Protein 3C0K (pdb70)

GO terms:
  GO:0016434 rRNA (cytosine) methyltransferase activity (F, IDA)
  GO:0031167 rRNA methylation (P, IDA)
  GO:0005737 cytoplasm (C, IC)
  GO:0005829 cytosol (C, IDA)
  GO:0042803 protein homodimerization activity (F, IDA)
  GO:0009383 rRNA (cytosine-C5-)-methyltransferase activity (F, IDA)
  GO:0044010 single-species biofilm formation (P, IMP)
  GO:0070475 rRNA base methylation (P, IMP)

Radius of gyration: 27.85 Å; Cα contacts (8 Å, |Δi|>4): 1786; chains: 2; bounding box: 64×61×77 Å

Nearest PDB structures (foldseek):
  2as0-assembly1_B  TM=9.151E-01  e=5.476E-42  Pyrococcus horikoshii
  4dmg-assembly1_B  TM=9.090E-01  e=1.293E-38  Thermus thermophilus HB8
  3vse-assembly3_C  TM=9.055E-01  e=3.470E-36  Staphylococcus aureus subsp. aureus Mu50
  3vse-assembly4_D  TM=9.020E-01  e=1.062E-35  Staphylococcus aureus subsp. aureus Mu50
  3vse-assembly1_A  TM=8.926E-01  e=8.281E-36  Staphylococcus aureus subsp. aureus Mu50

B-factor: mean 24.9, std 9.45, range [7.54, 64.99]

Sequence (772 aa):
SVRLVLAKGREKSLLRRHPWVFSGAVAREGKASLGETIDIVDHQGKWLARGAYSPASQIRARVWTFDPSESIDIAFFSRRLQQAQKWRDWLAQKDGLDSYRLIAGESDGLPGITIDRFGNFLVLQLLSAGAEYQRAALISALQTLYPECSIYDRSDVAVRKKEGELTQGPVTGELPPALLPIEEHGKLLVDIQHGHKTGYYLDQRDSRLATRRYVENKRVLNCFSYTGGFAVSALGGCSQVVSVDTSQEALDIARQNVELNKLDLSKAEFVRDDVFKLLRTYRDRGEKFDVIVDPPKFVENKSQLGACRGYKDINLAIQLLNEGGILLTFSCSGLTSDLFQKIIADAAIDAGRDVQFIEQFRQAADHPVIATYPEGLYLKGFACRVSVRLVLAKGREKSLLRRHPWVFSGAVAREGKASLGETIDIVDHQGKWLARGAYSPASQIRARVWTFDPSESIDIAFFSRRLQQAQKWRDWLAQKDGLDSYRLIAGESDGLPGITIDRFGNFLVLQLLSAGAEYQRAALISALQTLYPECSIYDRSDVAVRKKEGELTQGPVTGELPPALLPIEEHGKLLVDIQHGHKTGYYLDQRDSRLATRRYVENKRVLNCFSYTGGFAVSALGGCSQVVSVDTSQEALDIARQNVELNKLDLSKAEFVRDDVFKLLRTYRDRGEKFDVIVDPPKFVENKSQLGACRGYKDINLAIQLLNEGGILLTFSCSGLTSDLFQKIIADAAIDAGRDVQFIEQFRQAADHPVIATYPEGLYLKGFACRV

Foldseek 3Di:
DAEFEFEAPLCVLLVLVFFFDFPVGTPDGDDDDFLDWYFYAYNVRHTQAIWGAQVLARRRTTGLGRDPPDDDFLVSLLVLQVVLVVVVVVVCVVFVWLKFWRDQAVQSSHHQWTWIDFRQEIEIARQARNSVVCVVSNVVSCCVVRVRGWYWYFNQDPSNVSSPHGDTGGDGDDDDDCWGWIDGNLTATFGCRDAPDRTDQNQCRVVLQVLLVQAAQWEEEEEQQFLHSNQLSNLVHHQAYEYEEQDPVSQVNNLVRCVVSVRDCVRYHYYRDDRLVVLVVCLVVQAATQEYEEDDALVQPPDLCNPDLPLLSSLNVVSRYDAFRKYKYKDQRNVDQVVSVVSNCVSQVVSVHGKDFDDKDFTDPSQDDHPSGPSSTRMTITIIGD/DAEFEFEAPLCVLLVLVFFFDFPVRTPGGDDDDFLDWYFYAYNVRHTRAIWGAQVLARRRTTGLGRDPPDDDFLVSLLVLQVVLVVVVVVVCVVFVWQKFWSDQAVQSSHHQWTWIGFRQEIEIARQARNSVVCVVSNVVSCCVVRVRGWYWYQNQDPSSVNRPHGDTGGDGDDDDDCWDWIDTNLTATWGQRDAPDRTDQLQCRVVLQVLLCQAAQWEEEEEQCQLPSNVCSNLVHHQAYEYEHQDPVSLVNNLVGCVVSVGDCVRYHYHHDDRLVVLVVCLVVQAATQEYEEDDQLVCHVCLCDPSLNLLSNLNVVSRYDAFRKYKYKDLGPNDQVVSVVSNQVSCVVSVHGKDFDDWDFGDPSQDAHPSHPVSTRITITMIGD

Structure (mmCIF, N/CA/C/O backbone):
data_3C0K
#
_entry.id   3C0K
#
_cell.length_a   64.312
_cell.length_b   80.875
_cell.length_c   66.155
_cell.angle_alpha   90.00
_cell.angle_beta   98.91
_cell.angle_gamma   90.00
#
_symmetry.space_group_name_H-M   'P 1 21 1'
#
loop_
_entity.id
_entity.type
_entity.pdbx_description
1 polymer 'UPF0064 protein yccW'
2 water water
#
loop_
_atom_site.group_PDB
_atom_site.id
_atom_site.type_symbol
_atom_site.label_atom_id
_atom_site.label_alt_id
_atom_site.label_comp_id
_atom_site.label_asym_id
_atom_site.label_entity_id
_atom_site.label_seq_id
_atom_site.pdbx_PDB_ins_code
_atom_site.Cartn_x
_atom_site.Cartn_y
_atom_site.Cartn_z
_atom_site.occupancy
_atom_site.B_iso_or_equiv
_atom_site.auth_seq_id
_atom_site.auth_comp_id
_atom_site.auth_asym_id
_atom_site.auth_atom_id
_atom_site.pdbx_PDB_model_num
ATOM 1 N N . SER A 1 2 ? 60.678 36.784 37.615 1.00 40.58 2 SER A N 1
ATOM 2 C CA . SER A 1 2 ? 59.441 37.557 37.314 1.00 39.54 2 SER A CA 1
ATOM 3 C C . SER A 1 2 ? 59.760 38.720 36.384 1.00 39.48 2 SER A C 1
ATOM 4 O O . SER A 1 2 ? 59.077 39.744 36.400 1.00 41.18 2 SER A O 1
ATOM 6 N N . VAL A 1 3 ? 60.806 38.555 35.578 1.00 38.08 3 VAL A N 1
ATOM 7 C CA . VAL A 1 3 ? 61.225 39.582 34.630 1.00 36.22 3 VAL A CA 1
ATOM 8 C C . VAL A 1 3 ? 60.094 39.928 33.662 1.00 35.56 3 VAL A C 1
ATOM 9 O O . VAL A 1 3 ? 59.366 39.048 33.197 1.00 33.31 3 VAL A O 1
ATOM 13 N N . ARG A 1 4 ? 59.959 41.214 33.355 1.00 35.68 4 ARG A N 1
ATOM 14 C CA . ARG A 1 4 ? 58.903 41.678 32.466 1.00 36.93 4 ARG A CA 1
ATOM 15 C C . ARG A 1 4 ? 59.404 42.418 31.232 1.00 37.46 4 ARG A C 1
ATOM 16 O O . ARG A 1 4 ? 60.434 43.097 31.262 1.00 37.10 4 ARG A O 1
ATOM 24 N N . LEU A 1 5 ? 58.650 42.279 30.146 1.00 38.28 5 LEU A N 1
ATOM 25 C CA . LEU A 1 5 ? 58.961 42.937 28.888 1.00 38.69 5 LEU A CA 1
ATOM 26 C C . LEU A 1 5 ? 57.894 44.015 28.707 1.00 39.09 5 LEU A C 1
ATOM 27 O O . LEU A 1 5 ? 56.724 43.710 28.470 1.00 38.48 5 LEU A O 1
ATOM 32 N N . VAL A 1 6 ? 58.301 45.274 28.841 1.00 39.48 6 VAL A N 1
ATOM 33 C CA . VAL A 1 6 ? 57.379 46.398 28.714 1.00 39.36 6 VAL A CA 1
ATOM 34 C C . VAL A 1 6 ? 57.238 46.837 27.263 1.00 40.59 6 VAL A C 1
ATOM 35 O O . VAL A 1 6 ? 58.232 47.005 26.557 1.00 41.52 6 VAL A O 1
ATOM 39 N N . LEU A 1 7 ? 55.998 47.026 26.824 1.00 40.22 7 LEU A N 1
ATOM 40 C CA . LEU A 1 7 ? 55.725 47.437 25.452 1.00 40.99 7 LEU A CA 1
ATOM 41 C C . LEU A 1 7 ? 55.498 48.942 25.340 1.00 41.45 7 LEU A C 1
ATOM 42 O O . LEU A 1 7 ? 54.949 49.568 26.247 1.00 41.79 7 LEU A O 1
ATOM 47 N N . ALA A 1 8 ? 55.919 49.516 24.218 1.00 41.60 8 ALA A N 1
ATOM 48 C CA . ALA A 1 8 ? 55.737 50.941 23.984 1.00 41.96 8 ALA A CA 1
ATOM 49 C C . ALA A 1 8 ? 54.241 51.234 23.980 1.00 42.48 8 ALA A C 1
ATOM 50 O O . ALA A 1 8 ? 53.436 50.371 23.627 1.00 42.09 8 ALA A O 1
ATOM 52 N N . LYS A 1 9 ? 53.874 52.447 24.377 1.00 42.01 9 LYS A N 1
ATOM 53 C CA . LYS A 1 9 ? 52.474 52.845 24.418 1.00 42.56 9 LYS A CA 1
ATOM 54 C C . LYS A 1 9 ? 51.817 52.639 23.056 1.00 42.35 9 LYS A C 1
ATOM 55 O O . LYS A 1 9 ? 52.394 52.971 22.020 1.00 42.03 9 LYS A O 1
ATOM 61 N N . GLY A 1 10 ? 50.611 52.079 23.071 1.00 42.90 10 GLY A N 1
ATOM 62 C CA . GLY A 1 10 ? 49.885 51.836 21.838 1.00 44.16 10 GLY A CA 1
ATOM 63 C C . GLY A 1 10 ? 50.541 50.822 20.920 1.00 43.97 10 GLY A C 1
ATOM 64 O O . GLY A 1 10 ? 50.313 50.840 19.712 1.00 45.38 10 GLY A O 1
ATOM 65 N N . ARG A 1 11 ? 51.354 49.937 21.488 1.00 44.19 11 ARG A N 1
ATOM 66 C CA . ARG A 1 11 ? 52.043 48.915 20.704 1.00 45.00 11 ARG A CA 1
ATOM 67 C C . ARG A 1 11 ? 51.677 47.511 21.164 1.00 45.47 11 ARG A C 1
ATOM 68 O O . ARG A 1 11 ? 52.386 46.548 20.869 1.00 45.43 11 ARG A O 1
ATOM 76 N N . GLU A 1 12 ? 50.571 47.398 21.892 1.00 45.06 12 GLU A N 1
ATOM 77 C CA . GLU A 1 12 ? 50.123 46.104 22.387 1.00 44.59 12 GLU A CA 1
ATOM 78 C C . GLU A 1 12 ? 48.916 45.600 21.602 1.00 44.22 12 GLU A C 1
ATOM 79 O O . GLU A 1 12 ? 48.301 44.599 21.970 1.00 44.09 12 GLU A O 1
ATOM 85 N N . LYS A 1 13 ? 48.582 46.295 20.520 1.00 43.27 13 LYS A N 1
ATOM 86 C CA . LYS A 1 13 ? 47.443 45.908 19.697 1.00 42.02 13 LYS A CA 1
ATOM 87 C C . LYS A 1 13 ? 47.620 44.495 19.159 1.00 40.00 13 LYS A C 1
ATOM 88 O O . LYS A 1 13 ? 46.644 43.772 18.966 1.00 40.57 13 LYS A O 1
ATOM 94 N N . SER A 1 14 ? 48.868 44.104 18.915 1.00 36.87 14 SER A N 1
ATOM 95 C CA . SER A 1 14 ? 49.152 42.772 18.398 1.00 34.59 14 SER A CA 1
ATOM 96 C C . SER A 1 14 ? 48.722 41.717 19.411 1.00 32.58 14 SER A C 1
ATOM 97 O O . SER A 1 14 ? 48.064 40.744 19.055 1.00 31.38 14 SER A O 1
ATOM 100 N N . LEU A 1 15 ? 49.098 41.917 20.672 1.00 29.86 15 LEU A N 1
ATOM 101 C CA . LEU A 1 15 ? 48.741 40.984 21.735 1.00 28.56 15 LEU A CA 1
ATOM 102 C C . LEU A 1 15 ? 47.235 40.937 21.938 1.00 28.11 15 LEU A C 1
ATOM 103 O O . LEU A 1 15 ? 46.689 39.912 22.348 1.00 27.45 15 LEU A O 1
ATOM 108 N N . LEU A 1 16 ? 46.567 42.053 21.660 1.00 26.13 16 LEU A N 1
ATOM 109 C CA . LEU A 1 16 ? 45.124 42.125 21.816 1.00 27.05 16 LEU A CA 1
ATOM 110 C C . LEU A 1 16 ? 44.446 41.285 20.738 1.00 26.71 16 LEU A C 1
ATOM 111 O O . LEU A 1 16 ? 43.304 40.865 20.904 1.00 27.75 16 LEU A O 1
ATOM 116 N N . ARG A 1 17 ? 45.158 41.059 19.636 1.00 25.39 17 ARG A N 1
ATOM 117 C CA . ARG A 1 17 ? 44.661 40.250 18.525 1.00 25.59 17 ARG A CA 1
ATOM 118 C C . ARG A 1 17 ? 45.177 38.836 18.743 1.00 24.39 17 ARG A C 1
ATOM 119 O O . ARG A 1 17 ? 44.991 37.958 17.903 1.00 23.53 17 ARG A O 1
ATOM 127 N N . ARG A 1 18 ? 45.839 38.641 19.881 1.00 23.18 18 ARG A N 1
ATOM 128 C CA . ARG A 1 18 ? 46.408 37.357 20.269 1.00 22.78 18 ARG A CA 1
ATOM 129 C C . ARG A 1 18 ? 47.493 36.843 19.328 1.00 23.25 18 ARG A C 1
ATOM 130 O O . ARG A 1 18 ? 47.719 35.633 19.225 1.00 21.57 18 ARG A O 1
ATOM 138 N N . HIS A 1 19 ? 48.176 37.753 18.638 1.00 22.67 19 HIS A N 1
ATOM 139 C CA . HIS A 1 19 ? 49.254 37.320 17.756 1.00 23.25 19 HIS A CA 1
ATOM 140 C C . HIS A 1 19 ? 50.344 36.780 18.687 1.00 23.57 19 HIS A C 1
ATOM 141 O O . HIS A 1 19 ? 50.606 37.355 19.745 1.00 23.06 19 HIS A O 1
ATOM 148 N N . PRO A 1 20 ? 50.982 35.658 18.313 1.00 22.94 20 PRO A N 1
ATOM 149 C CA . PRO A 1 20 ? 52.034 35.036 19.124 1.00 23.77 20 PRO A CA 1
ATOM 150 C C . PRO A 1 20 ? 53.388 35.740 19.159 1.00 24.60 20 PRO A C 1
ATOM 151 O O . PRO A 1 20 ? 54.201 35.475 20.049 1.00 22.28 20 PRO A O 1
ATOM 155 N N . TRP A 1 21 ? 53.628 36.634 18.204 1.00 25.35 21 TRP A N 1
ATOM 156 C CA . TRP A 1 21 ? 54.912 37.324 18.129 1.00 24.76 21 TRP A CA 1
ATOM 157 C C . TRP A 1 21 ? 54.962 38.764 18.637 1.00 26.20 21 TRP A C 1
ATOM 158 O O . TRP A 1 21 ? 54.055 39.566 18.398 1.00 24.60 21 TRP A O 1
ATOM 169 N N . VAL A 1 22 ? 56.048 39.068 19.343 1.00 26.01 22 VAL A N 1
ATOM 170 C CA . VAL A 1 22 ? 56.306 40.392 19.893 1.00 28.53 22 VAL A CA 1
ATOM 171 C C . VAL A 1 22 ? 57.656 40.805 19.315 1.00 29.93 22 VAL A C 1
ATOM 172 O O . VAL A 1 22 ? 58.700 40.290 19.722 1.00 29.81 22 VAL A O 1
ATOM 176 N N . PHE A 1 23 ? 57.628 41.715 18.348 1.00 31.34 23 PHE A N 1
ATOM 177 C CA . PHE A 1 23 ? 58.849 42.175 17.699 1.00 33.03 23 PHE A CA 1
ATOM 178 C C . PHE A 1 23 ? 59.624 43.161 18.564 1.00 33.96 23 PHE A C 1
ATOM 179 O O . PHE A 1 23 ? 59.051 43.855 19.401 1.00 33.31 23 PHE A O 1
ATOM 187 N N . SER A 1 24 ? 60.935 43.208 18.350 1.00 34.98 24 SER A N 1
ATOM 188 C CA . SER A 1 24 ? 61.822 44.089 19.099 1.00 37.47 24 SER A CA 1
ATOM 189 C C . SER A 1 24 ? 61.380 45.553 19.117 1.00 37.93 24 SER A C 1
ATOM 190 O O . SER A 1 24 ? 61.367 46.193 20.171 1.00 36.55 24 SER A O 1
ATOM 193 N N . GLY A 1 25 ? 61.023 46.076 17.950 1.00 38.63 25 GLY A N 1
ATOM 194 C CA . GLY A 1 25 ? 60.606 47.464 17.859 1.00 39.40 25 GLY A CA 1
ATOM 195 C C . GLY A 1 25 ? 59.480 47.835 18.801 1.00 40.70 25 GLY A C 1
ATOM 196 O O . GLY A 1 25 ? 59.285 49.012 19.105 1.00 40.31 25 GLY A O 1
ATOM 197 N N . ALA A 1 26 ? 58.740 46.832 19.267 1.00 40.48 26 ALA A N 1
ATOM 198 C CA . ALA A 1 26 ? 57.617 47.060 20.168 1.00 39.44 26 ALA A CA 1
ATOM 199 C C . ALA A 1 26 ? 58.030 47.131 21.634 1.00 39.22 26 ALA A C 1
ATOM 200 O O . ALA A 1 26 ? 57.313 47.692 22.460 1.00 38.63 26 ALA A O 1
ATOM 202 N N . VAL A 1 27 ? 59.188 46.567 21.956 1.00 38.94 27 VAL A N 1
ATOM 203 C CA . VAL A 1 27 ? 59.665 46.567 23.331 1.00 39.68 27 VAL A CA 1
ATOM 204 C C . VAL A 1 27 ? 60.135 47.944 23.790 1.00 40.28 27 VAL A C 1
ATOM 205 O O . VAL A 1 27 ? 61.013 48.548 23.174 1.00 40.49 27 VAL A O 1
ATOM 209 N N . ALA A 1 28 ? 59.542 48.436 24.873 1.00 41.00 28 ALA A N 1
ATOM 210 C CA . ALA A 1 28 ? 59.912 49.732 25.427 1.00 43.07 28 ALA A CA 1
ATOM 211 C C . ALA A 1 28 ? 61.167 49.550 26.268 1.00 44.10 28 ALA A C 1
ATOM 212 O O . ALA A 1 28 ? 62.163 50.249 26.081 1.00 45.30 28 ALA A O 1
ATOM 214 N N . ARG A 1 29 ? 61.112 48.597 27.192 1.00 45.24 29 ARG A N 1
ATOM 215 C CA . ARG A 1 29 ? 62.244 48.313 28.062 1.00 45.32 29 ARG A CA 1
ATOM 216 C C . ARG A 1 29 ? 62.072 46.973 28.770 1.00 45.13 29 ARG A C 1
ATOM 217 O O . ARG A 1 29 ? 60.950 46.515 28.992 1.00 45.37 29 ARG A O 1
ATOM 233 N N . GLU A 1 31 ? 62.385 45.163 32.133 1.00 43.51 31 GLU A N 1
ATOM 234 C CA . GLU A 1 31 ? 62.533 45.399 33.562 1.00 43.16 31 GLU A CA 1
ATOM 235 C C . GLU A 1 31 ? 63.012 44.100 34.197 1.00 42.68 31 GLU A C 1
ATOM 236 O O . GLU A 1 31 ? 62.216 43.266 34.632 1.00 41.97 31 GLU A O 1
ATOM 242 N N . GLY A 1 32 ? 64.328 43.929 34.221 1.00 42.60 32 GLY A N 1
ATOM 243 C CA . GLY A 1 32 ? 64.913 42.730 34.788 1.00 43.20 32 GLY A CA 1
ATOM 244 C C . GLY A 1 32 ? 65.915 42.119 33.832 1.00 43.47 32 GLY A C 1
ATOM 245 O O . GLY A 1 32 ? 66.121 42.628 32.731 1.00 43.69 32 GLY A O 1
ATOM 246 N N . LYS A 1 33 ? 66.540 41.025 34.252 1.00 44.03 33 LYS A N 1
ATOM 247 C CA . LYS A 1 33 ? 67.530 40.340 33.431 1.00 44.06 33 LYS A CA 1
ATOM 248 C C . LYS A 1 33 ? 67.116 38.887 33.225 1.00 43.18 33 LYS A C 1
ATOM 249 O O . LYS A 1 33 ? 67.054 38.109 34.176 1.00 44.03 33 LYS A O 1
ATOM 255 N N . ALA A 1 34 ? 66.830 38.528 31.976 1.00 41.79 34 ALA A N 1
ATOM 256 C CA . ALA A 1 34 ? 66.405 37.172 31.655 1.00 39.34 34 ALA A CA 1
ATOM 257 C C . ALA A 1 34 ? 67.350 36.480 30.684 1.00 37.80 34 ALA A C 1
ATOM 258 O O . ALA A 1 34 ? 67.931 37.116 29.805 1.00 38.34 34 ALA A O 1
ATOM 260 N N . SER A 1 35 ? 67.495 35.170 30.853 1.00 36.35 35 SER A N 1
ATOM 261 C CA . SER A 1 35 ? 68.356 34.373 29.989 1.00 35.44 35 SER A CA 1
ATOM 262 C C . SER A 1 35 ? 67.607 33.990 28.717 1.00 33.96 35 SER A C 1
ATOM 263 O O . SER A 1 35 ? 66.377 34.059 28.664 1.00 34.79 35 SER A O 1
ATOM 266 N N . LEU A 1 36 ? 68.351 33.579 27.697 1.00 31.37 36 LEU A N 1
ATOM 267 C CA . LEU A 1 36 ? 67.755 33.196 26.420 1.00 29.23 36 LEU A CA 1
ATOM 268 C C . LEU A 1 36 ? 66.714 32.088 26.562 1.00 27.02 36 LEU A C 1
ATOM 269 O O . LEU A 1 36 ? 66.992 31.022 27.109 1.00 24.38 36 LEU A O 1
ATOM 274 N N . GLY A 1 37 ? 65.510 32.364 26.069 1.00 26.20 37 GLY A N 1
ATOM 275 C CA . GLY A 1 37 ? 64.432 31.393 26.120 1.00 26.63 37 GLY A CA 1
ATOM 276 C C . GLY A 1 37 ? 63.631 31.391 27.407 1.00 27.00 37 GLY A C 1
ATOM 277 O O . GLY A 1 37 ? 62.599 30.727 27.497 1.00 27.02 37 GLY A O 1
ATOM 278 N N . GLU A 1 38 ? 64.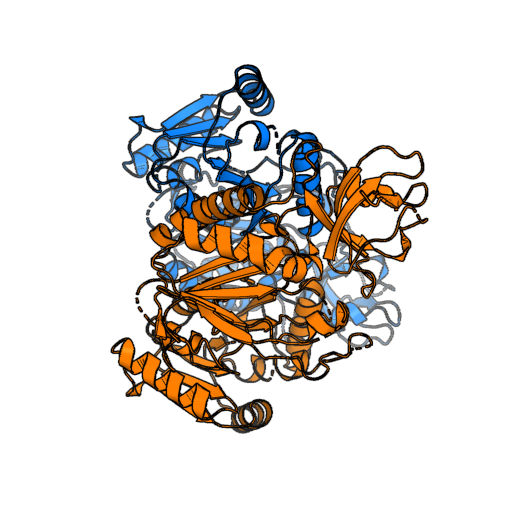098 32.141 28.398 1.00 25.31 38 GLU A N 1
ATOM 279 C CA . GLU A 1 38 ? 63.437 32.206 29.696 1.00 25.12 38 GLU A CA 1
ATOM 280 C C . GLU A 1 38 ? 62.009 32.742 29.635 1.00 25.51 38 GLU A C 1
ATOM 281 O O . GLU A 1 38 ? 61.678 33.592 28.810 1.00 25.21 38 GLU A O 1
ATOM 287 N N . THR A 1 39 ? 61.172 32.232 30.529 1.00 24.26 39 THR A N 1
ATOM 288 C CA . THR A 1 39 ? 59.782 32.654 30.622 1.00 24.67 39 THR A CA 1
ATOM 289 C C . THR A 1 39 ? 59.722 34.075 31.177 1.00 24.80 39 THR A C 1
ATOM 290 O O . THR A 1 39 ? 60.369 34.385 32.171 1.00 24.10 39 THR A O 1
ATOM 294 N N . ILE A 1 40 ? 58.949 34.938 30.530 1.00 25.71 40 ILE A N 1
ATOM 295 C CA . ILE A 1 40 ? 58.815 36.316 30.981 1.00 26.28 40 ILE A CA 1
ATOM 296 C C . ILE A 1 40 ? 57.377 36.782 30.826 1.00 26.98 40 ILE A C 1
ATOM 297 O O . ILE A 1 40 ? 56.559 36.103 30.203 1.00 26.16 40 ILE A O 1
ATOM 302 N N . ASP A 1 41 ? 57.070 37.934 31.412 1.00 27.47 41 ASP A N 1
ATOM 303 C CA . ASP A 1 41 ? 55.734 38.511 31.316 1.00 29.14 41 ASP A CA 1
ATOM 304 C C . ASP A 1 41 ? 55.776 39.647 30.311 1.00 30.04 41 ASP A C 1
ATOM 305 O O . ASP A 1 41 ? 56.815 40.281 30.125 1.00 30.08 41 ASP A O 1
ATOM 310 N N . ILE A 1 42 ? 54.653 39.898 29.651 1.00 30.22 42 ILE A N 1
ATOM 311 C CA . ILE A 1 42 ? 54.584 40.993 28.699 1.00 31.24 42 ILE A CA 1
ATOM 312 C C . ILE A 1 42 ? 53.502 41.923 29.221 1.00 31.53 42 ILE A C 1
ATOM 313 O O . ILE A 1 42 ? 52.396 41.483 29.554 1.00 30.26 42 ILE A O 1
ATOM 318 N N . VAL A 1 43 ? 53.828 43.207 29.319 1.00 31.48 43 VAL A N 1
ATOM 319 C CA . VAL A 1 43 ? 52.877 44.185 29.823 1.00 31.73 43 VAL A CA 1
ATOM 320 C C . VAL A 1 43 ? 52.857 45.416 28.928 1.00 32.55 43 VAL A C 1
ATOM 321 O O . VAL A 1 43 ? 53.740 45.592 28.088 1.00 32.55 43 VAL A O 1
ATOM 325 N N . ASP A 1 44 ? 51.839 46.257 29.099 1.00 35.25 44 ASP A N 1
ATOM 326 C CA . ASP A 1 44 ? 51.733 47.486 28.320 1.00 37.88 44 ASP A CA 1
ATOM 327 C C . ASP A 1 44 ? 52.528 48.585 29.024 1.00 39.10 44 ASP A C 1
ATOM 328 O O . ASP A 1 44 ? 53.179 48.326 30.035 1.00 38.97 44 ASP A O 1
ATOM 333 N N . HIS A 1 45 ? 52.476 49.805 28.496 1.00 40.85 45 HIS A N 1
ATOM 334 C CA . HIS A 1 45 ? 53.212 50.920 29.089 1.00 41.17 45 HIS A CA 1
ATOM 335 C C . HIS A 1 45 ? 52.774 51.219 30.524 1.00 40.43 45 HIS A C 1
ATOM 336 O O . HIS A 1 45 ? 53.496 51.864 31.278 1.00 40.46 45 HIS A O 1
ATOM 343 N N . GLN A 1 46 ? 51.593 50.750 30.906 1.00 40.05 46 GLN A N 1
ATOM 344 C CA . GLN A 1 46 ? 51.101 50.997 32.254 1.00 39.44 46 GLN A CA 1
ATOM 345 C C . GLN A 1 46 ? 51.358 49.839 33.210 1.00 38.61 46 GLN A C 1
ATOM 346 O O . GLN A 1 46 ? 50.991 49.902 34.383 1.00 38.57 46 GLN A O 1
ATOM 352 N N . GLY A 1 47 ? 51.987 48.782 32.704 1.00 37.99 47 GLY A N 1
ATOM 353 C CA . GLY A 1 47 ? 52.301 47.637 33.540 1.00 36.14 47 GLY A CA 1
ATOM 354 C C . GLY A 1 47 ? 51.262 46.535 33.594 1.00 35.25 47 GLY A C 1
ATOM 355 O O . GLY A 1 47 ? 51.440 45.561 34.322 1.00 35.19 47 GLY A O 1
ATOM 356 N N . LYS A 1 48 ? 50.180 46.677 32.837 1.00 34.68 48 LYS A N 1
ATOM 357 C CA . LYS A 1 48 ? 49.135 45.655 32.829 1.00 35.70 48 LYS A CA 1
ATOM 358 C C . LYS A 1 48 ? 49.585 44.396 32.093 1.00 33.96 48 LYS A C 1
ATOM 359 O O . LYS A 1 48 ? 50.102 44.467 30.980 1.00 34.04 48 LYS A O 1
ATOM 365 N N . TRP A 1 49 ? 49.382 43.248 32.732 1.00 32.65 49 TRP A N 1
ATOM 366 C CA . TRP A 1 49 ? 49.766 41.954 32.172 1.00 30.34 49 TRP A CA 1
ATOM 367 C C . TRP A 1 49 ? 48.983 41.651 30.898 1.00 28.32 49 TRP A C 1
ATOM 368 O O . TRP A 1 49 ? 47.766 41.831 30.855 1.00 27.51 49 TRP A O 1
ATOM 379 N N . LEU A 1 50 ? 49.684 41.190 29.868 1.00 27.09 50 LEU A N 1
ATOM 380 C CA . LEU A 1 50 ? 49.049 40.855 28.594 1.00 26.86 50 LEU A CA 1
ATOM 381 C C . LEU A 1 50 ? 49.250 39.388 28.209 1.00 26.07 50 LEU A C 1
ATOM 382 O O . LEU A 1 50 ? 48.374 38.767 27.605 1.00 25.15 50 LEU A O 1
ATOM 387 N N . ALA A 1 51 ? 50.406 38.838 28.551 1.00 24.16 51 ALA A N 1
ATOM 388 C CA . ALA A 1 51 ? 50.696 37.447 28.230 1.00 23.95 51 ALA A CA 1
ATOM 389 C C . ALA A 1 51 ? 51.996 36.991 28.863 1.00 24.75 51 ALA A C 1
ATOM 390 O O . ALA A 1 51 ? 52.767 37.799 29.386 1.00 24.83 51 ALA A O 1
ATOM 392 N N . ARG A 1 52 ? 52.222 35.683 28.811 1.00 24.78 52 ARG A N 1
ATOM 393 C CA . ARG A 1 52 ? 53.419 35.063 29.350 1.00 23.37 52 ARG A CA 1
ATOM 394 C C . ARG A 1 52 ? 54.116 34.407 28.164 1.00 23.68 52 ARG A C 1
ATOM 395 O O . ARG A 1 52 ? 53.525 33.574 27.473 1.00 22.60 52 ARG A O 1
ATOM 403 N N . GLY A 1 53 ? 55.364 34.794 27.920 1.00 21.71 53 GLY A N 1
ATOM 404 C CA . GLY A 1 53 ? 56.092 34.238 26.795 1.00 23.99 53 GLY A CA 1
ATOM 405 C C . GLY A 1 53 ? 57.517 33.831 27.095 1.00 23.68 53 GLY A C 1
ATOM 406 O O . GLY A 1 53 ? 57.909 33.708 28.255 1.00 24.66 53 GLY A O 1
ATOM 407 N N . ALA A 1 54 ? 58.288 33.603 26.036 1.00 24.96 54 ALA A N 1
ATOM 408 C CA . ALA A 1 54 ? 59.688 33.205 26.156 1.00 25.28 54 ALA A CA 1
ATOM 409 C C . ALA A 1 54 ? 60.553 34.303 25.550 1.00 25.70 54 ALA A C 1
ATOM 410 O O . ALA A 1 54 ? 60.254 34.811 24.472 1.00 24.78 54 ALA A O 1
ATOM 412 N N . TYR A 1 55 ? 61.626 34.659 26.250 1.00 26.46 55 TYR A N 1
ATOM 413 C CA . TYR A 1 55 ? 62.539 35.715 25.809 1.00 25.91 55 TYR A CA 1
ATOM 414 C C . TYR A 1 55 ? 63.566 35.211 24.798 1.00 25.79 55 TYR A C 1
ATOM 415 O O . TYR A 1 55 ? 64.180 34.161 24.994 1.00 25.86 55 TYR A O 1
ATOM 424 N N . SER A 1 56 ? 63.747 35.964 23.714 1.00 26.54 56 SER A N 1
ATOM 425 C CA . SER A 1 56 ? 64.718 35.609 22.673 1.00 26.44 56 SER A CA 1
ATOM 426 C C . SER A 1 56 ? 65.529 36.863 22.321 1.00 27.54 56 SER A C 1
ATOM 427 O O . SER A 1 56 ? 65.223 37.569 21.358 1.00 27.14 56 SER A O 1
ATOM 430 N N . PRO A 1 57 ? 66.589 37.141 23.096 1.00 27.93 57 PRO A N 1
ATOM 431 C CA . PRO A 1 57 ? 67.456 38.308 22.899 1.00 28.55 57 PRO A CA 1
ATOM 432 C C . PRO A 1 57 ? 68.192 38.419 21.558 1.00 28.98 57 PRO A C 1
ATOM 433 O O . PRO A 1 57 ? 68.496 39.524 21.105 1.00 28.66 57 PRO A O 1
ATOM 437 N N . ALA A 1 58 ? 68.468 37.287 20.921 1.00 29.37 58 ALA A N 1
ATOM 438 C CA . ALA A 1 58 ? 69.192 37.294 19.651 1.00 29.48 58 ALA A CA 1
ATOM 439 C C . ALA A 1 58 ? 68.311 37.386 18.411 1.00 30.61 58 ALA A C 1
ATOM 440 O O . ALA A 1 58 ? 68.812 37.540 17.295 1.00 30.42 58 ALA A O 1
ATOM 442 N N . SER A 1 59 ? 66.999 37.316 18.605 1.00 31.25 59 SER A N 1
ATOM 443 C CA . SER A 1 59 ? 66.063 37.358 17.487 1.00 30.98 59 SER A CA 1
ATOM 444 C C . SER A 1 59 ? 65.291 38.657 17.303 1.00 30.87 59 SER A C 1
ATOM 445 O O . SER A 1 59 ? 65.189 39.475 18.217 1.00 31.18 59 SER A O 1
ATOM 448 N N . GLN A 1 60 ? 64.747 38.826 16.101 1.00 30.45 60 GLN A N 1
ATOM 449 C CA . GLN A 1 60 ? 63.933 39.989 15.766 1.00 31.96 60 GLN A CA 1
ATOM 450 C C . GLN A 1 60 ? 62.617 39.772 16.506 1.00 31.10 60 GLN A C 1
ATOM 451 O O . GLN A 1 60 ? 61.940 40.721 16.908 1.00 32.38 60 GLN A O 1
ATOM 457 N N . ILE A 1 61 ? 62.259 38.499 16.662 1.00 29.77 61 ILE A N 1
ATOM 458 C CA . ILE A 1 61 ? 61.055 38.113 17.386 1.00 28.29 61 ILE A CA 1
ATOM 459 C C . ILE A 1 61 ? 61.548 37.978 18.824 1.00 27.65 61 ILE A C 1
ATOM 460 O O . ILE A 1 61 ? 61.914 36.891 19.280 1.00 27.36 61 ILE A O 1
ATOM 465 N N . ARG A 1 62 ? 61.570 39.108 19.523 1.00 28.86 62 ARG A N 1
ATOM 466 C CA . ARG A 1 62 ? 62.061 39.178 20.894 1.00 27.30 62 ARG A CA 1
ATOM 467 C C . ARG A 1 62 ? 61.356 38.284 21.903 1.00 26.89 62 ARG A C 1
ATOM 468 O O . ARG A 1 62 ? 61.930 37.930 22.936 1.00 27.74 62 ARG A O 1
ATOM 476 N N . ALA A 1 63 ? 60.116 37.919 21.615 1.00 24.77 63 ALA A N 1
ATOM 477 C CA . ALA A 1 63 ? 59.375 37.052 22.516 1.00 24.44 63 ALA A CA 1
ATOM 478 C C . ALA A 1 63 ? 58.205 36.396 21.805 1.00 23.13 63 ALA A C 1
ATOM 479 O O . ALA A 1 63 ? 57.574 37.007 20.939 1.00 23.22 63 ALA A O 1
ATOM 481 N N . ARG A 1 64 ? 57.939 35.142 22.154 1.00 21.31 64 ARG A N 1
ATOM 482 C CA . ARG A 1 64 ? 56.808 34.415 21.580 1.00 21.26 64 ARG A CA 1
ATOM 483 C C . ARG A 1 64 ? 55.894 34.062 22.740 1.00 20.82 64 ARG A C 1
ATOM 484 O O . ARG A 1 64 ? 56.355 33.647 23.801 1.00 22.17 64 ARG A O 1
ATOM 492 N N . VAL A 1 65 ? 54.598 34.235 22.535 1.00 19.51 65 VAL A N 1
ATOM 493 C CA . VAL A 1 65 ? 53.620 33.968 23.576 1.00 18.97 65 VAL A CA 1
ATOM 494 C C . VAL A 1 65 ? 53.344 32.490 23.828 1.00 18.42 65 VAL A C 1
ATOM 495 O O . VAL A 1 65 ? 53.011 31.744 22.909 1.00 18.65 65 VAL A O 1
ATOM 499 N N . TRP A 1 66 ? 53.513 32.071 25.079 1.00 18.13 66 TRP A N 1
ATOM 500 C CA . TRP A 1 66 ? 53.234 30.697 25.472 1.00 18.23 66 TRP A CA 1
ATOM 501 C C . TRP A 1 66 ? 51.743 30.661 25.806 1.00 18.49 66 TRP A C 1
ATOM 502 O O . TRP A 1 66 ? 51.019 29.753 25.401 1.00 17.85 66 TRP A O 1
ATOM 513 N N . THR A 1 67 ? 51.286 31.665 26.545 1.00 19.99 67 THR A N 1
ATOM 514 C CA . THR A 1 67 ? 49.887 31.716 26.943 1.00 20.38 67 THR A CA 1
ATOM 515 C C . THR A 1 67 ? 49.401 33.127 27.232 1.00 20.60 67 THR A C 1
ATOM 516 O O . THR A 1 67 ? 50.196 34.025 27.540 1.00 19.06 67 THR A O 1
ATOM 520 N N . PHE A 1 68 ? 48.087 33.305 27.123 1.00 20.03 68 PHE A N 1
ATOM 521 C CA . PHE A 1 68 ? 47.433 34.579 27.409 1.00 20.41 68 PHE A CA 1
ATOM 522 C C . PHE A 1 68 ? 46.603 34.401 28.688 1.00 20.56 68 PHE A C 1
ATOM 523 O O . PHE A 1 68 ? 45.826 35.278 29.055 1.00 21.83 68 PHE A O 1
ATOM 531 N N . ASP A 1 69 ? 46.764 33.255 29.347 1.00 21.68 69 ASP A N 1
ATOM 532 C CA . ASP A 1 69 ? 46.039 32.943 30.587 1.00 23.82 69 ASP A CA 1
ATOM 533 C C . ASP A 1 69 ? 46.899 33.311 31.797 1.00 24.32 69 ASP A C 1
ATOM 534 O O . ASP A 1 69 ? 47.895 32.652 32.078 1.00 21.96 69 ASP A O 1
ATOM 539 N N . PRO A 1 70 ? 46.504 34.357 32.541 1.00 25.61 70 PRO A N 1
ATOM 540 C CA . PRO A 1 70 ? 47.225 34.839 33.723 1.00 27.99 70 PRO A CA 1
ATOM 541 C C . PRO A 1 70 ? 47.680 33.775 34.721 1.00 28.22 70 PRO A C 1
ATOM 542 O O . PRO A 1 70 ? 48.769 33.875 35.280 1.00 27.99 70 PRO A O 1
ATOM 546 N N . SER A 1 71 ? 46.844 32.765 34.939 1.00 29.13 71 SER A N 1
ATOM 547 C CA . SER A 1 71 ? 47.136 31.710 35.911 1.00 29.52 71 SER A CA 1
ATOM 548 C C . SER A 1 71 ? 47.858 30.484 35.370 1.00 28.91 71 SER A C 1
ATOM 549 O O . SER A 1 71 ? 48.173 29.557 36.124 1.00 27.09 71 SER A O 1
ATOM 552 N N . GLU A 1 72 ? 48.131 30.472 34.072 1.00 27.56 72 GLU A N 1
ATOM 553 C CA . GLU A 1 72 ? 48.788 29.325 33.474 1.00 26.28 72 GLU A CA 1
ATOM 554 C C . GLU A 1 72 ? 50.307 29.394 33.523 1.00 25.95 72 GLU A C 1
ATOM 555 O O . GLU A 1 72 ? 50.920 30.247 32.880 1.00 26.76 72 GLU A O 1
ATOM 561 N N . SER A 1 73 ? 50.912 28.497 34.295 1.00 25.08 73 SER A N 1
ATOM 562 C CA . SER A 1 73 ? 52.366 28.447 34.395 1.00 25.68 73 SER A CA 1
ATOM 563 C C . SER A 1 73 ? 52.878 27.560 33.273 1.00 24.26 73 SER A C 1
ATOM 564 O O . SER A 1 73 ? 52.171 26.662 32.810 1.00 24.24 73 SER A O 1
ATOM 567 N N . ILE A 1 74 ? 54.097 27.805 32.817 1.00 25.02 74 ILE A N 1
ATOM 568 C CA . ILE A 1 74 ? 54.626 26.973 31.755 1.00 25.11 74 ILE A CA 1
ATOM 569 C C . ILE A 1 74 ? 55.528 25.912 32.372 1.00 24.87 74 ILE A C 1
ATOM 570 O O . ILE A 1 74 ? 56.645 26.179 32.827 1.00 23.17 74 ILE A O 1
ATOM 575 N N . ASP A 1 75 ? 54.993 24.697 32.404 1.00 22.59 75 ASP A N 1
ATOM 576 C CA . ASP A 1 75 ? 55.668 23.550 32.987 1.00 22.04 75 ASP A CA 1
ATOM 577 C C . ASP A 1 75 ? 55.258 22.284 32.250 1.00 21.69 75 ASP A C 1
ATOM 578 O O . ASP A 1 75 ? 54.633 22.341 31.190 1.00 23.13 75 ASP A O 1
ATOM 583 N N . ILE A 1 76 ? 55.600 21.141 32.830 1.00 20.33 76 ILE A N 1
ATOM 584 C CA . ILE A 1 76 ? 55.275 19.853 32.240 1.00 19.82 76 ILE A CA 1
ATOM 585 C C . ILE A 1 76 ? 53.787 19.741 31.914 1.00 19.47 76 ILE A C 1
ATOM 586 O O . ILE A 1 76 ? 53.420 19.262 30.844 1.00 19.28 76 ILE A O 1
ATOM 591 N N . ALA A 1 77 ? 52.939 20.195 32.832 1.00 18.00 77 ALA A N 1
ATOM 592 C CA . ALA A 1 77 ? 51.494 20.131 32.642 1.00 17.43 77 ALA A CA 1
ATOM 593 C C . ALA A 1 77 ? 51.016 20.975 31.464 1.00 16.18 77 ALA A C 1
ATOM 594 O O . ALA A 1 77 ? 50.073 20.598 30.768 1.00 17.24 77 ALA A O 1
ATOM 596 N N . PHE A 1 78 ? 51.656 22.123 31.265 1.00 15.37 78 PHE A N 1
ATOM 597 C CA . PHE A 1 78 ? 51.321 23.039 30.177 1.00 17.21 78 PHE A CA 1
ATOM 598 C C . PHE A 1 78 ? 51.497 22.330 28.836 1.00 17.66 78 PHE A C 1
ATOM 599 O O . PHE A 1 78 ? 50.604 22.352 27.986 1.00 18.40 78 PHE A O 1
ATOM 607 N N . PHE A 1 79 ? 52.652 21.696 28.657 1.00 15.02 79 PHE A N 1
ATOM 608 C CA . PHE A 1 79 ? 52.949 20.990 27.423 1.00 16.58 79 PHE A CA 1
ATOM 609 C C . PHE A 1 79 ? 52.086 19.755 27.273 1.00 17.50 79 PHE A C 1
ATOM 610 O O . PHE A 1 79 ? 51.692 19.403 26.165 1.00 17.82 79 PHE A O 1
ATOM 618 N N . SER A 1 80 ? 51.792 19.103 28.393 1.00 18.02 80 SER A N 1
ATOM 619 C CA . SER A 1 80 ? 50.958 17.912 28.377 1.00 18.19 80 SER A CA 1
ATOM 620 C C . SER A 1 80 ? 49.559 18.261 27.845 1.00 17.18 80 SER A C 1
ATOM 621 O O . SER A 1 80 ? 49.023 17.559 26.991 1.00 16.39 80 SER A O 1
ATOM 624 N N . ARG A 1 81 ? 48.979 19.351 28.342 1.00 17.22 81 ARG A N 1
ATOM 625 C CA . ARG A 1 81 ? 47.655 19.776 27.894 1.00 18.29 81 ARG A CA 1
ATOM 626 C C . ARG A 1 81 ? 47.659 20.178 26.421 1.00 17.65 81 ARG A C 1
ATOM 627 O O . ARG A 1 81 ? 46.724 19.874 25.684 1.00 16.42 81 ARG A O 1
ATOM 635 N N . ARG A 1 82 ? 48.712 20.867 25.999 1.00 16.61 82 ARG A N 1
ATOM 636 C CA . ARG A 1 82 ? 48.831 21.309 24.610 1.00 16.43 82 ARG A CA 1
ATOM 637 C C . ARG A 1 82 ? 48.970 20.115 23.677 1.00 14.07 82 ARG A C 1
ATOM 638 O O . ARG A 1 82 ? 48.363 20.085 22.609 1.00 12.98 82 ARG A O 1
ATOM 646 N N . LEU A 1 83 ? 49.783 19.142 24.080 1.00 10.77 83 LEU A N 1
ATOM 647 C CA . LEU A 1 83 ? 49.985 17.932 23.291 1.00 11.21 83 LEU A CA 1
ATOM 648 C C . LEU A 1 83 ? 48.689 17.133 23.169 1.00 12.02 83 LEU A C 1
ATOM 649 O O . LEU A 1 83 ? 48.377 16.598 22.106 1.00 12.44 83 LEU A O 1
ATOM 654 N N . GLN A 1 84 ? 47.941 17.039 24.263 1.00 14.38 84 GLN A N 1
ATOM 655 C CA . GLN A 1 84 ? 46.681 16.295 24.250 1.00 15.86 84 GLN A CA 1
ATOM 656 C C . GLN A 1 84 ? 45.641 16.982 23.367 1.00 16.42 84 GLN A C 1
ATOM 657 O O . GLN A 1 84 ? 44.902 16.321 22.638 1.00 18.50 84 GLN A O 1
ATOM 663 N N . GLN A 1 85 ? 45.580 18.307 23.430 1.00 15.27 85 GLN A N 1
ATOM 664 C CA . GLN A 1 85 ? 44.620 19.032 22.612 1.00 17.56 85 GLN A CA 1
ATOM 665 C C . GLN A 1 85 ? 44.959 18.865 21.130 1.00 16.13 85 GLN A C 1
ATOM 666 O O . GLN A 1 85 ? 44.066 18.692 20.298 1.00 14.84 85 GLN A O 1
ATOM 672 N N . ALA A 1 86 ? 46.251 18.890 20.806 1.00 14.81 86 ALA A N 1
ATOM 673 C CA . ALA A 1 86 ? 46.692 18.715 19.422 1.00 14.54 86 ALA A CA 1
ATOM 674 C C . ALA A 1 86 ? 46.433 17.279 18.955 1.00 12.63 86 ALA A C 1
ATOM 675 O O . ALA A 1 86 ? 46.003 17.052 17.824 1.00 13.26 86 ALA A O 1
ATOM 677 N N . GLN A 1 87 ? 46.688 16.314 19.834 1.00 13.63 87 GLN A N 1
ATOM 678 C CA . GLN A 1 87 ? 46.494 14.904 19.506 1.00 13.91 87 GLN A CA 1
ATOM 679 C C . GLN A 1 87 ? 45.048 14.603 19.136 1.00 13.47 87 GLN A C 1
ATOM 680 O O . GLN A 1 87 ? 44.780 13.727 18.313 1.00 14.70 87 GLN A O 1
ATOM 686 N N . LYS A 1 88 ? 44.117 15.324 19.750 1.00 14.89 88 LYS A N 1
ATOM 687 C CA . LYS A 1 88 ? 42.705 15.114 19.468 1.00 16.16 88 LYS A CA 1
ATOM 688 C C . LYS A 1 88 ? 42.414 15.305 17.984 1.00 15.49 88 LYS A C 1
ATOM 689 O O . LYS A 1 88 ? 41.695 14.509 17.382 1.00 13.81 88 LYS A O 1
ATOM 695 N N . TRP A 1 89 ? 42.984 16.354 17.393 1.00 14.40 89 TRP A N 1
ATOM 696 C CA . TRP A 1 89 ? 42.780 16.644 15.972 1.00 12.51 89 TRP A CA 1
ATOM 697 C C . TRP A 1 89 ? 43.425 15.585 15.082 1.00 13.05 89 TRP A C 1
ATOM 698 O O . TRP A 1 89 ? 42.807 15.115 14.129 1.00 11.74 89 TRP A O 1
ATOM 709 N N . ARG A 1 90 ? 44.665 15.207 15.392 1.00 13.33 90 ARG A N 1
ATOM 710 C CA . ARG A 1 90 ? 45.378 14.214 14.592 1.00 12.68 90 ARG A CA 1
ATOM 711 C C . ARG A 1 90 ? 44.799 12.812 14.679 1.00 12.80 90 ARG A C 1
ATOM 712 O O . ARG A 1 90 ? 44.968 12.019 13.754 1.00 15.09 90 ARG A O 1
ATOM 720 N N . ASP A 1 91 ? 44.127 12.493 15.780 1.00 13.45 91 ASP A N 1
ATOM 721 C CA . ASP A 1 91 ? 43.504 11.182 15.895 1.00 14.15 91 ASP A CA 1
ATOM 722 C C . ASP A 1 91 ? 42.389 11.109 14.858 1.00 14.63 91 ASP A C 1
ATOM 723 O O . ASP A 1 91 ? 42.203 10.086 14.195 1.00 15.93 91 ASP A O 1
ATOM 728 N N . TRP A 1 92 ? 41.651 12.206 14.716 1.00 15.35 92 TRP A N 1
ATOM 729 C CA . TRP A 1 92 ? 40.560 12.268 13.746 1.00 17.26 92 TRP A CA 1
ATOM 730 C C . TRP A 1 92 ? 41.086 12.220 12.310 1.00 15.41 92 TRP A C 1
ATOM 731 O O . TRP A 1 92 ? 40.538 11.518 11.458 1.00 14.94 92 TRP A O 1
ATOM 742 N N . LEU A 1 93 ? 42.153 12.969 12.042 1.00 16.51 93 LEU A N 1
ATOM 743 C CA . LEU A 1 93 ? 42.756 13.010 10.710 1.00 16.82 93 LEU A CA 1
ATOM 744 C C . LEU A 1 93 ? 43.352 11.669 10.282 1.00 16.77 93 LEU A C 1
ATOM 745 O O . LEU A 1 93 ? 43.191 11.246 9.142 1.00 17.58 93 LEU A O 1
ATOM 750 N N . ALA A 1 94 ? 44.061 11.019 11.196 1.00 17.87 94 ALA A N 1
ATOM 751 C CA . ALA A 1 94 ? 44.703 9.740 10.909 1.00 18.25 94 ALA A CA 1
ATOM 752 C C . ALA A 1 94 ? 43.696 8.656 10.556 1.00 18.17 94 ALA A C 1
ATOM 753 O O . ALA A 1 94 ? 43.905 7.884 9.621 1.00 14.62 94 ALA A O 1
ATOM 755 N N . GLN A 1 95 ? 42.607 8.590 11.308 1.00 19.87 95 GLN A N 1
ATOM 756 C CA . GLN A 1 95 ? 41.596 7.580 11.040 1.00 21.23 95 GLN A CA 1
ATOM 757 C C . GLN A 1 95 ? 40.883 7.918 9.730 1.00 20.56 95 GLN A C 1
ATOM 758 O O . GLN A 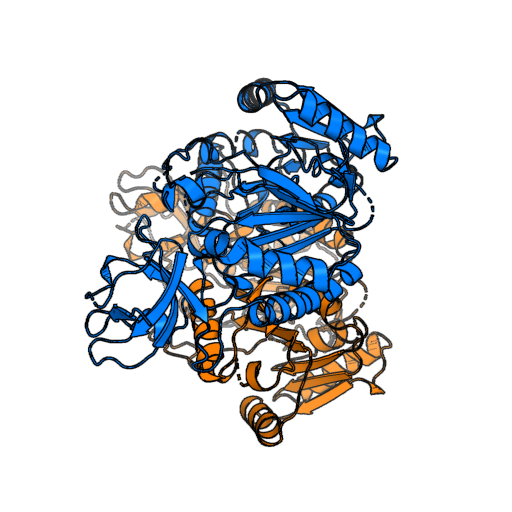1 95 ? 40.601 7.034 8.922 1.00 18.27 95 GLN A O 1
ATOM 764 N N . LYS A 1 96 ? 40.629 9.205 9.508 1.00 18.98 96 LYS A N 1
ATOM 765 C CA . LYS A 1 96 ? 39.936 9.646 8.304 1.00 20.97 96 LYS A CA 1
ATOM 766 C C . LYS A 1 96 ? 40.764 9.511 7.024 1.00 19.78 96 LYS A C 1
ATOM 767 O O . LYS A 1 96 ? 40.236 9.108 5.990 1.00 19.91 96 LYS A O 1
ATOM 773 N N . ASP A 1 97 ? 42.055 9.833 7.086 1.00 17.68 97 ASP A N 1
ATOM 774 C CA . ASP A 1 97 ? 42.890 9.741 5.893 1.00 19.00 97 ASP A CA 1
ATOM 775 C C . ASP A 1 97 ? 43.858 8.558 5.847 1.00 19.36 97 ASP A C 1
ATOM 776 O O . ASP A 1 97 ? 44.743 8.514 4.991 1.00 19.54 97 ASP A O 1
ATOM 781 N N . GLY A 1 98 ? 43.681 7.599 6.755 1.00 17.33 98 GLY A N 1
ATOM 782 C CA . GLY A 1 98 ? 44.537 6.421 6.789 1.00 15.98 98 GLY A CA 1
ATOM 783 C C . GLY A 1 98 ? 46.005 6.716 7.035 1.00 15.86 98 GLY A C 1
ATOM 784 O O . GLY A 1 98 ? 46.872 6.260 6.292 1.00 16.41 98 GLY A O 1
ATOM 785 N N . LEU A 1 99 ? 46.287 7.462 8.095 1.00 16.44 99 LEU A N 1
ATOM 786 C CA . LEU A 1 99 ? 47.656 7.840 8.430 1.00 16.97 99 LEU A CA 1
ATOM 787 C C . LEU A 1 99 ? 48.169 7.197 9.708 1.00 18.68 99 LEU A C 1
ATOM 788 O O . LEU A 1 99 ? 47.421 7.013 10.663 1.00 19.22 99 LEU A O 1
ATOM 793 N N . ASP A 1 100 ? 49.455 6.870 9.722 1.00 19.52 100 ASP A N 1
ATOM 794 C CA . ASP A 1 100 ? 50.086 6.328 10.917 1.00 20.74 100 ASP A CA 1
ATOM 795 C C . ASP A 1 100 ? 51.201 7.325 11.233 1.00 19.34 100 ASP A C 1
ATOM 796 O O . ASP A 1 100 ? 52.008 7.117 12.139 1.00 18.70 100 ASP A O 1
ATOM 801 N N . SER A 1 101 ? 51.224 8.410 10.460 1.00 16.67 101 SER A N 1
ATOM 802 C CA . SER A 1 101 ? 52.220 9.470 10.598 1.00 17.82 101 SER A CA 1
ATOM 803 C C . SER A 1 101 ? 51.579 10.818 10.262 1.00 16.40 101 SER A C 1
ATOM 804 O O . SER A 1 101 ? 50.717 10.900 9.391 1.00 16.32 101 SER A O 1
ATOM 807 N N . TYR A 1 102 ? 52.006 11.871 10.951 1.00 15.31 102 TYR A N 1
ATOM 808 C CA . TYR A 1 102 ? 51.445 13.201 10.735 1.00 15.90 102 TYR A CA 1
ATOM 809 C C . TYR A 1 102 ? 52.193 14.202 11.601 1.00 15.45 102 TYR A C 1
ATOM 810 O O . TYR A 1 102 ? 52.991 13.811 12.449 1.00 14.70 102 TYR A O 1
ATOM 819 N N . ARG A 1 103 ? 51.951 15.490 11.375 1.00 14.56 103 ARG A N 1
ATOM 820 C CA . ARG A 1 103 ? 52.582 16.509 12.198 1.00 15.18 103 ARG A CA 1
ATOM 821 C C . ARG A 1 103 ? 51.675 16.636 13.414 1.00 15.42 103 ARG A C 1
ATOM 822 O O . ARG A 1 103 ? 50.466 16.855 13.272 1.00 13.23 103 ARG A O 1
ATOM 830 N N . LEU A 1 104 ? 52.250 16.467 14.603 1.00 13.62 104 LEU A N 1
ATOM 831 C CA . LEU A 1 104 ? 51.480 16.549 15.841 1.00 14.68 104 LEU A CA 1
ATOM 832 C C . LEU A 1 104 ? 51.358 17.986 16.317 1.00 15.33 104 LEU A C 1
ATOM 833 O O . LEU A 1 104 ? 50.262 18.471 16.615 1.00 14.25 104 LEU A O 1
ATOM 838 N N . ILE A 1 105 ? 52.484 18.676 16.411 1.00 15.43 105 ILE A N 1
ATOM 839 C CA . ILE A 1 105 ? 52.418 20.057 16.826 1.00 16.21 105 ILE A CA 1
ATOM 840 C C . ILE A 1 105 ? 53.090 20.953 15.783 1.00 16.65 105 ILE A C 1
ATOM 841 O O . ILE A 1 105 ? 54.250 20.765 15.401 1.00 15.61 105 ILE A O 1
ATOM 846 N N . ALA A 1 106 ? 52.305 21.897 15.282 1.00 15.53 106 ALA A N 1
ATOM 847 C CA . ALA A 1 106 ? 52.765 22.834 14.269 1.00 16.05 106 ALA A CA 1
ATOM 848 C C . ALA A 1 106 ? 53.035 24.201 14.897 1.00 15.20 106 ALA A C 1
ATOM 849 O O . ALA A 1 106 ? 52.390 25.182 14.554 1.00 15.52 106 ALA A O 1
ATOM 851 N N . GLY A 1 107 ? 53.982 24.244 15.831 1.00 15.37 107 GLY A N 1
ATOM 852 C CA . GLY A 1 107 ? 54.346 25.486 16.494 1.00 15.31 107 GLY A CA 1
ATOM 853 C C . GLY A 1 107 ? 53.208 26.374 16.969 1.00 17.00 107 GLY A C 1
ATOM 854 O O . GLY A 1 107 ? 52.271 25.921 17.633 1.00 18.22 107 GLY A O 1
ATOM 855 N N . GLU A 1 108 ? 53.313 27.655 16.632 1.00 15.31 108 GLU A N 1
ATOM 856 C CA . GLU A 1 108 ? 52.327 28.670 16.987 1.00 17.20 108 GLU A CA 1
ATOM 857 C C . GLU A 1 108 ? 50.870 28.222 16.803 1.00 16.81 108 GLU A C 1
ATOM 858 O O . GLU A 1 108 ? 50.015 28.508 17.640 1.00 15.96 108 GLU A O 1
ATOM 864 N N . SER A 1 109 ? 50.592 27.527 15.707 1.00 17.02 109 SER A N 1
ATOM 865 C CA . SER A 1 109 ? 49.233 27.086 15.403 1.00 18.17 109 SER A CA 1
ATOM 866 C C . SER A 1 109 ? 48.637 26.059 16.357 1.00 18.48 109 SER A C 1
ATOM 867 O O . SER A 1 109 ? 47.432 25.805 16.324 1.00 19.18 109 SER A O 1
ATOM 870 N N . ASP A 1 110 ? 49.476 25.464 17.197 1.00 17.97 110 ASP A N 1
ATOM 871 C CA . ASP A 1 110 ? 49.012 24.512 18.196 1.00 16.98 110 ASP A CA 1
ATOM 872 C C . ASP A 1 110 ? 49.395 25.035 19.589 1.00 16.36 110 ASP A C 1
ATOM 873 O O . ASP A 1 110 ? 49.616 24.269 20.526 1.00 17.38 110 ASP A O 1
ATOM 878 N N . GLY A 1 111 ? 49.472 26.356 19.705 1.00 16.26 111 GLY A N 1
ATOM 879 C CA . GLY A 1 111 ? 49.810 26.988 20.972 1.00 16.16 111 GLY A CA 1
ATOM 880 C C . GLY A 1 111 ? 51.211 26.763 21.532 1.00 14.53 111 GLY A C 1
ATOM 881 O O . GLY A 1 111 ? 51.443 27.041 22.704 1.00 14.60 111 GLY A O 1
ATOM 882 N N . LEU A 1 112 ? 52.141 26.275 20.712 1.00 14.91 112 LEU A N 1
ATOM 883 C CA . LEU A 1 112 ? 53.521 26.035 21.157 1.00 15.01 112 LEU A CA 1
ATOM 884 C C . LEU A 1 112 ? 54.516 26.683 20.185 1.00 15.81 112 LEU A C 1
ATOM 885 O O . LEU A 1 112 ? 55.203 25.998 19.433 1.00 16.78 112 LEU A O 1
ATOM 890 N N . PRO A 1 113 ? 54.601 28.023 20.191 1.00 17.02 113 PRO A N 1
ATOM 891 C CA . PRO A 1 113 ? 55.512 28.756 19.305 1.00 18.57 113 PRO A CA 1
ATOM 892 C C . PRO A 1 113 ? 56.938 28.212 19.324 1.00 19.23 113 PRO A C 1
ATOM 893 O O . PRO A 1 113 ? 57.511 27.978 20.390 1.00 19.56 113 PRO A O 1
ATOM 897 N N . GLY A 1 114 ? 57.496 28.000 18.138 1.00 17.68 114 GLY A N 1
ATOM 898 C CA . GLY A 1 114 ? 58.858 27.515 18.038 1.00 18.86 114 GLY A CA 1
ATOM 899 C C . GLY A 1 114 ? 59.057 26.022 18.170 1.00 19.93 114 GLY A C 1
ATOM 900 O O . GLY A 1 114 ? 60.175 25.535 18.019 1.00 22.61 114 GLY A O 1
ATOM 901 N N . ILE A 1 115 ? 57.986 25.289 18.441 1.00 18.43 115 ILE A N 1
ATOM 902 C CA . ILE A 1 115 ? 58.094 23.850 18.592 1.00 17.99 115 ILE A CA 1
ATOM 903 C C . ILE A 1 115 ? 57.370 23.080 17.494 1.00 18.24 115 ILE A C 1
ATOM 904 O O . ILE A 1 115 ? 56.201 23.326 17.213 1.00 18.73 115 ILE A O 1
ATOM 909 N N . THR A 1 116 ? 58.075 22.161 16.849 1.00 18.22 116 THR A N 1
ATOM 910 C CA . THR A 1 116 ? 57.446 21.331 15.839 1.00 19.84 116 THR A CA 1
ATOM 911 C C . THR A 1 116 ? 57.733 19.880 16.182 1.00 19.80 116 THR A C 1
ATOM 912 O O . THR A 1 116 ? 58.851 19.521 16.564 1.00 19.18 116 THR A O 1
ATOM 916 N N . ILE A 1 117 ? 56.702 19.049 16.090 1.00 19.05 117 ILE A N 1
ATOM 917 C CA . ILE A 1 117 ? 56.848 17.637 16.398 1.00 19.37 117 ILE A CA 1
ATOM 918 C C . ILE A 1 117 ? 56.126 16.793 15.366 1.00 20.28 117 ILE A C 1
ATOM 919 O O . ILE A 1 117 ? 54.923 16.956 15.146 1.00 19.87 117 ILE A O 1
ATOM 924 N N . ASP A 1 118 ? 56.867 15.896 14.728 1.00 19.03 118 ASP A N 1
ATOM 925 C CA . ASP A 1 118 ? 56.285 15.014 13.731 1.00 20.85 118 ASP A CA 1
ATOM 926 C C . ASP A 1 118 ? 56.279 13.585 14.238 1.00 22.28 118 ASP A C 1
ATOM 927 O O . ASP A 1 118 ? 57.235 13.141 14.878 1.00 21.53 118 ASP A O 1
ATOM 932 N N . ARG A 1 119 ? 55.197 12.874 13.945 1.00 20.16 119 ARG A N 1
ATOM 933 C CA . ARG A 1 119 ? 55.054 11.489 14.362 1.00 21.67 119 ARG A CA 1
ATOM 934 C C . ARG A 1 119 ? 55.165 10.563 13.148 1.00 21.30 119 ARG A C 1
ATOM 935 O O . ARG A 1 119 ? 54.409 10.697 12.189 1.00 18.68 119 ARG A O 1
ATOM 943 N N . PHE A 1 120 ? 56.133 9.650 13.182 1.00 19.66 120 PHE A N 1
ATOM 944 C CA . PHE A 1 120 ? 56.331 8.684 12.100 1.00 19.75 120 PHE A CA 1
ATOM 945 C C . PHE A 1 120 ? 56.269 7.316 12.757 1.00 20.55 120 PHE A C 1
ATOM 946 O O . PHE A 1 120 ? 57.255 6.858 13.342 1.00 22.08 120 PHE A O 1
ATOM 954 N N . GLY A 1 121 ? 55.111 6.671 12.674 1.00 19.97 121 GLY A N 1
ATOM 955 C CA . GLY A 1 121 ? 54.959 5.372 13.306 1.00 21.68 121 GLY A CA 1
ATOM 956 C C . GLY A 1 121 ? 55.127 5.543 14.806 1.00 22.12 121 GLY A C 1
ATOM 957 O O . GLY A 1 121 ? 54.382 6.293 15.441 1.00 20.46 121 GLY A O 1
ATOM 958 N N . ASN A 1 122 ? 56.112 4.869 15.387 1.00 23.55 122 ASN A N 1
ATOM 959 C CA . ASN A 1 122 ? 56.335 5.003 16.820 1.00 24.95 122 ASN A CA 1
ATOM 960 C C . ASN A 1 122 ? 57.472 5.950 17.165 1.00 23.25 122 ASN A C 1
ATOM 961 O O . ASN A 1 122 ? 58.061 5.870 18.243 1.00 23.81 122 ASN A O 1
ATOM 966 N N . PHE A 1 123 ? 57.780 6.850 16.241 1.00 21.27 123 PHE A N 1
ATOM 967 C CA . PHE A 1 123 ? 58.830 7.822 16.472 1.00 19.65 123 PHE A CA 1
ATOM 968 C C . PHE A 1 123 ? 58.259 9.231 16.515 1.00 18.73 123 PHE A C 1
ATOM 969 O O . PHE A 1 123 ? 57.394 9.586 15.718 1.00 19.32 123 PHE A O 1
ATOM 977 N N . LEU A 1 124 ? 58.730 10.013 17.475 1.00 17.61 124 LEU A N 1
ATOM 978 C CA . LEU A 1 124 ? 58.331 11.403 17.604 1.00 17.80 124 LEU A CA 1
ATOM 979 C C . LEU A 1 124 ? 59.610 12.151 17.254 1.00 18.92 124 LEU A C 1
ATOM 980 O O . LEU A 1 124 ? 60.664 11.896 17.844 1.00 18.73 124 LEU A O 1
ATOM 985 N N . VAL A 1 125 ? 59.532 13.042 16.270 1.00 18.58 125 VAL A N 1
ATOM 986 C CA . VAL A 1 125 ? 60.703 13.800 15.846 1.00 17.04 125 VAL A CA 1
ATOM 987 C C . VAL A 1 125 ? 60.530 15.259 16.212 1.00 18.34 125 VAL A C 1
ATOM 988 O O . VAL A 1 125 ? 59.575 15.919 15.795 1.00 19.83 125 VAL A O 1
ATOM 992 N N . LEU A 1 126 ? 61.466 15.762 17.000 1.00 17.23 126 LEU A N 1
ATOM 993 C CA . LEU A 1 126 ? 61.414 17.140 17.450 1.00 19.16 126 LEU A CA 1
ATOM 994 C C . LEU A 1 126 ? 62.194 18.108 16.591 1.00 19.41 126 LEU A C 1
ATOM 995 O O . LEU A 1 126 ? 63.123 17.734 15.885 1.00 18.13 126 LEU A O 1
ATOM 1000 N N . GLN A 1 127 ? 61.789 19.367 16.674 1.00 18.78 127 GLN A N 1
ATOM 1001 C CA . GLN A 1 127 ? 62.468 20.456 16.001 1.00 19.84 127 GLN A CA 1
ATOM 1002 C C . GLN A 1 127 ? 62.196 21.646 16.901 1.00 19.92 127 GLN A C 1
ATOM 1003 O O . GLN A 1 127 ? 61.094 22.195 16.899 1.00 19.73 127 GLN A O 1
ATOM 1009 N N . LEU A 1 128 ? 63.192 22.013 17.700 1.00 19.76 128 LEU A N 1
ATOM 1010 C CA . LEU A 1 128 ? 63.068 23.145 18.614 1.00 21.38 128 LEU A CA 1
ATOM 1011 C C . LEU A 1 128 ? 63.763 24.321 17.933 1.00 22.49 128 LEU A C 1
ATOM 1012 O O . LEU A 1 128 ? 64.986 24.461 17.980 1.00 21.62 128 LEU A O 1
ATOM 1017 N N . LEU A 1 129 ? 62.956 25.171 17.307 1.00 24.64 129 LEU A N 1
ATOM 1018 C CA . LEU A 1 129 ? 63.456 26.297 16.524 1.00 26.09 129 LEU A CA 1
ATOM 1019 C C . LEU A 1 129 ? 63.678 27.635 17.207 1.00 25.76 129 LEU A C 1
ATOM 1020 O O . LEU A 1 129 ? 64.499 28.421 16.743 1.00 27.76 129 LEU A O 1
ATOM 1025 N N . SER A 1 130 ? 62.952 27.912 18.284 1.00 23.96 130 SER A N 1
ATOM 1026 C CA . SER A 1 130 ? 63.090 29.198 18.959 1.00 24.28 130 SER A CA 1
ATOM 1027 C C . SER A 1 130 ? 63.781 29.108 20.309 1.00 24.50 130 SER A C 1
ATOM 1028 O O . SER A 1 130 ? 63.971 28.020 20.854 1.00 24.24 130 SER A O 1
ATOM 1031 N N . ALA A 1 131 ? 64.145 30.270 20.844 1.00 23.06 131 ALA A N 1
ATOM 1032 C CA . ALA A 1 131 ? 64.822 30.340 22.131 1.00 23.60 131 ALA A CA 1
ATOM 1033 C C . ALA A 1 131 ? 64.025 29.582 23.185 1.00 22.26 131 ALA A C 1
ATOM 1034 O O . ALA A 1 131 ? 64.570 28.757 23.920 1.00 21.53 131 ALA A O 1
ATOM 1036 N N . GLY A 1 132 ? 62.726 29.858 23.241 1.00 22.01 132 GLY A N 1
ATOM 1037 C CA . GLY A 1 132 ? 61.864 29.206 24.208 1.00 22.53 132 GLY A CA 1
ATOM 1038 C C . GLY A 1 132 ? 61.740 27.705 24.035 1.00 22.80 132 GLY A C 1
ATOM 1039 O O . GLY A 1 132 ? 61.697 26.970 25.021 1.00 24.30 132 GLY A O 1
ATOM 1040 N N . ALA A 1 133 ? 61.674 27.242 22.790 1.00 22.60 133 ALA A N 1
ATOM 1041 C CA . ALA A 1 133 ? 61.551 25.812 22.522 1.00 22.47 133 ALA A CA 1
ATOM 1042 C C . ALA A 1 133 ? 62.700 25.043 23.166 1.00 23.71 133 ALA A C 1
ATOM 1043 O O . ALA A 1 133 ? 62.480 24.050 23.858 1.00 24.13 133 ALA A O 1
ATOM 1045 N N . GLU A 1 134 ? 63.925 25.509 22.942 1.00 23.76 134 GLU A N 1
ATOM 1046 C CA . GLU A 1 134 ? 65.102 24.855 23.502 1.00 23.92 134 GLU A CA 1
ATOM 1047 C C . GLU A 1 134 ? 65.117 24.938 25.029 1.00 22.70 134 GLU A C 1
ATOM 1048 O O . GLU A 1 134 ? 65.368 23.952 25.712 1.00 23.23 134 GLU A O 1
ATOM 1054 N N . TYR A 1 135 ? 64.842 26.123 25.555 1.00 23.13 135 TYR A N 1
ATOM 1055 C CA . TYR A 1 135 ? 64.822 26.340 26.995 1.00 23.74 135 TYR A CA 1
ATOM 1056 C C . TYR A 1 135 ? 63.844 25.396 27.692 1.00 23.70 135 TYR A C 1
ATOM 1057 O O . TYR A 1 135 ? 64.103 24.945 28.805 1.00 22.93 135 TYR A O 1
ATOM 1066 N N . GLN A 1 136 ? 62.732 25.084 27.029 1.00 23.12 136 GLN A N 1
ATOM 1067 C CA . GLN A 1 136 ? 61.717 24.202 27.609 1.00 22.46 136 GLN A CA 1
ATOM 1068 C C . GLN A 1 136 ? 61.860 22.737 27.214 1.00 22.38 136 GLN A C 1
ATOM 1069 O O . GLN A 1 136 ? 60.956 21.937 27.463 1.00 20.84 136 GLN A O 1
ATOM 1075 N N . ARG A 1 137 ? 62.998 22.387 26.615 1.00 22.95 137 ARG A N 1
ATOM 1076 C CA . ARG A 1 137 ? 63.264 21.018 26.165 1.00 22.24 137 ARG A CA 1
ATOM 1077 C C . ARG A 1 137 ? 62.995 19.914 27.192 1.00 22.66 137 ARG A C 1
ATOM 1078 O O . ARG A 1 137 ? 62.366 18.905 26.874 1.00 21.50 137 ARG A O 1
ATOM 1086 N N . ALA A 1 138 ? 63.489 20.092 28.413 1.00 23.60 138 ALA A N 1
ATOM 1087 C CA . ALA A 1 138 ? 63.305 19.091 29.463 1.00 23.01 138 ALA A CA 1
ATOM 1088 C C . ALA A 1 138 ? 61.831 18.896 29.809 1.00 22.33 138 ALA A C 1
ATOM 1089 O O . ALA A 1 138 ? 61.360 17.764 29.925 1.00 22.02 138 ALA A O 1
ATOM 1091 N N . ALA A 1 139 ? 61.116 20.005 29.980 1.00 21.77 139 ALA A N 1
ATOM 1092 C CA . ALA A 1 139 ? 59.698 19.969 30.318 1.00 20.52 139 ALA A CA 1
ATOM 1093 C C . ALA A 1 139 ? 58.902 19.317 29.192 1.00 21.02 139 ALA A C 1
ATOM 1094 O O . ALA A 1 139 ? 58.039 18.482 29.440 1.00 20.34 139 ALA A O 1
ATOM 1096 N N . LEU A 1 140 ? 59.201 19.695 27.953 1.00 20.88 140 LEU A N 1
ATOM 1097 C CA . LEU A 1 140 ? 58.513 19.128 26.799 1.00 20.13 140 LEU A CA 1
ATOM 1098 C C . LEU A 1 140 ? 58.764 17.622 26.700 1.00 20.28 140 LEU A C 1
ATOM 1099 O O . LEU A 1 140 ? 57.846 16.845 26.440 1.00 19.44 140 LEU A O 1
ATOM 1104 N N . ILE A 1 141 ? 60.011 17.212 26.909 1.00 20.21 141 ILE A N 1
ATOM 1105 C CA . ILE A 1 141 ? 60.365 15.799 26.838 1.00 19.58 141 ILE A CA 1
ATOM 1106 C C . ILE A 1 141 ? 59.632 14.963 27.885 1.00 18.28 141 ILE A C 1
ATOM 1107 O O . ILE A 1 141 ? 59.191 13.850 27.600 1.00 16.98 141 ILE A O 1
ATOM 1112 N N . SER A 1 142 ? 59.508 15.505 29.094 1.00 20.62 142 SER A N 1
ATOM 1113 C CA . SER A 1 142 ? 58.818 14.814 30.184 1.00 20.65 142 SER A CA 1
ATOM 1114 C C . SER A 1 142 ? 57.361 14.563 29.809 1.00 21.20 142 SER A C 1
ATOM 1115 O O . SER A 1 142 ? 56.841 13.454 29.970 1.00 19.60 142 SER A O 1
ATOM 1118 N N . ALA A 1 143 ? 56.696 15.600 29.315 1.00 20.09 143 ALA A N 1
ATOM 1119 C CA . ALA A 1 143 ? 55.298 15.460 28.924 1.00 18.74 143 ALA A CA 1
ATOM 1120 C C . ALA A 1 143 ? 55.171 14.371 27.867 1.00 18.63 143 ALA A C 1
ATOM 1121 O O . ALA A 1 143 ? 54.293 13.513 27.954 1.00 17.75 143 ALA A O 1
ATOM 1123 N N . LEU A 1 144 ? 56.061 14.404 26.876 1.00 19.72 144 LEU A N 1
ATOM 1124 C CA . LEU A 1 144 ? 56.058 13.422 25.789 1.00 19.83 144 LEU A CA 1
ATOM 1125 C C . LEU A 1 144 ? 56.235 11.982 26.267 1.00 20.90 144 LEU A C 1
ATOM 1126 O O . LEU A 1 144 ? 55.472 11.090 25.879 1.00 20.01 144 LEU A O 1
ATOM 1131 N N . GLN A 1 145 ? 57.250 11.746 27.091 1.00 21.77 145 GLN A N 1
ATOM 1132 C CA . GLN A 1 145 ? 57.500 10.405 27.609 1.00 24.00 145 GLN A CA 1
ATOM 1133 C C . GLN A 1 145 ? 56.311 9.933 28.446 1.00 23.32 145 GLN A C 1
ATOM 1134 O O . GLN A 1 145 ? 56.037 8.734 28.537 1.00 25.24 145 GLN A O 1
ATOM 1140 N N . THR A 1 146 ? 55.601 10.886 29.042 1.00 22.62 146 THR A N 1
ATOM 1141 C CA . THR A 1 146 ? 54.439 10.577 29.863 1.00 22.99 146 THR A CA 1
ATOM 1142 C C . THR A 1 146 ? 53.234 10.210 28.989 1.00 22.84 146 THR A C 1
ATOM 1143 O O . THR A 1 146 ? 52.576 9.202 29.230 1.00 22.40 146 THR A O 1
ATOM 1147 N N . LEU A 1 147 ? 52.962 11.020 27.967 1.00 20.48 147 LEU A N 1
ATOM 1148 C CA . LEU A 1 147 ? 51.828 10.780 27.072 1.00 19.44 147 LEU A CA 1
ATOM 1149 C C . LEU A 1 147 ? 52.063 9.690 26.025 1.00 17.63 147 LEU A C 1
ATOM 1150 O O . LEU A 1 147 ? 51.120 9.029 25.598 1.00 17.49 147 LEU A O 1
ATOM 1155 N N . TYR A 1 148 ? 53.317 9.499 25.623 1.00 17.72 148 TYR A N 1
ATOM 1156 C CA . TYR A 1 148 ? 53.675 8.501 24.611 1.00 20.16 148 TYR A CA 1
ATOM 1157 C C . TYR A 1 148 ? 54.841 7.650 25.122 1.00 21.91 148 TYR A C 1
ATOM 1158 O O . TYR A 1 148 ? 55.913 7.626 24.524 1.00 20.94 148 TYR A O 1
ATOM 1167 N N . PRO A 1 149 ? 54.626 6.912 26.224 1.00 25.26 149 PRO A N 1
ATOM 1168 C CA . PRO A 1 149 ? 55.638 6.053 26.849 1.00 26.26 149 PRO A CA 1
ATOM 1169 C C . PRO A 1 149 ? 56.314 4.995 25.986 1.00 27.99 149 PRO A C 1
ATOM 1170 O O . PRO A 1 149 ? 57.443 4.596 26.268 1.00 27.16 149 PRO A O 1
ATOM 1174 N N . GLU A 1 150 ? 55.636 4.535 24.941 1.00 28.65 150 GLU A N 1
ATOM 1175 C CA . GLU A 1 150 ? 56.211 3.506 24.085 1.00 30.23 150 GLU A CA 1
ATOM 1176 C C . GLU A 1 150 ? 56.858 4.023 22.800 1.00 29.60 150 GLU A C 1
ATOM 1177 O O . GLU A 1 150 ? 57.379 3.240 22.007 1.00 30.19 150 GLU A O 1
ATOM 1183 N N . CYS A 1 151 ? 56.834 5.338 22.599 1.00 27.62 151 CYS A N 1
ATOM 1184 C CA . CYS A 1 151 ? 57.432 5.938 21.409 1.00 26.51 151 CYS A CA 1
ATOM 1185 C C . CYS A 1 151 ? 58.880 6.346 21.663 1.00 25.93 151 CYS A C 1
ATOM 1186 O O . CYS A 1 151 ? 59.245 6.706 22.778 1.00 24.63 151 CYS A O 1
ATOM 1189 N N . SER A 1 152 ? 59.709 6.281 20.626 1.00 25.19 152 SER A N 1
ATOM 1190 C CA . SER A 1 152 ? 61.096 6.700 20.763 1.00 24.98 152 SER A CA 1
ATOM 1191 C C . SER A 1 152 ? 61.087 8.161 20.352 1.00 24.44 152 SER A C 1
ATOM 1192 O O . SER A 1 152 ? 60.243 8.579 19.561 1.00 26.01 152 SER A O 1
ATOM 1195 N N . ILE A 1 153 ? 62.005 8.944 20.895 1.00 24.61 153 ILE A N 1
ATOM 1196 C CA . ILE A 1 153 ? 62.068 10.354 20.553 1.00 23.14 153 ILE A CA 1
ATOM 1197 C C . ILE A 1 153 ? 63.401 10.655 19.890 1.00 24.09 153 ILE A C 1
ATOM 1198 O O . ILE A 1 153 ? 64.455 10.218 20.364 1.00 23.41 153 ILE A O 1
ATOM 1203 N N . TYR A 1 154 ? 63.346 11.387 18.783 1.00 22.80 154 TYR A N 1
ATOM 1204 C CA . TYR A 1 154 ? 64.542 11.761 18.042 1.00 23.07 154 TYR A CA 1
ATOM 1205 C C . TYR A 1 154 ? 64.498 13.265 17.797 1.00 24.04 154 TYR A C 1
ATOM 1206 O O . TYR A 1 154 ? 63.429 13.839 17.596 1.00 23.33 154 TYR A O 1
ATOM 1215 N N . ASP A 1 155 ? 65.662 13.902 17.808 1.00 25.13 155 ASP A N 1
ATOM 1216 C CA . ASP A 1 155 ? 65.725 15.336 17.595 1.00 26.09 155 ASP A CA 1
ATOM 1217 C C . ASP A 1 155 ? 66.333 15.719 16.252 1.00 26.56 155 ASP A C 1
ATOM 1218 O O . ASP A 1 155 ? 67.425 15.271 15.902 1.00 25.37 155 ASP A O 1
ATOM 1223 N N . ARG A 1 156 ? 65.606 16.546 15.506 1.00 24.72 156 ARG A N 1
ATOM 1224 C CA . ARG A 1 156 ? 66.059 17.036 14.206 1.00 24.02 156 ARG A CA 1
ATOM 1225 C C . ARG A 1 156 ? 66.000 18.559 14.233 1.00 22.99 156 ARG A C 1
ATOM 1226 O O . ARG A 1 156 ? 65.299 19.177 13.435 1.00 23.32 156 ARG A O 1
ATOM 1234 N N . SER A 1 157 ? 66.732 19.161 15.164 1.00 22.94 157 SER A N 1
ATOM 1235 C CA . SER A 1 157 ? 66.752 20.612 15.286 1.00 25.05 157 SER A CA 1
ATOM 1236 C C . SER A 1 157 ? 67.897 21.213 14.473 1.00 27.57 157 SER A C 1
ATOM 1237 O O . SER A 1 157 ? 68.464 22.245 14.839 1.00 26.97 157 SER A O 1
ATOM 1240 N N . ASP A 1 158 ? 68.233 20.551 13.370 1.00 27.71 158 ASP A N 1
ATOM 1241 C CA . ASP A 1 158 ? 69.286 21.024 12.485 1.00 29.85 158 ASP A CA 1
ATOM 1242 C C . ASP A 1 158 ? 68.634 21.923 11.443 1.00 29.51 158 ASP A C 1
ATOM 1243 O O . ASP A 1 158 ? 68.671 21.647 10.246 1.00 29.76 158 ASP A O 1
ATOM 1248 N N . VAL A 1 159 ? 68.021 22.998 11.924 1.00 30.44 159 VAL A N 1
ATOM 1249 C CA . VAL A 1 159 ? 67.343 23.954 11.062 1.00 30.84 159 VAL A CA 1
ATOM 1250 C C . VAL A 1 159 ? 68.005 25.318 11.225 1.00 32.09 159 VAL A C 1
ATOM 1251 O O . VAL A 1 159 ? 68.228 25.782 12.346 1.00 30.99 159 VAL A O 1
ATOM 1255 N N . ALA A 1 160 ? 68.319 25.948 10.097 1.00 32.98 160 ALA A N 1
ATOM 1256 C CA . ALA A 1 160 ? 68.983 27.250 10.075 1.00 34.52 160 ALA A CA 1
ATOM 1257 C C . ALA A 1 160 ? 68.317 28.298 10.957 1.00 34.77 160 ALA A C 1
ATOM 1258 O O . ALA A 1 160 ? 68.970 29.236 11.419 1.00 34.48 160 ALA A O 1
ATOM 1260 N N . VAL A 1 161 ? 67.019 28.135 11.190 1.00 35.22 161 VAL A N 1
ATOM 1261 C CA . VAL A 1 161 ? 66.257 29.068 12.013 1.00 35.92 161 VAL A CA 1
ATOM 1262 C C . VAL A 1 161 ? 66.869 29.299 13.393 1.00 34.56 161 VAL A C 1
ATOM 1263 O O . VAL A 1 161 ? 66.812 30.409 13.920 1.00 35.27 161 VAL A O 1
ATOM 1267 N N . ARG A 1 162 ? 67.443 28.249 13.977 1.00 33.70 162 ARG A N 1
ATOM 1268 C CA . ARG A 1 162 ? 68.045 28.344 15.303 1.00 32.65 162 ARG A CA 1
ATOM 1269 C C . ARG A 1 162 ? 69.164 29.373 15.387 1.00 34.27 162 ARG A C 1
ATOM 1270 O O . ARG A 1 162 ? 69.295 30.071 16.392 1.00 33.42 162 ARG A O 1
ATOM 1278 N N . LYS A 1 163 ? 69.974 29.475 14.339 1.00 34.84 163 LYS A N 1
ATOM 1279 C CA . LYS A 1 163 ? 71.064 30.441 14.363 1.00 34.97 163 LYS A CA 1
ATOM 1280 C C . LYS A 1 163 ? 70.473 31.842 14.517 1.00 34.16 163 LYS A C 1
ATOM 1281 O O . LYS A 1 163 ? 70.993 32.664 15.270 1.00 34.05 163 LYS A O 1
ATOM 1287 N N . LYS A 1 164 ? 69.368 32.100 13.827 1.00 33.30 164 LYS A N 1
ATOM 1288 C CA . LYS A 1 164 ? 68.716 33.402 13.911 1.00 33.16 164 LYS A CA 1
ATOM 1289 C C . LYS A 1 164 ? 68.117 33.641 15.299 1.00 32.29 164 LYS A C 1
ATOM 1290 O O . LYS A 1 164 ? 67.767 34.769 15.642 1.00 32.57 164 LYS A O 1
ATOM 1296 N N . GLU A 1 165 ? 68.002 32.581 16.096 1.00 30.86 165 GLU A N 1
ATOM 1297 C CA . GLU A 1 165 ? 67.473 32.710 17.450 1.00 30.50 165 GLU A CA 1
ATOM 1298 C C . GLU A 1 165 ? 68.634 32.673 18.452 1.00 30.76 165 GLU A C 1
ATOM 1299 O O . GLU A 1 165 ? 68.423 32.604 19.664 1.00 30.99 165 GLU A O 1
ATOM 1305 N N . GLY A 1 166 ? 69.858 32.714 17.929 1.00 30.61 166 GLY A N 1
ATOM 1306 C CA . GLY A 1 166 ? 71.044 32.724 18.772 1.00 29.60 166 GLY A CA 1
ATOM 1307 C C . GLY A 1 166 ? 71.563 31.387 19.260 1.00 29.87 166 GLY A C 1
ATOM 1308 O O . GLY A 1 166 ? 72.344 31.329 20.211 1.00 30.35 166 GLY A O 1
ATOM 1317 N N . GLU A 1 168 ? 72.914 27.126 18.207 1.00 29.49 168 GLU A N 1
ATOM 1318 C CA . GLU A 1 168 ? 73.596 26.313 17.209 1.00 30.61 168 GLU A CA 1
ATOM 1319 C C . GLU A 1 168 ? 72.670 25.143 16.885 1.00 30.35 168 GLU A C 1
ATOM 1320 O O . GLU A 1 168 ? 71.784 24.814 17.675 1.00 30.02 168 GLU A O 1
ATOM 1326 N N . LEU A 1 169 ? 72.850 24.533 15.718 1.00 30.71 169 LEU A N 1
ATOM 1327 C CA . LEU A 1 169 ? 72.008 23.407 15.317 1.00 30.43 169 LEU A CA 1
ATOM 1328 C C . LEU A 1 169 ? 72.356 22.145 16.097 1.00 29.90 169 LEU A C 1
ATOM 1329 O O . LEU A 1 169 ? 73.504 21.943 16.492 1.00 29.97 169 LEU A O 1
ATOM 1334 N N . THR A 1 170 ? 71.360 21.295 16.321 1.00 28.07 170 THR A N 1
ATOM 1335 C CA . THR A 1 170 ? 71.575 20.060 17.062 1.00 28.15 170 THR A CA 1
ATOM 1336 C C . THR A 1 170 ? 70.618 18.971 16.571 1.00 28.24 170 THR A C 1
ATOM 1337 O O . THR A 1 170 ? 69.480 19.252 16.201 1.00 27.97 170 THR A O 1
ATOM 1341 N N . GLN A 1 171 ? 71.092 17.729 16.554 1.00 28.56 171 GLN A N 1
ATOM 1342 C CA . GLN A 1 171 ? 70.278 16.605 16.108 1.00 27.85 171 GLN A CA 1
ATOM 1343 C C . GLN A 1 171 ? 70.819 15.310 16.694 1.00 28.43 171 GLN A C 1
ATOM 1344 O O . GLN A 1 171 ? 72.009 15.205 16.992 1.00 28.32 171 GLN A O 1
ATOM 1350 N N . GLY A 1 172 ? 69.939 14.330 16.863 1.00 26.56 172 GLY A N 1
ATOM 1351 C CA . GLY A 1 172 ? 70.355 13.054 17.413 1.00 27.43 172 GLY A CA 1
ATOM 1352 C C . GLY A 1 172 ? 69.277 12.395 18.253 1.00 27.06 172 GLY A C 1
ATOM 1353 O O . GLY A 1 172 ? 68.213 12.971 18.475 1.00 27.39 172 GLY A O 1
ATOM 1354 N N . PRO A 1 173 ? 69.525 11.172 18.738 1.00 29.10 173 PRO A N 1
ATOM 1355 C CA . PRO A 1 173 ? 68.525 10.484 19.556 1.00 29.24 173 PRO A CA 1
ATOM 1356 C C . PRO A 1 173 ? 68.223 11.202 20.872 1.00 30.18 173 PRO A C 1
ATOM 1357 O O . PRO A 1 173 ? 69.007 12.032 21.339 1.00 30.04 173 PRO A O 1
ATOM 1361 N N . VAL A 1 174 ? 67.065 10.893 21.447 1.00 29.95 174 VAL A N 1
ATOM 1362 C CA . VAL A 1 174 ? 66.643 11.484 22.711 1.00 29.63 174 VAL A CA 1
ATOM 1363 C C . VAL A 1 174 ? 66.317 10.331 23.656 1.00 30.86 174 VAL A C 1
ATOM 1364 O O . VAL A 1 174 ? 66.872 10.235 24.747 1.00 30.22 174 VAL A O 1
ATOM 1368 N N . THR A 1 175 ? 65.422 9.451 23.225 1.00 30.53 175 THR A N 1
ATOM 1369 C CA . THR A 1 175 ? 65.055 8.296 24.027 1.00 31.27 175 THR A CA 1
ATOM 1370 C C . THR A 1 175 ? 64.512 7.204 23.113 1.00 32.00 175 THR A C 1
ATOM 1371 O O . THR A 1 175 ? 64.171 7.462 21.957 1.00 31.01 175 THR A O 1
ATOM 1375 N N . GLY A 1 176 ? 64.445 5.983 23.628 1.00 31.24 176 GLY A N 1
ATOM 1376 C CA . GLY A 1 176 ? 63.939 4.884 22.832 1.00 30.94 176 GLY A CA 1
ATOM 1377 C C . GLY A 1 176 ? 64.992 4.370 21.874 1.00 32.14 176 GLY A C 1
ATOM 1378 O O . GLY A 1 176 ? 66.179 4.654 22.037 1.00 31.15 176 GLY A O 1
ATOM 1379 N N . GLU A 1 177 ? 64.560 3.621 20.865 1.00 32.78 177 GLU A N 1
ATOM 1380 C CA . GLU A 1 177 ? 65.489 3.059 19.897 1.00 34.77 177 GLU A CA 1
ATOM 1381 C C . GLU A 1 177 ? 65.820 4.052 18.793 1.00 33.62 177 GLU A C 1
ATOM 1382 O O . GLU A 1 177 ? 65.127 5.051 18.602 1.00 32.71 177 GLU A O 1
ATOM 1388 N N . LEU A 1 178 ? 66.897 3.766 18.076 1.00 32.74 178 LEU A N 1
ATOM 1389 C CA . LEU A 1 178 ? 67.345 4.609 16.979 1.00 32.22 178 LEU A CA 1
ATOM 1390 C C . LEU A 1 178 ? 66.484 4.292 15.755 1.00 30.59 178 LEU A C 1
ATOM 1391 O O . LEU A 1 178 ? 66.194 3.128 15.475 1.00 29.14 178 LEU A O 1
ATOM 1396 N N . PRO A 1 179 ? 66.051 5.322 15.013 1.00 30.08 179 PRO A N 1
ATOM 1397 C CA . PRO A 1 179 ? 65.229 5.030 13.837 1.00 29.24 179 PRO A CA 1
ATOM 1398 C C . PRO A 1 179 ? 66.033 4.274 12.783 1.00 28.88 179 PRO A C 1
ATOM 1399 O O . PRO A 1 179 ? 67.237 4.486 12.645 1.00 29.38 179 PRO A O 1
ATOM 1403 N N . PRO A 1 180 ? 65.381 3.368 12.039 1.00 28.11 180 PRO A N 1
ATOM 1404 C CA . PRO A 1 180 ? 66.052 2.588 10.996 1.00 27.42 180 PRO A CA 1
ATOM 1405 C C . PRO A 1 180 ? 66.371 3.459 9.781 1.00 27.20 180 PRO A C 1
ATOM 1406 O O . PRO A 1 180 ? 65.831 4.558 9.648 1.00 27.05 180 PRO A O 1
ATOM 1410 N N . ALA A 1 181 ? 67.250 2.971 8.907 1.00 25.75 181 ALA A N 1
ATOM 1411 C CA . ALA A 1 181 ? 67.645 3.711 7.708 1.00 25.64 181 ALA A CA 1
ATOM 1412 C C . ALA A 1 181 ? 66.418 4.265 7.001 1.00 25.22 181 ALA A C 1
ATOM 1413 O O . ALA A 1 181 ? 66.362 5.440 6.631 1.00 25.54 181 ALA A O 1
ATOM 1415 N N . LEU A 1 182 ? 65.432 3.400 6.818 1.00 24.44 182 LEU A N 1
ATOM 1416 C CA . LEU A 1 182 ? 64.193 3.788 6.174 1.00 23.73 182 LEU A CA 1
ATOM 1417 C C . LEU A 1 182 ? 63.054 3.182 6.960 1.00 23.93 182 LEU A C 1
ATOM 1418 O O . LEU A 1 182 ? 63.071 1.995 7.288 1.00 24.68 182 LEU A O 1
ATOM 1423 N N . LEU A 1 183 ? 62.074 4.017 7.276 1.00 23.70 183 LEU A N 1
ATOM 1424 C CA . LEU A 1 183 ? 60.907 3.593 8.027 1.00 24.10 183 LEU A CA 1
ATOM 1425 C C . LEU A 1 183 ? 59.677 3.782 7.146 1.00 23.85 183 LEU A C 1
ATOM 1426 O O . LEU A 1 183 ? 59.410 4.882 6.672 1.00 24.35 183 LEU A O 1
ATOM 1431 N N . PRO A 1 184 ? 58.923 2.704 6.899 1.00 23.58 184 PRO A N 1
ATOM 1432 C CA . PRO A 1 184 ? 57.723 2.805 6.065 1.00 24.12 184 PRO A CA 1
ATOM 1433 C C . PRO A 1 184 ? 56.545 3.425 6.817 1.00 24.67 184 PRO A C 1
ATOM 1434 O O . PRO A 1 184 ? 56.228 3.023 7.938 1.00 23.33 184 PRO A O 1
ATOM 1438 N N . ILE A 1 185 ? 55.912 4.423 6.210 1.00 24.70 185 ILE A N 1
ATOM 1439 C CA . ILE A 1 185 ? 54.768 5.063 6.840 1.00 23.62 185 ILE A CA 1
ATOM 1440 C C . ILE A 1 185 ? 53.576 4.971 5.903 1.00 23.87 185 ILE A C 1
ATOM 1441 O O . ILE A 1 185 ? 53.731 4.717 4.704 1.00 22.51 185 ILE A O 1
ATOM 1446 N N . GLU A 1 186 ? 52.385 5.173 6.450 1.00 22.51 186 GLU A N 1
ATOM 1447 C CA . GLU A 1 186 ? 51.179 5.082 5.651 1.00 23.75 186 GLU A CA 1
ATOM 1448 C C . GLU A 1 186 ? 50.369 6.359 5.560 1.00 21.59 186 GLU A C 1
ATOM 1449 O O . GLU A 1 186 ? 50.239 7.095 6.539 1.00 19.81 186 GLU A O 1
ATOM 1455 N N . GLU A 1 187 ? 49.839 6.603 4.363 1.00 20.00 187 GLU A N 1
ATOM 1456 C CA . GLU A 1 187 ? 48.981 7.747 4.089 1.00 21.60 187 GLU A CA 1
ATOM 1457 C C . GLU A 1 187 ? 48.114 7.407 2.884 1.00 20.34 187 GLU A C 1
ATOM 1458 O O . GLU A 1 187 ? 48.614 7.017 1.826 1.00 19.65 187 GLU A O 1
ATOM 1464 N N . HIS A 1 188 ? 46.805 7.535 3.065 1.00 19.32 188 HIS A N 1
ATOM 1465 C CA . HIS A 1 188 ? 45.845 7.256 2.007 1.00 18.28 188 HIS A CA 1
ATOM 1466 C C . HIS A 1 188 ? 46.065 5.929 1.277 1.00 19.06 188 HIS A C 1
ATOM 1467 O O . HIS A 1 188 ? 46.095 5.887 0.042 1.00 18.71 188 HIS A O 1
ATOM 1474 N N . GLY A 1 189 ? 46.226 4.856 2.053 1.00 19.91 189 GLY A N 1
ATOM 1475 C CA . GLY A 1 189 ? 46.409 3.522 1.499 1.00 20.64 189 GLY A CA 1
ATOM 1476 C C . GLY A 1 189 ? 47.704 3.312 0.747 1.00 21.67 189 GLY A C 1
ATOM 1477 O O . GLY A 1 189 ? 47.880 2.318 0.046 1.00 21.29 189 GLY A O 1
ATOM 1486 N N . LYS A 1 191 ? 52.103 3.471 0.946 1.00 25.19 191 LYS A N 1
ATOM 1487 C CA . LYS A 1 191 ? 53.242 3.344 1.847 1.00 25.37 191 LYS A CA 1
ATOM 1488 C C . LYS A 1 191 ? 54.421 4.125 1.288 1.00 24.38 191 LYS A C 1
ATOM 1489 O O . LYS A 1 191 ? 54.667 4.106 0.083 1.00 24.69 191 LYS A O 1
ATOM 1495 N N . LEU A 1 192 ? 55.141 4.813 2.170 1.00 24.37 192 LEU A N 1
ATOM 1496 C CA . LEU A 1 192 ? 56.295 5.616 1.774 1.00 24.74 192 LEU A CA 1
ATOM 1497 C C . LEU A 1 192 ? 57.420 5.420 2.784 1.00 24.08 192 LEU A C 1
ATOM 1498 O O . LEU A 1 192 ? 57.165 5.262 3.972 1.00 22.46 192 LEU A O 1
ATOM 1503 N N . LEU A 1 193 ? 58.660 5.435 2.305 1.00 24.42 193 LEU A N 1
ATOM 1504 C CA . LEU A 1 193 ? 59.828 5.245 3.167 1.00 25.52 193 LEU A CA 1
ATOM 1505 C C . LEU A 1 193 ? 60.429 6.574 3.619 1.00 25.54 193 LEU A C 1
ATOM 1506 O O . LEU A 1 193 ? 60.670 7.464 2.801 1.00 25.53 193 LEU A O 1
ATOM 1511 N N . VAL A 1 194 ? 60.672 6.704 4.922 1.00 25.15 194 VAL A N 1
ATOM 1512 C CA . VAL A 1 194 ? 61.242 7.931 5.471 1.00 24.47 194 VAL A CA 1
ATOM 1513 C C . VAL A 1 194 ? 62.557 7.708 6.230 1.00 24.77 194 VAL A C 1
ATOM 1514 O O . VAL A 1 194 ? 62.721 6.709 6.936 1.00 24.62 194 VAL A O 1
ATOM 1518 N N . ASP A 1 195 ? 63.487 8.647 6.072 1.00 24.23 195 ASP A N 1
ATOM 1519 C CA . ASP A 1 195 ? 64.794 8.600 6.736 1.00 23.95 195 ASP A CA 1
ATOM 1520 C C . ASP A 1 195 ? 64.833 9.692 7.794 1.00 22.81 195 ASP A C 1
ATOM 1521 O O . ASP A 1 195 ? 65.189 10.838 7.512 1.00 22.09 195 ASP A O 1
ATOM 1526 N N . ILE A 1 196 ? 64.466 9.330 9.016 1.00 21.70 196 ILE A N 1
ATOM 1527 C CA . ILE A 1 196 ? 64.428 10.282 10.116 1.00 22.62 196 ILE A CA 1
ATOM 1528 C C . ILE A 1 196 ? 65.780 10.911 10.451 1.00 23.96 196 ILE A C 1
ATOM 1529 O O . ILE A 1 196 ? 65.875 12.120 10.664 1.00 22.13 196 ILE A O 1
ATOM 1534 N N . GLN A 1 197 ? 66.826 10.094 10.487 1.00 26.74 197 GLN A N 1
ATOM 1535 C CA . GLN A 1 197 ? 68.154 10.587 10.833 1.00 29.74 197 GLN A CA 1
ATOM 1536 C C . GLN A 1 197 ? 68.804 11.539 9.834 1.00 30.44 197 GLN A C 1
ATOM 1537 O O . GLN A 1 197 ? 69.382 12.547 10.230 1.00 31.21 197 GLN A O 1
ATOM 1543 N N . HIS A 1 198 ? 68.705 11.238 8.543 1.00 32.34 198 HIS A N 1
ATOM 1544 C CA . HIS A 1 198 ? 69.357 12.076 7.542 1.00 33.63 198 HIS A CA 1
ATOM 1545 C C . HIS A 1 198 ? 68.479 12.613 6.414 1.00 32.67 198 HIS A C 1
ATOM 1546 O O . HIS A 1 198 ? 68.988 13.174 5.446 1.00 31.00 198 HIS A O 1
ATOM 1553 N N . GLY A 1 199 ? 67.167 12.455 6.537 1.00 32.75 199 GLY A N 1
ATOM 1554 C CA . GLY A 1 199 ? 66.279 12.945 5.498 1.00 30.91 199 GLY A CA 1
ATOM 1555 C C . GLY A 1 199 ? 65.958 14.418 5.659 1.00 30.66 199 GLY A C 1
ATOM 1556 O O . GLY A 1 199 ? 66.279 15.019 6.685 1.00 29.10 199 GLY A O 1
ATOM 1557 N N . HIS A 1 200 ? 65.329 15.003 4.641 1.00 30.66 200 HIS A N 1
ATOM 1558 C CA . HIS A 1 200 ? 64.949 16.413 4.679 1.00 30.11 200 HIS A CA 1
ATOM 1559 C C . HIS A 1 200 ? 63.979 16.658 5.826 1.00 29.64 200 HIS A C 1
ATOM 1560 O O . HIS A 1 200 ? 63.185 15.783 6.169 1.00 25.74 200 HIS A O 1
ATOM 1567 N N . LYS A 1 201 ? 64.036 17.856 6.402 1.00 29.40 201 LYS A N 1
ATOM 1568 C CA . LYS A 1 201 ? 63.157 18.222 7.509 1.00 30.97 201 LYS A CA 1
ATOM 1569 C C . LYS A 1 201 ? 63.309 17.259 8.679 1.00 31.13 201 LYS A C 1
ATOM 1570 O O . LYS A 1 201 ? 64.388 17.107 9.257 1.00 29.14 201 LYS A O 1
ATOM 1576 N N . THR A 1 202 ? 62.199 16.613 9.014 1.00 30.33 202 THR A N 1
ATOM 1577 C CA . THR A 1 202 ? 62.142 15.655 10.103 1.00 30.44 202 THR A CA 1
ATOM 1578 C C . THR A 1 202 ? 62.321 14.251 9.541 1.00 30.04 202 THR A C 1
ATOM 1579 O O . THR A 1 202 ? 62.370 13.273 10.288 1.00 31.25 202 THR A O 1
ATOM 1583 N N . GLY A 1 203 ? 62.407 14.163 8.217 1.00 29.74 203 GLY A N 1
ATOM 1584 C CA . GLY A 1 203 ? 62.572 12.878 7.563 1.00 29.46 203 GLY A CA 1
ATOM 1585 C C . GLY A 1 203 ? 61.666 12.722 6.354 1.00 30.39 203 GLY A C 1
ATOM 1586 O O . GLY A 1 203 ? 61.875 11.842 5.520 1.00 29.46 203 GLY A O 1
ATOM 1587 N N . TYR A 1 204 ? 60.657 13.582 6.250 1.00 31.27 204 TYR A N 1
ATOM 1588 C CA . TYR A 1 204 ? 59.726 13.517 5.131 1.00 31.33 204 TYR A CA 1
ATOM 1589 C C . TYR A 1 204 ? 58.923 14.812 5.042 1.00 29.99 204 TYR A C 1
ATOM 1590 O O . TYR A 1 204 ? 58.967 15.635 5.956 1.00 29.71 204 TYR A O 1
ATOM 1599 N N . TYR A 1 205 ? 58.215 15.003 3.931 1.00 26.94 205 TYR A N 1
ATOM 1600 C CA . TYR A 1 205 ? 57.381 16.193 3.759 1.00 25.87 205 TYR A CA 1
ATOM 1601 C C . TYR A 1 205 ? 55.925 15.794 3.963 1.00 24.02 205 TYR A C 1
ATOM 1602 O O . TYR A 1 205 ? 55.189 15.545 3.005 1.00 21.47 205 TYR A O 1
ATOM 1611 N N . LEU A 1 206 ? 55.513 15.714 5.220 1.00 20.88 206 LEU A N 1
ATOM 1612 C CA . LEU A 1 206 ? 54.141 15.349 5.523 1.00 18.18 206 LEU A CA 1
ATOM 1613 C C . LEU A 1 206 ? 53.184 16.412 4.991 1.00 17.92 206 LEU A C 1
ATOM 1614 O O . LEU A 1 206 ? 52.044 16.112 4.645 1.00 17.33 206 LEU A O 1
ATOM 1619 N N . ASP A 1 207 ? 53.660 17.653 4.903 1.00 17.13 207 ASP A N 1
ATOM 1620 C CA . ASP A 1 207 ? 52.820 18.752 4.440 1.00 18.23 207 ASP A CA 1
ATOM 1621 C C . ASP A 1 207 ? 52.284 18.626 3.016 1.00 17.87 207 ASP A C 1
ATOM 1622 O O . ASP A 1 207 ? 51.264 19.228 2.696 1.00 16.81 207 ASP A O 1
ATOM 1627 N N . GLN A 1 208 ? 52.947 17.839 2.173 1.00 16.17 208 GLN A N 1
ATOM 1628 C CA . GLN A 1 208 ? 52.498 17.657 0.793 1.00 17.18 208 GLN A CA 1
ATOM 1629 C C . GLN A 1 208 ? 51.472 16.536 0.598 1.00 17.58 208 GLN A C 1
ATOM 1630 O O . GLN A 1 208 ? 51.095 16.227 -0.535 1.00 16.83 208 GLN A O 1
ATOM 1636 N N . ARG A 1 209 ? 51.007 15.947 1.696 1.00 16.96 209 ARG A N 1
ATOM 1637 C CA . ARG A 1 209 ? 50.046 14.851 1.628 1.00 18.28 209 ARG A CA 1
ATOM 1638 C C . ARG A 1 209 ? 48.907 15.079 0.637 1.00 18.77 209 ARG A C 1
ATOM 1639 O O . ARG A 1 209 ? 48.617 14.220 -0.191 1.00 20.00 209 ARG A O 1
ATOM 1647 N N . ASP A 1 210 ? 48.250 16.228 0.728 1.00 18.76 210 ASP A N 1
ATOM 1648 C CA . ASP A 1 210 ? 47.139 16.517 -0.172 1.00 19.36 210 ASP A CA 1
ATOM 1649 C C . ASP A 1 210 ? 47.568 16.802 -1.611 1.00 19.24 210 ASP A C 1
ATOM 1650 O O . ASP A 1 210 ? 46.784 16.618 -2.543 1.00 16.84 210 ASP A O 1
ATOM 1655 N N . SER A 1 211 ? 48.811 17.242 -1.792 1.00 18.18 211 SER A N 1
ATOM 1656 C CA . SER A 1 211 ? 49.332 17.506 -3.130 1.00 19.23 211 SER A CA 1
ATOM 1657 C C . SER A 1 211 ? 49.529 16.157 -3.819 1.00 20.20 211 SER A C 1
ATOM 1658 O O . SER A 1 211 ? 49.239 16.003 -5.005 1.00 20.63 211 SER A O 1
ATOM 1661 N N . ARG A 1 212 ? 50.022 15.182 -3.062 1.00 19.58 212 ARG A N 1
ATOM 1662 C CA . ARG A 1 212 ? 50.242 13.845 -3.593 1.00 19.22 212 ARG A CA 1
ATOM 1663 C C . ARG A 1 212 ? 48.899 13.220 -3.960 1.00 19.94 212 ARG A C 1
ATOM 1664 O O . ARG A 1 212 ? 48.766 12.587 -5.007 1.00 18.30 212 ARG A O 1
ATOM 1672 N N . LEU A 1 213 ? 47.902 13.415 -3.099 1.00 19.55 213 LEU A N 1
ATOM 1673 C CA . LEU A 1 213 ? 46.568 12.865 -3.328 1.00 20.81 213 LEU A CA 1
ATOM 1674 C C . LEU A 1 213 ? 45.981 13.415 -4.630 1.00 22.03 213 LEU A C 1
ATOM 1675 O O . LEU A 1 213 ? 45.470 12.667 -5.466 1.00 21.94 213 LEU A O 1
ATOM 1680 N N . ALA A 1 214 ? 46.053 14.731 -4.795 1.00 21.79 214 ALA A N 1
ATOM 1681 C CA . ALA A 1 214 ? 45.532 15.381 -5.994 1.00 21.15 214 ALA A CA 1
ATOM 1682 C C . ALA A 1 214 ? 46.243 14.888 -7.255 1.00 20.65 214 ALA A C 1
ATOM 1683 O O . ALA A 1 214 ? 45.654 14.843 -8.333 1.00 18.03 214 ALA A O 1
ATOM 1685 N N . THR A 1 215 ? 47.517 14.533 -7.129 1.00 20.48 215 THR A N 1
ATOM 1686 C CA . THR A 1 215 ? 48.251 14.041 -8.287 1.00 18.18 215 THR A CA 1
ATOM 1687 C C . THR A 1 215 ? 47.536 12.804 -8.837 1.00 18.13 215 THR A C 1
ATOM 1688 O O . THR A 1 215 ? 47.467 12.601 -10.050 1.00 16.41 215 THR A O 1
ATOM 1692 N N . ARG A 1 216 ? 46.987 11.985 -7.945 1.00 17.60 216 ARG A N 1
ATOM 1693 C CA . ARG A 1 216 ? 46.284 10.774 -8.368 1.00 19.68 216 ARG A CA 1
ATOM 1694 C C . ARG A 1 216 ? 45.068 11.042 -9.254 1.00 19.18 216 ARG A C 1
ATOM 1695 O O . ARG A 1 216 ? 44.757 10.263 -10.159 1.00 17.80 216 ARG A O 1
ATOM 1703 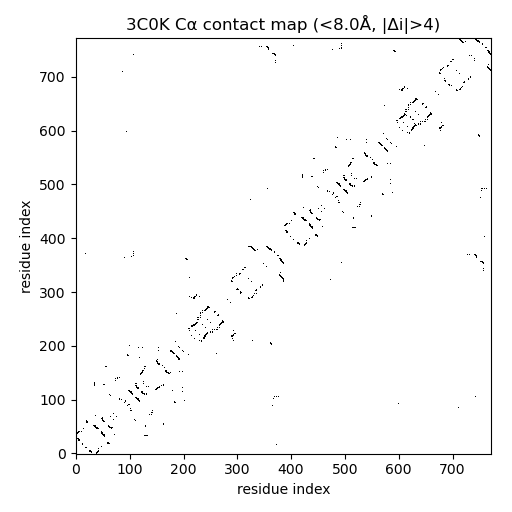N N . ARG A 1 217 ? 44.372 12.137 -8.978 1.00 17.81 217 ARG A N 1
ATOM 1704 C CA . ARG A 1 217 ? 43.168 12.472 -9.723 1.00 19.34 217 ARG A CA 1
ATOM 1705 C C . ARG A 1 217 ? 43.399 12.745 -11.203 1.00 17.99 217 ARG A C 1
ATOM 1706 O O . ARG A 1 217 ? 42.584 12.376 -12.039 1.00 15.00 217 ARG A O 1
ATOM 1714 N N . TYR A 1 218 ? 44.527 13.363 -11.519 1.00 17.19 218 TYR A N 1
ATOM 1715 C CA . TYR A 1 218 ? 44.832 13.757 -12.891 1.00 17.35 218 TYR A CA 1
ATOM 1716 C C . TYR A 1 218 ? 45.586 12.803 -13.802 1.00 17.50 218 TYR A C 1
ATOM 1717 O O . TYR A 1 218 ? 45.631 13.025 -15.008 1.00 15.58 218 TYR A O 1
ATOM 1726 N N . VAL A 1 219 ? 46.155 11.737 -13.252 1.00 17.98 219 VAL A N 1
ATOM 1727 C CA . VAL A 1 219 ? 46.998 10.864 -14.056 1.00 17.63 219 VAL A CA 1
ATOM 1728 C C . VAL A 1 219 ? 46.517 9.578 -14.723 1.00 17.74 219 VAL A C 1
ATOM 1729 O O . VAL A 1 219 ? 47.310 8.927 -15.402 1.00 16.73 219 VAL A O 1
ATOM 1733 N N . GLU A 1 220 ? 45.256 9.197 -14.569 1.00 18.21 220 GLU A N 1
ATOM 1734 C CA . GLU A 1 220 ? 44.847 7.944 -15.189 1.00 19.30 220 GLU A CA 1
ATOM 1735 C C . GLU A 1 220 ? 45.075 7.926 -16.693 1.00 19.57 220 GLU A C 1
ATOM 1736 O O . GLU A 1 220 ? 44.567 8.780 -17.431 1.00 18.44 220 GLU A O 1
ATOM 1742 N N . ASN A 1 221 ? 45.866 6.942 -17.122 1.00 20.95 221 ASN A N 1
ATOM 1743 C CA . ASN A 1 221 ? 46.221 6.726 -18.522 1.00 22.65 221 ASN A CA 1
ATOM 1744 C C . ASN A 1 221 ? 47.003 7.874 -19.151 1.00 23.72 221 ASN A C 1
ATOM 1745 O O . ASN A 1 221 ? 46.937 8.089 -20.365 1.00 23.94 221 ASN A O 1
ATOM 1750 N N . LYS A 1 222 ? 47.763 8.597 -18.334 1.00 22.04 222 LYS A N 1
ATOM 1751 C CA . LYS A 1 222 ? 48.544 9.713 -18.848 1.00 21.86 222 LYS A CA 1
ATOM 1752 C C . LYS A 1 222 ? 50.034 9.628 -18.544 1.00 20.29 222 LYS A C 1
ATOM 1753 O O . LYS A 1 222 ? 50.447 9.001 -17.570 1.00 19.29 222 LYS A O 1
ATOM 1759 N N . ARG A 1 223 ? 50.833 10.250 -19.406 1.00 19.16 223 ARG A N 1
ATOM 1760 C CA . ARG A 1 223 ? 52.288 10.267 -19.261 1.00 18.76 223 ARG A CA 1
ATOM 1761 C C . ARG A 1 223 ? 52.662 11.408 -18.327 1.00 17.31 223 ARG A C 1
ATOM 1762 O O . ARG A 1 223 ? 52.379 12.575 -18.608 1.00 17.22 223 ARG A O 1
ATOM 1770 N N . VAL A 1 224 ? 53.326 11.064 -17.232 1.00 17.08 224 VAL A N 1
ATOM 1771 C CA . VAL A 1 224 ? 53.688 12.030 -16.210 1.00 16.93 224 VAL A CA 1
ATOM 1772 C C . VAL A 1 224 ? 55.180 12.304 -16.056 1.00 17.22 224 VAL A C 1
ATOM 1773 O O . VAL A 1 224 ? 56.007 11.398 -16.154 1.00 17.09 224 VAL A O 1
ATOM 1777 N N . LEU A 1 225 ? 55.504 13.568 -15.800 1.00 18.81 225 LEU A N 1
ATOM 1778 C CA . LEU A 1 225 ? 56.880 13.989 -15.561 1.00 19.09 225 LEU A CA 1
ATOM 1779 C C . LEU A 1 225 ? 56.916 14.538 -14.135 1.00 19.58 225 LEU A C 1
ATOM 1780 O O . LEU A 1 225 ? 56.169 15.457 -13.788 1.00 20.63 225 LEU A O 1
ATOM 1785 N N . ASN A 1 226 ? 57.776 13.955 -13.313 1.00 19.62 226 ASN A N 1
ATOM 1786 C CA . ASN A 1 226 ? 57.924 14.356 -11.922 1.00 21.07 226 ASN A CA 1
ATOM 1787 C C . ASN A 1 226 ? 59.298 15.003 -11.731 1.00 22.56 226 ASN A C 1
ATOM 1788 O O . ASN A 1 226 ? 60.310 14.311 -11.627 1.00 21.34 226 ASN A O 1
ATOM 1793 N N . CYS A 1 227 ? 59.318 16.335 -11.707 1.00 23.62 227 CYS A N 1
ATOM 1794 C CA . CYS A 1 227 ? 60.550 17.105 -11.536 1.00 26.79 227 CYS A CA 1
ATOM 1795 C C . CYS A 1 227 ? 60.904 17.235 -10.059 1.00 28.66 227 CYS A C 1
ATOM 1796 O O . CYS A 1 227 ? 60.074 17.661 -9.259 1.00 28.90 227 CYS A O 1
ATOM 1799 N N . PHE A 1 228 ? 62.145 16.901 -9.715 1.00 30.66 228 PHE A N 1
ATOM 1800 C CA . PHE A 1 228 ? 62.611 16.954 -8.332 1.00 33.33 228 PHE A CA 1
ATOM 1801 C C . PHE A 1 228 ? 61.838 15.904 -7.556 1.00 35.54 228 PHE A C 1
ATOM 1802 O O . PHE A 1 228 ? 61.118 16.210 -6.603 1.00 36.94 228 PHE A O 1
ATOM 1810 N N . SER A 1 229 ? 61.999 14.659 -7.980 1.00 37.17 229 SER A N 1
ATOM 1811 C CA . SER A 1 229 ? 61.306 13.543 -7.362 1.00 39.84 229 SER A CA 1
ATOM 1812 C C . SER A 1 229 ? 61.746 13.261 -5.935 1.00 40.61 229 SER A C 1
ATOM 1813 O O . SER A 1 229 ? 60.933 12.864 -5.104 1.00 41.30 229 SER A O 1
ATOM 1816 N N . TYR A 1 230 ? 63.023 13.473 -5.644 1.00 41.82 230 TYR A N 1
ATOM 1817 C CA . TYR A 1 230 ? 63.533 13.191 -4.310 1.00 43.24 230 TYR A CA 1
ATOM 1818 C C . TYR A 1 230 ? 63.287 11.697 -4.040 1.00 43.78 230 TYR A C 1
ATOM 1819 O O . TYR A 1 230 ? 63.314 10.892 -4.972 1.00 44.64 230 TYR A O 1
ATOM 1828 N N . THR A 1 231 ? 63.050 11.327 -2.784 1.00 44.61 231 THR A N 1
ATOM 1829 C CA . THR A 1 231 ? 62.818 9.932 -2.407 1.00 43.48 231 THR A CA 1
ATOM 1830 C C . THR A 1 231 ? 61.455 9.422 -2.854 1.00 44.08 231 THR A C 1
ATOM 1831 O O . THR A 1 231 ? 60.938 8.437 -2.317 1.00 43.77 231 THR A O 1
ATOM 1835 N N . GLY A 1 232 ? 60.872 10.088 -3.839 1.00 43.19 232 GLY A N 1
ATOM 1836 C CA . GLY A 1 232 ? 59.575 9.663 -4.313 1.00 41.54 232 GLY A CA 1
ATOM 1837 C C . GLY A 1 232 ? 58.465 10.284 -3.492 1.00 39.52 232 GLY A C 1
ATOM 1838 O O . GLY A 1 232 ? 58.705 11.132 -2.626 1.00 41.60 232 GLY A O 1
ATOM 1839 N N . GLY A 1 233 ? 57.248 9.832 -3.763 1.00 36.75 233 GLY A N 1
ATOM 1840 C CA . GLY A 1 233 ? 56.071 10.344 -3.094 1.00 30.85 233 GLY A CA 1
ATOM 1841 C C . GLY A 1 233 ? 55.103 10.653 -4.218 1.00 28.28 233 GLY A C 1
ATOM 1842 O O . GLY A 1 233 ? 53.981 10.143 -4.260 1.00 25.25 233 GLY A O 1
ATOM 1843 N N . PHE A 1 234 ? 55.557 11.483 -5.152 1.00 25.68 234 PHE A N 1
ATOM 1844 C CA . PHE A 1 234 ? 54.735 11.851 -6.295 1.00 24.99 234 PHE A CA 1
ATOM 1845 C C . PHE A 1 234 ? 54.730 10.748 -7.344 1.00 22.87 234 PHE A C 1
ATOM 1846 O O . PHE A 1 234 ? 53.722 10.524 -8.006 1.00 22.04 234 PHE A O 1
ATOM 1854 N N . ALA A 1 235 ? 55.857 10.055 -7.483 1.00 21.74 235 ALA A N 1
ATOM 1855 C CA . ALA A 1 235 ? 55.972 8.971 -8.451 1.00 21.29 235 ALA A CA 1
ATOM 1856 C C . ALA A 1 235 ? 55.037 7.824 -8.066 1.00 22.02 235 ALA A C 1
ATOM 1857 O O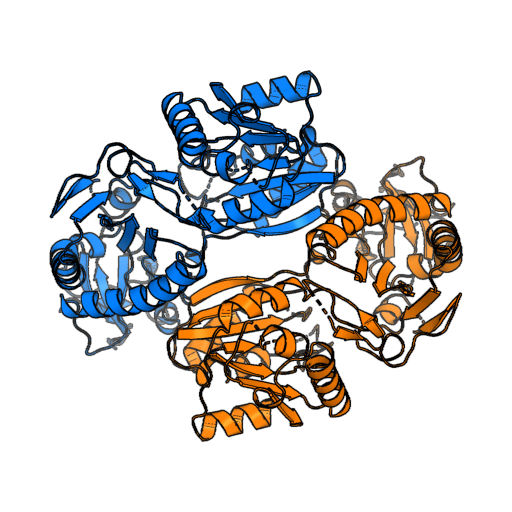 . ALA A 1 235 ? 54.371 7.247 -8.924 1.00 21.41 235 ALA A O 1
ATOM 1859 N N . VAL A 1 236 ? 54.983 7.503 -6.775 1.00 19.97 236 VAL A N 1
ATOM 1860 C CA . VAL A 1 236 ? 54.111 6.432 -6.296 1.00 21.82 236 VAL A CA 1
ATOM 1861 C C . VAL A 1 236 ? 52.656 6.870 -6.473 1.00 20.23 236 VAL A C 1
ATOM 1862 O O . VAL A 1 236 ? 51.813 6.097 -6.933 1.00 20.26 236 VAL A O 1
ATOM 1866 N N . SER A 1 237 ? 52.374 8.119 -6.117 1.00 19.49 237 SER A N 1
ATOM 1867 C CA . SER A 1 237 ? 51.026 8.663 -6.243 1.00 18.84 237 SER A CA 1
ATOM 1868 C C . SER A 1 237 ? 50.544 8.605 -7.690 1.00 17.94 237 SER A C 1
ATOM 1869 O O . SER A 1 237 ? 49.388 8.272 -7.953 1.00 17.45 237 SER A O 1
ATOM 1872 N N . ALA A 1 238 ? 51.429 8.928 -8.629 1.00 17.96 238 ALA A N 1
ATOM 1873 C CA . ALA A 1 238 ? 51.070 8.878 -10.040 1.00 19.41 238 ALA A CA 1
ATOM 1874 C C . ALA A 1 238 ? 50.696 7.447 -10.416 1.00 20.32 238 ALA A C 1
ATOM 1875 O O . ALA A 1 238 ? 49.699 7.217 -11.103 1.00 17.84 238 ALA A O 1
ATOM 1877 N N . LEU A 1 239 ? 51.495 6.484 -9.960 1.00 20.36 239 LEU A N 1
ATOM 1878 C CA . LEU A 1 239 ? 51.230 5.079 -10.261 1.00 20.53 239 LEU A CA 1
ATOM 1879 C C . LEU A 1 239 ? 49.952 4.598 -9.581 1.00 22.06 239 LEU A C 1
ATOM 1880 O O . LEU A 1 239 ? 49.220 3.773 -10.128 1.00 22.89 239 LEU A O 1
ATOM 1893 N N . GLY A 1 241 ? 47.484 6.337 -9.165 1.00 22.10 241 GLY A N 1
ATOM 1894 C CA . GLY A 1 241 ? 46.413 6.926 -9.948 1.00 22.61 241 GLY A CA 1
ATOM 1895 C C . GLY A 1 241 ? 46.210 6.268 -11.303 1.00 20.93 241 GLY A C 1
ATOM 1896 O O . GLY A 1 241 ? 45.307 6.642 -12.052 1.00 20.54 241 GLY A O 1
ATOM 1897 N N . GLY A 1 242 ? 47.056 5.294 -11.623 1.00 20.77 242 GLY A N 1
ATOM 1898 C CA . GLY A 1 242 ? 46.933 4.593 -12.888 1.00 19.99 242 GLY A CA 1
ATOM 1899 C C . GLY A 1 242 ? 47.537 5.296 -14.092 1.00 19.82 242 GLY A C 1
ATOM 1900 O O . GLY A 1 242 ? 47.026 5.158 -15.207 1.00 22.08 242 GLY A O 1
ATOM 1901 N N . CYS A 1 243 ? 48.616 6.047 -13.884 1.00 17.78 243 CYS A N 1
ATOM 1902 C CA . CYS A 1 243 ? 49.273 6.747 -14.985 1.00 18.65 243 CYS A CA 1
ATOM 1903 C C . CYS A 1 243 ? 49.808 5.708 -15.972 1.00 18.62 243 CYS A C 1
ATOM 1904 O O . CYS A 1 243 ? 50.100 4.580 -15.583 1.00 19.17 243 CYS A O 1
ATOM 1907 N N . SER A 1 244 ? 49.927 6.077 -17.246 1.00 19.33 244 SER A N 1
ATOM 1908 C CA . SER A 1 244 ? 50.444 5.144 -18.246 1.00 21.33 244 SER A CA 1
ATOM 1909 C C . SER A 1 244 ? 51.963 5.078 -18.119 1.00 22.23 244 SER A C 1
ATOM 1910 O O . SER A 1 244 ? 52.582 4.065 -18.444 1.00 22.17 244 SER A O 1
ATOM 1913 N N . GLN A 1 245 ? 52.555 6.167 -17.638 1.00 21.71 245 GLN A N 1
ATOM 1914 C CA . GLN A 1 245 ? 54.001 6.241 -17.433 1.00 21.42 245 GLN A CA 1
ATOM 1915 C C . GLN A 1 245 ? 54.358 7.440 -16.562 1.00 20.76 245 GLN A C 1
ATOM 1916 O O . GLN A 1 245 ? 53.723 8.493 -16.647 1.00 19.12 245 GLN A O 1
ATOM 1922 N N . VAL A 1 246 ? 55.363 7.267 -15.711 1.00 19.76 246 VAL A N 1
ATOM 1923 C CA . VAL A 1 246 ? 55.825 8.349 -14.856 1.00 19.19 246 VAL A CA 1
ATOM 1924 C C . VAL A 1 246 ? 57.345 8.375 -14.865 1.00 21.12 246 VAL A C 1
ATOM 1925 O O . VAL A 1 246 ? 58.005 7.385 -14.525 1.00 20.02 246 VAL A O 1
ATOM 1929 N N . VAL A 1 247 ? 57.885 9.518 -15.276 1.00 20.29 247 VAL A N 1
ATOM 1930 C CA . VAL A 1 247 ? 59.321 9.740 -15.355 1.00 19.25 247 VAL A CA 1
ATOM 1931 C C . VAL A 1 247 ? 59.721 10.671 -14.214 1.00 19.86 247 VAL A C 1
ATOM 1932 O O . VAL A 1 247 ? 59.207 11.787 -14.112 1.00 20.03 247 VAL A O 1
ATOM 1936 N N . SER A 1 248 ? 60.623 10.205 -13.353 1.00 20.14 248 SER A N 1
ATOM 1937 C CA . SER A 1 248 ? 61.089 10.995 -12.217 1.00 20.83 248 SER A CA 1
ATOM 1938 C C . SER A 1 248 ? 62.529 11.437 -12.428 1.00 21.92 248 SER A C 1
ATOM 1939 O O . SER A 1 248 ? 63.400 10.622 -12.745 1.00 21.81 248 SER A O 1
ATOM 1942 N N . VAL A 1 249 ? 62.778 12.728 -12.237 1.00 21.94 249 VAL A N 1
ATOM 1943 C CA . VAL A 1 249 ? 64.113 13.279 -12.426 1.00 24.60 249 VAL A CA 1
ATOM 1944 C C . VAL A 1 249 ? 64.664 13.912 -11.155 1.00 24.99 249 VAL A C 1
ATOM 1945 O O . VAL A 1 249 ? 63.962 14.633 -10.447 1.00 23.95 249 VAL A O 1
ATOM 1949 N N . ASP A 1 250 ? 65.933 13.639 -10.880 1.00 26.23 250 ASP A N 1
ATOM 1950 C CA . ASP A 1 250 ? 66.600 14.182 -9.706 1.00 27.45 250 ASP A CA 1
ATOM 1951 C C . ASP A 1 250 ? 68.103 13.977 -9.886 1.00 28.57 250 ASP A C 1
ATOM 1952 O O . ASP A 1 250 ? 68.531 13.073 -10.606 1.00 27.35 250 ASP A O 1
ATOM 1957 N N . THR A 1 251 ? 68.902 14.820 -9.240 1.00 29.18 251 THR A N 1
ATOM 1958 C CA . THR A 1 251 ? 70.352 14.710 -9.343 1.00 30.54 251 THR A CA 1
ATOM 1959 C C . THR A 1 251 ? 70.893 13.678 -8.358 1.00 30.51 251 THR A C 1
ATOM 1960 O O . THR A 1 251 ? 71.978 13.128 -8.555 1.00 30.72 251 THR A O 1
ATOM 1964 N N . SER A 1 252 ? 70.122 13.413 -7.308 1.00 30.24 252 SER A N 1
ATOM 1965 C CA . SER A 1 252 ? 70.508 12.461 -6.271 1.00 30.21 252 SER A CA 1
ATOM 1966 C C . SER A 1 252 ? 70.132 11.024 -6.615 1.00 31.06 252 SER A C 1
ATOM 1967 O O . SER A 1 252 ? 68.954 10.702 -6.774 1.00 29.55 252 SER A O 1
ATOM 1970 N N . GLN A 1 253 ? 71.135 10.159 -6.722 1.00 30.63 253 GLN A N 1
ATOM 1971 C CA . GLN A 1 253 ? 70.884 8.759 -7.040 1.00 33.20 253 GLN A CA 1
ATOM 1972 C C . GLN A 1 253 ? 70.235 8.082 -5.834 1.00 34.38 253 GLN A C 1
ATOM 1973 O O . GLN A 1 253 ? 69.452 7.143 -5.979 1.00 33.83 253 GLN A O 1
ATOM 1979 N N . GLU A 1 254 ? 70.564 8.578 -4.645 1.00 35.57 254 GLU A N 1
ATOM 1980 C CA . GLU A 1 254 ? 70.021 8.048 -3.401 1.00 36.93 254 GLU A CA 1
ATOM 1981 C C . GLU A 1 254 ? 68.507 8.231 -3.378 1.00 36.49 254 GLU A C 1
ATOM 1982 O O . GLU A 1 254 ? 67.757 7.283 -3.141 1.00 37.60 254 GLU A O 1
ATOM 1988 N N . ALA A 1 255 ? 68.065 9.459 -3.626 1.00 35.07 255 ALA A N 1
ATOM 1989 C CA . ALA A 1 255 ? 66.642 9.769 -3.638 1.00 34.85 255 ALA A CA 1
ATOM 1990 C C . ALA A 1 255 ? 65.920 8.902 -4.669 1.00 34.31 255 ALA A C 1
ATOM 1991 O O . ALA A 1 255 ? 64.854 8.355 -4.389 1.00 33.58 255 ALA A O 1
ATOM 1993 N N . LEU A 1 256 ? 66.512 8.769 -5.854 1.00 32.99 256 LEU A N 1
ATOM 1994 C CA . LEU A 1 256 ? 65.913 7.965 -6.912 1.00 33.30 256 LEU A CA 1
ATOM 1995 C C . LEU A 1 256 ? 65.817 6.489 -6.532 1.00 33.54 256 LEU A C 1
ATOM 1996 O O . LEU A 1 256 ? 64.891 5.795 -6.954 1.00 34.24 256 LEU A O 1
ATOM 2001 N N . ASP A 1 257 ? 66.768 6.005 -5.739 1.00 33.75 257 ASP A N 1
ATOM 2002 C CA . ASP A 1 257 ? 66.739 4.609 -5.323 1.00 34.63 257 ASP A CA 1
ATOM 2003 C C . ASP A 1 257 ? 65.580 4.369 -4.362 1.00 34.32 257 ASP A C 1
ATOM 2004 O O . ASP A 1 257 ? 64.943 3.316 -4.397 1.00 34.53 257 ASP A O 1
ATOM 2009 N N . ILE A 1 258 ? 65.315 5.346 -3.500 1.00 33.31 258 ILE A N 1
ATOM 2010 C CA . ILE A 1 258 ? 64.224 5.233 -2.539 1.00 32.93 258 ILE A CA 1
ATOM 2011 C C . ILE A 1 258 ? 62.881 5.392 -3.250 1.00 32.30 258 ILE A C 1
ATOM 2012 O O . ILE A 1 258 ? 61.887 4.785 -2.857 1.00 31.19 258 ILE A O 1
ATOM 2017 N N . ALA A 1 259 ? 62.853 6.216 -4.293 1.00 32.12 259 ALA A N 1
ATOM 2018 C CA . ALA A 1 259 ? 61.625 6.424 -5.047 1.00 31.83 259 ALA A CA 1
ATOM 2019 C C . ALA A 1 259 ? 61.200 5.078 -5.622 1.00 32.34 259 ALA A C 1
ATOM 2020 O O . ALA A 1 259 ? 60.045 4.670 -5.493 1.00 32.89 259 ALA A O 1
ATOM 2022 N N . ARG A 1 260 ? 62.150 4.388 -6.245 1.00 32.09 260 ARG A N 1
ATOM 2023 C CA . ARG A 1 260 ? 61.892 3.082 -6.838 1.00 34.40 260 ARG A CA 1
ATOM 2024 C C . ARG A 1 260 ? 61.536 2.039 -5.780 1.00 33.57 260 ARG A C 1
ATOM 2025 O O . ARG A 1 260 ? 60.772 1.107 -6.047 1.00 32.51 260 ARG A O 1
ATOM 2033 N N . GLN A 1 261 ? 62.102 2.191 -4.586 1.00 32.55 261 GLN A N 1
ATOM 2034 C CA . GLN A 1 261 ? 61.820 1.270 -3.493 1.00 31.45 261 GLN A CA 1
ATOM 2035 C C . GLN A 1 261 ? 60.377 1.470 -3.045 1.00 28.10 261 GLN A C 1
ATOM 2036 O O . GLN A 1 261 ? 59.687 0.512 -2.705 1.00 26.73 261 GLN A O 1
ATOM 2042 N N . ASN A 1 262 ? 59.929 2.723 -3.047 1.00 27.13 262 ASN A N 1
ATOM 2043 C CA . ASN A 1 262 ? 58.561 3.040 -2.657 1.00 26.62 262 ASN A CA 1
ATOM 2044 C C . ASN A 1 262 ? 57.599 2.393 -3.640 1.00 26.54 262 ASN A C 1
ATOM 2045 O O . ASN A 1 262 ? 56.529 1.918 -3.261 1.00 25.46 262 ASN A O 1
ATOM 2050 N N . VAL A 1 263 ? 57.983 2.378 -4.911 1.00 24.52 263 VAL A N 1
ATOM 2051 C CA . VAL A 1 263 ? 57.140 1.785 -5.936 1.00 24.81 263 VAL A CA 1
ATOM 2052 C C . VAL A 1 263 ? 56.989 0.289 -5.707 1.00 24.24 263 VAL A C 1
ATOM 2053 O O . VAL A 1 263 ? 55.882 -0.247 -5.790 1.00 24.70 263 VAL A O 1
ATOM 2057 N N . GLU A 1 264 ? 58.100 -0.378 -5.404 1.00 23.83 264 GLU A N 1
ATOM 2058 C CA . GLU A 1 264 ? 58.091 -1.816 -5.162 1.00 25.52 264 GLU A CA 1
ATOM 2059 C C . GLU A 1 264 ? 57.372 -2.129 -3.853 1.00 24.65 264 GLU A C 1
ATOM 2060 O O . GLU A 1 264 ? 56.645 -3.118 -3.751 1.00 25.81 264 GLU A O 1
ATOM 2066 N N . LEU A 1 265 ? 57.582 -1.282 -2.851 1.00 23.79 265 LEU A N 1
ATOM 2067 C CA . LEU A 1 265 ? 56.948 -1.455 -1.549 1.00 22.69 265 LEU A CA 1
ATOM 2068 C C . LEU A 1 265 ? 55.424 -1.474 -1.701 1.00 22.24 265 LEU A C 1
ATOM 2069 O O . LEU A 1 265 ? 54.721 -2.205 -0.995 1.00 20.22 265 LEU A O 1
ATOM 2074 N N . ASN A 1 266 ? 54.916 -0.671 -2.630 1.00 20.80 266 ASN A N 1
ATOM 2075 C CA . ASN A 1 266 ? 53.476 -0.594 -2.865 1.00 21.22 266 ASN A CA 1
ATOM 2076 C C . ASN A 1 266 ? 52.979 -1.599 -3.906 1.00 21.88 266 ASN A C 1
ATOM 2077 O O . ASN A 1 266 ? 51.799 -1.601 -4.258 1.00 21.22 266 ASN A O 1
ATOM 2082 N N . LYS A 1 267 ? 53.881 -2.452 -4.389 1.00 21.62 267 LYS A N 1
ATOM 2083 C CA . LYS A 1 267 ? 53.540 -3.466 -5.386 1.00 24.55 267 LYS A CA 1
ATOM 2084 C C . LYS A 1 267 ? 52.960 -2.880 -6.664 1.00 25.22 267 LYS A C 1
ATOM 2085 O O . LYS A 1 267 ? 52.050 -3.456 -7.265 1.00 24.33 267 LYS A O 1
ATOM 2091 N N . LEU A 1 268 ? 53.496 -1.740 -7.082 1.00 25.14 268 LEU A N 1
ATOM 2092 C CA . LEU A 1 268 ? 53.030 -1.073 -8.289 1.00 25.33 268 LEU A CA 1
ATOM 2093 C C . LEU A 1 268 ? 53.838 -1.527 -9.500 1.00 26.75 268 LEU A C 1
ATOM 2094 O O . LEU A 1 268 ? 54.920 -2.104 -9.355 1.00 25.00 268 LEU A O 1
ATOM 2099 N N . ASP A 1 269 ? 53.309 -1.262 -10.693 1.00 27.41 269 ASP A N 1
ATOM 2100 C CA . ASP A 1 269 ? 53.961 -1.656 -11.945 1.00 28.44 269 ASP A CA 1
ATOM 2101 C C . ASP A 1 269 ? 55.237 -0.873 -12.230 1.00 28.83 269 ASP A C 1
ATOM 2102 O O . ASP A 1 269 ? 55.177 0.252 -12.722 1.00 27.92 269 ASP A O 1
ATOM 2107 N N . LEU A 1 270 ? 56.388 -1.475 -11.938 1.00 30.33 270 LEU A N 1
ATOM 2108 C CA . LEU A 1 270 ? 57.679 -0.831 -12.180 1.00 30.71 270 LEU A CA 1
ATOM 2109 C C . LEU A 1 270 ? 57.905 -0.546 -13.662 1.00 29.75 270 LEU A C 1
ATOM 2110 O O . LEU A 1 270 ? 58.617 0.392 -14.018 1.00 30.06 270 LEU A O 1
ATOM 2115 N N . SER A 1 271 ? 57.297 -1.356 -14.521 1.00 28.33 271 SER A N 1
ATOM 2116 C CA . SER A 1 271 ? 57.448 -1.184 -15.961 1.00 28.32 271 SER A CA 1
ATOM 2117 C C . SER A 1 271 ? 56.924 0.161 -16.459 1.00 28.69 271 SER A C 1
ATOM 2118 O O . SER A 1 271 ? 57.194 0.549 -17.594 1.00 28.05 271 SER A O 1
ATOM 2121 N N . LYS A 1 272 ? 56.177 0.871 -15.619 1.00 27.28 272 LYS A N 1
ATOM 2122 C CA . LYS A 1 272 ? 55.634 2.170 -16.007 1.00 27.78 272 LYS A CA 1
ATOM 2123 C C . LYS A 1 272 ? 56.376 3.323 -15.331 1.00 26.76 272 LYS A C 1
ATOM 2124 O O . LYS A 1 272 ? 56.024 4.485 -15.514 1.00 25.83 272 LYS A O 1
ATOM 2130 N N . ALA A 1 273 ? 57.406 2.999 -14.556 1.00 26.01 273 ALA A N 1
ATOM 2131 C CA . ALA A 1 273 ? 58.173 4.015 -13.853 1.00 25.66 273 ALA A CA 1
ATOM 2132 C C . ALA A 1 273 ? 59.600 4.152 -14.369 1.00 27.00 273 ALA A C 1
ATOM 2133 O O . ALA A 1 273 ? 60.323 3.163 -14.507 1.00 27.15 273 ALA A O 1
ATOM 2135 N N . GLU A 1 274 ? 60.000 5.385 -14.655 1.00 27.02 274 GLU A N 1
ATOM 2136 C CA . GLU A 1 274 ? 61.349 5.655 -15.131 1.00 27.21 274 GLU A CA 1
ATOM 2137 C C . GLU A 1 274 ? 62.021 6.623 -14.171 1.00 26.42 274 GLU A C 1
ATOM 2138 O O . GLU A 1 274 ? 61.404 7.587 -13.711 1.00 25.02 274 GLU A O 1
ATOM 2144 N N . PHE A 1 275 ? 63.284 6.358 -13.862 1.00 26.02 275 PHE A N 1
ATOM 2145 C CA . PHE A 1 275 ? 64.041 7.216 -12.965 1.00 25.89 275 PHE A CA 1
ATOM 2146 C C . PHE A 1 275 ? 65.281 7.706 -13.692 1.00 27.80 275 PHE A C 1
ATOM 2147 O O . PHE A 1 275 ? 66.149 6.919 -14.060 1.00 29.37 275 PHE A O 1
ATOM 2155 N N . VAL A 1 276 ? 65.356 9.014 -13.895 1.00 28.19 276 VAL A N 1
ATOM 2156 C CA . VAL A 1 276 ? 66.478 9.613 -14.595 1.00 29.05 276 VAL A CA 1
ATOM 2157 C C . VAL A 1 276 ? 67.322 10.475 -13.668 1.00 29.09 276 VAL A C 1
ATOM 2158 O O . VAL A 1 276 ? 66.832 11.455 -13.108 1.00 28.26 276 VAL A O 1
ATOM 2162 N N . ARG A 1 277 ? 68.587 10.107 -13.495 1.00 29.70 277 ARG A N 1
ATOM 2163 C CA . ARG A 1 277 ? 69.468 10.904 -12.655 1.00 32.61 277 ARG A CA 1
ATOM 2164 C C . ARG A 1 277 ? 70.115 11.937 -13.560 1.00 32.82 277 ARG A C 1
ATOM 2165 O O . ARG A 1 277 ? 70.898 11.596 -14.445 1.00 32.07 277 ARG A O 1
ATOM 2173 N N . ASP A 1 278 ? 69.776 13.199 -13.342 1.00 34.33 278 ASP A N 1
ATOM 2174 C CA . ASP A 1 278 ? 70.333 14.271 -14.152 1.00 35.60 278 ASP A CA 1
ATOM 2175 C C . ASP A 1 278 ? 69.887 15.606 -13.586 1.00 34.84 278 ASP A C 1
ATOM 2176 O O . ASP A 1 278 ? 69.073 15.668 -12.667 1.00 35.61 278 ASP A O 1
ATOM 2181 N N . ASP A 1 279 ? 70.444 16.675 -14.136 1.00 35.08 279 ASP A N 1
ATOM 2182 C CA . ASP A 1 279 ? 70.089 18.015 -13.727 1.00 34.70 279 ASP A CA 1
ATOM 2183 C C . ASP A 1 279 ? 68.685 18.242 -14.279 1.00 33.46 279 ASP A C 1
ATOM 2184 O O . ASP A 1 279 ? 68.460 18.095 -15.480 1.00 32.69 279 ASP A O 1
ATOM 2189 N N . VAL A 1 280 ? 67.746 18.589 -13.405 1.00 32.29 280 VAL A N 1
ATOM 2190 C CA . VAL A 1 280 ? 66.364 18.819 -13.813 1.00 32.88 280 VAL A CA 1
ATOM 2191 C C . VAL A 1 280 ? 66.230 19.883 -14.906 1.00 33.65 280 VAL A C 1
ATOM 2192 O O . VAL A 1 280 ? 65.548 19.662 -15.908 1.00 33.90 280 VAL A O 1
ATOM 2196 N N . PHE A 1 281 ? 66.872 21.032 -14.710 1.00 33.14 281 PHE A N 1
ATOM 2197 C CA . PHE A 1 281 ? 66.827 22.114 -15.693 1.00 33.54 281 PHE A CA 1
ATOM 2198 C C . PHE A 1 281 ? 67.324 21.629 -17.055 1.00 32.68 281 PHE A C 1
ATOM 2199 O O . PHE A 1 281 ? 66.697 21.885 -18.082 1.00 32.62 281 PHE A O 1
ATOM 2207 N N . LYS A 1 282 ? 68.455 20.927 -17.052 1.00 31.86 282 LYS A N 1
ATOM 2208 C CA . LYS A 1 282 ? 69.048 20.406 -18.280 1.00 31.06 282 LYS A CA 1
ATOM 2209 C C . LYS A 1 282 ? 68.140 19.420 -18.997 1.00 29.60 282 LYS A C 1
ATOM 2210 O O . LYS A 1 282 ? 67.899 19.543 -20.199 1.00 28.74 282 LYS A O 1
ATOM 2216 N N . LEU A 1 283 ? 67.653 18.430 -18.263 1.00 27.66 283 LEU A N 1
ATOM 2217 C CA . LEU A 1 283 ? 66.781 17.429 -18.852 1.00 25.73 283 LEU A CA 1
ATOM 2218 C C . LEU A 1 283 ? 65.534 18.096 -19.428 1.00 23.45 283 LEU A C 1
ATOM 2219 O O . LEU A 1 283 ? 65.033 17.683 -20.471 1.00 24.46 283 LEU A O 1
ATOM 2224 N N . LEU A 1 284 ? 65.045 19.128 -18.748 1.00 21.07 284 LEU A N 1
ATOM 2225 C CA . LEU A 1 284 ? 63.866 19.857 -19.208 1.00 22.53 284 LEU A CA 1
ATOM 2226 C C . LEU A 1 284 ? 64.110 20.545 -20.548 1.00 22.25 284 LEU A C 1
ATOM 2227 O O . LEU A 1 284 ? 63.263 20.502 -21.440 1.00 18.18 284 LEU A O 1
ATOM 2232 N N . ARG A 1 285 ? 65.263 21.195 -20.679 1.00 23.08 285 ARG A N 1
ATOM 2233 C CA . ARG A 1 285 ? 65.592 21.884 -21.919 1.00 23.55 285 ARG A CA 1
ATOM 2234 C C . ARG A 1 285 ? 65.876 20.872 -23.012 1.00 24.14 285 ARG A C 1
ATOM 2235 O O . ARG A 1 285 ? 65.678 21.153 -24.194 1.00 24.28 285 ARG A O 1
ATOM 2243 N N . THR A 1 286 ? 66.353 19.697 -22.609 1.00 23.67 286 THR A N 1
ATOM 2244 C CA . THR A 1 286 ? 66.642 18.629 -23.551 1.00 22.58 286 THR A CA 1
ATOM 2245 C C . THR A 1 286 ? 65.321 18.135 -24.131 1.00 22.72 286 THR A C 1
ATOM 2246 O O . THR A 1 286 ? 65.198 17.953 -25.341 1.00 21.83 286 THR A O 1
ATOM 2250 N N . TYR A 1 287 ? 64.340 17.918 -23.260 1.00 21.88 287 TYR A N 1
ATOM 2251 C CA . TYR A 1 287 ? 63.023 17.474 -23.696 1.00 23.38 287 TYR A CA 1
ATOM 2252 C C . TYR A 1 287 ? 62.388 18.561 -24.555 1.00 22.54 287 TYR A C 1
ATOM 2253 O O . TYR A 1 287 ? 61.829 18.275 -25.611 1.00 24.37 287 TYR A O 1
ATOM 2262 N N . ARG A 1 288 ? 62.470 19.806 -24.092 1.00 21.87 288 ARG A N 1
ATOM 2263 C CA . ARG A 1 288 ? 61.907 20.937 -24.829 1.00 23.47 288 ARG A CA 1
ATOM 2264 C C . ARG A 1 288 ? 62.510 21.030 -26.222 1.00 23.24 288 ARG A C 1
ATOM 2265 O O . ARG A 1 288 ? 61.796 21.151 -27.212 1.00 22.57 288 ARG A O 1
ATOM 2273 N N . ASP A 1 289 ? 63.835 20.982 -26.284 1.00 23.08 289 ASP A N 1
ATOM 2274 C CA . ASP A 1 289 ? 64.556 21.074 -27.548 1.00 24.64 289 ASP A CA 1
ATOM 2275 C C . ASP A 1 289 ? 64.142 20.030 -28.581 1.00 25.08 289 ASP A C 1
ATOM 2276 O O . ASP A 1 289 ? 64.136 20.312 -29.781 1.00 23.22 289 ASP A O 1
ATOM 2281 N N . ARG A 1 290 ? 63.806 18.827 -28.123 1.00 25.41 290 ARG A N 1
ATOM 2282 C CA . ARG A 1 290 ? 63.415 17.775 -29.051 1.00 27.42 290 ARG A CA 1
ATOM 2283 C C . ARG A 1 290 ? 61.910 17.552 -29.138 1.00 26.79 290 ARG A C 1
ATOM 2284 O O . ARG A 1 290 ? 61.453 16.574 -29.727 1.00 28.09 290 ARG A O 1
ATOM 2292 N N . GLY A 1 291 ? 61.144 18.463 -28.551 1.00 25.49 291 GLY A N 1
ATOM 2293 C CA . GLY A 1 291 ? 59.698 18.356 -28.608 1.00 26.22 291 GLY A CA 1
ATOM 2294 C C . GLY A 1 291 ? 59.013 17.299 -27.759 1.00 26.03 291 GLY A C 1
ATOM 2295 O O . GLY A 1 291 ? 57.905 16.876 -28.091 1.00 24.15 291 GLY A O 1
ATOM 2296 N N . GLU A 1 292 ? 59.649 16.865 -26.675 1.00 25.89 292 GLU A N 1
ATOM 2297 C CA . GLU A 1 292 ? 59.031 15.873 -25.795 1.00 27.02 292 GLU A CA 1
ATOM 2298 C C . GLU A 1 292 ? 57.769 16.490 -25.201 1.00 25.42 292 GLU A C 1
ATOM 2299 O O . GLU A 1 292 ? 57.750 17.679 -24.885 1.00 23.45 292 GLU A O 1
ATOM 2305 N N . LYS A 1 293 ? 56.724 15.682 -25.044 1.00 23.90 293 LYS A N 1
ATOM 2306 C CA . LYS A 1 293 ? 55.471 16.162 -24.468 1.00 23.28 293 LYS A CA 1
ATOM 2307 C C . LYS A 1 293 ? 54.948 15.210 -23.394 1.00 21.90 293 LYS A C 1
ATOM 2308 O O . LYS A 1 293 ? 55.073 13.995 -23.518 1.00 20.51 293 LYS A O 1
ATOM 2314 N N . PHE A 1 294 ? 54.367 15.780 -22.343 1.00 20.64 294 PHE A N 1
ATOM 2315 C CA . PHE A 1 294 ? 53.789 15.014 -21.245 1.00 20.97 294 PHE A CA 1
ATOM 2316 C C . PHE A 1 294 ? 52.358 15.504 -21.041 1.00 20.13 294 PHE A C 1
ATOM 2317 O O . PHE A 1 294 ? 52.006 16.590 -21.505 1.00 19.55 294 PHE A O 1
ATOM 2325 N N . ASP A 1 295 ? 51.545 14.709 -20.350 1.00 18.05 295 ASP A N 1
ATOM 2326 C CA . ASP A 1 295 ? 50.152 15.065 -20.074 1.00 17.27 295 ASP A CA 1
ATOM 2327 C C . ASP A 1 295 ? 50.018 15.770 -18.729 1.00 18.00 295 ASP A C 1
ATOM 2328 O O . ASP A 1 295 ? 49.168 16.646 -18.554 1.00 16.56 295 ASP A O 1
ATOM 2333 N N . VAL A 1 296 ? 50.857 15.368 -17.777 1.00 15.62 296 VAL A N 1
ATOM 2334 C CA . VAL A 1 296 ? 50.863 15.952 -16.442 1.00 14.87 296 VAL A CA 1
ATOM 2335 C C . VAL A 1 296 ? 52.305 16.104 -15.974 1.00 15.25 296 VAL A C 1
ATOM 2336 O O . VAL A 1 296 ? 53.139 15.214 -16.181 1.00 13.76 296 VAL A O 1
ATOM 2340 N N . ILE A 1 297 ? 52.594 17.242 -15.355 1.00 14.81 297 ILE A N 1
ATOM 2341 C CA . ILE A 1 297 ? 53.925 17.521 -14.842 1.00 15.97 297 ILE A CA 1
ATOM 2342 C C . ILE A 1 297 ? 53.812 18.002 -13.405 1.00 17.43 297 ILE A C 1
ATOM 2343 O O . ILE A 1 297 ? 53.004 18.885 -13.100 1.00 16.62 297 ILE A O 1
ATOM 2348 N N . VAL A 1 298 ? 54.609 17.398 -12.528 1.00 17.48 298 VAL A N 1
ATOM 2349 C CA . VAL A 1 298 ? 54.634 17.765 -11.123 1.00 18.85 298 VAL A CA 1
ATOM 2350 C C . VAL A 1 298 ? 55.922 18.556 -10.931 1.00 20.66 298 VAL A C 1
ATOM 2351 O O . VAL A 1 298 ? 57.010 18.058 -11.228 1.00 20.33 298 VAL A O 1
ATOM 2363 N N . ASP A 1 300 ? 57.852 20.486 -7.980 1.00 25.44 300 ASP A N 1
ATOM 2364 C CA . ASP A 1 300 ? 58.024 20.902 -6.593 1.00 28.56 300 ASP A CA 1
ATOM 2365 C C . ASP A 1 300 ? 59.509 21.117 -6.319 1.00 29.63 300 ASP A C 1
ATOM 2366 O O . ASP A 1 300 ? 60.181 20.262 -5.748 1.00 28.89 300 ASP A O 1
ATOM 2371 N N . PRO A 1 301 ? 60.038 22.278 -6.741 1.00 30.88 301 PRO A N 1
ATOM 2372 C CA . PRO A 1 301 ? 61.439 22.678 -6.580 1.00 32.81 301 PRO A CA 1
ATOM 2373 C C . PRO A 1 301 ? 61.942 22.628 -5.139 1.00 35.64 301 PRO A C 1
ATOM 2374 O O . PRO A 1 301 ? 61.163 22.742 -4.195 1.00 33.44 301 PRO A O 1
ATOM 2378 N N . PRO A 1 302 ? 63.254 22.463 -4.988 1.00 39.91 302 PRO A N 1
ATOM 2379 C CA . PRO A 1 302 ? 63.864 22.384 -3.673 1.00 43.98 302 PRO A CA 1
ATOM 2380 C C . PRO A 1 302 ? 63.634 23.571 -2.751 1.00 47.24 302 PRO A C 1
ATOM 2381 O O . PRO A 1 302 ? 62.503 24.029 -2.572 1.00 46.80 302 PRO A O 1
ATOM 2382 N N . LYS A 1 303 ? 64.717 24.068 -2.161 1.00 49.90 303 LYS A N 1
ATOM 2383 C CA . LYS A 1 303 ? 64.617 25.189 -1.242 1.00 52.61 303 LYS A CA 1
ATOM 2384 C C . LYS A 1 303 ? 64.729 26.564 -1.874 1.00 54.00 303 LYS A C 1
ATOM 2385 O O . LYS A 1 303 ? 65.764 27.223 -1.758 1.00 54.86 303 LYS A O 1
ATOM 2386 N N . PHE A 1 304 ? 63.663 26.998 -2.539 1.00 55.31 304 PHE A N 1
ATOM 2387 C CA . PHE A 1 304 ? 63.656 28.308 -3.167 1.00 56.88 304 PHE A CA 1
ATOM 2388 C C . PHE A 1 304 ? 64.660 28.508 -4.288 1.00 58.20 304 PHE A C 1
ATOM 2389 O O . PHE A 1 304 ? 64.402 29.270 -5.221 1.00 58.77 304 PHE A O 1
ATOM 2390 N N . VAL A 1 305 ? 65.804 27.834 -4.203 1.00 58.98 305 VAL A N 1
ATOM 2391 C CA . VAL A 1 305 ? 66.825 27.972 -5.227 1.00 60.11 305 VAL A CA 1
ATOM 2392 C C . VAL A 1 305 ? 67.513 29.322 -5.150 1.00 60.91 305 VAL A C 1
ATOM 2393 O O . VAL A 1 305 ? 68.719 29.437 -5.380 1.00 60.73 305 VAL A O 1
ATOM 2394 N N . GLU A 1 306 ? 66.735 30.350 -4.826 1.00 61.70 306 GLU A N 1
ATOM 2395 C CA . GLU A 1 306 ? 67.271 31.692 -4.710 1.00 62.39 306 GLU A CA 1
ATOM 2396 C C . GLU A 1 306 ? 66.904 32.282 -3.363 1.00 62.88 306 GLU A C 1
ATOM 2397 O O . GLU A 1 306 ? 66.680 33.488 -3.238 1.00 62.88 306 GLU A O 1
ATOM 2398 N N . ASN A 1 307 ? 66.838 31.417 -2.354 1.00 63.54 307 ASN A N 1
ATOM 2399 C CA . ASN A 1 307 ? 66.493 31.851 -1.012 1.00 63.83 307 ASN A CA 1
ATOM 2400 C C . ASN A 1 307 ? 67.420 32.920 -0.464 1.00 64.03 307 ASN A C 1
ATOM 2401 O O . ASN A 1 307 ? 67.227 34.109 -0.730 1.00 63.78 307 ASN A O 1
ATOM 2402 N N . LYS A 1 308 ? 68.424 32.498 0.302 1.00 63.99 308 LYS A N 1
ATOM 2403 C CA . LYS A 1 308 ? 69.368 33.438 0.883 1.00 64.52 308 LYS A CA 1
ATOM 2404 C C . LYS A 1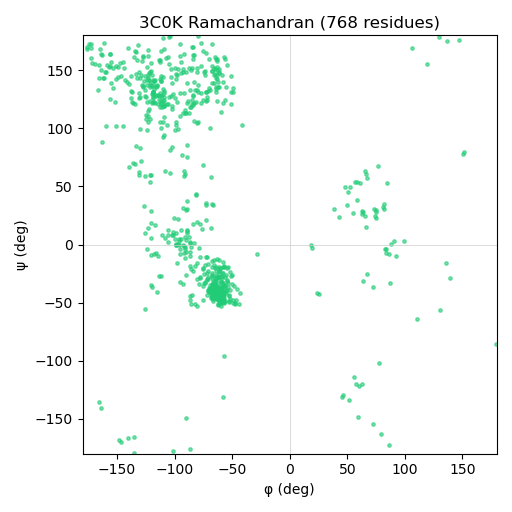 308 ? 68.660 34.586 1.578 1.00 64.80 308 LYS A C 1
ATOM 2405 O O . LYS A 1 308 ? 69.141 35.722 1.582 1.00 64.56 308 LYS A O 1
ATOM 2406 N N . SER A 1 309 ? 67.511 34.280 2.173 1.00 64.78 309 SER A N 1
ATOM 2407 C CA . SER A 1 309 ? 66.727 35.290 2.857 1.00 64.82 309 SER A CA 1
ATOM 2408 C C . SER A 1 309 ? 65.361 35.407 2.206 1.00 64.99 309 SER A C 1
ATOM 2409 O O . SER A 1 309 ? 65.196 35.079 1.029 1.00 64.75 309 SER A O 1
ATOM 2410 N N . GLN A 1 310 ? 64.377 35.869 2.968 1.00 64.80 310 GLN A N 1
ATOM 2411 C CA . GLN A 1 310 ? 63.042 36.011 2.423 1.00 64.43 310 GLN A CA 1
ATOM 2412 C C . GLN A 1 310 ? 63.004 36.985 1.262 1.00 64.16 310 GLN A C 1
ATOM 2413 O O . GLN A 1 310 ? 62.297 36.761 0.277 1.00 64.00 310 GLN A O 1
ATOM 2414 N N . LEU A 1 311 ? 63.780 38.060 1.372 1.00 64.00 311 LEU A N 1
ATOM 2415 C CA . LEU A 1 311 ? 63.808 39.069 0.328 1.00 63.63 311 LEU A CA 1
ATOM 2416 C C . LEU A 1 311 ? 64.858 38.886 -0.751 1.00 63.49 311 LEU A C 1
ATOM 2417 O O . LEU A 1 311 ? 64.777 39.513 -1.811 1.00 62.98 311 LEU A O 1
ATOM 2423 N N . GLY A 1 313 ? 65.024 36.727 -2.592 1.00 62.43 313 GLY A N 1
ATOM 2424 C CA . GLY A 1 313 ? 64.363 36.011 -3.668 1.00 60.93 313 GLY A CA 1
ATOM 2425 C C . GLY A 1 313 ? 64.453 36.745 -4.993 1.00 60.20 313 GLY A C 1
ATOM 2426 O O . GLY A 1 313 ? 65.491 36.714 -5.657 1.00 59.44 313 GLY A O 1
ATOM 2427 N N . ALA A 1 314 ? 63.362 37.403 -5.380 1.00 59.48 314 ALA A N 1
ATOM 2428 C CA . ALA A 1 314 ? 63.335 38.140 -6.633 1.00 58.90 314 ALA A CA 1
ATOM 2429 C C . ALA A 1 314 ? 63.982 37.384 -7.779 1.00 58.39 314 ALA A C 1
ATOM 2430 O O . ALA A 1 314 ? 64.435 37.985 -8.756 1.00 58.45 314 ALA A O 1
ATOM 2431 N N . CYS A 1 315 ? 64.023 36.061 -7.657 1.00 57.38 315 CYS A N 1
ATOM 2432 C CA . CYS A 1 315 ? 64.622 35.208 -8.675 1.00 56.90 315 CYS A CA 1
ATOM 2433 C C . CYS A 1 315 ? 63.559 34.556 -9.552 1.00 55.42 315 CYS A C 1
ATOM 2434 O O . CYS A 1 315 ? 62.604 33.953 -9.052 1.00 55.85 315 CYS A O 1
ATOM 2437 N N . ARG A 1 316 ? 63.737 34.679 -10.863 1.00 53.07 316 ARG A N 1
ATOM 2438 C CA . ARG A 1 316 ? 62.802 34.106 -11.816 1.00 50.30 316 ARG A CA 1
ATOM 2439 C C . ARG A 1 316 ? 63.159 32.679 -12.189 1.00 46.91 316 ARG A C 1
ATOM 2440 O O . ARG A 1 316 ? 63.008 32.266 -13.341 1.00 45.43 316 ARG A O 1
ATOM 2448 N N . GLY A 1 317 ? 63.642 31.931 -11.202 1.00 43.51 317 GLY A N 1
ATOM 2449 C CA . GLY A 1 317 ? 63.980 30.541 -11.426 1.00 40.42 317 GLY A CA 1
ATOM 2450 C C . GLY A 1 317 ? 62.667 29.788 -11.496 1.00 37.57 317 GLY A C 1
ATOM 2451 O O . GLY A 1 317 ? 62.519 28.834 -12.260 1.00 37.28 317 GLY A O 1
ATOM 2452 N N . TYR A 1 318 ? 61.710 30.226 -10.683 1.00 36.69 318 TYR A N 1
ATOM 2453 C CA . TYR A 1 318 ? 60.383 29.622 -10.663 1.00 35.75 318 TYR A CA 1
ATOM 2454 C C . TYR A 1 318 ? 59.743 29.926 -12.009 1.00 34.15 318 TYR A C 1
ATOM 2455 O O . TYR A 1 318 ? 59.097 29.074 -12.613 1.00 33.30 318 TYR A O 1
ATOM 2464 N N . LYS A 1 319 ? 59.933 31.156 -12.474 1.00 32.53 319 LYS A N 1
ATOM 2465 C CA . LYS A 1 319 ? 59.371 31.578 -13.749 1.00 31.84 319 LYS A CA 1
ATOM 2466 C C . LYS A 1 319 ? 59.952 30.749 -14.890 1.00 30.42 319 LYS A C 1
ATOM 2467 O O . LYS A 1 319 ? 59.209 30.187 -15.693 1.00 29.20 319 LYS A O 1
ATOM 2473 N N . ASP A 1 320 ? 61.278 30.657 -14.946 1.00 29.92 320 ASP A N 1
ATOM 2474 C CA . ASP A 1 320 ? 61.939 29.893 -16.003 1.00 30.30 320 ASP A CA 1
ATOM 2475 C C . ASP A 1 320 ? 61.572 28.420 -15.950 1.00 29.36 320 ASP A C 1
ATOM 2476 O O . ASP A 1 320 ? 61.275 27.805 -16.973 1.00 27.86 320 ASP A O 1
ATOM 2481 N N . ILE A 1 321 ? 61.594 27.859 -14.748 1.00 28.30 321 ILE A N 1
ATOM 2482 C CA . ILE A 1 321 ? 61.290 26.453 -14.566 1.00 27.15 321 ILE A CA 1
ATOM 2483 C C . ILE A 1 321 ? 59.838 26.124 -14.946 1.00 25.21 321 ILE A C 1
ATOM 2484 O O . ILE A 1 321 ? 59.577 25.104 -15.579 1.00 23.07 321 ILE A O 1
ATOM 2489 N N . ASN A 1 322 ? 58.899 26.987 -14.571 1.00 23.40 322 ASN A N 1
ATOM 2490 C CA . ASN A 1 322 ? 57.492 26.754 -14.899 1.00 22.06 322 ASN A CA 1
ATOM 2491 C C . ASN A 1 322 ? 57.209 26.992 -16.377 1.00 21.31 322 ASN A C 1
ATOM 2492 O O . ASN A 1 322 ? 56.290 26.405 -16.943 1.00 20.89 322 ASN A O 1
ATOM 2505 N N . LEU A 1 324 ? 59.345 26.276 -18.826 1.00 21.39 324 LEU A N 1
ATOM 2506 C CA . LEU A 1 324 ? 59.795 25.044 -19.472 1.00 22.33 324 LEU A CA 1
ATOM 2507 C C . LEU A 1 324 ? 58.716 23.972 -19.341 1.00 20.81 324 LEU A C 1
ATOM 2508 O O . LEU A 1 324 ? 58.439 23.235 -20.287 1.00 18.32 324 LEU A O 1
ATOM 2513 N N . ALA A 1 325 ? 58.121 23.884 -18.154 1.00 20.53 325 ALA A N 1
ATOM 2514 C CA . ALA A 1 325 ? 57.083 22.896 -17.901 1.00 20.04 325 ALA A CA 1
ATOM 2515 C C . ALA A 1 325 ? 55.922 23.108 -18.861 1.00 18.50 325 ALA A C 1
ATOM 2516 O O . ALA A 1 325 ? 55.490 22.178 -19.543 1.00 19.77 325 ALA A O 1
ATOM 2518 N N . ILE A 1 326 ? 55.417 24.336 -18.911 1.00 18.58 326 ILE A N 1
ATOM 2519 C CA . ILE A 1 326 ? 54.308 24.655 -19.796 1.00 18.03 326 ILE A CA 1
ATOM 2520 C C . ILE A 1 326 ? 54.637 24.304 -21.250 1.00 18.07 326 ILE A C 1
ATOM 2521 O O . ILE A 1 326 ? 53.774 23.842 -21.986 1.00 17.18 326 ILE A O 1
ATOM 2526 N N . GLN A 1 327 ? 55.889 24.499 -21.654 1.00 18.96 327 GLN A N 1
ATOM 2527 C CA . GLN A 1 327 ? 56.299 24.184 -23.024 1.00 19.68 327 GLN A CA 1
ATOM 2528 C C . GLN A 1 327 ? 56.335 22.678 -23.252 1.00 20.07 327 GLN A C 1
ATOM 2529 O O . GLN A 1 327 ? 56.358 22.215 -24.389 1.00 19.30 327 GLN A O 1
ATOM 2535 N N . LEU A 1 328 ? 56.343 21.911 -22.165 1.00 19.68 328 LEU A N 1
ATOM 2536 C CA . LEU A 1 328 ? 56.365 20.457 -22.270 1.00 20.06 328 LEU A CA 1
ATOM 2537 C C . LEU A 1 328 ? 54.964 19.836 -22.247 1.00 20.38 328 LEU A C 1
ATOM 2538 O O . LEU A 1 328 ? 54.814 18.617 -22.343 1.00 19.34 328 LEU A O 1
ATOM 2543 N N . LEU A 1 329 ? 53.938 20.672 -22.131 1.00 20.64 329 LEU A N 1
ATOM 2544 C CA . LEU A 1 329 ? 52.566 20.169 -22.099 1.00 23.10 329 LEU A CA 1
ATOM 2545 C C . LEU A 1 329 ? 51.822 20.405 -23.410 1.00 23.89 329 LEU A C 1
ATOM 2546 O O . LEU A 1 329 ? 52.167 21.297 -24.169 1.00 24.19 329 LEU A O 1
ATOM 2551 N N . ASN A 1 330 ? 50.807 19.588 -23.672 1.00 27.90 330 ASN A N 1
ATOM 2552 C CA . ASN A 1 330 ? 49.972 19.740 -24.862 1.00 29.15 330 ASN A CA 1
ATOM 2553 C C . ASN A 1 330 ? 48.702 20.407 -24.361 1.00 28.96 330 ASN A C 1
ATOM 2554 O O . ASN A 1 330 ? 48.599 20.721 -23.173 1.00 28.53 330 ASN A O 1
ATOM 2559 N N . GLU A 1 331 ? 47.740 20.624 -25.254 1.00 27.09 331 GLU A N 1
ATOM 2560 C CA . GLU A 1 331 ? 46.467 21.215 -24.851 1.00 24.56 331 GLU A CA 1
ATOM 2561 C C . GLU A 1 331 ? 45.806 20.217 -23.902 1.00 21.71 331 GLU A C 1
ATOM 2562 O O . GLU A 1 331 ? 45.731 19.023 -24.205 1.00 19.30 331 GLU A O 1
ATOM 2568 N N . GLY A 1 332 ? 45.338 20.707 -22.758 1.00 20.35 332 GLY A N 1
ATOM 2569 C CA . GLY A 1 332 ? 44.703 19.832 -21.789 1.00 21.68 332 GLY A CA 1
ATOM 2570 C C . GLY A 1 332 ? 45.711 19.311 -20.782 1.00 20.75 332 GLY A C 1
ATOM 2571 O O . GLY A 1 332 ? 45.347 18.696 -19.778 1.00 21.70 332 GLY A O 1
ATOM 2572 N N . GLY A 1 333 ? 46.987 19.555 -21.054 1.00 19.69 333 GLY A N 1
ATOM 2573 C CA . GLY A 1 333 ? 48.027 19.105 -20.154 1.00 16.29 333 GLY A CA 1
ATOM 2574 C C . GLY A 1 333 ? 47.854 19.798 -18.825 1.00 17.01 333 GLY A C 1
ATOM 2575 O O . GLY A 1 333 ? 47.358 20.921 -18.770 1.00 16.43 333 GLY A O 1
ATOM 2576 N N . ILE A 1 334 ? 48.263 19.140 -17.749 1.00 15.44 334 ILE A N 1
ATOM 2577 C CA . ILE A 1 334 ? 48.117 19.730 -16.431 1.00 15.75 334 ILE A CA 1
ATOM 2578 C C . ILE A 1 334 ? 49.437 19.877 -15.695 1.00 15.72 334 ILE A C 1
ATOM 2579 O O . ILE A 1 334 ? 50.283 18.977 -15.694 1.00 15.33 334 ILE A O 1
ATOM 2584 N N . LEU A 1 335 ? 49.608 21.045 -15.091 1.00 14.07 335 LEU A N 1
ATOM 2585 C CA . LEU A 1 335 ? 50.803 21.348 -14.335 1.00 15.08 335 LEU A CA 1
ATOM 2586 C C . LEU A 1 335 ? 50.432 21.491 -12.869 1.00 14.65 335 LEU A C 1
ATOM 2587 O O . LEU A 1 335 ? 49.543 22.262 -12.517 1.00 13.64 335 LEU A O 1
ATOM 2592 N N . LEU A 1 336 ? 51.099 20.713 -12.029 1.00 15.52 336 LEU A N 1
ATOM 2593 C CA . LEU A 1 336 ? 50.899 20.772 -10.588 1.00 15.75 336 LEU A CA 1
ATOM 2594 C C . LEU A 1 336 ? 52.220 21.377 -10.149 1.00 17.60 336 LEU A C 1
ATOM 2595 O O . LEU A 1 336 ? 53.256 20.702 -10.162 1.00 17.08 336 LEU A O 1
ATOM 2600 N N . THR A 1 337 ? 52.190 22.658 -9.789 1.00 16.85 337 THR A N 1
ATOM 2601 C CA . THR A 1 337 ? 53.408 23.365 -9.415 1.00 18.16 337 THR A CA 1
ATOM 2602 C C . THR A 1 337 ? 53.320 23.967 -8.013 1.00 20.06 337 THR A C 1
ATOM 2603 O O . THR A 1 337 ? 52.266 24.456 -7.598 1.00 18.65 337 THR A O 1
ATOM 2607 N N . PHE A 1 338 ? 54.437 23.941 -7.290 1.00 21.70 338 PHE A N 1
ATOM 2608 C CA . PHE A 1 338 ? 54.445 24.422 -5.911 1.00 23.87 338 PHE A CA 1
ATOM 2609 C C . PHE A 1 338 ? 55.592 25.343 -5.483 1.00 26.46 338 PHE A C 1
ATOM 2610 O O . PHE A 1 338 ? 56.619 25.469 -6.156 1.00 24.59 338 PHE A O 1
ATOM 2618 N N . SER A 1 339 ? 55.390 25.965 -4.325 1.00 30.22 339 SER A N 1
ATOM 2619 C CA . SER A 1 339 ? 56.360 26.863 -3.716 1.00 34.94 339 SER A CA 1
ATOM 2620 C C . SER A 1 339 ? 56.140 26.854 -2.202 1.00 37.47 339 SER A C 1
ATOM 2621 O O . SER A 1 339 ? 55.003 26.926 -1.730 1.00 36.39 339 SER A O 1
ATOM 2624 N N . CYS A 1 340 ? 57.229 26.757 -1.444 1.00 41.42 340 CYS A N 1
ATOM 2625 C CA . CYS A 1 340 ? 57.143 26.747 0.013 1.00 45.27 340 CYS A CA 1
ATOM 2626 C C . CYS A 1 340 ? 57.932 27.904 0.616 1.00 47.13 340 CYS A C 1
ATOM 2627 O O . CYS A 1 340 ? 57.844 28.178 1.814 1.00 47.21 340 CYS A O 1
ATOM 2630 N N . SER A 1 341 ? 58.694 28.586 -0.231 1.00 49.34 341 SER A N 1
ATOM 2631 C CA . SER A 1 341 ? 59.514 29.714 0.195 1.00 50.44 341 SER A CA 1
ATOM 2632 C C . SER A 1 341 ? 58.693 30.895 0.709 1.00 50.65 341 SER A C 1
ATOM 2633 O O . SER A 1 341 ? 57.683 31.275 0.111 1.00 51.19 341 SER A O 1
ATOM 2636 N N . GLY A 1 342 ? 59.130 31.469 1.826 1.00 50.20 342 GLY A N 1
ATOM 2637 C CA . GLY A 1 342 ? 58.440 32.621 2.380 1.00 49.01 342 GLY A CA 1
ATOM 2638 C C . GLY A 1 342 ? 58.865 33.808 1.543 1.00 48.72 342 GLY A C 1
ATOM 2639 O O . GLY A 1 342 ? 58.724 34.965 1.933 1.00 48.24 342 GLY A O 1
ATOM 2640 N N . LEU A 1 343 ? 59.403 33.487 0.370 1.00 49.43 343 LEU A N 1
ATOM 2641 C CA . LEU A 1 343 ? 59.885 34.470 -0.584 1.00 48.80 343 LEU A CA 1
ATOM 2642 C C . LEU A 1 343 ? 58.746 34.984 -1.452 1.00 47.67 343 LEU A C 1
ATOM 2643 O O . LEU A 1 343 ? 58.969 35.791 -2.358 1.00 47.74 343 LEU A O 1
ATOM 2656 N N . THR A 1 345 ? 54.001 35.232 -1.630 1.00 39.11 345 THR A N 1
ATOM 2657 C CA . THR A 1 345 ? 52.655 34.872 -1.214 1.00 36.77 345 THR A CA 1
ATOM 2658 C C . THR A 1 345 ? 51.997 34.061 -2.321 1.00 35.21 345 THR A C 1
ATOM 2659 O O . THR A 1 345 ? 52.588 33.848 -3.382 1.00 35.39 345 THR A O 1
ATOM 2663 N N . SER A 1 346 ? 50.776 33.608 -2.069 1.00 33.90 346 SER A N 1
ATOM 2664 C CA . SER A 1 346 ? 50.032 32.836 -3.055 1.00 32.99 346 SER A CA 1
ATOM 2665 C C . SER A 1 346 ? 49.830 33.688 -4.309 1.00 31.26 346 SER A C 1
ATOM 2666 O O . SER A 1 346 ? 50.003 33.211 -5.426 1.00 30.20 346 SER A O 1
ATOM 2669 N N . ASP A 1 347 ? 49.483 34.957 -4.111 1.00 30.76 347 ASP A N 1
ATOM 2670 C CA . ASP A 1 347 ? 49.246 35.870 -5.224 1.00 31.82 347 ASP A CA 1
ATOM 2671 C C . ASP A 1 347 ? 50.488 36.130 -6.071 1.00 31.18 347 ASP A C 1
ATOM 2672 O O . ASP A 1 347 ? 50.396 36.261 -7.292 1.00 30.73 347 ASP A O 1
ATOM 2677 N N . LEU A 1 348 ? 51.646 36.206 -5.424 1.00 29.61 348 LEU A N 1
ATOM 2678 C CA . LEU A 1 348 ? 52.892 36.441 -6.138 1.00 27.74 348 LEU A CA 1
ATOM 2679 C C . LEU A 1 348 ? 53.228 35.227 -6.999 1.00 27.50 348 LEU A C 1
ATOM 2680 O O . LEU A 1 348 ? 53.640 35.361 -8.156 1.00 22.69 348 LEU A O 1
ATOM 2685 N N . PHE A 1 349 ? 53.049 34.041 -6.424 1.00 25.36 349 PHE A N 1
ATOM 2686 C CA . PHE A 1 349 ? 53.317 32.807 -7.142 1.00 24.50 349 PHE A CA 1
ATOM 2687 C C . PHE A 1 349 ? 52.388 32.739 -8.352 1.00 23.63 349 PHE A C 1
ATOM 2688 O O . PHE A 1 349 ? 52.804 32.330 -9.435 1.00 20.98 349 PHE A O 1
ATOM 2696 N N . GLN A 1 350 ? 51.135 33.155 -8.170 1.00 24.33 350 GLN A N 1
ATOM 2697 C CA . GLN A 1 350 ? 50.166 33.144 -9.265 1.00 25.04 350 GLN A CA 1
ATOM 2698 C C . GLN A 1 350 ? 50.654 34.045 -10.388 1.00 23.87 350 GLN A C 1
ATOM 2699 O O . GLN A 1 350 ? 50.549 33.697 -11.563 1.00 22.47 350 GLN A O 1
ATOM 2705 N N . LYS A 1 351 ? 51.168 35.215 -10.012 1.00 24.09 351 LYS A N 1
ATOM 2706 C CA . LYS A 1 351 ? 51.677 36.185 -10.979 1.00 24.25 351 LYS A CA 1
ATOM 2707 C C . LYS A 1 351 ? 52.788 35.580 -11.817 1.00 22.71 351 LYS A C 1
ATOM 2708 O O . LYS A 1 351 ? 52.808 35.733 -13.036 1.00 23.47 351 LYS A O 1
ATOM 2714 N N . ILE A 1 352 ? 53.712 34.887 -11.158 1.00 21.95 352 ILE A N 1
ATOM 2715 C CA . ILE A 1 352 ? 54.828 34.261 -11.854 1.00 21.82 352 ILE A CA 1
ATOM 2716 C C . ILE A 1 352 ? 54.355 33.225 -12.877 1.00 19.32 352 ILE A C 1
ATOM 2717 O O . ILE A 1 352 ? 54.810 33.211 -14.020 1.00 17.22 352 ILE A O 1
ATOM 2722 N N . ILE A 1 353 ? 53.438 32.356 -12.470 1.00 19.24 353 ILE A N 1
ATOM 2723 C CA . ILE A 1 353 ? 52.926 31.344 -13.388 1.00 18.77 353 ILE A CA 1
ATOM 2724 C C . ILE A 1 353 ? 52.249 32.018 -14.578 1.00 19.58 353 ILE A C 1
ATOM 2725 O O . ILE A 1 353 ? 52.387 31.572 -15.714 1.00 19.59 353 ILE A O 1
ATOM 2730 N N . ALA A 1 354 ? 51.517 33.095 -14.311 1.00 19.52 354 ALA A N 1
ATOM 2731 C CA . ALA A 1 354 ? 50.826 33.824 -15.370 1.00 19.92 354 ALA A CA 1
ATOM 2732 C C . ALA A 1 354 ? 51.855 34.408 -16.331 1.00 21.01 354 ALA A C 1
ATOM 2733 O O . ALA A 1 354 ? 51.660 34.395 -17.546 1.00 19.12 354 ALA A O 1
ATOM 2735 N N . ASP A 1 355 ? 52.953 34.916 -15.780 1.00 23.36 355 ASP A N 1
ATOM 2736 C CA . ASP A 1 355 ? 54.017 35.483 -16.603 1.00 25.48 355 ASP A CA 1
ATOM 2737 C C . ASP A 1 355 ? 54.714 34.374 -17.382 1.00 24.45 355 ASP A C 1
ATOM 2738 O O . ASP A 1 355 ? 55.053 34.537 -18.555 1.00 24.06 355 ASP A O 1
ATOM 2743 N N . ALA A 1 356 ? 54.929 33.242 -16.725 1.00 23.37 356 ALA A N 1
ATOM 2744 C CA . ALA A 1 356 ? 55.575 32.114 -17.377 1.00 23.37 356 ALA A CA 1
ATOM 2745 C C . ALA A 1 356 ? 54.716 31.709 -18.566 1.00 23.05 356 ALA A C 1
ATOM 2746 O O . ALA A 1 356 ? 55.225 31.416 -19.649 1.00 21.72 356 ALA A O 1
ATOM 2748 N N . ALA A 1 357 ? 53.404 31.702 -18.348 1.00 22.49 357 ALA A N 1
ATOM 2749 C CA . ALA A 1 357 ? 52.451 31.342 -19.386 1.00 25.06 357 ALA A CA 1
ATOM 2750 C C . ALA A 1 357 ? 52.580 32.238 -20.614 1.00 24.24 357 ALA A C 1
ATOM 2751 O O . ALA A 1 357 ? 52.621 31.744 -21.734 1.00 23.26 357 ALA A O 1
ATOM 2753 N N . ILE A 1 358 ? 52.655 33.550 -20.406 1.00 26.35 358 ILE A N 1
ATOM 2754 C CA . ILE A 1 358 ? 52.761 34.464 -21.540 1.00 28.08 358 ILE A CA 1
ATOM 2755 C C . ILE A 1 358 ? 54.063 34.265 -22.308 1.00 28.13 358 ILE A C 1
ATOM 2756 O O . ILE A 1 358 ? 54.060 34.269 -23.533 1.00 28.50 358 ILE A O 1
ATOM 2761 N N . ASP A 1 359 ? 55.172 34.077 -21.596 1.00 29.89 359 ASP A N 1
ATOM 2762 C CA . ASP A 1 359 ? 56.460 33.877 -22.259 1.00 29.69 359 ASP A CA 1
ATOM 2763 C C . ASP A 1 359 ? 56.483 32.546 -22.998 1.00 28.91 359 ASP A C 1
ATOM 2764 O O . ASP A 1 359 ? 57.182 32.396 -23.998 1.00 28.48 359 ASP A O 1
ATOM 2769 N N . ALA A 1 360 ? 55.723 31.579 -22.497 1.00 27.19 360 ALA A N 1
ATOM 2770 C CA . ALA A 1 360 ? 55.663 30.266 -23.124 1.00 26.59 360 ALA A CA 1
ATOM 2771 C C . ALA A 1 360 ? 54.816 30.333 -24.388 1.00 26.40 360 ALA A C 1
ATOM 2772 O O . ALA A 1 360 ? 54.925 29.477 -25.265 1.00 26.66 360 ALA A O 1
ATOM 2774 N N . GLY A 1 361 ? 53.976 31.359 -24.478 1.00 25.15 361 GLY A N 1
ATOM 2775 C CA . GLY A 1 361 ? 53.128 31.516 -25.645 1.00 23.90 361 GLY A CA 1
ATOM 2776 C C . GLY A 1 361 ? 51.878 30.665 -25.563 1.00 23.94 361 GLY A C 1
ATOM 2777 O O . GLY A 1 361 ? 51.395 30.146 -26.573 1.00 22.18 361 GLY A O 1
ATOM 2778 N N . ARG A 1 362 ? 51.356 30.506 -24.351 1.00 23.83 362 ARG A N 1
ATOM 2779 C CA . ARG A 1 362 ? 50.154 29.710 -24.146 1.00 25.34 362 ARG A CA 1
ATOM 2780 C C . ARG A 1 362 ? 49.378 30.214 -22.941 1.00 24.07 362 ARG A C 1
ATOM 2781 O O . ARG A 1 362 ? 49.945 30.823 -22.034 1.00 23.32 362 ARG A O 1
ATOM 2789 N N . ASP A 1 363 ? 48.076 29.978 -22.940 1.00 21.91 363 ASP A N 1
ATOM 2790 C CA . ASP A 1 363 ? 47.264 30.396 -21.815 1.00 21.64 363 ASP A CA 1
ATOM 2791 C C . ASP A 1 363 ? 47.081 29.202 -20.899 1.00 19.44 363 ASP A C 1
ATOM 2792 O O . ASP A 1 363 ? 47.102 28.060 -21.346 1.00 18.25 363 ASP A O 1
ATOM 2797 N N . VAL A 1 364 ? 46.914 29.474 -19.613 1.00 18.85 364 VAL A N 1
ATOM 2798 C CA . VAL A 1 364 ? 46.707 28.418 -18.648 1.00 17.04 364 VAL A CA 1
ATOM 2799 C C . VAL A 1 364 ? 45.545 28.794 -17.742 1.00 17.48 364 VAL A C 1
ATOM 2800 O O . VAL A 1 364 ? 45.315 29.972 -17.455 1.00 16.08 364 VAL A O 1
ATOM 2804 N N . GLN A 1 365 ? 44.798 27.784 -17.316 1.00 17.48 365 GLN A N 1
ATOM 2805 C CA . GLN A 1 365 ? 43.660 27.992 -16.436 1.00 17.65 365 GLN A CA 1
ATOM 2806 C C . GLN A 1 365 ? 43.992 27.447 -15.055 1.00 16.70 365 GLN A C 1
ATOM 2807 O O . GLN A 1 365 ? 44.489 26.333 -14.933 1.00 17.39 365 GLN A O 1
ATOM 2813 N N . PHE A 1 366 ? 43.727 28.231 -14.019 1.00 16.71 366 PHE A N 1
ATOM 2814 C CA . PHE A 1 366 ? 43.940 27.758 -12.661 1.00 16.68 366 PHE A CA 1
ATOM 2815 C C . PHE A 1 366 ? 42.634 27.049 -12.306 1.00 16.43 366 PHE A C 1
ATOM 2816 O O . PHE A 1 366 ? 41.569 27.666 -12.294 1.00 16.17 366 PHE A O 1
ATOM 2824 N N . ILE A 1 367 ? 42.714 25.751 -12.036 1.00 18.75 367 ILE A N 1
ATOM 2825 C CA . ILE A 1 367 ? 41.524 24.966 -11.722 1.00 18.98 367 ILE A CA 1
ATOM 2826 C C . ILE A 1 367 ? 41.510 24.440 -10.292 1.00 21.76 367 ILE A C 1
ATOM 2827 O O . ILE A 1 367 ? 40.498 23.918 -9.820 1.00 21.50 367 ILE A O 1
ATOM 2832 N N . GLU A 1 368 ? 42.633 24.572 -9.603 1.00 20.54 368 GLU A N 1
ATOM 2833 C CA . GLU A 1 368 ? 42.719 24.095 -8.238 1.00 23.78 368 GLU A CA 1
ATOM 2834 C C . GLU A 1 368 ? 43.887 24.769 -7.531 1.00 23.21 368 GLU A C 1
ATOM 2835 O O . GLU A 1 368 ? 44.886 25.124 -8.159 1.00 22.09 368 GLU A O 1
ATOM 2841 N N . GLN A 1 369 ? 43.738 24.971 -6.226 1.00 23.64 369 GLN A N 1
ATOM 2842 C CA . GLN A 1 369 ? 44.769 25.606 -5.416 1.00 24.14 369 GLN A CA 1
ATOM 2843 C C . GLN A 1 369 ? 45.109 24.685 -4.249 1.00 25.74 369 GLN A C 1
ATOM 2844 O O . GLN A 1 369 ? 44.216 24.159 -3.585 1.00 25.79 369 GLN A O 1
ATOM 2850 N N . PHE A 1 370 ? 46.402 24.483 -4.009 1.00 25.26 370 PHE A N 1
ATOM 2851 C CA . PHE A 1 370 ? 46.852 23.600 -2.936 1.00 24.33 370 PHE A CA 1
ATOM 2852 C C . PHE A 1 370 ? 47.433 24.350 -1.744 1.00 23.05 370 PHE A C 1
ATOM 2853 O O . PHE A 1 370 ? 47.817 25.514 -1.850 1.00 23.49 370 PHE A O 1
ATOM 2861 N N . ARG A 1 371 ? 47.487 23.665 -0.607 1.00 22.04 371 ARG A N 1
ATOM 2862 C CA . ARG A 1 371 ? 48.055 24.227 0.612 1.00 21.53 371 ARG A CA 1
ATOM 2863 C C . ARG A 1 371 ? 48.518 23.086 1.509 1.00 19.99 371 ARG A C 1
ATOM 2864 O O . ARG A 1 371 ? 48.142 21.925 1.299 1.00 17.86 371 ARG A O 1
ATOM 2872 N N . GLN A 1 372 ? 49.344 23.418 2.497 1.00 18.08 372 GLN A N 1
ATOM 2873 C CA . GLN A 1 372 ? 49.852 22.423 3.438 1.00 18.28 372 GLN A CA 1
ATOM 2874 C C . GLN A 1 372 ? 48.683 21.612 4.009 1.00 16.22 372 GLN A C 1
ATOM 2875 O O . GLN A 1 372 ? 47.588 22.144 4.211 1.00 14.03 372 GLN A O 1
ATOM 2881 N N . ALA A 1 373 ? 48.921 20.329 4.263 1.00 15.30 373 ALA A N 1
ATOM 2882 C CA . ALA A 1 373 ? 47.888 19.444 4.796 1.00 15.87 373 ALA A CA 1
ATOM 2883 C C . ALA A 1 373 ? 47.296 19.928 6.124 1.00 15.76 373 ALA A C 1
ATOM 2884 O O . ALA A 1 373 ? 47.901 20.743 6.832 1.00 17.76 373 ALA A O 1
ATOM 2886 N N . ALA A 1 374 ? 46.118 19.398 6.453 1.00 14.77 374 ALA A N 1
ATOM 2887 C CA . ALA A 1 374 ? 45.368 19.743 7.664 1.00 14.55 374 ALA A CA 1
ATOM 2888 C C . ALA A 1 374 ? 46.089 19.518 8.993 1.00 14.39 374 ALA A C 1
ATOM 2889 O O . ALA A 1 374 ? 45.686 20.077 10.017 1.00 14.69 374 ALA A O 1
ATOM 2891 N N . ASP A 1 375 ? 47.129 18.689 8.999 1.00 13.32 375 ASP A N 1
ATOM 2892 C CA . ASP A 1 375 ? 47.879 18.472 10.228 1.00 13.86 375 ASP A CA 1
ATOM 2893 C C . ASP A 1 375 ? 48.908 19.592 10.394 1.00 14.96 375 ASP A C 1
ATOM 2894 O O . ASP A 1 375 ? 49.684 19.614 11.350 1.00 12.41 375 ASP A O 1
ATOM 2899 N N . HIS A 1 376 ? 48.895 20.523 9.443 1.00 14.09 376 HIS A N 1
ATOM 2900 C CA . HIS A 1 376 ? 49.767 21.699 9.474 1.00 14.08 376 HIS A CA 1
ATOM 2901 C C . HIS A 1 376 ? 48.800 22.888 9.475 1.00 15.03 376 HIS A C 1
ATOM 2902 O O . HIS A 1 376 ? 48.836 23.726 8.576 1.00 14.54 376 HIS A O 1
ATOM 2909 N N . PRO A 1 377 ? 47.927 22.978 10.497 1.00 16.10 377 PRO A N 1
ATOM 2910 C CA . PRO A 1 377 ? 46.942 24.059 10.608 1.00 16.71 377 PRO A CA 1
ATOM 2911 C C . PRO A 1 377 ? 47.545 25.441 10.804 1.00 17.27 377 PRO A C 1
ATOM 2912 O O . PRO A 1 377 ? 48.699 25.572 11.206 1.00 16.73 377 PRO A O 1
ATOM 2916 N N . VAL A 1 378 ? 46.750 26.470 10.523 1.00 16.73 378 VAL A N 1
ATOM 2917 C CA . VAL A 1 378 ? 47.202 27.843 10.705 1.00 16.03 378 VAL A CA 1
ATOM 2918 C C . VAL A 1 378 ? 46.217 28.563 11.609 1.00 15.23 378 VAL A C 1
ATOM 2919 O O . VAL A 1 378 ? 45.085 28.860 11.201 1.00 15.05 378 VAL A O 1
ATOM 2923 N N . ILE A 1 379 ? 46.645 28.829 12.842 1.00 13.10 379 ILE A N 1
ATOM 2924 C CA . ILE A 1 379 ? 45.797 29.502 13.815 1.00 14.79 379 ILE A CA 1
ATOM 2925 C C . ILE A 1 379 ? 45.468 30.892 13.273 1.00 16.55 379 ILE A C 1
ATOM 2926 O O . ILE A 1 379 ? 46.344 31.584 12.744 1.00 18.98 379 ILE A O 1
ATOM 2931 N N . ALA A 1 380 ? 44.200 31.284 13.377 1.00 15.26 380 ALA A N 1
ATOM 2932 C CA . ALA A 1 380 ? 43.735 32.566 12.848 1.00 17.22 380 ALA A CA 1
ATOM 2933 C C . ALA A 1 380 ? 44.508 33.792 13.320 1.00 19.04 380 ALA A C 1
ATOM 2934 O O . ALA A 1 380 ? 44.442 34.845 12.692 1.00 20.35 380 ALA A O 1
ATOM 2936 N N . THR A 1 381 ? 45.233 33.653 14.422 1.00 20.28 381 THR A N 1
ATOM 2937 C CA . THR A 1 381 ? 46.015 34.751 14.988 1.00 22.87 381 THR A CA 1
ATOM 2938 C C . THR A 1 381 ? 47.404 34.816 14.357 1.00 24.12 381 THR A C 1
ATOM 2939 O O . THR A 1 381 ? 48.169 35.746 14.615 1.00 26.74 381 THR A O 1
ATOM 2943 N N . TYR A 1 382 ? 47.723 33.828 13.532 1.00 22.38 382 TYR A N 1
ATOM 2944 C CA . TYR A 1 382 ? 49.043 33.739 12.923 1.00 23.00 382 TYR A CA 1
ATOM 2945 C C . TYR A 1 382 ? 48.997 33.424 11.423 1.00 23.04 382 TYR A C 1
ATOM 2946 O O . TYR A 1 382 ? 49.397 32.343 10.987 1.00 23.65 382 TYR A O 1
ATOM 2955 N N . PRO A 1 383 ? 48.522 34.378 10.611 1.00 23.78 383 PRO A N 1
ATOM 2956 C CA . PRO A 1 383 ? 48.434 34.178 9.160 1.00 25.63 383 PRO A CA 1
ATOM 2957 C C . PRO A 1 383 ? 49.755 33.807 8.480 1.00 25.19 383 PRO A C 1
ATOM 2958 O O . PRO A 1 383 ? 49.757 33.130 7.455 1.00 25.16 383 PRO A O 1
ATOM 2962 N N . GLU A 1 384 ? 50.873 34.245 9.050 1.00 27.02 384 GLU A N 1
ATOM 2963 C CA . GLU A 1 384 ? 52.183 33.938 8.477 1.00 27.90 384 GLU A CA 1
ATOM 2964 C C . GLU A 1 384 ? 52.430 32.433 8.499 1.00 26.71 384 GLU A C 1
ATOM 2965 O O . GLU A 1 384 ? 53.362 31.936 7.862 1.00 27.30 384 GLU A O 1
ATOM 2971 N N . GLY A 1 385 ? 51.588 31.711 9.235 1.00 25.16 385 GLY A N 1
ATOM 2972 C CA . GLY A 1 385 ? 51.740 30.271 9.338 1.00 23.39 385 GLY A CA 1
ATOM 2973 C C . GLY A 1 385 ? 51.540 29.501 8.047 1.00 21.91 385 GLY A C 1
ATOM 2974 O O . GLY A 1 385 ? 51.974 28.356 7.939 1.00 19.89 385 GLY A O 1
ATOM 2975 N N . LEU A 1 386 ? 50.868 30.114 7.077 1.00 21.81 386 LEU A N 1
ATOM 2976 C CA . LEU A 1 386 ? 50.616 29.475 5.785 1.00 22.42 386 LEU A CA 1
ATOM 2977 C C . LEU A 1 386 ? 51.844 29.665 4.895 1.00 23.55 386 LEU A C 1
ATOM 2978 O O . LEU A 1 386 ? 52.082 30.762 4.389 1.00 25.07 386 LEU A O 1
ATOM 2983 N N . TYR A 1 387 ? 52.615 28.599 4.698 1.00 23.16 387 TYR A N 1
ATOM 2984 C CA . TYR A 1 387 ? 53.834 28.686 3.898 1.00 24.10 387 TYR A CA 1
ATOM 2985 C C . TYR A 1 387 ? 53.847 27.913 2.580 1.00 25.69 387 TYR A C 1
ATOM 2986 O O . TYR A 1 387 ? 54.574 28.279 1.648 1.00 26.40 387 TYR A O 1
ATOM 2995 N N . LEU A 1 388 ? 53.074 26.836 2.505 1.00 25.35 388 LEU A N 1
ATOM 2996 C CA . LEU A 1 388 ? 53.044 26.022 1.294 1.00 26.64 388 LEU A CA 1
ATOM 2997 C C . LEU A 1 388 ? 52.006 26.533 0.298 1.00 27.36 388 LEU A C 1
ATOM 2998 O O . LEU A 1 388 ? 50.826 26.649 0.622 1.00 28.41 388 LEU A O 1
ATOM 3003 N N . LYS A 1 389 ? 52.462 26.838 -0.913 1.00 27.45 389 LYS A N 1
ATOM 3004 C CA . LYS A 1 389 ? 51.592 27.334 -1.976 1.00 28.21 389 LYS A CA 1
ATOM 3005 C C . LYS A 1 389 ? 51.655 26.380 -3.165 1.00 25.32 389 LYS A C 1
ATOM 3006 O O . LYS A 1 389 ? 52.680 25.751 -3.409 1.00 23.70 389 LYS A O 1
ATOM 3012 N N . GLY A 1 390 ? 50.559 26.277 -3.906 1.00 23.60 390 GLY A N 1
ATOM 3013 C CA . GLY A 1 390 ? 50.547 25.393 -5.055 1.00 22.27 390 GLY A CA 1
ATOM 3014 C C . GLY A 1 390 ? 49.328 25.575 -5.932 1.00 21.89 390 GLY A C 1
ATOM 3015 O O . GLY A 1 390 ? 48.280 26.030 -5.468 1.00 22.03 390 GLY A O 1
ATOM 3016 N N . PHE A 1 391 ? 49.465 25.211 -7.203 1.00 18.69 391 PHE A N 1
ATOM 3017 C CA . PHE A 1 391 ? 48.367 25.331 -8.151 1.00 19.32 391 PHE A CA 1
ATOM 3018 C C . PHE A 1 391 ? 48.346 24.199 -9.160 1.00 18.55 391 PHE A C 1
ATOM 3019 O O . PHE A 1 391 ? 49.381 23.620 -9.489 1.00 16.11 391 PHE A O 1
ATOM 3027 N N . ALA A 1 392 ? 47.147 23.897 -9.640 1.00 16.91 392 ALA A N 1
ATOM 3028 C CA . ALA A 1 392 ? 46.954 22.900 -10.682 1.00 18.78 392 ALA A CA 1
ATOM 3029 C C . ALA A 1 392 ? 46.575 23.811 -11.845 1.00 18.02 392 ALA A C 1
ATOM 3030 O O . ALA A 1 392 ? 45.581 24.534 -11.758 1.00 15.86 392 ALA A O 1
ATOM 3032 N N . CYS A 1 393 ? 47.373 23.792 -12.910 1.00 18.66 393 CYS A N 1
ATOM 3033 C CA . CYS A 1 393 ? 47.132 24.645 -14.073 1.00 19.13 393 CYS A CA 1
ATOM 3034 C C . CYS A 1 393 ? 46.893 23.836 -15.337 1.00 19.51 393 CYS A C 1
ATOM 3035 O O . CYS A 1 393 ? 47.669 22.937 -15.664 1.00 19.59 393 CYS A O 1
ATOM 3038 N N . ARG A 1 394 ? 45.826 24.175 -16.052 1.00 16.59 394 ARG A N 1
ATOM 3039 C CA . ARG A 1 394 ? 45.480 23.485 -17.285 1.00 17.58 394 ARG A CA 1
ATOM 3040 C C . ARG A 1 394 ? 45.846 24.310 -18.519 1.00 18.17 394 ARG A C 1
ATOM 3041 O O . ARG A 1 394 ? 45.477 25.483 -18.632 1.00 16.81 394 ARG A O 1
ATOM 3049 N N . VAL A 1 395 ? 46.580 23.693 -19.440 1.00 19.32 395 VAL A N 1
ATOM 3050 C CA . VAL A 1 395 ? 46.998 24.364 -20.666 1.00 21.21 395 VAL A CA 1
ATOM 3051 C C . VAL A 1 395 ? 45.849 24.398 -21.668 1.00 22.74 395 VAL A C 1
ATOM 3052 O O . VAL A 1 395 ? 45.271 23.367 -22.000 1.00 22.53 395 VAL A O 1
ATOM 3065 N N . SER B 1 2 ? 35.801 46.468 -39.041 1.00 37.27 2 SER B N 1
ATOM 3066 C CA . SER B 1 2 ? 35.527 47.829 -39.578 1.00 36.39 2 SER B CA 1
ATOM 3067 C C . SER B 1 2 ? 35.994 48.910 -38.605 1.00 36.33 2 SER B C 1
ATOM 3068 O O . SER B 1 2 ? 37.033 49.540 -38.815 1.00 37.82 2 SER B O 1
ATOM 3070 N N . VAL B 1 3 ? 35.226 49.117 -37.538 1.00 33.58 3 VAL B N 1
ATOM 3071 C CA . VAL B 1 3 ? 35.558 50.130 -36.541 1.00 30.45 3 VAL B CA 1
ATOM 3072 C C . VAL B 1 3 ? 36.731 49.730 -35.639 1.00 29.73 3 VAL B C 1
ATOM 3073 O O . VAL B 1 3 ? 36.913 48.555 -35.304 1.00 26.83 3 VAL B O 1
ATOM 3077 N N . ARG B 1 4 ? 37.522 50.727 -35.251 1.00 28.06 4 ARG B N 1
ATOM 3078 C CA . ARG B 1 4 ? 38.688 50.502 -34.408 1.00 26.21 4 ARG B CA 1
ATOM 3079 C C . ARG B 1 4 ? 38.654 51.314 -33.119 1.00 24.57 4 ARG B C 1
ATOM 3080 O O . ARG B 1 4 ? 38.155 52.441 -33.082 1.00 22.54 4 ARG B O 1
ATOM 3088 N N . LEU B 1 5 ? 39.192 50.729 -32.060 1.00 21.22 5 LEU B N 1
ATOM 3089 C CA . LEU B 1 5 ? 39.266 51.402 -30.779 1.00 19.44 5 LEU B CA 1
ATOM 3090 C C . LEU B 1 5 ? 40.757 51.670 -30.583 1.00 18.95 5 LEU B C 1
ATOM 3091 O O . LEU B 1 5 ? 41.563 50.742 -30.545 1.00 18.09 5 LEU B O 1
ATOM 3096 N N . VAL B 1 6 ? 41.128 52.945 -30.488 1.00 18.18 6 VAL B N 1
ATOM 3097 C CA . VAL B 1 6 ? 42.534 53.311 -30.316 1.00 17.22 6 VAL B CA 1
ATOM 3098 C C . VAL B 1 6 ? 42.869 53.573 -28.850 1.00 17.45 6 VAL B C 1
ATOM 3099 O O . VAL B 1 6 ? 42.259 54.429 -28.202 1.00 17.43 6 VAL B O 1
ATOM 3103 N N . LEU B 1 7 ? 43.850 52.841 -28.332 1.00 15.32 7 LEU B N 1
ATOM 3104 C CA . LEU B 1 7 ? 44.254 52.992 -26.941 1.00 16.48 7 LEU B CA 1
ATOM 3105 C C . LEU B 1 7 ? 45.181 54.181 -26.740 1.00 18.86 7 LEU B C 1
ATOM 3106 O O . LEU B 1 7 ? 45.963 54.523 -27.625 1.00 19.27 7 LEU B O 1
ATOM 3111 N N . ALA B 1 8 ? 45.090 54.800 -25.569 1.00 18.39 8 ALA B N 1
ATOM 3112 C CA . ALA B 1 8 ? 45.947 55.930 -25.232 1.00 21.01 8 ALA B CA 1
ATOM 3113 C C . ALA B 1 8 ? 47.370 55.401 -25.103 1.00 22.06 8 ALA B C 1
ATOM 3114 O O . ALA B 1 8 ? 47.582 54.247 -24.719 1.00 21.26 8 ALA B O 1
ATOM 3116 N N . LYS B 1 9 ? 48.346 56.246 -25.416 1.00 22.56 9 LYS B N 1
ATOM 3117 C CA . LYS B 1 9 ? 49.741 55.840 -25.341 1.00 24.34 9 LYS B CA 1
ATOM 3118 C C . LYS B 1 9 ? 50.053 55.206 -23.984 1.00 23.96 9 LYS B C 1
ATOM 3119 O O . LYS B 1 9 ? 49.702 55.751 -22.937 1.00 21.86 9 LYS B O 1
ATOM 3125 N N . GLY B 1 10 ? 50.698 54.043 -24.022 1.00 24.32 10 GLY B N 1
ATOM 3126 C CA . GLY B 1 10 ? 51.067 53.337 -22.806 1.00 27.11 10 GLY B CA 1
ATOM 3127 C C . GLY B 1 10 ? 49.995 52.407 -22.262 1.00 29.33 10 GLY B C 1
ATOM 3128 O O . GLY B 1 10 ? 50.290 51.353 -21.693 1.00 28.69 10 GLY B O 1
ATOM 3129 N N . ARG B 1 11 ? 48.742 52.794 -22.462 1.00 30.72 11 ARG B N 1
ATOM 3130 C CA . ARG B 1 11 ? 47.605 52.034 -21.964 1.00 31.27 11 ARG B CA 1
ATOM 3131 C C . ARG B 1 11 ? 47.354 50.685 -22.620 1.00 30.60 11 ARG B C 1
ATOM 3132 O O . ARG B 1 11 ? 46.280 50.111 -22.448 1.00 30.99 11 ARG B O 1
ATOM 3140 N N . GLU B 1 12 ? 48.328 50.172 -23.364 1.00 30.54 12 GLU B N 1
ATOM 3141 C CA . GLU B 1 12 ? 48.151 48.885 -24.026 1.00 29.48 12 GLU B CA 1
ATOM 3142 C C . GLU B 1 12 ? 48.791 47.733 -23.257 1.00 28.43 12 GLU B C 1
ATOM 3143 O O . GLU B 1 12 ? 48.701 46.576 -23.671 1.00 27.08 12 GLU B O 1
ATOM 3149 N N . LYS B 1 13 ? 49.417 48.050 -22.129 1.00 27.66 13 LYS B N 1
ATOM 3150 C CA . LYS B 1 13 ? 50.082 47.045 -21.302 1.00 27.63 13 LYS B CA 1
ATOM 3151 C C . LYS B 1 13 ? 49.175 45.886 -20.905 1.00 24.83 13 LYS B C 1
ATOM 3152 O O . LYS B 1 13 ? 49.611 44.737 -20.878 1.00 24.11 13 LYS B O 1
ATOM 3158 N N . SER B 1 14 ? 47.920 46.184 -20.590 1.00 21.88 14 SER B N 1
ATOM 3159 C CA . SER B 1 14 ? 46.974 45.139 -20.213 1.00 22.69 14 SER B CA 1
ATOM 3160 C C . SER B 1 14 ? 46.804 44.141 -21.358 1.00 20.58 14 SER B C 1
ATOM 3161 O O . SER B 1 14 ? 46.817 42.938 -21.137 1.00 21.84 14 SER B O 1
ATOM 3164 N N . LEU B 1 15 ? 46.648 44.645 -22.582 1.00 19.75 15 LEU B N 1
ATOM 3165 C CA . LEU B 1 15 ? 46.476 43.776 -23.747 1.00 22.04 15 LEU B CA 1
ATOM 3166 C C . LEU B 1 15 ? 47.683 42.879 -23.964 1.00 21.22 15 LEU B C 1
ATOM 3167 O O . LEU B 1 15 ? 47.542 41.707 -24.322 1.00 21.05 15 LEU B O 1
ATOM 3172 N N . LEU B 1 16 ? 48.871 43.433 -23.759 1.00 20.87 16 LEU B N 1
ATOM 3173 C CA . LEU B 1 16 ? 50.095 42.660 -23.919 1.00 23.10 16 LEU B CA 1
ATOM 3174 C C . LEU B 1 16 ? 50.107 41.533 -22.879 1.00 22.65 16 LEU B C 1
ATOM 3175 O O . LEU B 1 16 ? 50.726 40.499 -23.096 1.00 23.62 16 LEU B O 1
ATOM 3180 N N . ARG B 1 17 ? 49.416 41.745 -21.757 1.00 22.33 17 ARG B N 1
ATOM 3181 C CA . ARG B 1 17 ? 49.312 40.734 -20.696 1.00 22.09 17 ARG B CA 1
ATOM 3182 C C . ARG B 1 17 ? 48.127 39.817 -21.025 1.00 20.65 17 ARG B C 1
ATOM 3183 O O . ARG B 1 17 ? 47.793 38.907 -20.258 1.00 18.15 17 ARG B O 1
ATOM 3191 N N . ARG B 1 18 ? 47.493 40.091 -22.164 1.00 17.01 18 ARG B N 1
ATOM 3192 C CA . ARG B 1 18 ? 46.340 39.338 -22.649 1.00 16.66 18 ARG B CA 1
ATOM 3193 C C . ARG B 1 18 ? 45.109 39.428 -21.748 1.00 15.72 18 ARG B C 1
ATOM 3194 O O . ARG B 1 18 ? 44.289 38.507 -21.709 1.00 16.07 18 ARG B O 1
ATOM 3202 N N . HIS B 1 19 ? 44.981 40.534 -21.022 1.00 14.74 19 HIS B N 1
ATOM 3203 C CA . HIS B 1 19 ? 43.822 40.728 -20.165 1.00 14.91 19 HIS B CA 1
ATOM 3204 C C . HIS B 1 19 ? 42.649 40.950 -21.124 1.00 15.28 19 HIS B C 1
ATOM 3205 O O . HIS B 1 19 ? 42.757 41.713 -22.092 1.00 14.67 19 HIS B O 1
ATOM 3212 N N . PRO B 1 20 ? 41.515 40.284 -20.868 1.00 14.21 20 PRO B N 1
ATOM 3213 C CA . PRO B 1 20 ? 40.325 40.393 -21.718 1.00 14.97 20 PRO B CA 1
ATOM 3214 C C . PRO B 1 20 ? 39.524 41.691 -21.693 1.00 15.53 20 PRO B C 1
ATOM 3215 O O . PRO B 1 20 ? 38.652 41.878 -22.533 1.00 17.11 20 PRO B O 1
ATOM 3219 N N . TRP B 1 21 ? 39.815 42.582 -20.749 1.00 15.69 21 TRP B N 1
ATOM 3220 C CA . TRP B 1 21 ? 39.059 43.832 -20.635 1.00 15.85 21 TRP B CA 1
ATOM 3221 C C . TRP B 1 21 ? 39.815 45.098 -21.009 1.00 17.23 21 TRP B C 1
ATOM 3222 O O . TRP B 1 21 ? 41.011 45.231 -20.746 1.00 15.72 21 TRP B O 1
ATOM 3233 N N . VAL B 1 22 ? 39.089 46.036 -21.609 1.00 16.58 22 VAL B N 1
ATOM 3234 C CA . VAL B 1 22 ? 39.650 47.334 -21.971 1.00 16.99 22 VAL B CA 1
ATOM 3235 C C . VAL B 1 22 ? 38.749 48.371 -21.322 1.00 16.78 22 VAL B C 1
ATOM 3236 O O . VAL B 1 22 ? 37.586 48.514 -21.703 1.00 16.15 22 VAL B O 1
ATOM 3240 N N . PHE B 1 23 ? 39.272 49.079 -20.328 1.00 15.87 23 PHE B N 1
ATOM 3241 C CA . PHE B 1 23 ? 38.483 50.091 -19.642 1.00 14.98 23 PHE B CA 1
ATOM 3242 C C . PHE B 1 23 ? 38.311 51.351 -20.478 1.00 17.39 23 PHE B C 1
ATOM 3243 O O . PHE B 1 23 ? 39.185 51.710 -21.272 1.00 16.24 23 PHE B O 1
ATOM 3251 N N . SER B 1 24 ? 37.168 52.010 -20.301 1.00 16.16 24 SER B N 1
ATOM 3252 C CA . SER B 1 24 ? 36.855 53.242 -21.020 1.00 18.29 24 SER B CA 1
ATOM 3253 C C . SER B 1 24 ? 37.981 54.258 -20.872 1.00 18.18 24 SER B C 1
ATOM 3254 O O . SER B 1 24 ? 38.326 54.964 -21.818 1.00 17.87 24 SER B O 1
ATOM 3257 N N . GLY B 1 25 ? 38.551 54.319 -19.675 1.00 18.04 25 GLY B N 1
ATOM 3258 C CA . GLY B 1 25 ? 39.622 55.260 -19.407 1.00 20.33 25 GLY B CA 1
ATOM 3259 C C . GLY B 1 25 ? 40.896 55.056 -20.203 1.00 20.82 25 GLY B C 1
ATOM 3260 O O . GLY B 1 25 ? 41.701 55.980 -20.311 1.00 21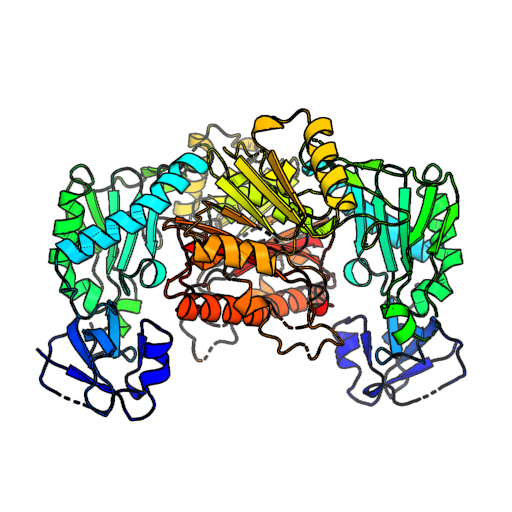.97 25 GLY B O 1
ATOM 3261 N N . ALA B 1 26 ? 41.096 53.866 -20.763 1.00 19.65 26 ALA B N 1
ATOM 3262 C CA . ALA B 1 26 ? 42.305 53.605 -21.541 1.00 19.90 26 ALA B CA 1
ATOM 3263 C C . ALA B 1 26 ? 42.124 53.903 -23.025 1.00 19.71 26 ALA B C 1
ATOM 3264 O O . ALA B 1 26 ? 43.083 53.864 -23.795 1.00 21.93 26 ALA B O 1
ATOM 3266 N N . VAL B 1 27 ? 40.893 54.194 -23.423 1.00 20.08 27 VAL B N 1
ATOM 3267 C CA . VAL B 1 27 ? 40.588 54.483 -24.817 1.00 20.11 27 VAL B CA 1
ATOM 3268 C C . VAL B 1 27 ? 40.864 55.947 -25.149 1.00 20.44 27 VAL B C 1
ATOM 3269 O O . VAL B 1 27 ? 40.386 56.844 -24.460 1.00 18.80 27 VAL B O 1
ATOM 3273 N N . ALA B 1 28 ? 41.636 56.179 -26.206 1.00 19.49 28 ALA B N 1
ATOM 3274 C CA . ALA B 1 28 ? 41.942 57.538 -26.626 1.00 21.11 28 ALA B CA 1
ATOM 3275 C C . ALA B 1 28 ? 40.827 58.000 -27.559 1.00 21.85 28 ALA B C 1
ATOM 3276 O O . ALA B 1 28 ? 40.280 59.088 -27.396 1.00 20.35 28 ALA B O 1
ATOM 3278 N N . ARG B 1 29 ? 40.474 57.156 -28.525 1.00 21.38 29 ARG B N 1
ATOM 3279 C CA . ARG B 1 29 ? 39.421 57.495 -29.469 1.00 21.63 29 ARG B CA 1
ATOM 3280 C C . ARG B 1 29 ? 38.904 56.275 -30.224 1.00 22.10 29 ARG B C 1
ATOM 3281 O O . ARG B 1 29 ? 39.558 55.228 -30.261 1.00 20.59 29 ARG B O 1
ATOM 3297 N N . GLU B 1 31 ? 37.641 55.003 -33.974 1.00 25.31 31 GLU B N 1
ATOM 3298 C CA . GLU B 1 31 ? 37.675 55.389 -35.374 1.00 26.28 31 GLU B CA 1
ATOM 3299 C C . GLU B 1 31 ? 36.554 54.633 -36.066 1.00 27.73 31 GLU B C 1
ATOM 3300 O O . GLU B 1 31 ? 36.661 53.435 -36.342 1.00 28.09 31 GLU B O 1
ATOM 3306 N N . GLY B 1 32 ? 35.465 55.354 -36.319 1.00 27.63 32 GLY B N 1
ATOM 3307 C CA . GLY B 1 32 ? 34.295 54.767 -36.939 1.00 29.49 32 GLY B CA 1
ATOM 3308 C C . GLY B 1 32 ? 33.235 54.626 -35.863 1.00 30.57 32 GLY B C 1
ATOM 3309 O O . GLY B 1 32 ? 33.518 54.819 -34.680 1.00 31.83 32 GLY B O 1
ATOM 3310 N N . LYS B 1 33 ? 32.009 54.312 -36.259 1.00 31.56 33 LYS B N 1
ATOM 3311 C CA . LYS B 1 33 ? 30.936 54.136 -35.294 1.00 32.08 33 LYS B CA 1
ATOM 3312 C C . LYS B 1 33 ? 30.489 52.686 -35.323 1.00 30.54 33 LYS B C 1
ATOM 3313 O O . LYS B 1 33 ? 30.229 52.118 -36.383 1.00 30.83 33 LYS B O 1
ATOM 3319 N N . ALA B 1 34 ? 30.430 52.075 -34.148 1.00 27.46 34 ALA B N 1
ATOM 3320 C CA . ALA B 1 34 ? 30.033 50.683 -34.043 1.00 25.52 34 ALA B CA 1
ATOM 3321 C C . ALA B 1 34 ? 28.792 50.581 -33.171 1.00 23.88 34 ALA B C 1
ATOM 3322 O O . ALA B 1 34 ? 28.540 51.456 -32.346 1.00 22.95 34 ALA B O 1
ATOM 3324 N N . SER B 1 35 ? 28.024 49.511 -33.360 1.00 22.36 35 SER B N 1
ATOM 3325 C CA . SER B 1 35 ? 26.818 49.290 -32.572 1.00 22.11 35 SER B CA 1
ATOM 3326 C C . SER B 1 35 ? 27.172 48.596 -31.272 1.00 20.80 35 SER B C 1
ATOM 3327 O O . SER B 1 35 ? 28.298 48.131 -31.088 1.00 20.95 35 SER B O 1
ATOM 3330 N N . LEU B 1 36 ? 26.202 48.522 -30.372 1.00 18.00 36 LEU B N 1
ATOM 3331 C CA . LEU B 1 36 ? 26.423 47.876 -29.095 1.00 19.30 36 LEU B CA 1
ATOM 3332 C C . LEU B 1 36 ? 26.743 46.403 -29.321 1.00 17.89 36 LEU B C 1
ATOM 3333 O O . LEU B 1 36 ? 25.979 45.684 -29.967 1.00 15.35 36 LEU B O 1
ATOM 3338 N N . GLY B 1 37 ? 27.891 45.971 -28.809 1.00 15.55 37 GLY B N 1
ATOM 3339 C CA . GLY B 1 37 ? 28.291 44.584 -28.940 1.00 15.32 37 GLY B CA 1
ATOM 3340 C C . GLY B 1 37 ? 28.981 44.219 -30.242 1.00 15.06 37 GLY B C 1
ATOM 3341 O O . GLY B 1 37 ? 29.437 43.091 -30.403 1.00 13.63 37 GLY B O 1
ATOM 3342 N N . GLU B 1 38 ? 29.077 45.181 -31.156 1.00 15.44 38 GLU B N 1
ATOM 3343 C CA . GLU B 1 38 ? 29.696 44.963 -32.461 1.00 16.29 38 GLU B CA 1
ATOM 3344 C C . GLU B 1 38 ? 31.178 44.614 -32.387 1.00 15.11 38 GLU B C 1
ATOM 3345 O O . GLU B 1 38 ? 31.903 45.102 -31.519 1.00 14.53 38 GLU B O 1
ATOM 3351 N N . THR B 1 39 ? 31.624 43.769 -33.312 1.00 14.01 39 THR B N 1
ATOM 3352 C CA . THR B 1 39 ? 33.021 43.350 -33.359 1.00 16.80 39 THR B CA 1
ATOM 3353 C C . THR B 1 39 ? 33.910 44.492 -33.839 1.00 16.94 39 THR B C 1
ATOM 3354 O O . THR B 1 39 ? 33.665 45.089 -34.888 1.00 16.74 39 THR B O 1
ATOM 3358 N N . ILE B 1 40 ? 34.944 44.790 -33.063 1.00 17.26 40 ILE B N 1
ATOM 3359 C CA . ILE B 1 40 ? 35.860 45.867 -33.399 1.00 17.78 40 ILE B CA 1
ATOM 3360 C C . ILE B 1 40 ? 37.301 45.448 -33.205 1.00 19.02 40 ILE B C 1
ATOM 3361 O O . ILE B 1 40 ? 37.589 44.481 -32.509 1.00 19.82 40 ILE B O 1
ATOM 3366 N N . ASP B 1 41 ? 38.210 46.189 -33.824 1.00 19.11 41 ASP B N 1
ATOM 3367 C CA . ASP B 1 41 ? 39.623 45.907 -33.663 1.00 19.82 41 ASP B CA 1
ATOM 3368 C C . ASP B 1 41 ? 40.130 46.884 -32.617 1.00 18.87 41 ASP B C 1
ATOM 3369 O O . ASP B 1 41 ? 39.639 48.007 -32.521 1.00 18.80 41 ASP B O 1
ATOM 3374 N N . ILE B 1 42 ? 41.099 46.451 -31.824 1.00 18.11 42 ILE B N 1
ATOM 3375 C CA . ILE B 1 42 ? 41.673 47.322 -30.820 1.00 19.17 42 ILE B CA 1
ATOM 3376 C C . ILE B 1 42 ? 43.144 47.454 -31.183 1.00 19.84 42 ILE B C 1
ATOM 3377 O O . ILE B 1 42 ? 43.845 46.456 -31.377 1.00 17.48 42 ILE B O 1
ATOM 3382 N N . VAL B 1 43 ? 43.595 48.700 -31.318 1.00 18.43 43 VAL B N 1
ATOM 3383 C CA . VAL B 1 43 ? 44.976 48.979 -31.708 1.00 18.63 43 VAL B CA 1
ATOM 3384 C C . VAL B 1 43 ? 45.642 49.942 -30.725 1.00 17.29 43 VAL B C 1
ATOM 3385 O O . VAL B 1 43 ? 44.954 50.630 -29.976 1.00 18.11 43 VAL B O 1
ATOM 3389 N N . ASP B 1 44 ? 46.973 49.996 -30.727 1.00 18.72 44 ASP B N 1
ATOM 3390 C CA . ASP B 1 44 ? 47.675 50.905 -29.820 1.00 19.45 44 ASP B CA 1
ATOM 3391 C C . ASP B 1 44 ? 47.669 52.336 -30.370 1.00 19.28 44 ASP B C 1
ATOM 3392 O O . ASP B 1 44 ? 47.132 52.585 -31.450 1.00 17.38 44 ASP B O 1
ATOM 3397 N N . HIS B 1 45 ? 48.259 53.276 -29.635 1.00 19.43 45 HIS B N 1
ATOM 3398 C CA . HIS B 1 45 ? 48.251 54.671 -30.072 1.00 19.89 45 HIS B CA 1
ATOM 3399 C C . HIS B 1 45 ? 48.856 54.900 -31.455 1.00 20.80 45 HIS B C 1
ATOM 3400 O O . HIS B 1 45 ? 48.591 55.924 -32.089 1.00 22.42 45 HIS B O 1
ATOM 3407 N N . GLN B 1 46 ? 49.654 53.951 -31.932 1.00 21.39 46 GLN B N 1
ATOM 3408 C CA . GLN B 1 46 ? 50.270 54.076 -33.249 1.00 23.67 46 GLN B CA 1
ATOM 3409 C C . GLN B 1 46 ? 49.457 53.367 -34.328 1.00 24.70 46 GLN B C 1
ATOM 3410 O O . GLN B 1 46 ? 49.750 53.483 -35.520 1.00 24.79 46 GLN B O 1
ATOM 3416 N N . GLY B 1 47 ? 48.437 52.629 -33.912 1.00 23.88 47 GLY B N 1
ATOM 3417 C CA . GLY B 1 47 ? 47.606 51.933 -34.876 1.00 24.62 47 GLY B CA 1
ATOM 3418 C C . GLY B 1 47 ? 47.924 50.462 -35.076 1.00 24.79 47 GLY B C 1
ATOM 3419 O O . GLY B 1 47 ? 47.313 49.814 -35.927 1.00 25.47 47 GLY B O 1
ATOM 3420 N N . LYS B 1 48 ? 48.882 49.933 -34.319 1.00 24.74 48 LYS B N 1
ATOM 3421 C CA . LYS B 1 48 ? 49.234 48.519 -34.433 1.00 25.06 48 LYS B CA 1
ATOM 3422 C C . LYS B 1 48 ? 48.131 47.665 -33.811 1.00 23.57 48 LYS B C 1
ATOM 3423 O O . LYS B 1 48 ? 47.701 47.921 -32.683 1.00 20.50 48 LYS B O 1
ATOM 3429 N N . TRP B 1 49 ? 47.692 46.649 -34.546 1.00 21.91 49 TRP B N 1
ATOM 3430 C CA . TRP B 1 49 ? 46.640 45.751 -34.084 1.00 21.53 49 TRP B CA 1
ATOM 3431 C C . TRP B 1 49 ? 47.055 45.005 -32.812 1.00 20.01 49 TRP B C 1
ATOM 3432 O O . TRP B 1 49 ? 48.175 44.498 -32.708 1.00 20.53 49 TRP B O 1
ATOM 3443 N N . LEU B 1 50 ? 46.140 44.944 -31.850 1.00 20.13 50 LEU B N 1
ATOM 3444 C CA . LEU B 1 50 ? 46.385 44.276 -30.573 1.00 19.69 50 LEU B CA 1
ATOM 3445 C C . LEU B 1 50 ? 45.410 43.129 -30.331 1.00 20.32 50 LEU B C 1
ATOM 3446 O O . LEU B 1 50 ? 45.775 42.103 -29.758 1.00 19.80 50 LEU B O 1
ATOM 3451 N N . ALA B 1 51 ? 44.165 43.308 -30.755 1.00 18.51 51 ALA B N 1
ATOM 3452 C CA . ALA B 1 51 ? 43.158 42.277 -30.552 1.00 18.35 51 ALA B CA 1
ATOM 3453 C C . ALA B 1 51 ? 41.852 42.604 -31.255 1.00 17.34 51 ALA B C 1
ATOM 3454 O O . ALA B 1 51 ? 41.670 43.698 -31.791 1.00 16.70 51 ALA B O 1
ATOM 3456 N N . ARG B 1 52 ? 40.950 41.630 -31.242 1.00 15.92 52 ARG B N 1
ATOM 3457 C CA . ARG B 1 52 ? 39.636 41.775 -31.847 1.00 15.13 52 ARG B CA 1
ATOM 3458 C C . ARG B 1 52 ? 38.629 41.528 -30.721 1.00 15.08 52 ARG B C 1
ATOM 3459 O O . ARG B 1 52 ? 38.658 40.486 -30.071 1.00 14.24 52 ARG B O 1
ATOM 3467 N N . GLY B 1 53 ? 37.749 42.493 -30.473 1.00 12.90 53 GLY B N 1
ATOM 3468 C CA . GLY B 1 53 ? 36.794 42.321 -29.399 1.00 12.37 53 GLY B CA 1
ATOM 3469 C C . GLY B 1 53 ? 35.401 42.833 -29.687 1.00 11.37 53 GLY B C 1
ATOM 3470 O O . GLY B 1 53 ? 35.056 43.120 -30.832 1.00 14.09 53 GLY B O 1
ATOM 3471 N N . ALA B 1 54 ? 34.607 42.945 -28.630 1.00 11.66 54 ALA B N 1
ATOM 3472 C CA . ALA B 1 54 ? 33.232 43.423 -28.724 1.00 13.99 54 ALA B CA 1
ATOM 3473 C C . ALA B 1 54 ? 33.123 44.796 -28.065 1.00 14.57 54 ALA B C 1
ATOM 3474 O O . ALA B 1 54 ? 33.533 44.986 -26.920 1.00 15.41 54 ALA B O 1
ATOM 3476 N N . TYR B 1 55 ? 32.551 45.745 -28.793 1.00 16.99 55 TYR B N 1
ATOM 3477 C CA . TYR B 1 55 ? 32.394 47.112 -28.311 1.00 16.90 55 TYR B CA 1
ATOM 3478 C C . TYR B 1 55 ? 31.205 47.251 -27.365 1.00 17.61 55 TYR B C 1
ATOM 3479 O O . TYR B 1 55 ? 30.104 46.788 -27.670 1.00 18.98 55 TYR B O 1
ATOM 3488 N N . SER B 1 56 ? 31.429 47.888 -26.220 1.00 16.49 56 SER B N 1
ATOM 3489 C CA . SER B 1 56 ? 30.369 48.092 -25.232 1.00 16.24 56 SER B CA 1
ATOM 3490 C C . SER B 1 56 ? 30.335 49.573 -24.826 1.00 17.30 56 SER B C 1
ATOM 3491 O O . SER B 1 56 ? 30.897 49.957 -23.802 1.00 14.89 56 SER B O 1
ATOM 3494 N N . PRO B 1 57 ? 29.653 50.412 -25.627 1.00 17.81 57 PRO B N 1
ATOM 3495 C CA . PRO B 1 57 ? 29.515 51.859 -25.415 1.00 19.66 57 PRO B CA 1
ATOM 3496 C C . PRO B 1 57 ? 28.868 52.308 -24.107 1.00 20.39 57 PRO B C 1
ATOM 3497 O O . PRO B 1 57 ? 29.168 53.388 -23.607 1.00 21.74 57 PRO B O 1
ATOM 3501 N N . ALA B 1 58 ? 27.992 51.480 -23.550 1.00 20.77 58 ALA B N 1
ATOM 3502 C CA . ALA B 1 58 ? 27.304 51.830 -22.314 1.00 20.96 58 ALA B CA 1
ATOM 3503 C C . ALA B 1 58 ? 28.033 51.353 -21.065 1.00 21.26 58 ALA B C 1
ATOM 3504 O O . ALA B 1 58 ? 27.616 51.655 -19.948 1.00 22.64 58 ALA B O 1
ATOM 3506 N N . SER B 1 59 ? 29.131 50.627 -21.246 1.00 19.45 59 SER B N 1
ATOM 3507 C CA . SER B 1 59 ? 29.868 50.100 -20.105 1.00 16.02 59 SER B CA 1
ATOM 3508 C C . SER B 1 59 ? 31.250 50.718 -19.903 1.00 16.32 59 SER B C 1
ATOM 3509 O O . SER B 1 59 ? 31.842 51.255 -20.835 1.00 14.80 59 SER B O 1
ATOM 3512 N N . GLN B 1 60 ? 31.749 50.632 -18.672 1.00 15.69 60 GLN B N 1
ATOM 3513 C CA . GLN B 1 60 ? 33.077 51.134 -18.337 1.00 19.20 60 GLN B CA 1
ATOM 3514 C C . GLN B 1 60 ? 34.101 50.151 -18.890 1.00 17.98 60 GLN B C 1
ATOM 3515 O O . GLN B 1 60 ? 35.271 50.487 -19.073 1.00 19.19 60 GLN B O 1
ATOM 3521 N N . ILE B 1 61 ? 33.647 48.926 -19.137 1.00 17.14 61 ILE B N 1
ATOM 3522 C CA . ILE B 1 61 ? 34.485 47.893 -19.739 1.00 15.80 61 ILE B CA 1
ATOM 3523 C C . ILE B 1 61 ? 34.120 48.086 -21.206 1.00 15.95 61 ILE B C 1
ATOM 3524 O O . ILE B 1 61 ? 33.334 47.328 -21.778 1.00 17.04 61 ILE B O 1
ATOM 3529 N N . ARG B 1 62 ? 34.688 49.140 -21.791 1.00 14.98 62 ARG B N 1
ATOM 3530 C CA . ARG B 1 62 ? 34.413 49.549 -23.164 1.00 16.25 62 ARG B CA 1
ATOM 3531 C C . ARG B 1 62 ? 34.556 48.484 -24.241 1.00 16.31 62 ARG B C 1
ATOM 3532 O O . ARG B 1 62 ? 33.959 48.603 -25.314 1.00 15.05 62 ARG B O 1
ATOM 3540 N N . ALA B 1 63 ? 35.352 47.456 -23.972 1.00 14.76 63 ALA B N 1
ATOM 3541 C CA . ALA B 1 63 ? 35.510 46.368 -24.930 1.00 13.36 63 ALA B CA 1
ATOM 3542 C C . ALA B 1 63 ? 36.033 45.123 -24.230 1.00 13.55 63 ALA B C 1
ATOM 3543 O O . ALA B 1 63 ? 36.746 45.224 -23.232 1.00 11.94 63 ALA B O 1
ATOM 3545 N N . ARG B 1 64 ? 35.638 43.953 -24.728 1.00 11.06 64 ARG B N 1
ATOM 3546 C CA . ARG B 1 64 ? 36.125 42.689 -24.186 1.00 12.55 64 ARG B CA 1
ATOM 3547 C C . ARG B 1 64 ? 36.750 41.940 -25.360 1.00 11.86 64 ARG B C 1
ATOM 3548 O O . ARG B 1 64 ? 36.206 41.933 -26.464 1.00 9.92 64 ARG B O 1
ATOM 3556 N N . VAL B 1 65 ? 37.905 41.332 -25.114 1.00 10.99 65 VAL B N 1
ATOM 3557 C CA . VAL B 1 65 ? 38.641 40.624 -26.154 1.00 13.41 65 VAL B CA 1
ATOM 3558 C C . VAL B 1 65 ? 38.087 39.256 -26.524 1.00 13.70 65 VAL B C 1
ATOM 3559 O O . VAL B 1 65 ? 37.979 38.382 -25.667 1.00 14.59 65 VAL B O 1
ATOM 3563 N N . TRP B 1 66 ? 37.736 39.076 -27.801 1.00 15.05 66 TRP B N 1
ATOM 3564 C CA . TRP B 1 66 ? 37.237 37.788 -28.289 1.00 15.27 66 TRP B CA 1
ATOM 3565 C C . TRP B 1 66 ? 38.452 36.921 -28.640 1.00 13.78 66 TRP B C 1
ATOM 3566 O O . TRP B 1 66 ? 38.498 35.721 -28.333 1.00 13.60 66 TRP B O 1
ATOM 3577 N N . THR B 1 67 ? 39.434 37.535 -29.296 1.00 14.93 67 THR B N 1
ATOM 3578 C CA . THR B 1 67 ? 40.625 36.806 -29.729 1.00 14.40 67 THR B CA 1
ATOM 3579 C C . THR B 1 67 ? 41.853 37.698 -29.917 1.00 15.70 67 THR B C 1
ATOM 3580 O O . THR B 1 67 ? 41.731 38.898 -30.184 1.00 15.62 67 THR B O 1
ATOM 3584 N N . PHE B 1 68 ? 43.034 37.102 -29.765 1.00 16.59 68 PHE B N 1
ATOM 3585 C CA . PHE B 1 68 ? 44.291 37.817 -29.955 1.00 15.52 68 PHE B CA 1
ATOM 3586 C C . PHE B 1 68 ? 44.937 37.329 -31.255 1.00 16.54 68 PHE B C 1
ATOM 3587 O O . PHE B 1 68 ? 46.066 37.701 -31.575 1.00 15.81 68 PHE B O 1
ATOM 3595 N N . ASP B 1 69 ? 44.214 36.484 -31.990 1.00 16.25 69 ASP B N 1
ATOM 3596 C CA . ASP B 1 69 ? 44.686 35.950 -33.278 1.00 18.01 69 ASP B CA 1
ATOM 3597 C C . ASP B 1 69 ? 44.190 36.892 -34.374 1.00 17.17 69 ASP B C 1
ATOM 3598 O O . ASP B 1 69 ? 42.991 36.987 -34.611 1.00 16.45 69 ASP B O 1
ATOM 3603 N N . PRO B 1 70 ? 45.112 37.596 -35.057 1.00 18.20 70 PRO B N 1
ATOM 3604 C CA . PRO B 1 70 ? 44.809 38.547 -36.131 1.00 19.53 70 PRO B CA 1
ATOM 3605 C C . PRO B 1 70 ? 43.942 38.001 -37.264 1.00 19.37 70 PRO B C 1
ATOM 3606 O O . PRO B 1 70 ? 43.143 38.729 -37.844 1.00 17.71 70 PRO B O 1
ATOM 3610 N N . SER B 1 71 ? 44.104 36.717 -37.569 1.00 20.07 71 SER B N 1
ATOM 3611 C CA . SER B 1 71 ? 43.363 36.083 -38.657 1.00 22.65 71 SER B CA 1
ATOM 3612 C C . SER B 1 71 ? 42.031 35.445 -38.262 1.00 21.56 71 SER B C 1
ATOM 3613 O O . SER B 1 71 ? 41.314 34.930 -39.119 1.00 21.52 71 SER B O 1
ATOM 3616 N N . GLU B 1 72 ? 41.693 35.482 -36.979 1.00 20.55 72 GLU B N 1
ATOM 3617 C CA . GLU B 1 72 ? 40.456 34.858 -36.520 1.00 19.03 72 GLU B CA 1
ATOM 3618 C C . GLU B 1 72 ? 39.236 35.771 -36.508 1.00 18.80 72 GLU B C 1
ATOM 3619 O O . GLU B 1 72 ? 39.180 36.756 -35.766 1.00 18.71 72 GLU B O 1
ATOM 3625 N N . SER B 1 73 ? 38.256 35.439 -37.341 1.00 17.94 73 SER B N 1
ATOM 3626 C CA . SER B 1 73 ? 37.019 36.208 -37.416 1.00 19.96 73 SER B CA 1
ATOM 3627 C C . SER B 1 73 ? 36.068 35.715 -36.331 1.00 17.83 73 SER B C 1
ATOM 3628 O O . SER B 1 73 ? 36.133 34.558 -35.920 1.00 16.87 73 SER B O 1
ATOM 3631 N N . ILE B 1 74 ? 35.193 36.584 -35.845 1.00 16.75 74 ILE B N 1
ATOM 3632 C CA . ILE B 1 74 ? 34.261 36.121 -34.839 1.00 17.27 74 ILE B CA 1
ATOM 3633 C C . ILE B 1 74 ? 32.933 35.822 -35.531 1.00 16.06 74 ILE B C 1
ATOM 3634 O O . ILE B 1 74 ? 32.169 36.713 -35.925 1.00 15.22 74 ILE B O 1
ATOM 3639 N N . ASP B 1 75 ? 32.712 34.524 -35.718 1.00 15.10 75 ASP B N 1
ATOM 3640 C CA . ASP B 1 75 ? 31.536 34.001 -36.403 1.00 14.36 75 ASP B CA 1
ATOM 3641 C C . ASP B 1 75 ? 31.122 32.668 -35.784 1.00 14.08 75 ASP B C 1
ATOM 3642 O O . ASP B 1 75 ? 31.641 32.269 -34.742 1.00 12.06 75 ASP B O 1
ATOM 3647 N N . ILE B 1 76 ? 30.197 31.973 -36.441 1.00 14.01 76 ILE B N 1
ATOM 3648 C CA . ILE B 1 76 ? 29.734 30.688 -35.937 1.00 13.48 76 ILE B CA 1
ATOM 3649 C C . ILE B 1 76 ? 30.896 29.741 -35.651 1.00 12.27 76 ILE B C 1
ATOM 3650 O O . ILE B 1 76 ? 30.969 29.154 -34.572 1.00 12.85 76 ILE B O 1
ATOM 3655 N N . ALA B 1 77 ? 31.805 29.600 -36.611 1.00 11.56 77 ALA B N 1
ATOM 3656 C CA . ALA B 1 77 ? 32.960 28.714 -36.446 1.00 11.64 77 ALA B CA 1
ATOM 3657 C C . ALA B 1 77 ? 33.775 29.053 -35.199 1.00 11.68 77 ALA B C 1
ATOM 3658 O O . ALA B 1 77 ? 34.252 28.160 -34.495 1.00 11.03 77 ALA B O 1
ATOM 3660 N N . PHE B 1 78 ? 33.942 30.345 -34.935 1.00 12.86 78 PHE B N 1
ATOM 3661 C CA . PHE B 1 78 ? 34.685 30.809 -33.763 1.00 11.44 78 PHE B CA 1
ATOM 3662 C C . PHE B 1 78 ? 34.064 30.243 -32.499 1.00 10.75 78 PHE B C 1
ATOM 3663 O O . PHE B 1 78 ? 34.762 29.680 -31.651 1.00 11.94 78 PHE B O 1
ATOM 3671 N N . PHE B 1 79 ? 32.750 30.398 -32.368 1.00 10.38 79 PHE B N 1
ATOM 3672 C CA . PHE B 1 79 ? 32.055 29.897 -31.189 1.00 10.31 79 PHE B CA 1
ATOM 3673 C C . PHE B 1 79 ? 32.087 28.374 -31.126 1.00 9.64 79 PHE B C 1
ATOM 3674 O O . PHE B 1 79 ? 32.208 27.802 -30.050 1.00 8.77 79 PHE B O 1
ATOM 3682 N N . SER B 1 80 ? 31.981 27.718 -32.277 1.00 10.25 80 SER B N 1
ATOM 3683 C CA . SER B 1 80 ? 32.024 26.260 -32.306 1.00 11.23 80 SER B CA 1
ATOM 3684 C C . SER B 1 80 ? 33.366 25.767 -31.756 1.00 10.67 80 SER B C 1
ATOM 3685 O O . SER B 1 80 ? 33.403 24.867 -30.924 1.00 13.20 80 SER B O 1
ATOM 3688 N N . ARG B 1 81 ? 34.466 26.358 -32.215 1.00 13.64 81 ARG B N 1
ATOM 3689 C CA . ARG B 1 81 ? 35.796 25.957 -31.742 1.00 14.88 81 ARG B CA 1
ATOM 3690 C C . ARG B 1 81 ? 35.973 26.177 -30.241 1.00 13.62 81 ARG B C 1
ATOM 3691 O O . ARG B 1 81 ? 36.556 25.341 -29.548 1.00 13.67 81 ARG B O 1
ATOM 3699 N N . ARG B 1 82 ? 35.482 27.309 -29.746 1.00 13.94 82 ARG B N 1
ATOM 3700 C CA . ARG B 1 82 ? 35.584 27.631 -28.330 1.00 12.64 82 ARG B CA 1
ATOM 3701 C C . ARG B 1 82 ? 34.757 26.653 -27.510 1.00 13.10 82 ARG B C 1
ATOM 3702 O O . ARG B 1 82 ? 35.183 26.217 -26.438 1.00 15.13 82 ARG B O 1
ATOM 3710 N N . LEU B 1 83 ? 33.574 26.303 -28.009 1.00 12.69 83 LEU B N 1
ATOM 3711 C CA . LEU B 1 83 ? 32.719 25.350 -27.303 1.00 10.85 83 LEU B CA 1
ATOM 3712 C C . LEU B 1 83 ? 33.375 23.980 -27.252 1.00 11.24 83 LEU B C 1
ATOM 3713 O O . LEU B 1 83 ? 33.349 23.303 -26.225 1.00 12.89 83 LEU B O 1
ATOM 3718 N N . GLN B 1 84 ? 33.965 23.573 -28.367 1.00 12.75 84 GLN B N 1
ATOM 3719 C CA . GLN B 1 84 ? 34.616 22.280 -28.435 1.00 13.22 84 GLN B CA 1
ATOM 3720 C C . GLN B 1 84 ? 35.819 22.209 -27.489 1.00 15.37 84 GLN B C 1
ATOM 3721 O O . GLN B 1 84 ? 36.051 21.181 -26.852 1.00 14.54 84 GLN B O 1
ATOM 3727 N N . GLN B 1 85 ? 36.587 23.293 -27.398 1.00 15.82 85 GLN B N 1
ATOM 3728 C CA . GLN B 1 85 ? 37.743 23.308 -26.503 1.00 16.87 85 GLN B CA 1
ATOM 3729 C C . GLN B 1 85 ? 37.280 23.194 -25.053 1.00 13.84 85 GLN B C 1
ATOM 3730 O O . GLN B 1 85 ? 37.872 22.466 -24.254 1.00 14.77 85 GLN B O 1
ATOM 3736 N N . ALA B 1 86 ? 36.221 23.920 -24.714 1.00 12.42 86 ALA B N 1
ATOM 3737 C CA . ALA B 1 86 ? 35.686 23.886 -23.358 1.00 11.31 86 ALA B CA 1
ATOM 3738 C C . ALA B 1 86 ? 35.105 22.509 -23.034 1.00 10.65 86 ALA B C 1
ATOM 3739 O O . ALA B 1 86 ? 35.295 21.999 -21.928 1.00 12.11 86 ALA B O 1
ATOM 3741 N N . GLN B 1 87 ? 34.414 21.911 -24.004 1.00 12.11 87 GLN B N 1
ATOM 3742 C CA . GLN B 1 87 ? 33.794 20.598 -23.828 1.00 12.02 87 GLN B CA 1
ATOM 3743 C C . GLN B 1 87 ? 34.822 19.516 -23.515 1.00 13.94 87 GLN B C 1
ATOM 3744 O O . GLN B 1 87 ? 34.565 18.619 -22.705 1.00 13.77 87 GLN B O 1
ATOM 3750 N N . LYS B 1 88 ? 35.979 19.589 -24.166 1.00 15.09 88 LYS B N 1
ATOM 3751 C CA . LYS B 1 88 ? 37.037 18.607 -23.925 1.00 17.45 88 LYS B CA 1
ATOM 3752 C C . LYS B 1 88 ? 37.339 18.525 -22.429 1.00 16.39 88 LYS B C 1
ATOM 3753 O O . LYS B 1 88 ? 37.488 17.438 -21.873 1.00 16.86 88 LYS B O 1
ATOM 3759 N N . TRP B 1 89 ? 37.441 19.679 -21.780 1.00 14.54 89 TRP B N 1
ATOM 3760 C CA . TRP B 1 89 ? 37.720 19.718 -20.347 1.00 14.37 89 TRP B CA 1
ATOM 3761 C C . TRP B 1 89 ? 36.566 19.138 -19.528 1.00 14.83 89 TRP B C 1
ATOM 3762 O O . TRP B 1 89 ? 36.787 18.327 -18.624 1.00 14.88 89 TRP B O 1
ATOM 3773 N N . ARG B 1 90 ? 35.338 19.557 -19.839 1.00 12.89 90 ARG B N 1
ATOM 3774 C CA . ARG B 1 90 ? 34.169 19.084 -19.100 1.00 12.90 90 ARG B CA 1
ATOM 3775 C C . ARG B 1 90 ? 33.872 17.600 -19.305 1.00 13.75 90 ARG B C 1
ATOM 3776 O O . ARG B 1 90 ? 33.236 16.983 -18.454 1.00 11.75 90 ARG B O 1
ATOM 3784 N N . ASP B 1 91 ? 34.314 17.039 -20.429 1.00 13.81 91 ASP B N 1
ATOM 3785 C CA . ASP B 1 91 ? 34.117 15.609 -20.686 1.00 14.80 91 ASP B CA 1
ATOM 3786 C C . ASP B 1 91 ? 34.955 14.846 -19.656 1.00 14.44 91 ASP B C 1
ATOM 3787 O O . ASP B 1 91 ? 34.516 13.847 -19.083 1.00 13.15 91 ASP B O 1
ATOM 3792 N N . TRP B 1 92 ? 36.172 15.328 -19.429 1.00 15.15 92 TRP B N 1
ATOM 3793 C CA . TRP B 1 92 ? 37.068 14.692 -18.467 1.00 15.38 92 TRP B CA 1
ATOM 3794 C C . TRP B 1 92 ? 36.507 14.825 -17.051 1.00 15.22 92 TRP B C 1
ATOM 3795 O O . TRP B 1 92 ? 36.485 13.859 -16.285 1.00 13.31 92 TRP B O 1
ATOM 3806 N N . LEU B 1 93 ? 36.051 16.024 -16.703 1.00 12.40 93 LEU B N 1
ATOM 3807 C CA . LEU B 1 93 ? 35.482 16.253 -15.378 1.00 14.07 93 LEU B CA 1
ATOM 3808 C C . LEU B 1 93 ? 34.237 15.401 -15.127 1.00 12.83 93 LEU B C 1
ATOM 3809 O O . LEU B 1 93 ? 34.068 14.842 -14.048 1.00 11.06 93 LEU B O 1
ATOM 3814 N N . ALA B 1 94 ? 33.363 15.319 -16.125 1.00 14.36 94 ALA B N 1
ATOM 3815 C CA . ALA B 1 94 ? 32.126 14.548 -16.001 1.00 15.67 94 ALA B CA 1
ATOM 3816 C C . ALA B 1 94 ? 32.402 13.080 -15.692 1.00 15.70 94 ALA B C 1
ATOM 3817 O O . ALA B 1 94 ? 31.779 12.489 -14.812 1.00 16.62 94 ALA B O 1
ATOM 3819 N N . GLN B 1 95 ? 33.343 12.498 -16.422 1.00 17.49 95 GLN B N 1
ATOM 3820 C CA . GLN B 1 95 ? 33.703 11.102 -16.230 1.00 21.03 95 GLN B CA 1
ATOM 3821 C C . GLN B 1 95 ? 34.358 10.896 -14.868 1.00 19.23 95 GLN B C 1
ATOM 3822 O O . GLN B 1 95 ? 34.020 9.965 -14.141 1.00 20.37 95 GLN B O 1
ATOM 3828 N N . LYS B 1 96 ? 35.280 11.787 -14.519 1.00 17.07 96 LYS B N 1
ATOM 3829 C CA . LYS B 1 96 ? 36.004 11.689 -13.255 1.00 18.50 96 LYS B CA 1
ATOM 3830 C C . LYS B 1 96 ? 35.129 11.892 -12.015 1.00 17.69 96 LYS B C 1
ATOM 3831 O O . LYS B 1 96 ? 35.209 11.118 -11.055 1.00 17.47 96 LYS B O 1
ATOM 3837 N N . ASP B 1 97 ? 34.288 12.921 -12.038 1.00 15.59 97 ASP B N 1
ATOM 3838 C CA . ASP B 1 97 ? 33.445 13.216 -10.889 1.00 16.29 97 ASP B CA 1
ATOM 3839 C C . ASP B 1 97 ? 32.014 12.698 -10.982 1.00 14.83 97 ASP B C 1
ATOM 3840 O O . ASP B 1 97 ? 31.186 13.038 -10.149 1.00 17.35 97 ASP B O 1
ATOM 3845 N N . GLY B 1 98 ? 31.737 11.864 -11.982 1.00 15.34 98 GLY B N 1
ATOM 3846 C CA . GLY B 1 98 ? 30.399 11.319 -12.156 1.00 14.57 98 GLY B CA 1
ATOM 3847 C C . GLY B 1 98 ? 29.370 12.420 -12.320 1.00 14.12 98 GLY B C 1
ATOM 3848 O O . GLY B 1 98 ? 28.368 12.464 -11.601 1.00 14.89 98 GLY B O 1
ATOM 3849 N N . LEU B 1 99 ? 29.612 13.308 -13.277 1.00 13.38 99 LEU B N 1
ATOM 3850 C CA . LEU B 1 99 ? 28.714 14.429 -13.503 1.00 16.18 99 LEU B CA 1
ATOM 3851 C C . LEU B 1 99 ? 27.798 14.276 -14.702 1.00 17.89 99 LEU B C 1
ATOM 3852 O O . LEU B 1 99 ? 28.174 13.736 -15.742 1.00 18.26 99 LEU B O 1
ATOM 3857 N N . ASP B 1 100 ? 26.593 14.797 -14.532 1.00 19.81 100 ASP B N 1
ATOM 3858 C CA . ASP B 1 100 ? 25.561 14.789 -15.550 1.00 21.78 100 ASP B CA 1
ATOM 3859 C C . ASP B 1 100 ? 25.303 16.264 -15.893 1.00 21.46 100 ASP B C 1
ATOM 3860 O O . ASP B 1 100 ? 24.583 16.589 -16.844 1.00 19.59 100 ASP B O 1
ATOM 3865 N N . SER B 1 101 ? 25.926 17.147 -15.113 1.00 17.13 101 SER B N 1
ATOM 3866 C CA . SER B 1 101 ? 25.773 18.585 -15.278 1.00 16.03 101 SER B CA 1
ATOM 3867 C C . SER B 1 101 ? 27.052 19.313 -14.867 1.00 14.94 101 SER B C 1
ATOM 3868 O O . SER B 1 101 ? 27.813 18.824 -14.026 1.00 14.54 101 SER B O 1
ATOM 3871 N N . TYR B 1 102 ? 27.275 20.487 -15.452 1.00 13.52 102 TYR B N 1
ATOM 3872 C CA . TYR B 1 102 ? 28.468 21.276 -15.157 1.00 12.80 102 TYR B CA 1
ATOM 3873 C C . TYR B 1 102 ? 28.410 22.605 -15.887 1.00 11.63 102 TYR B C 1
ATOM 3874 O O . TYR B 1 102 ? 27.568 22.804 -16.760 1.00 11.54 102 TYR B O 1
ATOM 3883 N N . ARG B 1 103 ? 29.301 23.520 -15.520 1.00 10.64 103 ARG B N 1
ATOM 3884 C CA . ARG B 1 103 ? 29.366 24.796 -16.216 1.00 11.27 103 ARG B CA 1
ATOM 3885 C C . ARG B 1 103 ? 30.229 24.501 -17.444 1.00 10.59 103 ARG B C 1
ATOM 3886 O O . ARG B 1 103 ? 31.365 24.047 -17.307 1.00 12.25 103 ARG B O 1
ATOM 3894 N N . LEU B 1 104 ? 29.684 24.737 -18.635 1.00 10.83 104 LEU B N 1
ATOM 3895 C CA . LEU B 1 104 ? 30.417 24.477 -19.874 1.00 11.75 104 LEU B CA 1
ATOM 3896 C C . LEU B 1 104 ? 31.350 25.632 -20.220 1.00 13.83 104 LEU B C 1
ATOM 3897 O O . LEU B 1 104 ? 32.533 25.418 -20.489 1.00 13.25 104 LEU B O 1
ATOM 3902 N N . ILE B 1 105 ? 30.830 26.853 -20.236 1.00 13.93 105 ILE B N 1
ATOM 3903 C CA . ILE B 1 105 ? 31.704 27.986 -20.511 1.00 14.96 105 ILE B CA 1
ATOM 3904 C C . ILE B 1 105 ? 31.601 29.013 -19.391 1.00 13.52 105 ILE B C 1
ATOM 3905 O O . ILE B 1 105 ? 30.509 29.453 -19.012 1.00 11.19 105 ILE B O 1
ATOM 3910 N N . ALA B 1 106 ? 32.764 29.365 -18.854 1.00 12.29 106 ALA B N 1
ATOM 3911 C CA . ALA B 1 106 ? 32.871 30.311 -17.758 1.00 13.02 106 ALA B CA 1
ATOM 3912 C C . ALA B 1 106 ? 33.454 31.626 -18.253 1.00 15.68 106 ALA B C 1
ATOM 3913 O O . ALA B 1 106 ? 34.545 32.025 -17.842 1.00 15.88 106 ALA B O 1
ATOM 3915 N N . GLY B 1 107 ? 32.719 32.278 -19.152 1.00 15.28 107 GLY B N 1
ATOM 3916 C CA . GLY B 1 107 ? 33.132 33.558 -19.698 1.00 14.32 107 GLY B CA 1
ATOM 3917 C C . GLY B 1 107 ? 34.574 33.693 -20.148 1.00 13.58 107 GLY B C 1
ATOM 3918 O O . GLY B 1 107 ? 35.090 32.887 -20.925 1.00 11.80 107 GLY B O 1
ATOM 3919 N N . GLU B 1 108 ? 35.207 34.758 -19.669 1.00 13.58 108 GLU B N 1
ATOM 3920 C CA . GLU B 1 108 ? 36.594 35.079 -19.988 1.00 13.19 108 GLU B CA 1
ATOM 3921 C C . GLU B 1 108 ? 37.566 33.903 -19.840 1.00 12.63 108 GLU B C 1
ATOM 3922 O O . GLU B 1 108 ? 38.515 33.769 -20.610 1.00 11.62 108 GLU B O 1
ATOM 3928 N N . SER B 1 109 ? 37.335 33.049 -18.854 1.00 10.89 109 SER B N 1
ATOM 3929 C CA . SER B 1 109 ? 38.241 31.930 -18.623 1.00 13.78 109 SER B CA 1
ATOM 3930 C C . SER B 1 109 ? 38.160 30.790 -19.647 1.00 14.55 109 SER B C 1
ATOM 3931 O O . SER B 1 109 ? 39.000 29.883 -19.644 1.00 15.22 109 SER B O 1
ATOM 3934 N N . ASP B 1 110 ? 37.145 30.817 -20.503 1.00 12.56 110 ASP B N 1
ATOM 3935 C CA . ASP B 1 110 ? 37.047 29.816 -21.565 1.00 13.70 110 ASP B CA 1
ATOM 3936 C C . ASP B 1 110 ? 37.153 30.564 -22.904 1.00 14.15 110 ASP B C 1
ATOM 3937 O O . ASP B 1 110 ? 36.805 30.045 -23.968 1.00 14.61 110 ASP B O 1
ATOM 3942 N N . GLY B 1 111 ? 37.644 31.801 -22.832 1.00 13.50 111 GLY B N 1
ATOM 3943 C CA . GLY B 1 111 ? 37.829 32.609 -24.030 1.00 12.99 111 GLY B CA 1
ATOM 3944 C C . GLY B 1 111 ? 36.579 33.195 -24.657 1.00 14.06 111 GLY B C 1
ATOM 3945 O O . GLY B 1 111 ? 36.577 33.535 -25.849 1.00 13.56 111 GLY B O 1
ATOM 3946 N N . LEU B 1 112 ? 35.522 33.329 -23.864 1.00 10.87 112 LEU B N 1
ATOM 3947 C CA . LEU B 1 112 ? 34.264 33.886 -24.351 1.00 11.58 112 LEU B CA 1
ATOM 3948 C C . LEU B 1 112 ? 33.719 34.870 -23.316 1.00 12.11 112 LEU B C 1
ATOM 3949 O O . LEU B 1 112 ? 32.711 34.608 -22.666 1.00 14.24 112 LEU B O 1
ATOM 3954 N N . PRO B 1 113 ? 34.385 36.025 -23.157 1.00 12.24 113 PRO B N 1
ATOM 3955 C CA . PRO B 1 113 ? 33.975 37.050 -22.194 1.00 13.14 113 PRO B CA 1
ATOM 3956 C C . PRO B 1 113 ? 32.495 37.397 -22.282 1.00 14.20 113 PRO B C 1
ATOM 3957 O O . PRO B 1 113 ? 31.961 37.582 -23.374 1.00 14.25 113 PRO B O 1
ATOM 3961 N N . GLY B 1 114 ? 31.844 37.484 -21.126 1.00 13.50 114 GLY B N 1
ATOM 3962 C CA . GLY B 1 114 ? 30.435 37.834 -21.090 1.00 14.18 114 GLY B CA 1
ATOM 3963 C C . GLY B 1 114 ? 29.466 36.692 -21.314 1.00 12.90 114 GLY B C 1
ATOM 3964 O O . GLY B 1 114 ? 28.263 36.868 -21.167 1.00 15.93 114 GLY B O 1
ATOM 3965 N N . ILE B 1 115 ? 29.979 35.518 -21.673 1.00 12.71 115 ILE B N 1
ATOM 3966 C CA . ILE B 1 115 ? 29.117 34.370 -21.909 1.00 11.19 115 ILE B CA 1
ATOM 3967 C C 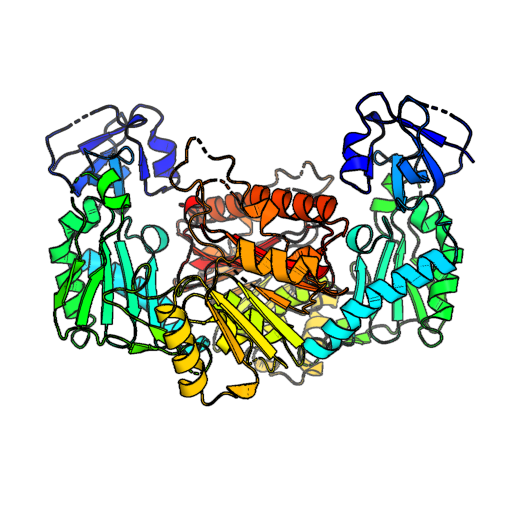. ILE B 1 115 ? 29.289 33.279 -20.860 1.00 12.90 115 ILE B C 1
ATOM 3968 O O . ILE B 1 115 ? 30.401 32.848 -20.567 1.00 11.59 115 ILE B O 1
ATOM 3973 N N . THR B 1 116 ? 28.189 32.840 -20.273 1.00 11.57 116 THR B N 1
ATOM 3974 C CA . THR B 1 116 ? 28.266 31.737 -19.338 1.00 13.65 116 THR B CA 1
ATOM 3975 C C . THR B 1 116 ? 27.236 30.705 -19.793 1.00 14.26 116 THR B C 1
ATOM 3976 O O . THR B 1 116 ? 26.134 31.052 -20.220 1.00 15.01 116 THR B O 1
ATOM 3980 N N . ILE B 1 117 ? 27.620 29.436 -19.759 1.00 13.48 117 ILE B N 1
ATOM 3981 C CA . ILE B 1 117 ? 26.713 28.376 -20.168 1.00 12.14 117 ILE B CA 1
ATOM 3982 C C . ILE B 1 117 ? 26.838 27.218 -19.200 1.00 13.21 117 ILE B C 1
ATOM 3983 O O . ILE B 1 117 ? 27.937 26.731 -18.940 1.00 11.68 117 ILE B O 1
ATOM 3988 N N . ASP B 1 118 ? 25.707 26.804 -18.641 1.00 13.66 118 ASP B N 1
ATOM 3989 C CA . ASP B 1 118 ? 25.682 25.683 -17.721 1.00 15.39 118 ASP B CA 1
ATOM 3990 C C . ASP B 1 118 ? 24.868 24.553 -18.340 1.00 16.77 118 ASP B C 1
ATOM 3991 O O . ASP B 1 118 ? 23.804 24.775 -18.928 1.00 14.98 118 ASP B O 1
ATOM 3996 N N . ARG B 1 119 ? 25.397 23.344 -18.218 1.00 17.77 119 ARG B N 1
ATOM 3997 C CA . ARG B 1 119 ? 24.747 22.154 -18.734 1.00 18.14 119 ARG B CA 1
ATOM 3998 C C . ARG B 1 119 ? 24.055 21.472 -17.559 1.00 17.61 119 ARG B C 1
ATOM 3999 O O . ARG B 1 119 ? 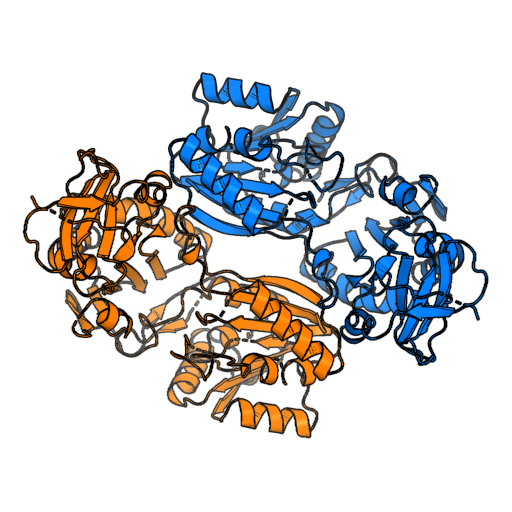24.682 21.226 -16.528 1.00 14.72 119 ARG B O 1
ATOM 4007 N N . PHE B 1 120 ? 22.754 21.215 -17.708 1.00 17.92 120 PHE B N 1
ATOM 4008 C CA . PHE B 1 120 ? 21.947 20.522 -16.697 1.00 17.49 120 PHE B CA 1
ATOM 4009 C C . PHE B 1 120 ? 21.217 19.411 -17.459 1.00 19.00 120 PHE B C 1
ATOM 4010 O O . PHE B 1 120 ? 20.205 19.666 -18.110 1.00 18.15 120 PHE B O 1
ATOM 4018 N N . GLY B 1 121 ? 21.733 18.190 -17.390 1.00 20.48 121 GLY B N 1
ATOM 4019 C CA . GLY B 1 121 ? 21.102 17.095 -18.111 1.00 20.38 121 GLY B CA 1
ATOM 4020 C C . GLY B 1 121 ? 21.095 17.408 -19.597 1.00 21.38 121 GLY B C 1
ATOM 4021 O O . GLY B 1 121 ? 22.151 17.629 -20.192 1.00 19.85 121 GLY B O 1
ATOM 4022 N N . ASN B 1 122 ? 19.909 17.437 -20.200 1.00 20.07 122 ASN B N 1
ATOM 4023 C CA . ASN B 1 122 ? 19.788 17.745 -21.620 1.00 21.80 122 ASN B CA 1
ATOM 4024 C C . ASN B 1 122 ? 19.445 19.211 -21.890 1.00 19.68 122 ASN B C 1
ATOM 4025 O O . ASN B 1 122 ? 18.921 19.548 -22.952 1.00 19.35 122 ASN B O 1
ATOM 4030 N N . PHE B 1 123 ? 19.740 20.081 -20.930 1.00 18.68 123 PHE B N 1
ATOM 4031 C CA . PHE B 1 123 ? 19.473 21.508 -21.094 1.00 17.25 123 PHE B CA 1
ATOM 4032 C C . PHE B 1 123 ? 20.757 22.325 -21.052 1.00 17.66 123 PHE B C 1
ATOM 4033 O O . PHE B 1 123 ? 21.665 22.033 -20.275 1.00 15.28 123 PHE B O 1
ATOM 4041 N N . LEU B 1 124 ? 20.820 23.338 -21.909 1.00 15.82 124 LEU B N 1
ATOM 4042 C CA . LEU B 1 124 ? 21.947 24.254 -21.964 1.00 15.32 124 LEU B CA 1
ATOM 4043 C C . LEU B 1 124 ? 21.321 25.568 -21.534 1.00 13.76 124 LEU B C 1
ATOM 4044 O O . LEU B 1 124 ? 20.358 26.022 -22.149 1.00 13.53 124 LEU B O 1
ATOM 4049 N N . VAL B 1 125 ? 21.834 26.146 -20.452 1.00 12.20 125 VAL B N 1
ATOM 4050 C CA . VAL B 1 125 ? 21.304 27.401 -19.928 1.00 11.96 125 VAL B CA 1
ATOM 4051 C C . VAL B 1 125 ? 22.310 28.513 -20.150 1.00 13.19 125 VAL B C 1
ATOM 4052 O O . VAL B 1 125 ? 23.459 28.439 -19.709 1.00 9.43 125 VAL B O 1
ATOM 4056 N N . LEU B 1 126 ? 21.849 29.550 -20.834 1.00 13.91 126 LEU B N 1
ATOM 4057 C CA . LEU B 1 126 ? 22.676 30.689 -21.182 1.00 15.35 126 LEU B CA 1
ATOM 4058 C C . LEU B 1 126 ? 22.511 31.893 -20.272 1.00 15.98 126 LEU B C 1
ATOM 4059 O O . LEU B 1 126 ? 21.463 32.102 -19.671 1.00 18.08 126 LEU B O 1
ATOM 4064 N N . GLN B 1 127 ? 23.576 32.673 -20.177 1.00 17.01 127 GLN B N 1
ATOM 4065 C CA . GLN B 1 127 ? 23.556 33.930 -19.453 1.00 16.47 127 GLN B CA 1
ATOM 4066 C C . GLN B 1 127 ? 24.481 34.788 -20.302 1.00 16.46 127 GLN B C 1
ATOM 4067 O O . GLN B 1 127 ? 25.706 34.625 -20.264 1.00 17.25 127 GLN B O 1
ATOM 4073 N N . LEU B 1 128 ? 23.885 35.657 -21.116 1.00 15.85 128 LEU B N 1
ATOM 4074 C CA . LEU B 1 128 ? 24.646 36.553 -21.982 1.00 14.25 128 LEU B CA 1
ATOM 4075 C C . LEU B 1 128 ? 24.706 37.870 -21.222 1.00 15.48 128 LEU B C 1
ATOM 4076 O O . LEU B 1 128 ? 23.762 38.665 -21.231 1.00 15.66 128 LEU B O 1
ATOM 4081 N N . LEU B 1 129 ? 25.836 38.093 -20.566 1.00 17.66 129 LEU B N 1
ATOM 4082 C CA . LEU B 1 129 ? 25.990 39.258 -19.711 1.00 21.06 129 LEU B CA 1
ATOM 4083 C C . LEU B 1 129 ? 26.686 40.499 -20.245 1.00 21.07 129 LEU B C 1
ATOM 4084 O O . LEU B 1 129 ? 26.571 41.569 -19.646 1.00 23.85 129 LEU B O 1
ATOM 4089 N N . SER B 1 130 ? 27.409 40.380 -21.351 1.00 20.33 130 SER B N 1
ATOM 4090 C CA . SER B 1 130 ? 28.089 41.550 -21.901 1.00 18.59 130 SER B CA 1
ATOM 4091 C C . SER B 1 130 ? 27.444 41.925 -23.225 1.00 16.90 130 SER B C 1
ATOM 4092 O O . SER B 1 130 ? 26.682 41.145 -23.789 1.00 15.90 130 SER B O 1
ATOM 4095 N N . ALA B 1 131 ? 27.753 43.121 -23.715 1.00 16.13 131 ALA B N 1
ATOM 4096 C CA . ALA B 1 131 ? 27.195 43.598 -24.977 1.00 14.14 131 ALA B CA 1
ATOM 4097 C C . ALA B 1 131 ? 27.575 42.644 -26.114 1.00 13.88 131 ALA B C 1
ATOM 4098 O O . ALA B 1 131 ? 26.755 42.326 -26.981 1.00 11.83 131 ALA B O 1
ATOM 4100 N N . GLY B 1 132 ? 28.820 42.186 -26.102 1.00 13.13 132 GLY B N 1
ATOM 4101 C CA . GLY B 1 132 ? 29.273 41.270 -27.132 1.00 11.18 132 GLY B CA 1
ATOM 4102 C C . GLY B 1 132 ? 28.508 39.957 -27.115 1.00 13.45 132 GLY B C 1
ATOM 4103 O O . GLY B 1 132 ? 28.208 39.393 -28.168 1.00 10.53 132 GLY B O 1
ATOM 4104 N N . ALA B 1 133 ? 28.193 39.476 -25.917 1.00 11.61 133 ALA B N 1
ATOM 4105 C CA . ALA B 1 133 ? 27.461 38.222 -25.759 1.00 13.51 133 ALA B CA 1
ATOM 4106 C C . ALA B 1 133 ? 26.092 38.297 -26.425 1.00 15.56 133 ALA B C 1
ATOM 4107 O O . ALA B 1 133 ? 25.695 37.393 -27.164 1.00 12.89 133 ALA B O 1
ATOM 4109 N N . GLU B 1 134 ? 25.368 39.376 -26.154 1.00 15.04 134 GLU B N 1
ATOM 4110 C CA . GLU B 1 134 ? 24.044 39.556 -26.735 1.00 16.10 134 GLU B CA 1
ATOM 4111 C C . GLU B 1 134 ? 24.116 39.750 -28.246 1.00 15.63 134 GLU B C 1
ATOM 4112 O O . GLU B 1 134 ? 23.315 39.180 -28.994 1.00 17.46 134 GLU B O 1
ATOM 4118 N N . TYR B 1 135 ? 25.070 40.563 -28.690 1.00 14.81 135 TYR B N 1
ATOM 4119 C CA . TYR B 1 135 ? 25.254 40.834 -30.112 1.00 15.73 135 TYR B CA 1
ATOM 4120 C C . TYR B 1 135 ? 25.478 39.537 -30.898 1.00 15.22 135 TYR B C 1
ATOM 4121 O O . TYR B 1 135 ? 24.931 39.356 -31.986 1.00 14.92 135 TYR B O 1
ATOM 4130 N N . GLN B 1 136 ? 26.273 38.637 -30.331 1.00 14.05 136 GLN B N 1
ATOM 4131 C CA . GLN B 1 136 ? 26.584 37.359 -30.969 1.00 14.42 136 GLN B CA 1
ATOM 4132 C C . GLN B 1 136 ? 25.606 36.228 -30.634 1.00 13.88 136 GLN B C 1
ATOM 4133 O O . GLN B 1 136 ? 25.889 35.062 -30.925 1.00 11.75 136 GLN B O 1
ATOM 4139 N N . ARG B 1 137 ? 24.468 36.566 -30.030 1.00 11.03 137 ARG B N 1
ATOM 4140 C CA . ARG B 1 137 ? 23.479 35.556 -29.660 1.00 14.65 137 ARG B CA 1
ATOM 4141 C C . ARG B 1 137 ? 23.148 34.562 -30.770 1.00 14.27 137 ARG B C 1
ATOM 4142 O O . ARG B 1 137 ? 23.165 33.352 -30.540 1.00 14.44 137 ARG B O 1
ATOM 4150 N N . ALA B 1 138 ? 22.839 35.070 -31.962 1.00 14.12 138 ALA B N 1
ATOM 4151 C CA . ALA B 1 138 ? 22.498 34.220 -33.103 1.00 15.03 138 ALA B CA 1
ATOM 4152 C C . ALA B 1 138 ? 23.612 33.243 -33.474 1.00 15.48 138 ALA B C 1
ATOM 4153 O O . ALA B 1 138 ? 23.357 32.054 -33.668 1.00 13.33 138 ALA B O 1
ATOM 4155 N N . ALA B 1 139 ? 24.841 33.745 -33.584 1.00 14.46 139 ALA B N 1
ATOM 4156 C CA . ALA B 1 139 ? 25.985 32.903 -33.929 1.00 13.61 139 ALA B CA 1
ATOM 4157 C C . ALA B 1 139 ? 26.229 31.844 -32.862 1.00 14.33 139 ALA B C 1
ATOM 4158 O O . ALA B 1 139 ? 26.508 30.677 -33.178 1.00 13.33 139 ALA B O 1
ATOM 4160 N N . LEU B 1 140 ? 26.147 32.249 -31.599 1.00 14.04 140 LEU B N 1
ATOM 4161 C CA . LEU B 1 140 ? 26.344 31.320 -30.488 1.00 13.94 140 LEU B CA 1
ATOM 4162 C C . LEU B 1 140 ? 25.312 30.196 -30.558 1.00 14.02 140 LEU B C 1
ATOM 4163 O O . LEU B 1 140 ? 25.659 29.019 -30.469 1.00 13.30 140 LEU B O 1
ATOM 4168 N N . ILE B 1 141 ? 24.046 30.569 -30.729 1.00 12.79 141 ILE B N 1
ATOM 4169 C CA . ILE B 1 141 ? 22.969 29.587 -30.801 1.00 14.77 141 ILE B CA 1
ATOM 4170 C C . ILE B 1 141 ? 23.181 28.601 -31.943 1.00 12.53 141 ILE B C 1
ATOM 4171 O O . ILE B 1 141 ? 22.971 27.403 -31.779 1.00 15.19 141 ILE B O 1
ATOM 4176 N N . SER B 1 142 ? 23.586 29.105 -33.102 1.00 12.85 142 SER B N 1
ATOM 4177 C CA . SER B 1 142 ? 23.815 28.239 -34.255 1.00 12.78 142 SER B CA 1
ATOM 4178 C C . SER B 1 142 ? 24.886 27.206 -33.940 1.00 12.49 142 SER B C 1
ATOM 4179 O O . SER B 1 142 ? 24.740 26.026 -34.266 1.00 11.85 142 SER B O 1
ATOM 4182 N N . ALA B 1 143 ? 25.968 27.659 -33.315 1.00 13.19 143 ALA B N 1
ATOM 4183 C CA . ALA B 1 143 ? 27.055 26.761 -32.944 1.00 13.57 143 ALA B CA 1
ATOM 4184 C C . ALA B 1 143 ? 26.533 25.719 -31.960 1.00 13.99 143 ALA B C 1
ATOM 4185 O O . ALA B 1 143 ? 26.795 24.528 -32.117 1.00 15.38 143 ALA B O 1
ATOM 4187 N N . LEU B 1 144 ? 25.790 26.169 -30.950 1.00 13.97 144 LEU B N 1
ATOM 4188 C CA . LEU B 1 144 ? 25.236 25.255 -29.950 1.00 14.05 144 LEU B CA 1
ATOM 4189 C C . LEU B 1 144 ? 24.307 24.205 -30.560 1.00 15.05 144 LEU B C 1
ATOM 4190 O O . LEU B 1 144 ? 24.376 23.030 -30.203 1.00 13.46 144 LEU B O 1
ATOM 4195 N N . GLN B 1 145 ? 23.450 24.621 -31.488 1.00 15.62 145 GLN B N 1
ATOM 4196 C CA . GLN B 1 145 ? 22.522 23.687 -32.119 1.00 17.77 145 GLN B CA 1
ATOM 4197 C C . GLN B 1 145 ? 23.246 22.626 -32.941 1.00 16.61 145 GLN B C 1
ATOM 4198 O O . GLN B 1 145 ? 22.799 21.486 -33.018 1.00 15.96 145 GLN B O 1
ATOM 4204 N N . THR B 1 146 ? 24.359 23.014 -33.556 1.00 16.28 146 THR B N 1
ATOM 4205 C CA . THR B 1 146 ? 25.148 22.091 -34.364 1.00 15.67 146 THR B CA 1
ATOM 4206 C C . THR B 1 146 ? 25.884 21.069 -33.497 1.00 15.04 146 THR B C 1
ATOM 4207 O O . THR B 1 146 ? 25.907 19.874 -33.807 1.00 14.55 146 THR B O 1
ATOM 4211 N N . LEU B 1 147 ? 26.474 21.545 -32.405 1.00 14.03 147 LEU B N 1
ATOM 4212 C CA . LEU B 1 147 ? 27.241 20.683 -31.505 1.00 13.91 147 LEU B CA 1
ATOM 4213 C C . LEU B 1 147 ? 26.402 19.880 -30.522 1.00 12.65 147 LEU B C 1
ATOM 4214 O O . LEU B 1 147 ? 26.794 18.786 -30.137 1.00 11.57 147 LEU B O 1
ATOM 4219 N N . TYR B 1 148 ? 25.249 20.415 -30.129 1.00 15.86 148 TYR B N 1
ATOM 4220 C CA . TYR B 1 148 ? 24.373 19.750 -29.163 1.00 15.11 148 TYR B CA 1
ATOM 4221 C C . TYR B 1 148 ? 22.937 19.713 -29.681 1.00 16.51 148 TYR B C 1
ATOM 4222 O O . TYR B 1 148 ? 22.017 20.208 -29.031 1.00 14.08 148 TYR B O 1
ATOM 4231 N N . PRO B 1 149 ? 22.728 19.081 -30.844 1.00 18.16 149 PRO B N 1
ATOM 4232 C CA . PRO B 1 149 ? 21.415 18.968 -31.487 1.00 21.05 149 PRO B CA 1
ATOM 4233 C C . PRO B 1 149 ? 20.249 18.468 -30.640 1.00 22.86 149 PRO B C 1
ATOM 4234 O O . PRO B 1 149 ? 19.118 18.918 -30.819 1.00 22.78 149 PRO B O 1
ATOM 4238 N N . GLU B 1 150 ? 20.526 17.562 -29.711 1.00 23.99 150 GLU B N 1
ATOM 4239 C CA . GLU B 1 150 ? 19.487 16.995 -28.854 1.00 27.25 150 GLU B CA 1
ATOM 4240 C C . GLU B 1 150 ? 19.184 17.809 -27.595 1.00 25.42 150 GLU B C 1
ATOM 4241 O O . GLU B 1 150 ? 18.214 17.520 -26.898 1.00 25.72 150 GLU B O 1
ATOM 4247 N N . CYS B 1 151 ? 20.009 18.807 -27.295 1.00 23.43 151 CYS B N 1
ATOM 4248 C CA . CYS B 1 151 ? 19.808 19.613 -26.092 1.00 22.06 151 CYS B CA 1
ATOM 4249 C C . CYS B 1 151 ? 18.854 20.782 -26.268 1.00 20.78 151 CYS B C 1
ATOM 4250 O O . CYS B 1 151 ? 18.729 21.344 -27.353 1.00 21.46 151 CYS B O 1
ATOM 4253 N N . SER B 1 152 ? 18.182 21.144 -25.182 1.00 19.52 152 SER B N 1
ATOM 4254 C CA . SER B 1 152 ? 17.276 22.280 -25.195 1.00 17.28 152 SER B CA 1
ATOM 4255 C C . SER B 1 152 ? 18.105 23.453 -24.703 1.00 17.65 152 SER B C 1
ATOM 4256 O O . SER B 1 152 ? 19.024 23.273 -23.901 1.00 19.92 152 SER B O 1
ATOM 4259 N N . ILE B 1 153 ? 17.805 24.647 -25.199 1.00 16.72 153 ILE B N 1
ATOM 4260 C CA . ILE B 1 153 ? 18.545 25.825 -24.783 1.00 15.89 153 ILE B CA 1
ATOM 4261 C C . ILE B 1 153 ? 17.582 26.757 -24.076 1.00 17.18 153 ILE B C 1
ATOM 4262 O O . ILE B 1 153 ? 16.500 27.050 -24.584 1.00 16.82 153 ILE B O 1
ATOM 4267 N N . TYR B 1 154 ? 17.972 27.191 -22.883 1.00 15.01 154 TYR B N 1
ATOM 4268 C CA . TYR B 1 154 ? 17.153 28.097 -22.097 1.00 15.84 154 TYR B CA 1
ATOM 4269 C C . TYR B 1 154 ? 18.004 29.318 -21.739 1.00 15.57 154 TYR B C 1
ATOM 4270 O O . TYR B 1 154 ? 19.216 29.199 -21.513 1.00 15.71 154 TYR B O 1
ATOM 4279 N N . ASP B 1 155 ? 17.369 30.484 -21.686 1.00 14.86 155 ASP B N 1
ATOM 4280 C CA . ASP B 1 155 ? 18.066 31.731 -21.382 1.00 15.17 155 ASP B CA 1
ATOM 4281 C C . ASP B 1 155 ? 17.796 32.261 -19.975 1.00 14.70 155 ASP B C 1
ATOM 4282 O O . ASP B 1 155 ? 16.650 32.510 -19.609 1.00 15.06 155 ASP B O 1
ATOM 4287 N N . ARG B 1 156 ? 18.852 32.420 -19.180 1.00 14.60 156 ARG B N 1
ATOM 4288 C CA . ARG B 1 156 ? 18.710 32.964 -17.830 1.00 15.17 156 ARG B CA 1
ATOM 4289 C C . ARG B 1 156 ? 19.561 34.219 -17.734 1.00 16.89 156 ARG B C 1
ATOM 4290 O O . ARG B 1 156 ? 20.405 34.351 -16.846 1.00 16.80 156 ARG B O 1
ATOM 4298 N N . SER B 1 157 ? 19.336 35.141 -18.662 1.00 17.10 157 SER B N 1
ATOM 4299 C CA . SER B 1 157 ? 20.088 36.387 -18.686 1.00 17.63 157 SER B CA 1
ATOM 4300 C C . SER B 1 157 ? 19.407 37.457 -17.850 1.00 19.80 157 SER B C 1
ATOM 4301 O O . SER B 1 157 ? 19.505 38.648 -18.151 1.00 22.44 157 SER B O 1
ATOM 4304 N N . ASP B 1 158 ? 18.716 37.016 -16.801 1.00 20.55 158 ASP B N 1
ATOM 4305 C CA . ASP B 1 158 ? 18.017 37.913 -15.887 1.00 20.95 158 ASP B CA 1
ATOM 4306 C C . ASP B 1 158 ? 18.969 38.262 -14.748 1.00 20.37 158 ASP B C 1
ATOM 4307 O O . ASP B 1 158 ? 18.686 38.007 -13.581 1.00 18.63 158 ASP B O 1
ATOM 4312 N N . VAL B 1 159 ? 20.106 38.842 -15.112 1.00 21.15 159 VAL B N 1
ATOM 4313 C CA . VAL B 1 159 ? 21.132 39.222 -14.152 1.00 21.64 159 VAL B CA 1
ATOM 4314 C C . VAL B 1 159 ? 21.350 40.730 -14.199 1.00 21.09 159 VAL B C 1
ATOM 4315 O O . VAL B 1 159 ? 21.539 41.306 -15.269 1.00 20.00 159 VAL B O 1
ATOM 4319 N N . ALA B 1 160 ? 21.320 41.360 -13.033 1.00 21.27 160 ALA B N 1
ATOM 4320 C CA . ALA B 1 160 ? 21.488 42.804 -12.928 1.00 22.99 160 ALA B CA 1
ATOM 4321 C C . ALA B 1 160 ? 22.715 43.360 -13.653 1.00 24.27 160 ALA B C 1
ATOM 4322 O O . ALA B 1 160 ? 22.712 44.515 -14.076 1.00 24.31 160 ALA B O 1
ATOM 4324 N N . VAL B 1 161 ? 23.757 42.550 -13.809 1.00 23.82 161 VAL B N 1
ATOM 4325 C CA . VAL B 1 161 ? 24.963 43.029 -14.476 1.00 23.80 161 VAL B CA 1
ATOM 4326 C C . VAL B 1 161 ? 24.697 43.508 -15.905 1.00 22.40 161 VAL B C 1
ATOM 4327 O O . VAL B 1 161 ? 25.433 44.343 -16.435 1.00 21.90 161 VAL B O 1
ATOM 4331 N N . ARG B 1 162 ? 23.641 42.999 -16.532 1.00 20.43 162 ARG B N 1
ATOM 4332 C CA . ARG B 1 162 ? 23.329 43.418 -17.888 1.00 18.48 162 ARG B CA 1
ATOM 4333 C C . ARG B 1 162 ? 23.028 44.914 -17.971 1.00 18.48 162 ARG B C 1
ATOM 4334 O O . ARG B 1 162 ? 23.195 45.522 -19.026 1.00 16.35 162 ARG B O 1
ATOM 4342 N N . LYS B 1 163 ? 22.584 45.502 -16.860 1.00 17.45 163 LYS B N 1
ATOM 4343 C CA . LYS B 1 163 ? 22.302 46.934 -16.821 1.00 19.35 163 LYS B CA 1
ATOM 4344 C C . LYS B 1 163 ? 23.620 47.698 -16.961 1.00 19.66 163 LYS B C 1
ATOM 4345 O O . LYS B 1 163 ? 23.665 48.769 -17.563 1.00 19.75 163 LYS B O 1
ATOM 4351 N N . LYS B 1 164 ? 24.691 47.138 -16.406 1.00 18.94 164 LYS B N 1
ATOM 4352 C CA . LYS B 1 164 ? 26.005 47.764 -16.507 1.00 22.28 164 LYS B CA 1
ATOM 4353 C C . LYS B 1 164 ? 26.438 47.805 -17.971 1.00 21.65 164 LYS B C 1
ATOM 4354 O O . LYS B 1 164 ? 27.274 48.618 -18.355 1.00 23.20 164 LYS B O 1
ATOM 4360 N N . GLU B 1 165 ? 25.861 46.925 -18.784 1.00 20.42 165 GLU B N 1
ATOM 4361 C CA . GLU B 1 165 ? 26.204 46.862 -20.197 1.00 20.07 165 GLU B CA 1
ATOM 4362 C C . GLU B 1 165 ? 25.172 47.593 -21.062 1.00 18.35 165 GLU B C 1
ATOM 4363 O O . GLU B 1 165 ? 25.255 47.557 -22.285 1.00 19.14 165 GLU B O 1
ATOM 4369 N N . GLY B 1 166 ? 24.203 48.245 -20.420 1.00 18.66 166 GLY B N 1
ATOM 4370 C CA . GLY B 1 166 ? 23.190 48.993 -21.151 1.00 16.83 166 GLY B CA 1
ATOM 4371 C C . GLY B 1 166 ? 22.106 48.161 -21.816 1.00 19.43 166 GLY B C 1
ATOM 4372 O O . GLY B 1 166 ? 21.533 48.578 -22.830 1.00 18.16 166 GLY B O 1
ATOM 4381 N N . GLU B 1 168 ? 18.524 45.410 -21.360 1.00 18.88 168 GLU B N 1
ATOM 4382 C CA . GLU B 1 168 ? 17.403 45.002 -20.523 1.00 20.65 168 GLU B CA 1
ATOM 4383 C C . GLU B 1 168 ? 17.695 43.570 -20.072 1.00 19.97 168 GLU B C 1
ATOM 4384 O O . GLU B 1 168 ? 18.490 42.872 -20.703 1.00 18.79 168 GLU B O 1
ATOM 4390 N N . LEU B 1 169 ? 17.075 43.135 -18.981 1.00 20.65 169 LEU B N 1
ATOM 4391 C CA . LEU B 1 169 ? 17.262 41.757 -18.529 1.00 22.44 169 LEU B CA 1
ATOM 4392 C C . LEU B 1 169 ? 16.332 40.907 -19.386 1.00 22.88 169 LEU B C 1
ATOM 4393 O O . LEU B 1 169 ? 15.305 41.394 -19.860 1.00 22.07 169 LEU B O 1
ATOM 4398 N N . THR B 1 170 ? 16.688 39.643 -19.597 1.00 22.54 170 THR B N 1
ATOM 4399 C CA . THR B 1 170 ? 15.861 38.768 -20.415 1.00 22.00 170 THR B CA 1
ATOM 4400 C C . THR B 1 170 ? 16.053 37.306 -20.022 1.00 20.79 170 THR B C 1
ATOM 4401 O O . THR B 1 170 ? 17.114 36.918 -19.539 1.00 17.90 170 THR B O 1
ATOM 4405 N N . GLN B 1 171 ? 15.018 36.499 -20.226 1.00 19.27 171 GLN B N 1
ATOM 4406 C CA . GLN B 1 171 ? 15.081 35.081 -19.886 1.00 19.37 171 GLN B CA 1
ATOM 4407 C C . GLN B 1 171 ? 13.947 34.361 -20.595 1.00 21.16 171 GLN B C 1
ATOM 4408 O O . GLN B 1 171 ? 12.994 34.995 -21.052 1.00 20.05 171 GLN B O 1
ATOM 4414 N N . GLY B 1 172 ? 14.049 33.037 -20.688 1.00 20.27 172 GLY B N 1
ATOM 4415 C CA . GLY B 1 172 ? 13.006 32.269 -21.347 1.00 19.49 172 GLY B CA 1
ATOM 4416 C C . GLY B 1 172 ? 13.544 31.186 -22.265 1.00 20.06 172 GLY B C 1
ATOM 4417 O O . GLY B 1 172 ? 14.755 31.077 -22.462 1.00 17.29 172 GLY B O 1
ATOM 4418 N N . PRO B 1 173 ? 12.660 30.364 -22.847 1.00 19.80 173 PRO B N 1
ATOM 4419 C CA . PRO B 1 173 ? 13.099 29.295 -23.743 1.00 20.09 173 PRO B CA 1
ATOM 4420 C C . PRO B 1 173 ? 13.749 29.835 -25.010 1.00 20.86 173 PRO B C 1
ATOM 4421 O O . PRO B 1 173 ? 13.379 30.898 -25.507 1.00 21.72 173 PRO B O 1
ATOM 4425 N N . VAL B 1 174 ? 14.733 29.102 -25.519 1.00 20.45 174 VAL B N 1
ATOM 4426 C CA . VAL B 1 174 ? 15.428 29.492 -26.738 1.00 20.66 174 VAL B CA 1
ATOM 4427 C C . VAL B 1 174 ? 15.152 28.451 -27.811 1.00 20.22 174 VAL B C 1
ATOM 4428 O O . VAL B 1 174 ? 14.925 28.783 -28.971 1.00 20.69 174 VAL B O 1
ATOM 4432 N N . THR B 1 175 ? 15.168 27.187 -27.411 1.00 20.64 175 THR B N 1
ATOM 4433 C CA . THR B 1 175 ? 14.907 26.090 -28.331 1.00 23.00 175 THR B CA 1
ATOM 4434 C C . THR B 1 175 ? 14.600 24.814 -27.552 1.00 23.11 175 THR B C 1
ATOM 4435 O O . THR B 1 175 ? 14.873 24.724 -26.353 1.00 20.59 175 THR B O 1
ATOM 4439 N N . GLY B 1 176 ? 14.019 23.833 -28.235 1.00 24.17 176 GLY B N 1
ATOM 4440 C CA . GLY B 1 176 ? 13.709 22.571 -27.589 1.00 25.62 176 GLY B CA 1
ATOM 4441 C C . GLY B 1 176 ? 12.559 22.623 -26.605 1.00 26.95 176 GLY B C 1
ATOM 4442 O O . GLY B 1 176 ? 11.681 23.478 -26.699 1.00 26.63 176 GLY B O 1
ATOM 4443 N N . GLU B 1 177 ? 12.570 21.707 -25.644 1.00 27.73 177 GLU B N 1
ATOM 4444 C CA . GLU B 1 177 ? 11.508 21.639 -24.650 1.00 29.67 177 GLU B CA 1
ATOM 4445 C C . GLU B 1 177 ? 11.725 22.598 -23.481 1.00 29.35 177 GLU B C 1
ATOM 4446 O O . GLU B 1 177 ? 12.839 23.059 -23.236 1.00 28.76 177 GLU B O 1
ATOM 4452 N N . LEU B 1 178 ? 10.646 22.903 -22.770 1.00 28.49 178 LEU B N 1
ATOM 4453 C CA . LEU B 1 178 ? 10.725 23.785 -21.613 1.00 29.35 178 LEU B CA 1
ATOM 4454 C C . LEU B 1 178 ? 11.168 22.913 -20.439 1.00 27.98 178 LEU B C 1
ATOM 4455 O O . LEU B 1 178 ? 10.735 21.768 -20.314 1.00 27.41 178 LEU B O 1
ATOM 4460 N N . PRO B 1 179 ? 12.053 23.430 -19.574 1.00 26.38 179 PRO B N 1
ATOM 4461 C CA . PRO B 1 179 ? 12.496 22.616 -18.438 1.00 24.84 179 PRO B CA 1
ATOM 4462 C C . PRO B 1 179 ? 11.386 22.348 -17.423 1.00 23.51 179 PRO B C 1
ATOM 4463 O O . PRO B 1 179 ? 10.433 23.117 -17.311 1.00 21.90 179 PRO B O 1
ATOM 4467 N N . PRO B 1 180 ? 11.491 21.241 -16.680 1.00 23.43 180 PRO B N 1
ATOM 4468 C CA . PRO B 1 180 ? 10.477 20.909 -15.675 1.00 23.45 180 PRO B CA 1
ATOM 4469 C C . PRO B 1 180 ? 10.712 21.825 -14.480 1.00 22.65 180 PRO B C 1
ATOM 4470 O O . PRO B 1 180 ? 11.757 22.471 -14.402 1.00 22.58 180 PRO B O 1
ATOM 4474 N N . ALA B 1 181 ? 9.756 21.896 -13.561 1.00 21.25 181 ALA B N 1
ATOM 4475 C CA . ALA B 1 181 ? 9.925 22.744 -12.382 1.00 21.81 181 ALA B CA 1
ATOM 4476 C C . ALA B 1 181 ? 11.189 22.307 -11.652 1.00 21.10 181 ALA B C 1
ATOM 4477 O O . ALA B 1 181 ? 11.994 23.136 -11.221 1.00 19.52 181 ALA B O 1
ATOM 4479 N N . LEU B 1 182 ? 11.351 20.996 -11.516 1.00 19.91 182 LEU B N 1
ATOM 4480 C CA . LEU B 1 182 ? 12.519 20.423 -10.856 1.00 20.77 182 LEU B CA 1
ATOM 4481 C C . LEU B 1 182 ? 13.121 19.325 -11.733 1.00 21.01 182 LEU B C 1
ATOM 4482 O O . LEU B 1 182 ? 12.427 18.393 -12.153 1.00 21.18 182 LEU B O 1
ATOM 4487 N N . LEU B 1 183 ? 14.414 19.448 -12.015 1.00 21.33 183 LEU B N 1
ATOM 4488 C CA . LEU B 1 183 ? 15.140 18.490 -12.845 1.00 20.27 183 LEU B CA 1
ATOM 4489 C C . LEU B 1 183 ? 16.251 17.854 -12.017 1.00 20.25 183 LEU B C 1
ATOM 4490 O O . LEU B 1 183 ? 17.053 18.561 -11.402 1.00 18.26 183 LEU B O 1
ATOM 4495 N N . PRO B 1 184 ? 16.305 16.511 -11.971 1.00 20.00 184 PRO B N 1
ATOM 4496 C CA . PRO B 1 184 ? 17.360 15.870 -11.188 1.00 20.04 184 PRO B CA 1
ATOM 4497 C C . PRO B 1 184 ? 18.669 15.825 -11.960 1.00 19.48 184 PRO B C 1
ATOM 4498 O O . PRO B 1 184 ? 18.684 15.458 -13.128 1.00 17.50 184 PRO B O 1
ATOM 4502 N N . ILE B 1 185 ? 19.756 16.213 -11.302 1.00 19.36 185 ILE B N 1
ATOM 4503 C CA . ILE B 1 185 ? 21.085 16.175 -11.904 1.00 18.31 185 ILE B CA 1
ATOM 4504 C C . ILE B 1 185 ? 21.938 15.320 -10.978 1.00 17.94 185 ILE B C 1
ATOM 4505 O O . ILE B 1 185 ? 21.536 15.029 -9.852 1.00 16.59 185 ILE B O 1
ATOM 4510 N N . GLU B 1 186 ? 23.114 14.925 -11.443 1.00 18.44 186 GLU B N 1
ATOM 4511 C CA . GLU B 1 186 ? 23.993 14.094 -10.638 1.00 20.74 186 GLU B CA 1
ATOM 4512 C C . GLU B 1 186 ? 25.410 14.600 -10.445 1.00 18.00 186 GLU B C 1
ATOM 4513 O O . GLU B 1 186 ? 26.025 15.137 -11.369 1.00 14.93 186 GLU B O 1
ATOM 4519 N N . GLU B 1 187 ? 25.919 14.407 -9.233 1.00 17.24 187 GLU B N 1
ATOM 4520 C CA . GLU B 1 187 ? 27.288 14.773 -8.893 1.00 17.64 187 GLU B CA 1
ATOM 4521 C C . GLU B 1 187 ? 27.806 13.865 -7.783 1.00 16.78 187 GLU B C 1
ATOM 4522 O O . GLU B 1 187 ? 27.202 13.762 -6.711 1.00 16.96 187 GLU B O 1
ATOM 4528 N N . HIS B 1 188 ? 28.915 13.188 -8.059 1.00 16.77 188 HIS B N 1
ATOM 4529 C CA . HIS B 1 188 ? 29.541 12.312 -7.079 1.00 16.20 188 HIS B CA 1
ATOM 4530 C C . HIS B 1 188 ? 28.573 11.299 -6.472 1.00 16.78 188 HIS B C 1
ATOM 4531 O O . HIS B 1 188 ? 28.504 11.149 -5.249 1.00 14.34 188 HIS B O 1
ATOM 4538 N N . GLY B 1 189 ? 27.828 10.613 -7.337 1.00 16.62 189 GLY B N 1
ATOM 4539 C CA . GLY B 1 189 ? 26.881 9.609 -6.884 1.00 17.56 189 GLY B CA 1
ATOM 4540 C C . GLY B 1 189 ? 25.720 10.136 -6.063 1.00 18.31 189 GLY B C 1
ATOM 4541 O O . GLY B 1 189 ? 25.040 9.367 -5.383 1.00 18.52 189 GLY B O 1
ATOM 4550 N N . LYS B 1 191 ? 22.161 12.730 -6.124 1.00 19.72 191 LYS B N 1
ATOM 4551 C CA . LYS B 1 191 ? 21.207 13.398 -7.014 1.00 21.23 191 LYS B CA 1
ATOM 4552 C C . LYS B 1 191 ? 20.671 14.671 -6.368 1.00 21.20 191 LYS B C 1
ATOM 4553 O O . LYS B 1 191 ? 20.447 14.713 -5.162 1.00 21.61 191 LYS B O 1
ATOM 4559 N N . LEU B 1 192 ? 20.475 15.710 -7.175 1.00 20.73 192 LEU B N 1
ATOM 4560 C CA . LEU B 1 192 ? 19.966 16.983 -6.682 1.00 20.55 192 LEU B CA 1
ATOM 4561 C C . LEU B 1 192 ? 18.992 17.593 -7.685 1.00 21.31 192 LEU B C 1
ATOM 4562 O O . LEU B 1 192 ? 19.218 17.545 -8.893 1.00 19.10 192 LEU B O 1
ATOM 4567 N N . LEU B 1 193 ? 17.915 18.175 -7.172 1.00 20.92 193 LEU B N 1
ATOM 4568 C CA . LEU B 1 193 ? 16.896 18.791 -8.014 1.00 21.59 193 LEU B CA 1
ATOM 4569 C C . LEU B 1 193 ? 17.148 20.283 -8.248 1.00 21.04 193 LEU B C 1
ATOM 4570 O O . LEU B 1 193 ? 17.375 21.043 -7.306 1.00 21.42 193 LEU B O 1
ATOM 4575 N N . VAL B 1 194 ? 17.104 20.701 -9.509 1.00 20.75 194 VAL B N 1
ATOM 4576 C CA . VAL B 1 194 ? 17.326 22.102 -9.842 1.00 19.21 194 VAL B CA 1
ATOM 4577 C C . VAL B 1 194 ? 16.133 22.694 -10.590 1.00 19.32 194 VAL B C 1
ATOM 4578 O O . VAL B 1 194 ? 15.453 21.996 -11.335 1.00 16.99 194 VAL B O 1
ATOM 4582 N N . ASP B 1 195 ? 15.892 23.984 -10.371 1.00 19.27 195 ASP B N 1
ATOM 4583 C CA . ASP B 1 195 ? 14.804 24.721 -11.017 1.00 19.34 195 ASP B CA 1
ATOM 4584 C C . ASP B 1 195 ? 15.415 25.693 -12.023 1.00 17.42 195 ASP B C 1
ATOM 4585 O O . ASP B 1 195 ? 15.783 26.808 -11.665 1.00 18.40 195 ASP B O 1
ATOM 4590 N N . ILE B 1 196 ? 15.513 25.281 -13.280 1.00 16.01 196 ILE B N 1
ATOM 4591 C CA . ILE B 1 196 ? 16.098 26.127 -14.316 1.00 14.98 196 ILE B CA 1
ATOM 4592 C C . ILE B 1 196 ? 15.384 27.459 -14.561 1.00 17.48 196 ILE B C 1
ATOM 4593 O O . ILE B 1 196 ? 16.022 28.513 -14.633 1.00 15.73 196 ILE B O 1
ATOM 4598 N N . GLN B 1 197 ? 14.062 27.421 -14.684 1.00 20.20 197 GLN B N 1
ATOM 4599 C CA . GLN B 1 197 ? 13.299 28.639 -14.938 1.00 20.36 197 GLN B CA 1
ATOM 4600 C C . GLN B 1 197 ? 13.326 29.666 -13.805 1.00 23.10 197 GLN B C 1
ATOM 4601 O O . GLN B 1 197 ? 13.421 30.867 -14.060 1.00 24.48 197 GLN B O 1
ATOM 4607 N N . HIS B 1 198 ? 13.261 29.210 -12.556 1.00 23.53 198 HIS B N 1
ATOM 4608 C CA . HIS B 1 198 ? 13.213 30.144 -11.437 1.00 24.50 198 HIS B CA 1
ATOM 4609 C C . HIS B 1 198 ? 14.268 30.016 -10.345 1.00 23.66 198 HIS B C 1
ATOM 4610 O O . HIS B 1 198 ? 14.287 30.822 -9.416 1.00 24.69 198 HIS B O 1
ATOM 4617 N N . GLY B 1 199 ? 15.131 29.012 -10.434 1.00 21.61 199 GLY B N 1
ATOM 4618 C CA . GLY B 1 199 ? 16.160 28.851 -9.420 1.00 20.98 199 GLY B CA 1
ATOM 4619 C C . GLY B 1 199 ? 17.190 29.972 -9.442 1.00 22.65 199 GLY B C 1
ATOM 4620 O O . GLY B 1 199 ? 17.177 30.817 -10.336 1.00 21.49 199 GLY B O 1
ATOM 4621 N N . HIS B 1 200 ? 18.082 29.990 -8.455 1.00 22.55 200 HIS B N 1
ATOM 4622 C CA . HIS B 1 200 ? 19.122 31.013 -8.400 1.00 23.27 200 HIS B CA 1
ATOM 4623 C C . HIS B 1 200 ? 20.088 30.812 -9.567 1.00 22.69 200 HIS B C 1
ATOM 4624 O O . HIS B 1 200 ? 20.298 29.686 -10.031 1.00 20.84 200 HIS B O 1
ATOM 4631 N N . LYS B 1 201 ? 20.666 31.915 -10.036 1.00 22.73 201 LYS B N 1
ATOM 4632 C CA . LYS B 1 201 ? 21.618 31.900 -11.143 1.00 23.06 201 LYS B CA 1
ATOM 4633 C C . LYS B 1 201 ? 21.041 31.238 -12.399 1.00 22.21 201 LYS B C 1
ATOM 4634 O O . LYS B 1 201 ? 20.103 31.759 -13.004 1.00 21.87 201 LYS B O 1
ATOM 4640 N N . THR B 1 202 ? 21.607 30.099 -12.789 1.00 20.59 202 THR B N 1
ATOM 4641 C CA . THR B 1 202 ? 21.152 29.370 -13.973 1.00 19.28 202 THR B CA 1
ATOM 4642 C C . THR B 1 202 ? 20.220 28.232 -13.575 1.00 19.14 202 THR B C 1
ATOM 4643 O O . THR B 1 202 ? 19.725 27.493 -14.423 1.00 18.54 202 THR B O 1
ATOM 4647 N N . GLY B 1 203 ? 19.997 28.088 -12.276 1.00 19.58 203 GLY B N 1
ATOM 4648 C CA . GLY B 1 203 ? 19.143 27.025 -11.786 1.00 19.72 203 GLY B CA 1
ATOM 4649 C C . GLY B 1 203 ? 19.724 26.396 -10.534 1.00 20.79 203 GLY B C 1
ATOM 4650 O O . GLY B 1 203 ? 18.985 25.894 -9.696 1.00 21.73 203 GLY B O 1
ATOM 4651 N N . TYR B 1 204 ? 21.049 26.414 -10.408 1.00 19.93 204 TYR B N 1
ATOM 4652 C CA . TYR B 1 204 ? 21.706 25.849 -9.234 1.00 21.00 204 TYR B CA 1
ATOM 4653 C C . TYR B 1 204 ? 23.130 26.377 -9.097 1.00 19.70 204 TYR B C 1
ATOM 4654 O O . TYR B 1 204 ? 23.622 27.081 -9.981 1.00 18.13 204 TYR B O 1
ATOM 4663 N N . TYR B 1 205 ? 23.779 26.034 -7.982 1.00 18.36 205 TYR B N 1
ATOM 4664 C CA . TYR B 1 205 ? 25.153 26.451 -7.715 1.00 16.73 205 TYR B CA 1
ATOM 4665 C C . TYR B 1 205 ? 26.131 25.308 -7.971 1.00 16.62 205 TYR B C 1
ATOM 4666 O O . TYR B 1 205 ? 26.517 24.584 -7.054 1.00 15.68 205 TYR B O 1
ATOM 4675 N N . LEU B 1 206 ? 26.531 25.147 -9.225 1.00 13.61 206 LEU B N 1
ATOM 4676 C CA . LEU B 1 206 ? 27.474 24.104 -9.581 1.00 13.14 206 LEU B CA 1
ATOM 4677 C C . LEU B 1 206 ? 28.850 24.394 -8.980 1.00 13.14 206 LEU B C 1
ATOM 4678 O O . LEU B 1 206 ? 29.616 23.477 -8.692 1.00 11.51 206 LEU B O 1
ATOM 4683 N N . ASP B 1 207 ? 29.146 25.671 -8.766 1.00 13.44 207 ASP B N 1
ATOM 4684 C CA . ASP B 1 207 ? 30.440 26.069 -8.224 1.00 14.50 207 ASP B CA 1
ATOM 4685 C C . ASP B 1 207 ? 30.780 25.533 -6.833 1.00 14.46 207 ASP B C 1
ATOM 4686 O O . ASP B 1 207 ? 31.954 25.439 -6.474 1.00 16.87 207 ASP B O 1
ATOM 4691 N N . GLN B 1 208 ? 29.766 25.176 -6.056 1.00 13.97 208 GLN B N 1
ATOM 4692 C CA . GLN B 1 208 ? 29.989 24.651 -4.711 1.00 13.97 208 GLN B CA 1
ATOM 4693 C C . GLN B 1 208 ? 30.155 23.132 -4.661 1.00 12.91 208 GLN B C 1
ATOM 4694 O O . GLN B 1 208 ? 30.175 22.537 -3.582 1.00 13.60 208 GLN B O 1
ATOM 4700 N N . ARG B 1 209 ? 30.312 22.514 -5.830 1.00 15.15 209 ARG B N 1
ATOM 4701 C CA . ARG B 1 209 ? 30.455 21.059 -5.929 1.00 13.39 209 ARG B CA 1
ATOM 4702 C C . ARG B 1 209 ? 31.491 20.453 -4.979 1.00 13.94 209 ARG B C 1
ATOM 4703 O O . ARG B 1 209 ? 31.214 19.479 -4.281 1.00 11.89 209 ARG B O 1
ATOM 4711 N N . ASP B 1 210 ? 32.691 21.012 -4.962 1.00 13.98 210 ASP B N 1
ATOM 4712 C CA . ASP B 1 210 ? 33.735 20.463 -4.107 1.00 17.00 210 ASP B CA 1
ATOM 4713 C C . ASP B 1 210 ? 33.553 20.778 -2.628 1.00 16.82 210 ASP B C 1
ATOM 4714 O O . ASP B 1 210 ? 34.036 20.037 -1.769 1.00 17.47 210 ASP B O 1
ATOM 4719 N N . SER B 1 211 ? 32.854 21.867 -2.330 1.00 14.58 211 SER B N 1
ATOM 4720 C CA . SER B 1 211 ? 32.606 22.230 -0.942 1.00 15.48 211 SER B CA 1
ATOM 4721 C C . SER B 1 211 ? 31.603 21.217 -0.393 1.00 15.98 211 SER B C 1
ATOM 4722 O O . SER B 1 211 ? 31.705 20.771 0.751 1.00 17.12 211 SER B O 1
ATOM 4725 N N . ARG B 1 212 ? 30.634 20.859 -1.226 1.00 14.11 212 ARG B N 1
ATOM 4726 C CA . ARG B 1 212 ? 29.633 19.879 -0.840 1.00 15.61 212 ARG B CA 1
ATOM 4727 C C . ARG B 1 212 ? 30.307 18.529 -0.625 1.00 14.50 212 ARG B C 1
ATOM 4728 O O . ARG B 1 212 ? 30.048 17.847 0.362 1.00 13.57 212 ARG B O 1
ATOM 4736 N N . LEU B 1 213 ? 31.187 18.147 -1.544 1.00 15.21 213 LEU B N 1
ATOM 4737 C CA . LEU B 1 213 ? 31.860 16.867 -1.409 1.00 16.84 213 LEU B CA 1
ATOM 4738 C C . LEU B 1 213 ? 32.720 16.860 -0.150 1.00 16.96 213 LEU B C 1
ATOM 4739 O O . LEU B 1 213 ? 32.733 15.877 0.593 1.00 18.13 213 LEU B O 1
ATOM 4744 N N . ALA B 1 214 ? 33.416 17.964 0.106 1.00 17.50 214 ALA B N 1
ATOM 4745 C CA . ALA B 1 214 ? 34.271 18.063 1.285 1.00 18.15 214 ALA B CA 1
ATOM 4746 C C . ALA B 1 214 ? 33.463 17.939 2.575 1.00 17.25 214 ALA B C 1
ATOM 4747 O O . ALA B 1 214 ? 33.975 17.496 3.604 1.00 17.38 214 ALA B O 1
ATOM 4749 N N . THR B 1 215 ? 32.197 18.336 2.521 1.00 16.95 215 THR B N 1
ATOM 4750 C CA . THR B 1 215 ? 31.336 18.256 3.694 1.00 16.22 215 THR B CA 1
ATOM 4751 C C . THR B 1 215 ? 31.196 16.799 4.138 1.00 15.51 215 THR B C 1
ATOM 4752 O O . THR B 1 215 ? 31.162 16.506 5.335 1.00 16.25 215 THR B O 1
ATOM 4756 N N . ARG B 1 216 ? 31.131 15.890 3.171 1.00 13.20 216 ARG B N 1
ATOM 4757 C CA . ARG B 1 216 ? 30.995 14.465 3.471 1.00 16.30 216 ARG B CA 1
ATOM 4758 C C . ARG B 1 216 ? 32.092 13.933 4.397 1.00 15.57 216 ARG B C 1
ATOM 4759 O O . ARG B 1 216 ? 31.825 13.153 5.303 1.00 17.34 216 ARG B O 1
ATOM 4767 N N . ARG B 1 217 ? 33.325 14.364 4.163 1.00 14.93 217 ARG B N 1
ATOM 4768 C CA . ARG B 1 217 ? 34.453 13.901 4.961 1.00 16.52 217 ARG B CA 1
ATOM 4769 C C . ARG B 1 217 ? 34.425 14.334 6.426 1.00 15.64 217 ARG B C 1
ATOM 4770 O O . ARG B 1 217 ? 34.879 13.601 7.296 1.00 14.43 217 ARG B O 1
ATOM 4778 N N . TYR B 1 218 ? 33.867 15.508 6.698 1.00 15.80 218 TYR B N 1
ATOM 4779 C CA . TYR B 1 218 ? 33.828 16.043 8.058 1.00 15.88 218 TYR B CA 1
ATOM 4780 C C . TYR B 1 218 ? 32.679 15.633 8.961 1.00 15.19 218 TYR B C 1
ATOM 4781 O O . TYR B 1 218 ? 32.781 15.767 10.173 1.00 16.97 218 TYR B O 1
ATOM 4790 N N . VAL B 1 219 ? 31.595 15.129 8.391 1.00 14.19 219 VAL B N 1
ATOM 4791 C CA . VAL B 1 219 ? 30.409 14.857 9.188 1.00 14.37 219 VAL B CA 1
ATOM 4792 C C . VAL B 1 219 ? 30.083 13.486 9.773 1.00 16.82 219 VAL B C 1
ATOM 4793 O O . VAL B 1 219 ? 29.030 13.342 10.391 1.00 15.07 219 VAL B O 1
ATOM 4797 N N . GLU B 1 220 ? 30.949 12.490 9.612 1.00 16.34 220 GLU B N 1
ATOM 4798 C CA . GLU B 1 220 ? 30.622 11.169 10.137 1.00 18.82 220 GLU B CA 1
ATOM 4799 C C . GLU B 1 220 ? 30.192 11.148 11.603 1.00 17.44 220 GLU B C 1
ATOM 4800 O O . GLU B 1 220 ? 30.937 11.563 12.487 1.00 17.01 220 GLU B O 1
ATOM 4806 N N . ASN B 1 221 ? 28.981 10.650 11.838 1.00 16.18 221 ASN B N 1
ATOM 4807 C CA . ASN B 1 221 ? 28.404 10.548 13.175 1.00 17.59 221 ASN B CA 1
ATOM 4808 C C . ASN B 1 221 ? 28.377 11.873 13.934 1.00 17.09 221 ASN B C 1
ATOM 4809 O O . ASN B 1 221 ? 28.380 11.897 15.166 1.00 17.48 221 ASN B O 1
ATOM 4814 N N . LYS B 1 222 ? 28.328 12.978 13.200 1.00 16.09 222 LYS B N 1
ATOM 4815 C CA . LYS B 1 222 ? 28.291 14.296 13.834 1.00 15.28 222 LYS B CA 1
ATOM 4816 C C . LYS B 1 222 ? 26.967 15.034 13.623 1.00 14.32 222 LYS B C 1
ATOM 4817 O O . LYS B 1 222 ? 26.210 14.739 12.690 1.00 14.35 222 LYS B O 1
ATOM 4823 N N . ARG B 1 223 ? 26.698 15.993 14.506 1.00 13.77 223 ARG B N 1
ATOM 4824 C CA . ARG B 1 223 ? 25.501 16.819 14.431 1.00 14.40 223 ARG B CA 1
ATOM 4825 C C . ARG B 1 223 ? 25.855 18.032 13.564 1.00 14.82 223 ARG B C 1
ATOM 4826 O O . ARG B 1 223 ? 26.775 18.794 13.890 1.00 14.01 223 ARG B O 1
ATOM 4834 N N . VAL B 1 224 ? 25.116 18.214 12.476 1.00 13.28 224 VAL B N 1
ATOM 4835 C CA . VAL B 1 224 ? 25.378 19.293 11.521 1.00 12.58 224 VAL B CA 1
ATOM 4836 C C . VAL B 1 224 ? 24.322 20.389 11.454 1.00 13.68 224 VAL B C 1
ATOM 4837 O O . VAL B 1 224 ? 23.129 20.107 11.518 1.00 14.42 224 VAL B O 1
ATOM 4841 N N . LEU B 1 225 ? 24.770 21.636 11.323 1.00 11.45 225 LEU B N 1
ATOM 4842 C CA . LEU B 1 225 ? 23.854 22.762 11.153 1.00 14.59 225 LEU B CA 1
ATOM 4843 C C . LEU B 1 225 ? 24.201 23.406 9.811 1.00 16.21 225 LEU B C 1
ATOM 4844 O O . LEU B 1 225 ? 25.338 23.822 9.596 1.00 16.33 225 LEU B O 1
ATOM 4849 N N . ASN B 1 226 ? 23.226 23.475 8.909 1.00 15.86 226 ASN B N 1
ATOM 4850 C CA . ASN B 1 226 ? 23.437 24.068 7.589 1.00 17.58 226 ASN B CA 1
ATOM 4851 C C . ASN B 1 226 ? 22.621 25.359 7.456 1.00 19.63 226 ASN B C 1
ATOM 4852 O O . ASN B 1 226 ? 21.398 25.317 7.311 1.00 18.58 226 ASN B O 1
ATOM 4857 N N . CYS B 1 227 ? 23.307 26.502 7.518 1.00 19.73 227 CYS B N 1
ATOM 4858 C CA . CYS B 1 227 ? 22.664 27.819 7.432 1.00 21.20 227 CYS B CA 1
ATOM 4859 C C . CYS B 1 227 ? 22.542 28.325 6.000 1.00 20.71 227 CYS B C 1
ATOM 4860 O O . CYS B 1 227 ? 23.487 28.215 5.219 1.00 19.13 227 CYS B O 1
ATOM 4863 N N . PHE B 1 228 ? 21.391 28.919 5.682 1.00 21.81 228 PHE B N 1
ATOM 4864 C CA . PHE B 1 228 ? 21.106 29.416 4.332 1.00 22.54 228 PHE B CA 1
ATOM 4865 C C . PHE B 1 228 ? 21.276 28.200 3.431 1.00 23.59 228 PHE B C 1
ATOM 4866 O O . PHE B 1 228 ? 22.029 28.220 2.462 1.00 21.70 228 PHE B O 1
ATOM 4874 N N . SER B 1 229 ? 20.558 27.141 3.780 1.00 22.85 229 SER B N 1
ATOM 4875 C CA . SER B 1 229 ? 20.621 25.859 3.084 1.00 24.27 229 SER B CA 1
ATOM 4876 C C . SER B 1 229 ? 20.112 25.835 1.655 1.00 25.35 229 SER B C 1
ATOM 4877 O O . SER B 1 229 ? 20.425 24.912 0.899 1.00 23.66 229 SER B O 1
ATOM 4880 N N . TYR B 1 230 ? 19.332 26.844 1.287 1.00 24.40 230 TYR B N 1
ATOM 4881 C CA . TYR B 1 230 ? 18.737 26.879 -0.032 1.00 26.14 230 TYR B CA 1
ATOM 4882 C C . TYR B 1 230 ? 18.054 25.526 -0.226 1.00 25.62 230 TYR B C 1
ATOM 4883 O O . TYR B 1 230 ? 17.374 25.050 0.681 1.00 25.49 230 TYR B O 1
ATOM 4892 N N . THR B 1 231 ? 18.251 24.893 -1.379 1.00 25.98 231 THR B N 1
ATOM 4893 C CA . THR B 1 231 ? 17.606 23.614 -1.658 1.00 26.77 231 THR B CA 1
ATOM 4894 C C . THR B 1 231 ? 18.265 22.364 -1.059 1.00 27.68 231 THR B C 1
ATOM 4895 O O . THR B 1 231 ? 18.035 21.246 -1.530 1.00 27.11 231 THR B O 1
ATOM 4899 N N . GLY B 1 232 ? 19.091 22.569 -0.035 1.00 27.74 232 GLY B N 1
ATOM 4900 C CA . GLY B 1 232 ? 19.732 21.468 0.666 1.00 30.33 232 GLY B CA 1
ATOM 4901 C C . GLY B 1 232 ? 20.865 20.664 0.054 1.00 30.26 232 GLY B C 1
ATOM 4902 O O . GLY B 1 232 ? 21.001 19.484 0.374 1.00 35.02 232 GLY B O 1
ATOM 4903 N N . GLY B 1 233 ? 21.678 21.273 -0.804 1.00 29.21 233 GLY B N 1
ATOM 4904 C CA . GLY B 1 233 ? 22.787 20.544 -1.393 1.00 23.63 233 GLY B CA 1
ATOM 4905 C C . GLY B 1 233 ? 23.734 20.045 -0.309 1.00 20.87 233 GLY B C 1
ATOM 4906 O O . GLY B 1 233 ? 24.180 18.898 -0.332 1.00 19.98 233 GLY B O 1
ATOM 4907 N N . PHE B 1 234 ? 24.032 20.915 0.654 1.00 19.58 234 PHE B N 1
ATOM 4908 C CA . PHE B 1 234 ? 24.927 20.559 1.750 1.00 18.44 234 PHE B CA 1
ATOM 4909 C C . PHE B 1 234 ? 24.296 19.574 2.736 1.00 18.37 234 PHE B C 1
ATOM 4910 O O . PHE B 1 234 ? 25.005 18.786 3.360 1.00 14.89 234 PHE B O 1
ATOM 4918 N N . ALA B 1 235 ? 22.975 19.627 2.886 1.00 16.32 235 ALA B N 1
ATOM 4919 C CA . ALA B 1 235 ? 22.293 18.711 3.798 1.00 16.96 235 ALA B CA 1
ATOM 4920 C C . ALA B 1 235 ? 22.406 17.279 3.279 1.00 17.90 235 ALA B C 1
ATOM 4921 O O . ALA B 1 235 ? 22.767 16.370 4.024 1.00 17.96 235 ALA B O 1
ATOM 4923 N N . VAL B 1 236 ? 22.100 17.082 2.001 1.00 16.87 236 VAL B N 1
ATOM 4924 C CA . VAL B 1 236 ? 22.188 15.759 1.394 1.00 15.77 236 VAL B CA 1
ATOM 4925 C C . VAL B 1 236 ? 23.628 15.269 1.529 1.00 16.10 236 VAL B C 1
ATOM 4926 O O . VAL B 1 236 ? 23.873 14.124 1.908 1.00 13.07 236 VAL B O 1
ATOM 4930 N N . SER B 1 237 ? 24.579 16.151 1.236 1.00 15.15 237 SER B N 1
ATOM 4931 C CA . SER B 1 237 ? 25.993 15.816 1.353 1.00 15.50 237 SER B CA 1
ATOM 4932 C C . SER B 1 237 ? 26.324 15.371 2.781 1.00 15.53 237 SER B C 1
ATOM 4933 O O . SER B 1 237 ? 27.073 14.417 2.965 1.00 16.91 237 SER B O 1
ATOM 4936 N N . ALA B 1 238 ? 25.768 16.046 3.788 1.00 16.01 238 ALA B N 1
ATOM 4937 C CA . ALA B 1 238 ? 26.023 15.660 5.182 1.00 16.11 238 ALA B CA 1
ATOM 4938 C C . ALA B 1 238 ? 25.474 14.257 5.461 1.00 15.76 238 ALA B C 1
ATOM 4939 O O . ALA B 1 238 ? 26.124 13.444 6.123 1.00 15.30 238 ALA B O 1
ATOM 4941 N N . LEU B 1 239 ? 24.278 13.975 4.957 1.00 15.80 239 LEU B N 1
ATOM 4942 C CA . LEU B 1 239 ? 23.672 12.665 5.155 1.00 15.06 239 LEU B CA 1
ATOM 4943 C C . LEU B 1 239 ? 24.480 11.605 4.419 1.00 17.44 239 LEU B C 1
ATOM 4944 O O . LEU B 1 239 ? 24.699 10.506 4.933 1.00 18.73 239 LEU B O 1
ATOM 4957 N N . GLY B 1 241 ? 27.473 11.642 4.035 1.00 17.69 241 GLY B N 1
ATOM 4958 C CA . GLY B 1 241 ? 28.665 11.451 4.844 1.00 16.97 241 GLY B CA 1
ATOM 4959 C C . GLY B 1 241 ? 28.414 10.728 6.160 1.00 17.35 241 GLY B C 1
ATOM 4960 O O . GLY B 1 241 ? 29.343 10.500 6.941 1.00 18.32 241 GLY B O 1
ATOM 4961 N N . GLY B 1 242 ? 27.159 10.377 6.416 1.00 16.28 242 GLY B N 1
ATOM 4962 C CA . GLY B 1 242 ? 26.822 9.661 7.636 1.00 16.26 242 GLY B CA 1
ATOM 4963 C C . GLY B 1 242 ? 26.640 10.491 8.896 1.00 16.00 242 GLY B C 1
ATOM 4964 O O . GLY B 1 242 ? 26.915 10.011 9.995 1.00 16.85 242 GLY B O 1
ATOM 4965 N N . CYS B 1 243 ? 26.180 11.731 8.760 1.00 16.80 243 CYS B N 1
ATOM 4966 C CA . CYS B 1 243 ? 25.969 12.574 9.935 1.00 16.73 243 CYS B CA 1
ATOM 4967 C C . CYS B 1 243 ? 24.864 11.965 10.810 1.00 17.54 243 CYS B C 1
ATOM 4968 O O . CYS B 1 243 ? 23.970 11.280 10.307 1.00 18.27 243 CYS B O 1
ATOM 4971 N N . SER B 1 244 ? 24.927 12.203 12.115 1.00 16.21 244 SER B N 1
ATOM 4972 C CA . SER B 1 244 ? 23.902 11.687 13.017 1.00 16.78 244 SER B CA 1
ATOM 4973 C C . SER B 1 244 ? 22.627 12.511 12.849 1.00 17.49 244 SER B C 1
ATOM 4974 O O . SER B 1 244 ? 21.512 11.999 12.985 1.00 18.14 244 SER B O 1
ATOM 4977 N N . GLN B 1 245 ? 22.802 13.796 12.552 1.00 14.60 245 GLN B N 1
ATOM 4978 C CA . GLN B 1 245 ? 21.678 14.703 12.343 1.00 15.29 245 GLN B CA 1
ATOM 4979 C C . GLN B 1 245 ? 22.139 15.950 11.607 1.00 14.56 245 GLN B C 1
ATOM 4980 O O . GLN B 1 245 ? 23.255 16.433 11.824 1.00 12.94 245 GLN B O 1
ATOM 4986 N N . VAL B 1 246 ? 21.288 16.464 10.725 1.00 14.42 246 VAL B N 1
ATOM 4987 C CA . VAL B 1 246 ? 21.608 17.687 10.000 1.00 15.61 246 VAL B CA 1
ATOM 4988 C C . VAL B 1 246 ? 20.404 18.616 10.020 1.00 14.52 246 VAL B C 1
ATOM 4989 O O . VAL B 1 246 ? 19.309 18.256 9.577 1.00 17.31 246 VAL B O 1
ATOM 4993 N N . VAL B 1 247 ? 20.609 19.810 10.562 1.00 16.84 247 VAL B N 1
ATOM 4994 C CA . VAL B 1 247 ? 19.553 20.819 10.655 1.00 17.27 247 VAL B CA 1
ATOM 4995 C C . VAL B 1 247 ? 19.766 21.873 9.565 1.00 17.06 247 VAL B C 1
ATOM 4996 O O . VAL B 1 247 ? 20.800 22.535 9.530 1.00 17.93 247 VAL B O 1
ATOM 5000 N N . SER B 1 248 ? 18.792 22.018 8.671 1.00 17.90 248 SER B N 1
ATOM 5001 C CA . SER B 1 248 ? 18.883 22.993 7.585 1.00 19.04 248 SER B CA 1
ATOM 5002 C C . SER B 1 248 ? 17.995 24.201 7.873 1.00 19.89 248 SER B C 1
ATOM 5003 O O . SER B 1 248 ? 16.802 24.052 8.135 1.00 19.71 248 SER B O 1
ATOM 5006 N N . VAL B 1 249 ? 18.578 25.392 7.813 1.00 18.37 249 VAL B N 1
ATOM 5007 C CA . VAL B 1 249 ? 17.823 26.610 8.081 1.00 19.30 249 VAL B CA 1
ATOM 5008 C C . VAL B 1 249 ? 17.788 27.540 6.882 1.00 19.79 249 VAL B C 1
ATOM 5009 O O . VAL B 1 249 ? 18.822 27.835 6.279 1.00 17.64 249 VAL B O 1
ATOM 5013 N N . ASP B 1 250 ? 16.594 28.011 6.546 1.00 17.78 250 ASP B N 1
ATOM 5014 C CA . ASP B 1 250 ? 16.443 28.919 5.425 1.00 19.92 250 ASP B CA 1
ATOM 5015 C C . ASP B 1 250 ? 15.140 29.698 5.567 1.00 19.00 250 ASP B C 1
ATOM 5016 O O . ASP B 1 250 ? 14.192 29.233 6.205 1.00 18.07 250 ASP B O 1
ATOM 5021 N N . THR B 1 251 ? 15.102 30.877 4.962 1.00 17.44 251 THR B N 1
ATOM 5022 C CA . THR B 1 251 ? 13.929 31.743 5.006 1.00 20.08 251 THR B CA 1
ATOM 5023 C C . THR B 1 251 ? 12.849 31.323 4.007 1.00 21.69 251 THR B C 1
ATOM 5024 O O . THR B 1 251 ? 11.702 31.760 4.113 1.00 22.01 251 THR B O 1
ATOM 5028 N N . SER B 1 252 ? 13.220 30.486 3.041 1.00 21.10 252 SER B N 1
ATOM 5029 C CA . SER B 1 252 ? 12.287 30.036 2.008 1.00 21.77 252 SER B CA 1
ATOM 5030 C C . SER B 1 252 ? 11.746 28.625 2.212 1.00 22.63 252 SER B C 1
ATOM 5031 O O . SER B 1 252 ? 12.497 27.651 2.177 1.00 19.67 252 SER B O 1
ATOM 5034 N N . GLN B 1 253 ? 10.436 28.518 2.404 1.00 23.36 253 GLN B N 1
ATOM 5035 C CA . GLN B 1 253 ? 9.816 27.219 2.603 1.00 25.40 253 GLN B CA 1
ATOM 5036 C C . GLN B 1 253 ? 9.947 26.388 1.340 1.00 25.83 253 GLN B C 1
ATOM 5037 O O . GLN B 1 253 ? 10.133 25.172 1.403 1.00 25.34 253 GLN B O 1
ATOM 5043 N N . GLU B 1 254 ? 9.844 27.046 0.191 1.00 25.70 254 GLU B N 1
ATOM 5044 C CA . GLU B 1 254 ? 9.955 26.351 -1.078 1.00 26.60 254 GLU B CA 1
ATOM 5045 C C . GLU B 1 254 ? 11.300 25.650 -1.196 1.00 25.00 254 GLU B C 1
ATOM 5046 O O . GLU B 1 254 ? 11.369 24.492 -1.599 1.00 24.58 254 GLU B O 1
ATOM 5052 N N . ALA B 1 255 ? 12.366 26.353 -0.830 1.00 23.03 255 ALA B N 1
ATOM 5053 C CA . ALA B 1 255 ? 13.703 25.780 -0.896 1.00 22.64 255 ALA B CA 1
ATOM 5054 C C . ALA B 1 255 ? 13.802 24.587 0.055 1.00 21.72 255 ALA B C 1
ATOM 5055 O O . ALA B 1 255 ? 14.363 23.547 -0.300 1.00 20.33 255 ALA B O 1
ATOM 5057 N N . LEU B 1 256 ? 13.240 24.734 1.255 1.00 20.09 256 LEU B N 1
ATOM 5058 C CA . LEU B 1 256 ? 13.275 23.662 2.245 1.00 20.87 256 LEU B CA 1
ATOM 5059 C C . LEU B 1 256 ? 12.498 22.434 1.782 1.00 19.69 256 LEU B C 1
ATOM 5060 O O . LEU B 1 256 ? 12.874 21.310 2.098 1.00 20.74 256 LEU B O 1
ATOM 5065 N N . ASP B 1 257 ? 11.415 22.651 1.039 1.00 20.79 257 ASP B N 1
ATOM 5066 C CA . ASP B 1 257 ? 10.611 21.545 0.520 1.00 21.83 257 ASP B CA 1
ATOM 5067 C C . ASP B 1 257 ? 11.430 20.771 -0.515 1.00 20.24 257 ASP B C 1
ATOM 5068 O O . ASP B 1 257 ? 11.384 19.541 -0.569 1.00 20.88 257 ASP B O 1
ATOM 5073 N N . ILE B 1 258 ? 12.172 21.504 -1.340 1.00 20.08 258 ILE B N 1
ATOM 5074 C CA . ILE B 1 258 ? 13.013 20.878 -2.353 1.00 18.98 258 ILE B CA 1
ATOM 5075 C C . ILE B 1 258 ? 14.120 20.112 -1.638 1.00 18.49 258 ILE B C 1
ATOM 5076 O O . ILE B 1 258 ? 14.501 19.019 -2.054 1.00 19.63 258 ILE B O 1
ATOM 5081 N N . ALA B 1 259 ? 14.631 20.690 -0.555 1.00 19.84 259 ALA B N 1
ATOM 5082 C CA . ALA B 1 259 ? 15.682 20.039 0.217 1.00 19.90 259 ALA B CA 1
ATOM 5083 C C . ALA B 1 259 ? 15.185 18.676 0.692 1.00 21.16 259 ALA B C 1
ATOM 5084 O O . ALA B 1 259 ? 15.903 17.681 0.600 1.00 19.90 259 ALA B O 1
ATOM 5086 N N . ARG B 1 260 ? 13.954 18.629 1.196 1.00 22.43 260 ARG B N 1
ATOM 5087 C CA . ARG B 1 260 ? 13.391 17.370 1.674 1.00 22.92 260 ARG B CA 1
ATOM 5088 C C . ARG B 1 260 ? 13.179 16.404 0.518 1.00 22.66 260 ARG B C 1
ATOM 5089 O O . ARG B 1 260 ? 13.347 15.198 0.679 1.00 20.98 260 ARG B O 1
ATOM 5097 N N . GLN B 1 261 ? 12.800 16.931 -0.643 1.00 22.49 261 GLN B N 1
ATOM 5098 C CA . GLN B 1 261 ? 12.597 16.084 -1.808 1.00 21.18 261 GLN B CA 1
ATOM 5099 C C . GLN B 1 261 ? 13.947 15.488 -2.205 1.00 20.56 261 GLN B C 1
ATOM 5100 O O . GLN B 1 261 ? 14.019 14.347 -2.656 1.00 20.78 261 GLN B O 1
ATOM 5106 N N . ASN B 1 262 ? 15.019 16.260 -2.018 1.00 19.41 262 ASN B N 1
ATOM 5107 C CA . ASN B 1 262 ? 16.360 15.778 -2.343 1.00 18.73 262 ASN B CA 1
ATOM 5108 C C . ASN B 1 262 ? 16.752 14.596 -1.457 1.00 19.50 262 ASN B C 1
ATOM 5109 O O . ASN B 1 262 ? 17.322 13.614 -1.938 1.00 19.21 262 ASN B O 1
ATOM 5114 N N . VAL B 1 263 ? 16.458 14.694 -0.163 1.00 18.95 263 VAL B N 1
ATOM 5115 C CA . VAL B 1 263 ? 16.782 13.619 0.772 1.00 20.53 263 VAL B CA 1
ATOM 5116 C C . VAL B 1 263 ? 16.055 12.339 0.369 1.00 21.73 263 VAL B C 1
ATOM 5117 O O . VAL B 1 263 ? 16.634 11.252 0.347 1.00 21.65 263 VAL B O 1
ATOM 5121 N N . GLU B 1 264 ? 14.778 12.483 0.046 1.00 22.69 264 GLU B N 1
ATOM 5122 C CA . GLU B 1 264 ? 13.965 11.345 -0.355 1.00 24.40 264 GLU B CA 1
ATOM 5123 C C . GLU B 1 264 ? 14.479 10.763 -1.667 1.00 23.42 264 GLU B C 1
ATOM 5124 O O . GLU B 1 264 ? 14.557 9.546 -1.826 1.00 22.27 264 GLU B O 1
ATOM 5130 N N . LEU B 1 265 ? 14.844 11.640 -2.598 1.00 21.55 265 LEU B N 1
ATOM 5131 C CA . LEU B 1 265 ? 15.341 11.219 -3.901 1.00 20.81 265 LEU B CA 1
ATOM 5132 C C . LEU B 1 265 ? 16.555 10.315 -3.779 1.00 22.09 265 LEU B C 1
ATOM 5133 O O . LEU B 1 265 ? 16.701 9.349 -4.530 1.00 22.20 265 LEU B O 1
ATOM 5138 N N . ASN B 1 266 ? 17.427 10.630 -2.826 1.00 20.15 266 ASN B N 1
ATOM 5139 C CA . ASN B 1 266 ? 18.637 9.850 -2.612 1.00 19.76 266 ASN B CA 1
ATOM 5140 C C . ASN B 1 266 ? 18.396 8.700 -1.633 1.00 21.24 266 ASN B C 1
ATOM 5141 O O . ASN B 1 266 ? 19.333 8.026 -1.207 1.00 19.37 266 ASN B O 1
ATOM 5146 N N . LYS B 1 267 ? 17.126 8.471 -1.306 1.00 23.13 267 LYS B N 1
ATOM 5147 C CA . LYS B 1 267 ? 16.734 7.417 -0.377 1.00 25.67 267 LYS B CA 1
ATOM 5148 C C . LYS B 1 267 ? 17.525 7.489 0.916 1.00 25.04 267 LYS B C 1
ATOM 5149 O O . LYS B 1 267 ? 17.999 6.470 1.428 1.00 23.28 267 LYS B O 1
ATOM 5155 N N . LEU B 1 268 ? 17.659 8.696 1.450 1.00 24.64 268 LEU B N 1
ATOM 5156 C CA . LEU B 1 268 ? 18.393 8.882 2.690 1.00 24.55 268 LEU B CA 1
ATOM 5157 C C . LEU B 1 268 ? 17.414 8.889 3.861 1.00 24.75 268 LEU B C 1
ATOM 5158 O O . LEU B 1 268 ? 16.199 8.886 3.664 1.00 24.46 268 LEU B O 1
ATOM 5163 N N . ASP B 1 269 ? 17.946 8.891 5.076 1.00 25.11 269 ASP B N 1
ATOM 5164 C CA . ASP B 1 269 ? 17.122 8.859 6.281 1.00 24.88 269 ASP B CA 1
ATOM 5165 C C . ASP B 1 269 ? 16.531 10.219 6.666 1.00 24.41 269 ASP B C 1
ATOM 5166 O O . ASP B 1 269 ? 17.237 11.087 7.181 1.00 22.74 269 ASP B O 1
ATOM 5171 N N . LEU B 1 270 ? 15.234 10.403 6.431 1.00 23.06 270 LEU B N 1
ATOM 5172 C CA . LEU B 1 270 ? 14.571 11.655 6.782 1.00 24.16 270 LEU B CA 1
ATOM 5173 C C . LEU B 1 270 ? 14.570 11.894 8.292 1.00 22.65 270 LEU B C 1
ATOM 5174 O O . LEU B 1 270 ? 14.550 13.038 8.748 1.00 23.15 270 LEU B O 1
ATOM 5179 N N . SER B 1 271 ? 14.585 10.815 9.063 1.00 20.81 271 SER B N 1
ATOM 5180 C CA . SER B 1 271 ? 14.584 10.922 10.517 1.00 22.70 271 SER B CA 1
ATOM 5181 C C . SER B 1 271 ? 15.784 11.710 11.030 1.00 21.55 271 SER B C 1
ATOM 5182 O O . SER B 1 271 ? 15.725 12.323 12.097 1.00 21.07 271 SER B O 1
ATOM 5185 N N . LYS B 1 272 ? 16.871 11.687 10.265 1.00 19.72 272 LYS B N 1
ATOM 5186 C CA . LYS B 1 272 ? 18.095 12.383 10.643 1.00 21.12 272 LYS B CA 1
ATOM 5187 C C . LYS B 1 272 ? 18.188 13.818 10.111 1.00 21.18 272 LYS B C 1
ATOM 5188 O O . LYS B 1 272 ? 19.220 14.468 10.264 1.00 19.92 272 LYS B O 1
ATOM 5194 N N . ALA B 1 273 ? 17.122 14.317 9.494 1.00 19.85 273 ALA B N 1
ATOM 5195 C CA . ALA B 1 273 ? 17.159 15.664 8.932 1.00 20.58 273 ALA B CA 1
ATOM 5196 C C . ALA B 1 273 ? 16.023 16.569 9.381 1.00 21.07 273 ALA B C 1
ATOM 5197 O O . ALA B 1 273 ? 14.863 16.164 9.415 1.00 20.45 273 ALA B O 1
ATOM 5199 N N . GLU B 1 274 ? 16.372 17.809 9.707 1.00 19.91 274 GLU B N 1
ATOM 5200 C CA . GLU B 1 274 ? 15.399 18.803 10.150 1.00 21.93 274 GLU B CA 1
ATOM 5201 C C . GLU B 1 274 ? 15.453 20.005 9.211 1.00 20.70 274 GLU B C 1
ATOM 5202 O O . GLU B 1 274 ? 16.530 20.424 8.791 1.00 20.06 274 GLU B O 1
ATOM 5208 N N . PHE B 1 275 ? 14.293 20.557 8.876 1.00 20.91 275 PHE B N 1
ATOM 5209 C CA . PHE B 1 275 ? 14.240 21.717 7.991 1.00 20.98 275 PHE B CA 1
ATOM 5210 C C . PHE B 1 275 ? 13.516 22.827 8.723 1.00 21.31 275 PHE B C 1
ATOM 5211 O O . PHE B 1 275 ? 12.314 22.745 8.953 1.00 21.52 275 PHE B O 1
ATOM 5219 N N . VAL B 1 276 ? 14.257 23.867 9.086 1.00 19.66 276 VAL B N 1
ATOM 5220 C CA . VAL B 1 276 ? 13.704 24.985 9.838 1.00 19.68 276 VAL B CA 1
ATOM 5221 C C . VAL B 1 276 ? 13.589 26.259 9.015 1.00 21.49 276 VAL B C 1
ATOM 5222 O O . VAL B 1 276 ? 14.590 26.784 8.525 1.00 20.50 276 VAL B O 1
ATOM 5226 N N . ARG B 1 277 ? 12.366 26.754 8.858 1.00 22.37 277 ARG B N 1
ATOM 5227 C CA . ARG B 1 277 ? 12.155 27.984 8.115 1.00 24.40 277 ARG B CA 1
ATOM 5228 C C . ARG B 1 277 ? 12.167 29.120 9.126 1.00 25.51 277 ARG B C 1
ATOM 5229 O O . ARG B 1 277 ? 11.276 29.209 9.971 1.00 25.16 277 ARG B O 1
ATOM 5237 N N . ASP B 1 278 ? 13.172 29.985 9.045 1.00 26.17 278 ASP B N 1
ATOM 5238 C CA . ASP B 1 278 ? 13.260 31.096 9.977 1.00 28.59 278 ASP B CA 1
ATOM 5239 C C . ASP B 1 278 ? 14.378 32.064 9.611 1.00 30.01 278 ASP B C 1
ATOM 5240 O O . ASP B 1 278 ? 15.286 31.726 8.849 1.00 28.93 278 ASP B O 1
ATOM 5245 N N . ASP B 1 279 ? 14.286 33.277 10.144 1.00 30.76 279 ASP B N 1
ATOM 5246 C CA . ASP B 1 279 ? 15.308 34.292 9.929 1.00 31.02 279 ASP B CA 1
ATOM 5247 C C . ASP B 1 279 ? 16.575 33.661 10.499 1.00 29.62 279 ASP B C 1
ATOM 5248 O O . ASP B 1 279 ? 16.661 33.417 11.703 1.00 29.50 279 ASP B O 1
ATOM 5253 N N . VAL B 1 280 ? 17.546 33.382 9.636 1.00 27.52 280 VAL B N 1
ATOM 5254 C CA . VAL B 1 280 ? 18.786 32.744 10.062 1.00 28.29 280 VAL B CA 1
ATOM 5255 C C . VAL B 1 280 ? 19.411 33.372 11.305 1.00 27.06 280 VAL B C 1
ATOM 5256 O O . VAL B 1 280 ? 19.729 32.668 12.264 1.00 25.77 280 VAL B O 1
ATOM 5260 N N . PHE B 1 281 ? 19.584 34.691 11.284 1.00 27.35 281 PHE B N 1
ATOM 5261 C CA . PHE B 1 281 ? 20.162 35.411 12.415 1.00 28.07 281 PHE B CA 1
ATOM 5262 C C . PHE B 1 281 ? 19.350 35.173 13.682 1.00 25.91 281 PHE B C 1
ATOM 5263 O O . PHE B 1 281 ? 19.912 34.951 14.751 1.00 25.67 281 PHE B O 1
ATOM 5271 N N . LYS B 1 282 ? 18.028 35.216 13.549 1.00 23.51 282 LYS B N 1
ATOM 5272 C CA . LYS B 1 282 ? 17.127 35.006 14.674 1.00 23.93 282 LYS B CA 1
ATOM 5273 C C . LYS B 1 282 ? 17.272 33.589 15.228 1.00 23.05 282 LYS B C 1
ATOM 5274 O O . LYS B 1 282 ? 17.339 33.395 16.439 1.00 21.19 282 LYS B O 1
ATOM 5280 N N . LEU B 1 283 ? 17.319 32.602 14.340 1.00 22.72 283 LEU B N 1
ATOM 5281 C CA . LEU B 1 283 ? 17.456 31.221 14.779 1.00 23.73 283 LEU B CA 1
ATOM 5282 C C . LEU B 1 283 ? 18.802 31.007 15.457 1.00 23.27 283 LEU B C 1
ATOM 5283 O O . LEU B 1 283 ? 18.877 30.380 16.510 1.00 23.23 283 LEU B O 1
ATOM 5288 N N . LEU B 1 284 ? 19.863 31.531 14.852 1.00 21.65 284 LEU B N 1
ATOM 5289 C CA . LEU B 1 284 ? 21.203 31.381 15.414 1.00 22.02 284 LEU B CA 1
ATOM 5290 C C . LEU B 1 284 ? 21.294 31.943 16.833 1.00 20.39 284 LEU B C 1
ATOM 5291 O O . LEU B 1 284 ? 21.925 31.343 17.702 1.00 18.37 284 LEU B O 1
ATOM 5296 N N . ARG B 1 285 ? 20.682 33.100 17.065 1.00 20.08 285 ARG B N 1
ATOM 5297 C CA . ARG B 1 285 ? 20.712 33.692 18.394 1.00 20.43 285 ARG B CA 1
ATOM 5298 C C . ARG B 1 285 ? 19.883 32.860 19.364 1.00 19.88 285 ARG B C 1
ATOM 5299 O O . ARG B 1 285 ? 20.272 32.675 20.514 1.00 20.31 285 ARG B O 1
ATOM 5307 N N . THR B 1 286 ? 18.742 32.356 18.904 1.00 19.57 286 THR B N 1
ATOM 5308 C CA . THR B 1 286 ? 17.901 31.527 19.755 1.00 19.30 286 THR B CA 1
ATOM 5309 C C . THR B 1 286 ? 18.704 30.296 20.189 1.00 18.82 286 THR B C 1
ATOM 5310 O O . THR B 1 286 ? 18.723 29.943 21.370 1.00 16.86 286 THR B O 1
ATOM 5314 N N . TYR B 1 287 ? 19.365 29.647 19.233 1.00 18.75 287 TYR B N 1
ATOM 5315 C CA . TYR B 1 287 ? 20.183 28.475 19.537 1.00 19.67 287 TYR B CA 1
ATOM 5316 C C . TYR B 1 287 ? 21.300 28.820 20.524 1.00 18.31 287 TYR B C 1
ATOM 5317 O O . TYR B 1 287 ? 21.512 28.113 21.501 1.00 17.96 287 TYR B O 1
ATOM 5326 N N . ARG B 1 288 ? 22.013 29.908 20.263 1.00 19.05 288 ARG B N 1
ATOM 5327 C CA . ARG B 1 288 ? 23.105 30.313 21.142 1.00 19.24 288 ARG B CA 1
ATOM 5328 C C . ARG B 1 288 ? 22.639 30.653 22.551 1.00 18.82 288 ARG B C 1
ATOM 5329 O O . ARG B 1 288 ? 23.229 30.204 23.527 1.00 18.93 288 ARG B O 1
ATOM 5337 N N . ASP B 1 289 ? 21.585 31.452 22.661 1.00 17.41 289 ASP B N 1
ATOM 5338 C CA . ASP B 1 289 ? 21.089 31.833 23.969 1.00 17.72 289 ASP B CA 1
ATOM 5339 C C . ASP B 1 289 ? 20.778 30.638 24.866 1.00 16.96 289 ASP B C 1
ATOM 5340 O O . ASP B 1 289 ? 20.915 30.731 26.075 1.00 16.11 289 ASP B O 1
ATOM 5345 N N . ARG B 1 290 ? 20.362 29.513 24.291 1.00 17.05 290 ARG B N 1
ATOM 5346 C CA . ARG B 1 290 ? 20.075 28.350 25.119 1.00 16.96 290 ARG B CA 1
ATOM 5347 C C . ARG B 1 290 ? 21.206 27.320 25.101 1.00 16.82 290 ARG B C 1
ATOM 5348 O O . ARG B 1 290 ? 21.060 26.212 25.618 1.00 17.05 290 ARG B O 1
ATOM 5356 N N . GLY B 1 291 ? 22.331 27.689 24.500 1.00 17.01 291 GLY B N 1
ATOM 5357 C CA . GLY B 1 291 ? 23.479 26.799 24.458 1.00 18.67 291 GLY B CA 1
ATOM 5358 C C . GLY B 1 291 ? 23.473 25.603 23.517 1.00 19.85 291 GLY B C 1
ATOM 5359 O O . GLY B 1 291 ? 24.101 24.584 23.821 1.00 17.01 291 GLY B O 1
ATOM 5360 N N . GLU B 1 292 ? 22.778 25.709 22.388 1.00 18.73 292 GLU B N 1
ATOM 5361 C CA . GLU B 1 292 ? 22.753 24.609 21.424 1.00 20.45 292 GLU B CA 1
ATOM 5362 C C . GLU B 1 292 ? 24.171 24.412 20.896 1.00 20.28 292 GLU B C 1
ATOM 5363 O O . GLU B 1 292 ? 24.905 25.383 20.693 1.00 20.75 292 GLU B O 1
ATOM 5369 N N . LYS B 1 293 ? 24.554 23.164 20.663 1.00 18.63 293 LYS B N 1
ATOM 5370 C CA . LYS B 1 293 ? 25.890 22.877 20.162 1.00 19.88 293 LYS B CA 1
ATOM 5371 C C . LYS B 1 293 ? 25.877 21.958 18.952 1.00 18.50 293 LYS B C 1
ATOM 5372 O O . LYS B 1 293 ? 25.054 21.048 18.863 1.00 19.20 293 LYS B O 1
ATOM 5378 N N . PHE B 1 294 ? 26.797 22.209 18.023 1.00 16.30 294 PHE B N 1
ATOM 5379 C CA . PHE B 1 294 ? 26.931 21.409 16.807 1.00 17.05 294 PHE B CA 1
ATOM 5380 C C . PHE B 1 294 ? 28.398 21.041 16.595 1.00 16.63 294 PHE B C 1
ATOM 5381 O O . PHE B 1 294 ? 29.291 21.699 17.133 1.00 18.73 294 PHE B O 1
ATOM 5389 N N . ASP B 1 295 ? 28.640 19.994 15.811 1.00 15.22 295 ASP B N 1
ATOM 5390 C CA . ASP B 1 295 ? 30.001 19.544 15.517 1.00 15.69 295 ASP B CA 1
ATOM 5391 C C . ASP B 1 295 ? 30.475 20.144 14.200 1.00 16.08 295 ASP B C 1
ATOM 5392 O O . ASP B 1 295 ? 31.665 20.412 14.017 1.00 16.27 295 ASP B O 1
ATOM 5397 N N . VAL B 1 296 ? 29.533 20.350 13.285 1.00 12.90 296 VAL B N 1
ATOM 5398 C CA . VAL B 1 296 ? 29.840 20.920 11.976 1.00 13.59 296 VAL B CA 1
ATOM 5399 C C . VAL B 1 296 ? 28.776 21.943 11.576 1.00 13.12 296 VAL B C 1
ATOM 5400 O O . VAL B 1 296 ? 27.575 21.682 11.681 1.00 14.12 296 VAL B O 1
ATOM 5404 N N . ILE B 1 297 ? 29.220 23.113 11.131 1.00 11.83 297 ILE B N 1
ATOM 5405 C CA . ILE B 1 297 ? 28.286 24.146 10.697 1.00 13.54 297 ILE B CA 1
ATOM 5406 C C . ILE B 1 297 ? 28.716 24.645 9.323 1.00 14.40 297 ILE B C 1
ATOM 5407 O O . ILE B 1 297 ? 29.875 25.007 9.121 1.00 15.41 297 ILE B O 1
ATOM 5412 N N . VAL B 1 298 ? 27.785 24.633 8.377 1.00 16.08 298 VAL B N 1
ATOM 5413 C CA . VAL B 1 298 ? 28.048 25.118 7.026 1.00 16.78 298 VAL B CA 1
ATOM 5414 C C . VAL B 1 298 ? 27.375 26.481 6.956 1.00 19.35 298 VAL B C 1
ATOM 5415 O O . VAL B 1 298 ? 26.171 26.602 7.205 1.00 17.77 298 VAL B O 1
ATOM 5427 N N . ASP B 1 300 ? 26.823 29.537 4.342 1.00 20.25 300 ASP B N 1
ATOM 5428 C CA . ASP B 1 300 ? 26.967 30.130 3.009 1.00 24.21 300 ASP B CA 1
ATOM 5429 C C . ASP B 1 300 ? 25.843 31.113 2.702 1.00 24.67 300 ASP B C 1
ATOM 5430 O O . ASP B 1 300 ? 24.905 30.803 1.969 1.00 23.81 300 ASP B O 1
ATOM 5435 N N . PRO B 1 301 ? 25.933 32.328 3.270 1.00 25.21 301 PRO B N 1
ATOM 5436 C CA . PRO B 1 301 ? 24.960 33.414 3.107 1.00 26.66 301 PRO B CA 1
ATOM 5437 C C . PRO B 1 301 ? 24.947 34.031 1.709 1.00 29.58 301 PRO B C 1
ATOM 5438 O O . PRO B 1 301 ? 25.907 33.899 0.950 1.00 29.44 301 PRO B O 1
ATOM 5442 N N . PRO B 1 302 ? 23.852 34.704 1.374 1.00 32.98 302 PRO B N 1
ATOM 5443 C CA . PRO B 1 302 ? 23.747 35.332 0.069 1.00 37.13 302 PRO B CA 1
ATOM 5444 C C . PRO B 1 302 ? 24.274 36.751 0.115 1.00 39.53 302 PRO B C 1
ATOM 5445 O O . PRO B 1 302 ? 25.180 37.046 0.897 1.00 40.07 302 PRO B O 1
ATOM 5446 N N . LYS B 1 303 ? 23.716 37.628 -0.719 1.00 41.51 303 LYS B N 1
ATOM 5447 C CA . LYS B 1 303 ? 24.151 39.014 -0.740 1.00 43.07 303 LYS B CA 1
ATOM 5448 C C . LYS B 1 303 ? 24.366 39.493 0.680 1.00 44.56 303 LYS B C 1
ATOM 5449 O O . LYS B 1 303 ? 23.403 39.781 1.388 1.00 43.96 303 LYS B O 1
ATOM 5450 N N . PHE B 1 304 ? 25.636 39.562 1.079 1.00 46.04 304 PHE B N 1
ATOM 5451 C CA . PHE B 1 304 ? 26.036 39.968 2.421 1.00 47.52 304 PHE B CA 1
ATOM 5452 C C . PHE B 1 304 ? 25.168 40.914 3.229 1.00 48.02 304 PHE B C 1
ATOM 5453 O O . PHE B 1 304 ? 25.431 41.136 4.410 1.00 47.35 304 PHE B O 1
ATOM 5454 N N . VAL B 1 305 ? 24.135 41.465 2.604 1.00 48.05 305 VAL B N 1
ATOM 5455 C CA . VAL B 1 305 ? 23.258 42.390 3.289 1.00 49.25 305 VAL B CA 1
ATOM 5456 C C . VAL B 1 305 ? 23.528 43.739 2.674 1.00 49.56 305 VAL B C 1
ATOM 5457 O O . VAL B 1 305 ? 22.656 44.332 2.045 1.00 50.74 305 VAL B O 1
ATOM 5458 N N . GLU B 1 306 ? 24.755 44.217 2.855 1.00 50.13 306 GLU B N 1
ATOM 5459 C CA . GLU B 1 306 ? 25.148 45.488 2.284 1.00 51.34 306 GLU B CA 1
ATOM 5460 C C . GLU B 1 306 ? 25.517 45.241 0.835 1.00 50.98 306 GLU B C 1
ATOM 5461 O O . GLU B 1 306 ? 26.521 45.754 0.341 1.00 52.28 306 GLU B O 1
ATOM 5462 N N . ASN B 1 307 ? 24.702 44.427 0.164 1.00 50.71 307 ASN B N 1
ATOM 5463 C CA . ASN B 1 307 ? 24.936 44.104 -1.231 1.00 50.30 307 ASN B CA 1
ATOM 5464 C C . ASN B 1 307 ? 24.835 45.335 -2.106 1.00 50.85 307 ASN B C 1
ATOM 5465 O O . ASN B 1 307 ? 24.206 46.323 -1.726 1.00 50.65 307 ASN B O 1
ATOM 5466 N N . LYS B 1 308 ? 25.455 45.278 -3.282 1.00 50.33 308 LYS B N 1
ATOM 5467 C CA . LYS B 1 308 ? 25.433 46.411 -4.187 1.00 50.23 308 LYS B CA 1
ATOM 5468 C C . LYS B 1 308 ? 26.206 47.573 -3.598 1.00 50.32 308 LYS B C 1
ATOM 5469 O O . LYS B 1 308 ? 26.717 48.429 -4.321 1.00 50.99 308 LYS B O 1
ATOM 5470 N N . SER B 1 309 ? 26.291 47.595 -2.272 1.00 49.44 309 SER B N 1
ATOM 5471 C CA . SER B 1 309 ? 27.000 48.651 -1.580 1.00 48.86 309 SER B CA 1
ATOM 5472 C C . SER B 1 309 ? 28.490 48.581 -1.823 1.00 48.20 309 SER B C 1
ATOM 5473 O O . SER B 1 309 ? 29.272 48.467 -0.882 1.00 48.61 309 SER B O 1
ATOM 5474 N N . GLN B 1 310 ? 28.880 48.638 -3.092 1.00 48.52 310 GLN B N 1
ATOM 5475 C CA . GLN B 1 310 ? 30.287 48.596 -3.435 1.00 49.27 310 GLN B CA 1
ATOM 5476 C C . GLN B 1 310 ? 30.962 49.749 -2.736 1.00 49.92 310 GLN B C 1
ATOM 5477 O O . GLN B 1 310 ? 32.125 49.663 -2.338 1.00 50.48 310 GLN B O 1
ATOM 5478 N N . LEU B 1 311 ? 30.218 50.841 -2.594 1.00 50.49 311 LEU B N 1
ATOM 5479 C CA . LEU B 1 311 ? 30.739 52.007 -1.913 1.00 49.26 311 LEU B CA 1
ATOM 5480 C C . LEU B 1 311 ? 30.699 51.700 -0.436 1.00 48.66 311 LEU B C 1
ATOM 5481 O O . LEU B 1 311 ? 31.594 51.035 0.086 1.00 48.69 311 LEU B O 1
ATOM 5487 N N . GLY B 1 313 ? 30.377 49.688 1.877 1.00 49.13 313 GLY B N 1
ATOM 5488 C CA . GLY B 1 313 ? 30.299 48.257 2.080 1.00 48.88 313 GLY B CA 1
ATOM 5489 C C . GLY B 1 313 ? 30.146 47.970 3.552 1.00 50.88 313 GLY B C 1
ATOM 5490 O O . GLY B 1 313 ? 29.025 47.816 4.044 1.00 52.45 313 GLY B O 1
ATOM 5491 N N . ALA B 1 314 ? 31.279 47.900 4.249 1.00 50.86 314 ALA B N 1
ATOM 5492 C CA . ALA B 1 314 ? 31.314 47.642 5.683 1.00 50.52 314 ALA B CA 1
ATOM 5493 C C . ALA B 1 314 ? 30.265 46.625 6.113 1.00 49.73 314 ALA B C 1
ATOM 5494 O O . ALA B 1 314 ? 29.759 46.679 7.240 1.00 50.14 314 ALA B O 1
ATOM 5496 N N . CYS B 1 315 ? 29.947 45.698 5.213 1.00 47.73 315 CYS B N 1
ATOM 5497 C CA . CYS B 1 315 ? 28.944 44.667 5.471 1.00 46.06 315 CYS B CA 1
ATOM 5498 C C . CYS B 1 315 ? 29.449 43.573 6.406 1.00 44.58 315 CYS B C 1
ATOM 5499 O O . CYS B 1 315 ? 29.627 42.414 6.005 1.00 41.04 315 CYS B O 1
ATOM 5502 N N . ARG B 1 316 ? 29.665 43.949 7.662 1.00 43.52 316 ARG B N 1
ATOM 5503 C CA . ARG B 1 316 ? 30.138 43.009 8.658 1.00 41.53 316 ARG B CA 1
ATOM 5504 C C . ARG B 1 316 ? 29.000 42.162 9.222 1.00 39.53 316 ARG B C 1
ATOM 5505 O O . ARG B 1 316 ? 28.886 41.944 10.430 1.00 39.39 316 ARG B O 1
ATOM 5513 N N . GLY B 1 317 ? 28.141 41.711 8.314 1.00 35.91 317 GLY B N 1
ATOM 5514 C CA . GLY B 1 317 ? 27.058 40.830 8.690 1.00 31.12 317 GLY B CA 1
ATOM 5515 C C . GLY B 1 317 ? 27.787 39.501 8.713 1.00 27.52 317 GLY B C 1
ATOM 5516 O O . GLY B 1 317 ? 27.336 38.520 9.301 1.00 24.84 317 GLY B O 1
ATOM 5517 N N . TYR B 1 318 ? 28.945 39.493 8.057 1.00 25.45 318 TYR B N 1
ATOM 5518 C CA . TYR B 1 318 ? 29.800 38.316 7.990 1.00 25.13 318 TYR B CA 1
ATOM 5519 C C . TYR B 1 318 ? 30.431 38.028 9.349 1.00 22.17 318 TYR B C 1
ATOM 5520 O O . TYR B 1 318 ? 30.540 36.870 9.757 1.00 20.70 318 TYR B O 1
ATOM 5529 N N . LYS B 1 319 ? 30.850 39.080 10.047 1.00 21.66 319 LYS B N 1
ATOM 5530 C CA . LYS B 1 319 ? 31.461 38.909 11.360 1.00 23.34 319 LYS B CA 1
ATOM 5531 C C . LYS B 1 319 ? 30.433 38.370 12.337 1.00 23.23 319 LYS B C 1
ATOM 5532 O O . LYS B 1 319 ? 30.711 37.445 13.098 1.00 23.78 319 LYS B O 1
ATOM 5538 N N . ASP B 1 320 ? 29.239 38.948 12.310 1.00 22.18 320 ASP B N 1
ATOM 5539 C CA . ASP B 1 320 ? 28.182 38.519 13.209 1.00 24.07 320 ASP B CA 1
ATOM 5540 C C . ASP B 1 320 ? 27.751 37.084 12.945 1.00 22.75 320 ASP B C 1
ATOM 5541 O O . ASP B 1 320 ? 27.550 36.310 13.877 1.00 22.04 320 ASP B O 1
ATOM 5546 N N . ILE B 1 321 ? 27.631 36.725 11.673 1.00 22.77 321 ILE B N 1
ATOM 5547 C CA . ILE B 1 321 ? 27.205 35.381 11.315 1.00 21.73 321 ILE B CA 1
ATOM 5548 C C . ILE B 1 321 ? 28.270 34.347 11.692 1.00 18.63 321 ILE B C 1
ATOM 5549 O O . ILE B 1 321 ? 27.959 33.296 12.260 1.00 19.02 321 ILE B O 1
ATOM 5554 N N . ASN B 1 322 ? 29.528 34.651 11.407 1.00 15.13 322 ASN B N 1
ATOM 5555 C CA . ASN B 1 322 ? 30.602 33.725 11.748 1.00 14.76 322 ASN B CA 1
ATOM 5556 C C . ASN B 1 322 ? 30.878 33.671 13.248 1.00 15.01 322 ASN B C 1
ATOM 5557 O O . ASN B 1 322 ? 31.292 32.632 13.768 1.00 14.63 322 ASN B O 1
ATOM 5570 N N . LEU B 1 324 ? 28.538 34.002 15.594 1.00 16.39 324 LEU B N 1
ATOM 5571 C CA . LEU B 1 324 ? 27.461 33.165 16.116 1.00 16.61 324 LEU B CA 1
ATOM 5572 C C . LEU B 1 324 ? 27.770 31.700 15.854 1.00 16.16 324 LEU B C 1
ATOM 5573 O O . LEU B 1 324 ? 27.566 30.844 16.718 1.00 14.03 324 LEU B O 1
ATOM 5578 N N . ALA B 1 325 ? 28.280 31.412 14.663 1.00 15.59 325 ALA B N 1
ATOM 5579 C CA . ALA B 1 325 ? 28.613 30.041 14.304 1.00 17.17 325 ALA B CA 1
ATOM 5580 C C . ALA B 1 325 ? 29.664 29.471 15.252 1.00 16.39 325 ALA B C 1
ATOM 5581 O O . ALA B 1 325 ? 29.518 28.355 15.755 1.00 15.90 325 ALA B O 1
ATOM 5583 N N . ILE B 1 326 ? 30.722 30.236 15.497 1.00 16.29 326 ILE B N 1
ATOM 5584 C CA . ILE B 1 326 ? 31.777 29.781 16.383 1.00 17.36 326 ILE B CA 1
ATOM 5585 C C . ILE B 1 326 ? 31.225 29.509 17.779 1.00 18.22 326 ILE B C 1
ATOM 5586 O O . ILE B 1 326 ? 31.606 28.528 18.417 1.00 19.28 326 ILE B O 1
ATOM 5591 N N . GLN B 1 327 ? 30.309 30.358 18.238 1.00 17.97 327 GLN B N 1
ATOM 5592 C CA . GLN B 1 327 ? 29.703 30.190 19.560 1.00 17.55 327 GLN B CA 1
ATOM 5593 C C . GLN B 1 327 ? 28.816 28.941 19.637 1.00 17.84 327 GLN B C 1
ATOM 5594 O O . GLN B 1 327 ? 28.520 28.461 20.728 1.00 17.81 327 GLN B O 1
ATOM 5600 N N . LEU B 1 328 ? 28.395 28.418 18.488 1.00 15.45 328 LEU B N 1
ATOM 5601 C CA . LEU B 1 328 ? 27.538 27.223 18.466 1.00 17.00 328 LEU B CA 1
ATOM 5602 C C . LEU B 1 328 ? 28.307 25.923 18.251 1.00 16.59 328 LEU B C 1
ATOM 5603 O O . LEU B 1 328 ? 27.713 24.848 18.141 1.00 17.15 328 LEU B O 1
ATOM 5608 N N . LEU B 1 329 ? 29.630 26.018 18.206 1.00 17.22 329 LEU B N 1
ATOM 5609 C CA . LEU B 1 329 ? 30.472 24.848 17.990 1.00 20.15 329 LEU B CA 1
ATOM 5610 C C . LEU B 1 329 ? 31.079 24.257 19.256 1.00 19.73 329 LEU B C 1
ATOM 5611 O O . LEU B 1 329 ? 31.457 24.982 20.174 1.00 19.62 329 LEU B O 1
ATOM 5616 N N . ASN B 1 330 ? 31.155 22.929 19.290 1.00 21.78 330 ASN B N 1
ATOM 5617 C CA . ASN B 1 330 ? 31.766 22.207 20.406 1.00 24.70 330 ASN B CA 1
ATOM 5618 C C . ASN B 1 330 ? 33.278 22.359 20.193 1.00 25.03 330 ASN B C 1
ATOM 5619 O O . ASN B 1 330 ? 33.716 22.884 19.168 1.00 22.70 330 ASN B O 1
ATOM 5624 N N . GLU B 1 331 ? 34.081 21.911 21.150 1.00 25.19 331 GLU B N 1
ATOM 5625 C CA . GLU B 1 331 ? 35.525 21.990 20.966 1.00 25.52 331 GLU B CA 1
ATOM 5626 C C . GLU B 1 331 ? 35.822 20.975 19.864 1.00 23.40 331 GLU B C 1
ATOM 5627 O O . GLU B 1 331 ? 35.328 19.854 19.908 1.00 23.22 331 GLU B O 1
ATOM 5633 N N . GLY B 1 332 ? 36.609 21.370 18.871 1.00 21.65 332 GLY B N 1
ATOM 5634 C CA . GLY B 1 332 ? 36.908 20.461 17.780 1.00 20.36 332 GLY B CA 1
ATOM 5635 C C . GLY B 1 332 ? 35.853 20.583 16.693 1.00 18.05 332 GLY B C 1
ATOM 5636 O O . GLY B 1 332 ? 35.905 19.896 15.676 1.00 17.82 332 GLY B O 1
ATOM 5637 N N . GLY B 1 333 ? 34.884 21.464 16.917 1.00 15.27 333 GLY B N 1
ATOM 5638 C CA . GLY B 1 333 ? 33.841 21.677 15.938 1.00 14.03 333 GLY B CA 1
ATOM 5639 C C . GLY B 1 333 ? 34.449 22.290 14.694 1.00 14.35 333 GLY B C 1
ATOM 5640 O O . GLY B 1 333 ? 35.467 22.984 14.761 1.00 13.80 333 GLY B O 1
ATOM 5641 N N . ILE B 1 334 ? 33.830 22.033 13.552 1.00 13.11 334 ILE B N 1
ATOM 5642 C CA . ILE B 1 334 ? 34.333 22.550 12.294 1.00 13.41 334 ILE B CA 1
ATOM 5643 C C . ILE B 1 334 ? 33.334 23.470 11.612 1.00 13.65 334 ILE B C 1
ATOM 5644 O O . ILE B 1 334 ? 32.148 23.151 11.488 1.00 12.16 334 ILE B O 1
ATOM 5649 N N . LEU B 1 335 ? 33.832 24.627 11.189 1.00 12.57 335 LEU B N 1
ATOM 5650 C CA . LEU B 1 335 ? 33.020 25.617 10.504 1.00 13.51 335 LEU B CA 1
ATOM 5651 C C . LEU B 1 335 ? 33.448 25.732 9.044 1.00 13.08 335 LEU B C 1
ATOM 5652 O O . LEU B 1 335 ? 34.608 26.034 8.758 1.00 13.99 335 LEU B O 1
ATOM 5657 N N . LEU B 1 336 ? 32.512 25.475 8.132 1.00 12.43 336 LEU B N 1
ATOM 5658 C CA . LEU B 1 336 ? 32.763 25.596 6.696 1.00 13.20 336 LEU B CA 1
ATOM 5659 C C . LEU B 1 336 ? 31.989 26.868 6.334 1.00 13.84 336 LEU B C 1
ATOM 5660 O O . LEU B 1 336 ? 30.757 26.859 6.215 1.00 13.24 336 LEU B O 1
ATOM 5665 N N . THR B 1 337 ? 32.722 27.963 6.168 1.00 13.42 337 THR B N 1
ATOM 5666 C CA . THR B 1 337 ? 32.109 29.257 5.905 1.00 13.60 337 THR B CA 1
ATOM 5667 C C . THR B 1 337 ? 32.538 29.852 4.561 1.00 13.93 337 THR B C 1
ATOM 5668 O O . THR B 1 337 ? 33.697 29.729 4.152 1.00 14.12 337 THR B O 1
ATOM 5672 N N . PHE B 1 338 ? 31.593 30.493 3.881 1.00 13.14 338 PHE B N 1
ATOM 5673 C CA . PHE B 1 338 ? 31.846 31.048 2.551 1.00 16.68 338 PHE B CA 1
ATOM 5674 C C . PHE B 1 338 ? 31.408 32.483 2.313 1.00 18.52 338 PHE B C 1
ATOM 5675 O O . PHE B 1 338 ? 30.718 33.088 3.123 1.00 18.37 338 PHE B O 1
ATOM 5683 N N . SER B 1 339 ? 31.811 33.001 1.157 1.00 21.36 339 SER B N 1
ATOM 5684 C CA . SER B 1 339 ? 31.464 34.346 0.736 1.00 23.27 339 SER B CA 1
ATOM 5685 C C . SER B 1 339 ? 31.788 34.532 -0.744 1.00 24.85 339 SER B C 1
ATOM 5686 O O . SER B 1 339 ? 32.862 34.150 -1.200 1.00 24.19 339 SER B O 1
ATOM 5689 N N . CYS B 1 340 ? 30.846 35.099 -1.490 1.00 26.37 340 CYS B N 1
ATOM 5690 C CA . CYS B 1 340 ? 31.048 35.372 -2.906 1.00 28.85 340 CYS B CA 1
ATOM 5691 C C . CYS B 1 340 ? 30.836 36.862 -3.155 1.00 30.22 340 CYS B C 1
ATOM 5692 O O . CYS B 1 340 ? 30.694 37.299 -4.295 1.00 31.91 340 CYS B O 1
ATOM 5695 N N . SER B 1 341 ? 30.822 37.641 -2.078 1.00 32.02 341 SER B N 1
ATOM 5696 C CA . SER B 1 341 ? 30.620 39.082 -2.176 1.00 33.30 341 SER B CA 1
ATOM 5697 C C . SER B 1 341 ? 31.775 39.766 -2.899 1.00 32.67 341 SER B C 1
ATOM 5698 O O . SER B 1 341 ? 32.939 39.436 -2.687 1.00 31.40 341 SER B O 1
ATOM 5701 N N . GLY B 1 342 ? 31.440 40.723 -3.756 1.00 33.94 342 GLY B N 1
ATOM 5702 C CA . GLY B 1 342 ? 32.462 41.434 -4.501 1.00 34.39 342 GLY B CA 1
ATOM 5703 C C . GLY B 1 342 ? 33.141 42.501 -3.670 1.00 35.31 342 GLY B C 1
ATOM 5704 O O . GLY B 1 342 ? 34.080 43.146 -4.135 1.00 35.28 342 GLY B O 1
ATOM 5705 N N . LEU B 1 343 ? 32.673 42.681 -2.436 1.00 35.48 343 LEU B N 1
ATOM 5706 C CA . LEU B 1 343 ? 33.238 43.682 -1.540 1.00 36.49 343 LEU B CA 1
ATOM 5707 C C . LEU B 1 343 ? 34.384 43.161 -0.688 1.00 37.32 343 LEU B C 1
ATOM 5708 O O . LEU B 1 343 ? 34.964 43.909 0.100 1.00 37.88 343 LEU B O 1
ATOM 5721 N N . THR B 1 345 ? 37.892 40.211 -0.382 1.00 35.04 345 THR B N 1
ATOM 5722 C CA . THR B 1 345 ? 38.822 39.237 -0.917 1.00 32.76 345 THR B CA 1
ATOM 5723 C C . THR B 1 345 ? 38.932 38.076 0.055 1.00 31.26 345 THR B C 1
ATOM 5724 O O . THR B 1 345 ? 38.279 38.061 1.098 1.00 29.71 345 THR B O 1
ATOM 5728 N N . SER B 1 346 ? 39.768 37.110 -0.297 1.00 29.98 346 SER B N 1
ATOM 5729 C CA . SER B 1 346 ? 39.995 35.951 0.547 1.00 31.15 346 SER B CA 1
ATOM 5730 C C . SER B 1 346 ? 40.701 36.416 1.820 1.00 29.99 346 SER B C 1
ATOM 5731 O O . SER B 1 346 ? 40.381 35.972 2.922 1.00 30.22 346 SER B O 1
ATOM 5734 N N . ASP B 1 347 ? 41.657 37.326 1.657 1.00 29.79 347 ASP B N 1
ATOM 5735 C CA . ASP B 1 347 ? 42.415 37.855 2.783 1.00 29.17 347 ASP B CA 1
ATOM 5736 C C . ASP B 1 347 ? 41.538 38.620 3.758 1.00 26.39 347 ASP B C 1
ATOM 5737 O O . ASP B 1 347 ? 41.648 38.442 4.965 1.00 24.94 347 ASP B O 1
ATOM 5742 N N . LEU B 1 348 ? 40.663 39.475 3.239 1.00 26.38 348 LEU B N 1
ATOM 5743 C CA . LEU B 1 348 ? 39.772 40.244 4.102 1.00 25.02 348 LEU B CA 1
ATOM 5744 C C . LEU B 1 348 ? 38.762 39.324 4.785 1.00 22.83 348 LEU B C 1
ATOM 5745 O O . LEU B 1 348 ? 38.368 39.554 5.926 1.00 23.55 348 LEU B O 1
ATOM 5750 N N . PHE B 1 349 ? 38.340 38.284 4.075 1.00 23.00 349 PHE B N 1
ATOM 5751 C CA . PHE B 1 349 ? 37.392 37.321 4.630 1.00 20.95 349 PHE B CA 1
ATOM 5752 C C . PHE B 1 349 ? 38.080 36.610 5.794 1.00 19.23 349 PHE B C 1
ATOM 5753 O O . PHE B 1 349 ? 37.466 36.377 6.838 1.00 18.95 349 PHE B O 1
ATOM 5761 N N . GLN B 1 350 ? 39.360 36.287 5.620 1.00 20.14 350 GLN B N 1
ATOM 5762 C CA . GLN B 1 350 ? 40.125 35.629 6.675 1.00 21.27 350 GLN B CA 1
ATOM 5763 C C . GLN B 1 350 ? 40.206 36.495 7.923 1.00 21.47 350 GLN B C 1
ATOM 5764 O O . GLN B 1 350 ? 40.066 36.000 9.038 1.00 20.93 350 GLN B O 1
ATOM 5770 N N . LYS B 1 351 ? 40.452 37.791 7.740 1.00 21.64 351 LYS B N 1
ATOM 5771 C CA . LYS B 1 351 ? 40.551 38.695 8.881 1.00 21.43 351 LYS B CA 1
ATOM 5772 C C . LYS B 1 351 ? 39.231 38.776 9.640 1.00 19.90 351 LYS B C 1
ATOM 5773 O O . LYS B 1 351 ? 39.215 38.883 10.865 1.00 19.81 351 LYS B O 1
ATOM 5779 N N . ILE B 1 352 ? 38.124 38.743 8.908 1.00 19.63 352 ILE B N 1
ATOM 5780 C CA . ILE B 1 352 ? 36.809 38.811 9.536 1.00 19.98 352 ILE B CA 1
ATOM 5781 C C . ILE B 1 352 ? 36.596 37.589 10.422 1.00 18.36 352 ILE B C 1
ATOM 5782 O O . ILE B 1 352 ? 36.115 37.702 11.550 1.00 18.12 352 ILE B O 1
ATOM 5787 N N . ILE B 1 353 ? 36.958 36.418 9.908 1.00 19.18 353 ILE B N 1
ATOM 5788 C CA . ILE B 1 353 ? 36.815 35.183 10.669 1.00 19.22 353 ILE B CA 1
ATOM 5789 C C . ILE B 1 353 ? 37.688 35.268 11.922 1.00 18.50 353 ILE B C 1
ATOM 5790 O O . ILE B 1 353 ? 37.243 34.957 13.028 1.00 18.05 353 ILE B O 1
ATOM 5795 N N . ALA B 1 354 ? 38.930 35.702 11.741 1.00 19.47 354 ALA B N 1
ATOM 5796 C CA . ALA B 1 354 ? 39.855 35.835 12.857 1.00 20.31 354 ALA B CA 1
ATOM 5797 C C . ALA B 1 354 ? 39.261 36.760 13.912 1.00 21.54 354 ALA B C 1
ATOM 5798 O O . ALA B 1 354 ? 39.353 36.490 15.111 1.00 19.49 354 ALA B O 1
ATOM 5800 N N . ASP B 1 355 ? 38.631 37.842 13.457 1.00 20.96 355 ASP B N 1
ATOM 5801 C CA . ASP B 1 355 ? 38.019 38.815 14.358 1.00 22.11 355 ASP B CA 1
ATOM 5802 C C . ASP B 1 355 ? 36.780 38.239 15.050 1.00 21.14 355 ASP B C 1
ATOM 5803 O O . ASP B 1 355 ? 36.512 38.534 16.216 1.00 18.99 355 ASP B O 1
ATOM 5808 N N . ALA B 1 356 ? 36.015 37.433 14.322 1.00 19.88 356 ALA B N 1
ATOM 5809 C CA . ALA B 1 356 ? 34.825 36.814 14.885 1.00 19.43 356 ALA B CA 1
ATOM 5810 C C . ALA B 1 356 ? 35.268 35.882 16.007 1.00 20.02 356 ALA B C 1
ATOM 5811 O O . ALA B 1 356 ? 34.628 35.805 17.056 1.00 20.87 356 ALA B O 1
ATOM 5813 N N . ALA B 1 357 ? 36.375 35.179 15.779 1.00 20.93 357 ALA B N 1
ATOM 5814 C CA . ALA B 1 357 ? 36.926 34.257 16.769 1.00 20.64 357 ALA B CA 1
ATOM 5815 C C . ALA B 1 357 ? 37.300 34.999 18.054 1.00 20.50 357 ALA B C 1
ATOM 5816 O O . ALA B 1 357 ? 36.963 34.562 19.154 1.00 18.19 357 ALA B O 1
ATOM 5818 N N . ILE B 1 358 ? 37.994 36.124 17.917 1.00 21.82 358 ILE B N 1
ATOM 5819 C CA . ILE B 1 358 ? 38.388 36.913 19.084 1.00 22.22 358 ILE B CA 1
ATOM 5820 C C . ILE B 1 358 ? 37.182 37.343 19.915 1.00 23.64 358 ILE B C 1
ATOM 5821 O O . ILE B 1 358 ? 37.176 37.192 21.138 1.00 22.76 358 ILE B O 1
ATOM 5826 N N . ASP B 1 359 ? 36.163 37.882 19.254 1.00 24.33 359 ASP B N 1
ATOM 5827 C CA . ASP B 1 359 ? 34.961 38.320 19.954 1.00 25.88 359 ASP B CA 1
ATOM 5828 C C . ASP B 1 359 ? 34.183 37.165 20.570 1.00 24.67 359 ASP B C 1
ATOM 5829 O O . ASP B 1 359 ? 33.532 37.326 21.604 1.00 24.15 359 ASP B O 1
ATOM 5834 N N . ALA B 1 360 ? 34.247 36.001 19.933 1.00 24.07 360 ALA B N 1
ATOM 5835 C CA . ALA B 1 360 ? 33.551 34.828 20.439 1.00 22.94 360 ALA B CA 1
ATOM 5836 C C . ALA B 1 360 ? 34.340 34.220 21.598 1.00 22.83 360 ALA B C 1
ATOM 5837 O O . ALA B 1 360 ? 33.845 33.344 22.310 1.00 23.92 360 ALA B O 1
ATOM 5839 N N . GLY B 1 361 ? 35.571 34.690 21.780 1.00 21.48 361 GLY B N 1
ATOM 5840 C CA . GLY B 1 361 ? 36.405 34.189 22.859 1.00 23.38 361 GLY B CA 1
ATOM 5841 C C . GLY B 1 361 ? 36.981 32.806 22.612 1.00 23.68 361 GLY B C 1
ATOM 5842 O O . GLY B 1 361 ? 37.255 32.058 23.552 1.00 21.66 361 GLY B O 1
ATOM 5843 N N . ARG B 1 362 ? 37.173 32.462 21.344 1.00 23.72 362 ARG B N 1
ATOM 5844 C CA . ARG B 1 362 ? 37.713 31.155 20.989 1.00 25.45 362 ARG B CA 1
ATOM 5845 C C . ARG B 1 362 ? 38.640 31.264 19.783 1.00 24.35 362 ARG B C 1
ATOM 5846 O O . ARG B 1 362 ? 38.382 32.037 18.863 1.00 25.18 362 ARG B O 1
ATOM 5854 N N . ASP B 1 363 ? 39.728 30.503 19.799 1.00 21.09 363 ASP B N 1
ATOM 5855 C CA . ASP B 1 363 ? 40.663 30.513 18.683 1.00 20.63 363 ASP B CA 1
ATOM 5856 C C . ASP B 1 363 ? 40.245 29.450 17.682 1.00 18.79 363 ASP B C 1
ATOM 5857 O O . ASP B 1 363 ? 39.694 28.418 18.060 1.00 17.87 363 ASP B O 1
ATOM 5862 N N . VAL B 1 364 ? 40.503 29.704 16.405 1.00 17.33 364 VAL B N 1
ATOM 5863 C CA . VAL B 1 364 ? 40.166 28.747 15.365 1.00 16.11 364 VAL B CA 1
ATOM 5864 C C . VAL B 1 364 ? 41.368 28.535 14.450 1.00 15.59 364 VAL B C 1
ATOM 5865 O O . VAL B 1 364 ? 42.193 29.436 14.257 1.00 15.16 364 VAL B O 1
ATOM 5869 N N . GLN B 1 365 ? 41.479 27.333 13.909 1.00 14.31 365 GLN B N 1
ATOM 5870 C CA . GLN B 1 365 ? 42.569 27.016 13.002 1.00 17.28 365 GLN B CA 1
ATOM 5871 C C . GLN B 1 365 ? 42.014 26.851 11.601 1.00 16.07 365 GLN B C 1
ATOM 5872 O O . GLN B 1 365 ? 40.998 26.189 11.411 1.00 17.01 365 GLN B O 1
ATOM 5878 N N . PHE B 1 366 ? 42.677 27.463 10.626 1.00 15.94 366 PHE B N 1
ATOM 5879 C CA . PHE B 1 366 ? 42.274 27.311 9.240 1.00 16.11 366 PHE B CA 1
ATOM 5880 C C . PHE B 1 366 ? 42.894 25.983 8.826 1.00 17.15 366 PHE B C 1
ATOM 5881 O O . PHE B 1 366 ? 44.106 25.796 8.940 1.00 15.49 366 PHE B O 1
ATOM 5889 N N . ILE B 1 367 ? 42.064 25.049 8.376 1.00 17.86 367 ILE B N 1
ATOM 5890 C CA . ILE B 1 367 ? 42.559 23.731 7.990 1.00 17.70 367 ILE B CA 1
ATOM 5891 C C . ILE B 1 367 ? 42.331 23.395 6.517 1.00 19.84 367 ILE B C 1
ATOM 5892 O O . ILE B 1 367 ? 42.820 22.378 6.021 1.00 20.67 367 ILE B O 1
ATOM 5897 N N . GLU B 1 368 ? 41.587 24.244 5.824 1.00 19.68 368 GLU B N 1
ATOM 5898 C CA . GLU B 1 368 ? 41.303 24.022 4.417 1.00 20.39 368 GLU B CA 1
ATOM 5899 C C . GLU B 1 368 ? 40.782 25.312 3.795 1.00 20.64 368 GLU B C 1
ATOM 5900 O O . GLU B 1 368 ? 40.188 26.146 4.475 1.00 19.69 368 GLU B O 1
ATOM 5906 N N . GLN B 1 369 ? 41.047 25.483 2.506 1.00 20.25 369 GLN B N 1
ATOM 5907 C CA . GLN B 1 369 ? 40.591 26.652 1.769 1.00 21.11 369 GLN B CA 1
ATOM 5908 C C . GLN B 1 369 ? 39.839 26.109 0.568 1.00 21.74 369 GLN B C 1
ATOM 5909 O O . GLN B 1 369 ? 40.357 25.269 -0.164 1.00 20.36 369 GLN B O 1
ATOM 5915 N N . PHE B 1 370 ? 38.613 26.579 0.378 1.00 20.90 370 PHE B N 1
ATOM 5916 C CA . PHE B 1 370 ? 37.798 26.113 -0.729 1.00 19.92 370 PHE B CA 1
ATOM 5917 C C . PHE B 1 370 ? 37.910 27.037 -1.935 1.00 20.11 370 PHE B C 1
ATOM 5918 O O . PHE B 1 370 ? 38.344 28.183 -1.816 1.00 19.50 370 PHE B O 1
ATOM 5926 N N . ARG B 1 371 ? 37.520 26.519 -3.094 1.00 18.25 371 ARG B N 1
ATOM 5927 C CA . ARG B 1 371 ? 37.592 27.262 -4.344 1.00 17.58 371 ARG B CA 1
ATOM 5928 C C . ARG B 1 371 ? 36.437 26.832 -5.235 1.00 17.06 371 ARG B C 1
ATOM 5929 O O . ARG B 1 371 ? 35.909 25.727 -5.085 1.00 14.51 371 ARG B O 1
ATOM 5937 N N . GLN B 1 372 ? 36.045 27.701 -6.161 1.00 15.88 372 GLN B N 1
ATOM 5938 C CA . GLN B 1 372 ? 34.972 27.365 -7.084 1.00 16.63 372 GLN B CA 1
ATOM 5939 C C . GLN B 1 372 ? 35.433 26.107 -7.820 1.00 15.25 372 GLN B C 1
ATOM 5940 O O . GLN B 1 372 ? 36.630 25.927 -8.052 1.00 16.64 372 GLN B O 1
ATOM 5946 N N . ALA B 1 373 ? 34.491 25.231 -8.162 1.00 13.17 373 ALA B N 1
ATOM 5947 C CA . ALA B 1 373 ? 34.809 23.976 -8.846 1.00 13.30 373 ALA B CA 1
ATOM 5948 C C . ALA B 1 373 ? 35.572 24.152 -10.162 1.00 14.66 373 ALA B C 1
ATOM 5949 O O . ALA B 1 373 ? 35.544 25.221 -10.773 1.00 15.24 373 ALA B O 1
ATOM 5951 N N . ALA B 1 374 ? 36.240 23.079 -10.583 1.00 12.24 374 ALA B N 1
ATOM 5952 C CA . ALA B 1 374 ? 37.067 23.047 -11.792 1.00 12.90 374 ALA B CA 1
ATOM 5953 C C . ALA B 1 374 ? 36.384 23.387 -13.109 1.00 11.87 374 ALA B C 1
ATOM 5954 O O . ALA B 1 374 ? 37.069 23.632 -14.109 1.00 10.90 374 ALA B O 1
ATOM 5956 N N . ASP B 1 375 ? 35.050 23.378 -13.125 1.00 10.12 375 ASP B N 1
ATOM 5957 C CA . ASP B 1 375 ? 34.320 23.743 -14.330 1.00 12.18 375 ASP B CA 1
ATOM 5958 C C . ASP B 1 375 ? 34.141 25.260 -14.316 1.00 10.70 375 ASP B C 1
ATOM 5959 O O . ASP B 1 375 ? 33.516 25.835 -15.204 1.00 11.06 375 ASP B O 1
ATOM 5964 N N . HIS B 1 376 ? 34.699 25.895 -13.287 1.00 9.91 376 HIS B N 1
ATOM 5965 C CA . HIS B 1 376 ? 34.684 27.354 -13.151 1.00 9.24 376 HIS B CA 1
ATOM 5966 C C . HIS B 1 376 ? 36.163 27.746 -13.080 1.00 12.49 376 HIS B C 1
ATOM 5967 O O . HIS B 1 376 ? 36.631 28.322 -12.088 1.00 11.06 376 HIS B O 1
ATOM 5974 N N . PRO B 1 377 ? 36.923 27.418 -14.136 1.00 11.57 377 PRO B N 1
ATOM 5975 C CA . PRO B 1 377 ? 38.348 27.734 -14.180 1.00 11.51 377 PRO B CA 1
ATOM 5976 C C . PRO B 1 377 ? 38.592 29.231 -14.183 1.00 12.47 377 PRO B C 1
ATOM 5977 O O . PRO B 1 377 ? 37.701 30.015 -14.511 1.00 13.63 377 PRO B O 1
ATOM 5981 N N . VAL B 1 378 ? 39.800 29.623 -13.803 1.00 12.30 378 VAL B N 1
ATOM 5982 C CA . VAL B 1 378 ? 40.179 31.028 -13.807 1.00 12.47 378 VAL B CA 1
ATOM 5983 C C . VAL B 1 378 ? 41.391 31.151 -14.726 1.00 15.57 378 VAL B C 1
ATOM 5984 O O . VAL B 1 378 ? 42.481 30.681 -14.385 1.00 15.39 378 VAL B O 1
ATOM 5988 N N . ILE B 1 379 ? 41.198 31.746 -15.904 1.00 14.63 379 ILE B N 1
ATOM 5989 C CA . ILE B 1 379 ? 42.307 31.917 -16.835 1.00 14.42 379 ILE B CA 1
ATOM 5990 C C . ILE B 1 379 ? 43.322 32.826 -16.126 1.00 15.51 379 ILE B C 1
ATOM 5991 O O . ILE B 1 379 ? 42.939 33.774 -15.427 1.00 14.02 379 ILE B O 1
ATOM 5996 N N . ALA B 1 380 ? 44.610 32.519 -16.272 1.00 16.19 380 ALA B N 1
ATOM 5997 C CA . ALA B 1 380 ? 45.665 33.272 -15.590 1.00 15.71 380 ALA B CA 1
ATOM 5998 C C . ALA B 1 380 ? 45.749 34.757 -15.932 1.00 16.56 380 ALA B C 1
ATOM 5999 O O . ALA B 1 380 ? 46.309 35.542 -15.169 1.00 17.60 380 ALA B O 1
ATOM 6001 N N . THR B 1 381 ? 45.186 35.136 -17.070 1.00 17.24 381 THR B N 1
ATOM 6002 C CA . THR B 1 381 ? 45.201 36.520 -17.521 1.00 18.28 381 THR B CA 1
ATOM 6003 C C . THR B 1 381 ? 44.044 37.316 -16.924 1.00 19.52 381 THR B C 1
ATOM 6004 O O . THR B 1 381 ? 43.913 38.515 -17.172 1.00 18.65 381 THR B O 1
ATOM 6008 N N . TYR B 1 382 ? 43.204 36.643 -16.149 1.00 19.23 382 TYR B N 1
ATOM 6009 C CA . TYR B 1 382 ? 42.030 37.274 -15.558 1.00 19.33 382 TYR B CA 1
ATOM 6010 C C . TYR B 1 382 ? 41.827 36.793 -14.121 1.00 19.49 382 TYR B C 1
ATOM 6011 O O . TYR B 1 382 ? 40.857 36.101 -13.819 1.00 20.34 382 TYR B O 1
ATOM 6020 N N . PRO B 1 383 ? 42.752 37.151 -13.217 1.00 20.78 383 PRO B N 1
ATOM 6021 C CA . PRO B 1 383 ? 42.663 36.746 -11.811 1.00 22.35 383 PRO B CA 1
ATOM 6022 C C . PRO B 1 383 ? 41.344 37.107 -11.135 1.00 23.01 383 PRO B C 1
ATOM 6023 O O . PRO B 1 383 ? 40.892 36.400 -10.237 1.00 23.02 383 PRO B O 1
ATOM 6027 N N . GLU B 1 384 ? 40.727 38.199 -11.576 1.00 23.35 384 GLU B N 1
ATOM 6028 C CA . GLU B 1 384 ? 39.451 38.639 -11.016 1.00 24.63 384 GLU B CA 1
ATOM 6029 C C . GLU B 1 384 ? 38.392 37.543 -11.125 1.00 24.17 384 GLU B C 1
ATOM 6030 O O . GLU B 1 384 ? 37.372 37.579 -10.435 1.00 22.07 384 GLU B O 1
ATOM 6036 N N . GLY B 1 385 ? 38.636 36.572 -12.002 1.00 22.18 385 GLY B N 1
ATOM 6037 C CA . GLY B 1 385 ? 37.698 35.474 -12.181 1.00 21.42 385 GLY B CA 1
ATOM 6038 C C . GLY B 1 385 ? 37.447 34.629 -10.941 1.00 20.27 385 GLY B C 1
ATOM 6039 O O . GLY B 1 385 ? 36.435 33.931 -10.853 1.00 18.91 385 GLY B O 1
ATOM 6040 N N . LEU B 1 386 ? 38.370 34.672 -9.986 1.00 19.73 386 LEU B N 1
ATOM 6041 C CA . LEU B 1 386 ? 38.213 33.909 -8.752 1.00 20.29 386 LEU B CA 1
ATOM 6042 C C . LEU B 1 386 ? 37.282 34.704 -7.843 1.00 20.91 386 LEU B C 1
ATOM 6043 O O . LEU B 1 386 ? 37.692 35.707 -7.255 1.00 22.24 386 LEU B O 1
ATOM 6048 N N . TYR B 1 387 ? 36.028 34.270 -7.730 1.00 19.78 387 TYR B N 1
ATOM 6049 C CA . TYR B 1 387 ? 35.060 34.995 -6.908 1.00 19.05 387 TYR B CA 1
ATOM 6050 C C . TYR B 1 387 ? 34.611 34.266 -5.647 1.00 19.04 387 TYR B C 1
ATOM 6051 O O . TYR B 1 387 ? 34.217 34.901 -4.670 1.00 18.79 387 TYR B O 1
ATOM 6060 N N . LEU B 1 388 ? 34.659 32.938 -5.670 1.00 19.96 388 LEU B N 1
ATOM 6061 C CA . LEU B 1 388 ? 34.226 32.148 -4.526 1.00 21.19 388 LEU B CA 1
ATOM 6062 C C . LEU B 1 388 ? 35.323 31.985 -3.479 1.00 22.87 388 LEU B C 1
ATOM 6063 O O . LEU B 1 388 ? 36.402 31.448 -3.753 1.00 24.52 388 LEU B O 1
ATOM 6068 N N . LYS B 1 389 ? 35.033 32.459 -2.274 1.00 23.07 389 LYS B N 1
ATOM 6069 C CA . LYS B 1 389 ? 35.974 32.385 -1.169 1.00 24.65 389 LYS B CA 1
ATOM 6070 C C . LYS B 1 389 ? 35.388 31.523 -0.050 1.00 21.93 389 LYS B C 1
ATOM 6071 O O . LYS B 1 389 ? 34.187 31.579 0.229 1.00 18.88 389 LYS B O 1
ATOM 6077 N N . GLY B 1 390 ? 36.237 30.722 0.585 1.00 20.01 390 GLY B N 1
ATOM 6078 C CA . GLY B 1 390 ? 35.761 29.874 1.661 1.00 20.20 390 GLY B CA 1
ATOM 6079 C C . GLY B 1 390 ? 36.864 29.171 2.426 1.00 17.71 390 GLY B C 1
ATOM 6080 O O . GLY B 1 390 ? 37.960 28.956 1.899 1.00 17.92 390 GLY B O 1
ATOM 6081 N N . PHE B 1 391 ? 36.566 28.808 3.669 1.00 15.97 391 PHE B N 1
ATOM 6082 C CA . PHE B 1 391 ? 37.527 28.121 4.525 1.00 15.09 391 PHE B CA 1
ATOM 6083 C C . PHE B 1 391 ? 36.855 27.112 5.440 1.00 16.19 391 PHE B C 1
ATOM 6084 O O . PHE B 1 391 ? 35.660 27.211 5.719 1.00 15.44 391 PHE B O 1
ATOM 6092 N N . ALA B 1 392 ? 37.642 26.135 5.888 1.00 15.23 392 ALA B N 1
ATOM 6093 C CA . ALA B 1 392 ? 37.192 25.133 6.847 1.00 16.23 392 ALA B CA 1
ATOM 6094 C C . ALA B 1 392 ? 37.985 25.566 8.074 1.00 17.42 392 ALA B C 1
ATOM 6095 O O . ALA B 1 392 ? 39.217 25.686 8.008 1.00 16.53 392 ALA B O 1
ATOM 6097 N N . CYS B 1 393 ? 37.282 25.823 9.174 1.00 17.80 393 CYS B N 1
ATOM 6098 C CA . CYS B 1 393 ? 37.917 26.281 10.405 1.00 19.39 393 CYS B CA 1
ATOM 6099 C C . CYS B 1 393 ? 37.583 25.354 11.558 1.00 18.05 393 CYS B C 1
ATOM 6100 O O . CYS B 1 393 ? 36.455 24.869 11.677 1.00 18.28 393 CYS B O 1
ATOM 6103 N N . ARG B 1 394 ? 38.567 25.131 12.414 1.00 16.17 394 ARG B N 1
ATOM 6104 C CA . ARG B 1 394 ? 38.394 24.265 13.566 1.00 17.04 394 ARG B CA 1
ATOM 6105 C C . ARG B 1 394 ? 38.546 25.040 14.872 1.00 16.54 394 ARG B C 1
ATOM 6106 O O . ARG B 1 394 ? 39.538 25.746 15.081 1.00 14.41 394 ARG B O 1
ATOM 6114 N N . VAL B 1 395 ? 37.552 24.909 15.747 1.00 18.11 395 VAL B N 1
ATOM 6115 C CA . VAL B 1 395 ? 37.562 25.582 17.042 1.00 19.02 395 VAL B CA 1
ATOM 6116 C C . VAL B 1 395 ? 38.506 24.828 17.971 1.00 20.27 395 VAL B C 1
ATOM 6117 O O . VAL B 1 395 ? 38.359 23.623 18.167 1.00 19.01 395 VAL B O 1
#

Solvent-accessible surface area: 29858 Å² total

InterPro domains:
  IPR002478 PUA domain [SM00359] (3-88)
  IPR015947 PUA-like superfamily [SSF88697] (4-72)
  IPR019614 S-adenosylmethionine-dependent methyltransferase [PF10672] (184-377)
  IPR023542 Ribosomal RNA large subunit methyltransferase I [MF_01857] (1-396)
  IPR029063 S-adenosyl-L-methionine-dependent methyltransferase superfamily [G3DSA:3.40.50.150] (182-396)
  IPR029063 S-adenosyl-L-methionine-dependent methyltransferase superfamily [SSF53335] (79-392)
  IPR036974 PUA domain superfamily [G3DSA:2.30.130.10] (1-72)
  IPR041532 RlmI-like, PUA domain [PF17785] (6-68)
  IPR041532 RlmI-like, PUA domain [cd21153] (3-72)

Secondary structure (DSSP, 8-state):
--EEEBPTT--HHHHTT-SEEEGGGB-------TT-EEEEE-TT--EEEEEEE-TTSSEEEEEEES-TT---SHHHHHHHHHHHHHHHHHHHHHHT-SEEEEEEGGGGT-TTEEEEEETTEEEEEE-SHHHHHTHHHHHHHHHHH-TTSEEEEEE--THHHHT---EEEEEESPPPPSSEEE-S---EEE-TTTSSTTSS-GGGHHHHHHHHHH-TT-EEEEES-TT-SHHHHH----SEEEEEES-HHHHHHHHHHHHHTT--GGGEEEEES-HHHHHHHHHHTT--EEEE---SSTTT-SS-----THHHHH--TGGGEEEEEEEEEEE-----HHHHHHHHHHHHHHHT---EEEEEEE--TTS-EETT-GGG---EEEEEE-/--EEEBPTTTTHHHHTT-SEE-GGGB-------TT-EEEEE-TT--EEEEEEE-TTSSS-EEEEES-TT---SHHHHHHHHHHHHHHHHHHHHHHT-SEEEEEEGGGGT-TTEEEEEETTEEEEEE-SHHHHHTHHHHHHHHHHH-TT-EEEEEE--THHHHT---EEEEEESPPPPSSEEE-S---EEE-TTTSSTTSS-GGGHHHHHHHHHH-TT-EEEEET-TTTHHHHHH----SEEEEEES-HHHHHHHHHHHHHTT--GGGEEEEES-HHHHHHHHHHTT--EEEE---SS-SSTT------THHHHH--TGGGEEEEEEEEEEE-----HHHHHHHHHHHHHHHT---EEEEEE---TTS-EETT-GGG---EEEEEE-

Organism: Escherichia coli (strain K12) (NCBI:txid83333)

CATH classification: 2.30.130.10 (+2 more: 3.30.750.80, 3.40.50.150)